Protein AF-A0A973NP19-F1 (afdb_monomer)

Foldseek 3Di:
DDDDDDDDDDDDDDDDPDPDPDDDPQWDFPLQVLLLVCVVCVLFLQLLCLLLVLARLCRTRPPPPPPCPVVNVVVLCVLLVAPDPQFDDCPVVVVVLVVCCVVQNCPHPLSVLLSQQSSLLCQQRNDPDNVPRDRRDRDDQDDDPDPVVVVVSVLSVLLSVLSSCQSNQVLVVSLVSLVVSCVDDDPCNLVSLLVNLLVLLQRGRRDVLTGHHHVCSLVSLVVLCVDPVNLVCNLVSLVSLLCSCVRVVDLSSLLSNVVQLLVLSSDRSVCCVPDVSSVSSPVVSSVSVVVLFDDDPQLCCLVVVVDPPSRSSNVSLSVCLVPRVSSVSSSQDDFPPPDPLVPCDPSNVVVLVVCCVCCVVSSNNLSSVLSCCRNVSPNPPPPCLVVLVVLQVVCVVPNGSNSSSSNSSVLLSQLCCLQVPPDDPPSVVSLVSSLVCLLPPPCLARLSSLLSLLVSLQSCLLQLVLVSSVVSCVRRVVVHDLVNLVNHLLLLQLQSDLAPVSNLVSCLSSVVQQDPLLLQFALVVLQVSLVDPSDDLVSSLLSLLLSQLLCLQQPQWGDLVSQVSNCVSCVVLCVPQDDDRGHGNLDPSVLLSLLQFQQRENGSNACLVVVCVVDDDDDDRRGFDPQRLARRGYYAQDQLVVSVVVVQVSLVSSHVQPCVDVSSVVSSVSSSVSGHSSVSGDPVSSVSSNPGHWPLQPQLVSLLVLLVPAALVCRVCSLVSLLSSQVCQNRYNLVVFWSQVSNVSSLVSSCVRHVPDPSNVPRPAGWTDGDNDDDRPGPPDDDPPPDDPPDDPPDPPPPPDPDDDPDDDDDDDDDDDDDD

Nearest PDB structures (foldseek):
  8fkx-assembly1_SU  TM=1.841E-01  e=1.604E+00  Homo sapiens
  7r5j-assembly1_00  TM=1.614E-01  e=3.877E+00  Homo sapiens

Structure (mmCIF, N/CA/C/O backbone):
data_AF-A0A973NP19-F1
#
_entry.id   AF-A0A973NP19-F1
#
loop_
_atom_site.group_PDB
_atom_site.id
_atom_site.type_symbol
_atom_site.label_atom_id
_atom_site.label_alt_id
_atom_site.label_comp_id
_atom_site.label_asym_id
_atom_site.label_entity_id
_atom_site.label_seq_id
_atom_site.pdbx_PDB_ins_code
_atom_site.Cartn_x
_atom_site.Cartn_y
_atom_site.Cartn_z
_atom_site.occupancy
_atom_site.B_iso_or_equiv
_atom_site.auth_seq_id
_atom_site.auth_comp_id
_atom_site.auth_asym_id
_atom_site.auth_atom_id
_atom_site.pdbx_PDB_model_num
ATOM 1 N N . MET A 1 1 ? 72.124 -34.224 22.308 1.00 33.09 1 MET A N 1
ATOM 2 C CA . MET A 1 1 ? 71.614 -34.360 20.920 1.00 33.09 1 MET A CA 1
ATOM 3 C C . MET A 1 1 ? 70.159 -34.828 21.034 1.00 33.09 1 MET A C 1
ATOM 5 O O . MET A 1 1 ? 69.966 -35.885 21.605 1.00 33.09 1 MET A O 1
ATOM 9 N N . ARG A 1 2 ? 69.139 -33.948 20.934 1.00 32.88 2 ARG A N 1
ATOM 10 C CA . ARG A 1 2 ? 68.341 -33.566 19.725 1.00 32.88 2 ARG A CA 1
ATOM 11 C C . ARG A 1 2 ? 67.760 -34.812 19.021 1.00 32.88 2 ARG A C 1
ATOM 13 O O . ARG A 1 2 ? 68.561 -35.648 18.644 1.00 32.88 2 ARG A O 1
ATOM 20 N N . ARG A 1 3 ? 66.455 -35.022 18.771 1.00 33.00 3 ARG A N 1
ATOM 21 C CA . ARG A 1 3 ? 65.206 -34.225 18.581 1.00 33.00 3 ARG A CA 1
ATOM 22 C C . ARG A 1 3 ? 64.029 -35.134 19.060 1.00 33.00 3 ARG A C 1
ATOM 24 O O . ARG A 1 3 ? 64.181 -36.340 18.949 1.00 33.00 3 ARG A O 1
ATOM 31 N N . GLY A 1 4 ? 62.903 -34.719 19.655 1.00 27.48 4 GLY A N 1
ATOM 32 C CA . GLY A 1 4 ? 61.966 -33.645 19.297 1.00 27.48 4 GLY A CA 1
ATOM 33 C C . GLY A 1 4 ? 61.067 -34.046 18.113 1.00 27.48 4 GLY A C 1
ATOM 34 O O . GLY A 1 4 ? 61.449 -33.774 16.979 1.00 27.48 4 GLY A O 1
ATOM 35 N N . GLY A 1 5 ? 59.912 -34.681 18.365 1.00 27.20 5 GLY A N 1
ATOM 36 C CA . GLY A 1 5 ? 58.880 -35.002 17.366 1.00 27.20 5 GLY A CA 1
ATOM 37 C C . GLY A 1 5 ? 57.498 -34.549 17.851 1.00 27.20 5 GLY A C 1
ATOM 38 O O . GLY A 1 5 ? 57.081 -34.910 18.947 1.00 27.20 5 GLY A O 1
ATOM 39 N N . VAL A 1 6 ? 56.847 -33.702 17.053 1.00 28.09 6 VAL A N 1
ATOM 40 C CA . VAL A 1 6 ? 55.569 -33.022 17.319 1.00 28.09 6 VAL A CA 1
ATOM 41 C C . VAL A 1 6 ? 54.420 -33.843 16.728 1.00 28.09 6 VAL A C 1
ATOM 43 O O . VAL A 1 6 ? 54.491 -34.242 15.568 1.00 28.09 6 VAL A O 1
ATOM 46 N N . ILE A 1 7 ? 53.365 -34.066 17.517 1.00 28.47 7 ILE A N 1
ATOM 47 C CA . ILE A 1 7 ? 52.087 -34.655 17.089 1.00 28.47 7 ILE A CA 1
ATOM 48 C C . ILE A 1 7 ? 51.146 -33.507 16.703 1.00 28.47 7 ILE A C 1
ATOM 50 O O . ILE A 1 7 ? 50.867 -32.634 17.522 1.00 28.47 7 ILE A O 1
ATOM 54 N N . LEU A 1 8 ? 50.671 -33.510 15.457 1.00 27.42 8 LEU A N 1
ATOM 55 C CA . LEU A 1 8 ? 49.658 -32.596 14.924 1.00 27.42 8 LEU A CA 1
ATOM 56 C C . LEU A 1 8 ? 48.331 -33.360 14.821 1.00 27.42 8 LEU A C 1
ATOM 58 O O . LEU A 1 8 ? 48.201 -34.275 14.011 1.00 27.42 8 LEU A O 1
ATOM 62 N N . ALA A 1 9 ? 47.363 -32.994 15.662 1.00 29.48 9 ALA A N 1
ATOM 63 C CA . ALA A 1 9 ? 45.978 -33.438 15.562 1.00 29.48 9 ALA A CA 1
ATOM 64 C C . ALA A 1 9 ? 45.228 -32.509 14.595 1.00 29.48 9 ALA A C 1
ATOM 66 O O . ALA A 1 9 ? 45.135 -31.305 14.830 1.00 29.48 9 ALA A O 1
ATOM 67 N N . GLY A 1 10 ? 44.724 -33.067 13.494 1.00 26.94 10 GLY A N 1
ATOM 68 C CA . GLY A 1 10 ? 43.853 -32.372 12.551 1.00 26.94 10 GLY A CA 1
ATOM 69 C C . GLY A 1 10 ? 42.400 -32.441 13.012 1.00 26.94 10 GLY A C 1
ATOM 70 O O . GLY A 1 10 ? 41.808 -33.517 13.019 1.00 26.94 10 GLY A O 1
ATOM 71 N N . ALA A 1 11 ? 41.830 -31.295 13.383 1.00 29.34 11 ALA A N 1
ATOM 72 C CA . ALA A 1 11 ? 40.392 -31.124 13.548 1.00 29.34 11 ALA A CA 1
ATOM 73 C C . ALA A 1 11 ? 39.795 -30.672 12.207 1.00 29.34 11 ALA A C 1
ATOM 75 O O . ALA A 1 11 ? 40.127 -29.600 11.702 1.00 29.34 11 ALA A O 1
ATOM 76 N N . ALA A 1 12 ? 38.933 -31.504 11.621 1.00 29.94 12 ALA A N 1
ATOM 77 C CA . ALA A 1 12 ? 38.121 -31.139 10.469 1.00 29.94 12 ALA A CA 1
ATOM 78 C C . ALA A 1 12 ? 36.899 -30.346 10.954 1.00 29.94 12 ALA A C 1
ATOM 80 O O . ALA A 1 12 ? 36.053 -30.870 11.677 1.00 29.94 12 ALA A O 1
ATOM 81 N N . LEU A 1 13 ? 36.830 -29.073 10.565 1.00 27.14 13 LEU A N 1
ATOM 82 C CA . LEU A 1 13 ? 35.676 -28.205 10.763 1.00 27.14 13 LEU A CA 1
ATOM 83 C C . LEU A 1 13 ? 34.704 -28.445 9.594 1.00 27.14 13 LEU A C 1
ATOM 85 O O . LEU A 1 13 ? 34.978 -28.034 8.468 1.00 27.14 13 LEU A O 1
ATOM 89 N N . VAL A 1 14 ? 33.589 -29.132 9.840 1.00 30.91 14 VAL A N 1
ATOM 90 C CA . VAL A 1 14 ? 32.467 -29.200 8.892 1.00 30.91 14 VAL A CA 1
ATOM 91 C C . VAL A 1 14 ? 31.561 -28.007 9.185 1.00 30.91 14 VAL A C 1
ATOM 93 O O . VAL A 1 14 ? 30.873 -27.977 10.202 1.00 30.91 14 VAL A O 1
ATOM 96 N N . ALA A 1 15 ? 31.599 -26.999 8.316 1.00 32.47 15 ALA A N 1
ATOM 97 C CA . ALA A 1 15 ? 30.651 -25.893 8.333 1.00 32.47 15 ALA A CA 1
ATOM 98 C C . ALA A 1 15 ? 29.345 -26.350 7.664 1.00 32.47 15 ALA A C 1
ATOM 100 O O . ALA A 1 15 ? 29.292 -26.522 6.449 1.00 32.47 15 ALA A O 1
ATOM 101 N N . LEU A 1 16 ? 28.300 -26.565 8.463 1.00 30.53 16 LEU A N 1
ATOM 102 C CA . LEU A 1 16 ? 26.930 -26.732 7.982 1.00 30.53 16 LEU A CA 1
ATOM 103 C C . LEU A 1 16 ? 26.279 -25.347 7.891 1.00 30.53 16 LEU A C 1
ATOM 105 O O . LEU A 1 16 ? 25.832 -24.798 8.893 1.00 30.53 16 LEU A O 1
ATOM 109 N N . THR A 1 17 ? 26.231 -24.775 6.690 1.00 36.06 17 THR A N 1
ATOM 110 C CA . THR A 1 17 ? 25.339 -23.655 6.362 1.00 36.06 17 THR A CA 1
ATOM 111 C C . THR A 1 17 ? 24.044 -24.230 5.800 1.00 36.06 17 THR A C 1
ATOM 113 O O . THR A 1 17 ? 23.892 -24.379 4.591 1.00 36.06 17 THR A O 1
ATOM 116 N N . GLY A 1 18 ? 23.138 -24.614 6.695 1.00 31.45 18 GLY A N 1
ATOM 117 C CA . GLY A 1 18 ? 21.752 -24.930 6.366 1.00 31.45 18 GLY A CA 1
ATOM 118 C C . GLY A 1 18 ? 20.845 -23.973 7.122 1.00 31.45 18 GLY A C 1
ATOM 119 O O . GLY A 1 18 ? 20.538 -24.210 8.285 1.00 31.45 18 GLY A O 1
ATOM 120 N N . SER A 1 19 ? 20.448 -22.874 6.485 1.00 36.09 19 SER A N 1
ATOM 121 C CA . SER A 1 19 ? 19.389 -21.985 6.963 1.00 36.09 19 SER A CA 1
ATOM 122 C C . SER A 1 19 ? 18.036 -22.644 6.695 1.00 36.09 19 SER A C 1
ATOM 124 O O . SER A 1 19 ? 17.344 -22.310 5.739 1.00 36.09 19 SER A O 1
ATOM 126 N N . ALA A 1 20 ? 17.686 -23.634 7.515 1.00 37.25 20 ALA A N 1
ATOM 127 C CA . ALA A 1 20 ? 16.296 -24.022 7.683 1.00 37.25 20 ALA A CA 1
ATOM 128 C C . ALA A 1 20 ? 15.642 -22.943 8.555 1.00 37.25 20 ALA A C 1
ATOM 130 O O . ALA A 1 20 ? 16.138 -22.668 9.650 1.00 37.25 20 ALA A O 1
ATOM 131 N N . GLY A 1 21 ? 14.581 -22.305 8.056 1.00 41.66 21 GLY A N 1
ATOM 132 C CA . GLY A 1 21 ? 13.744 -21.416 8.856 1.00 41.66 21 GLY A CA 1
ATOM 133 C C . GLY A 1 21 ? 13.152 -22.221 10.004 1.00 41.66 21 GLY A C 1
ATOM 134 O O . GLY A 1 21 ? 12.190 -22.958 9.815 1.00 41.66 21 GLY A O 1
ATOM 135 N N . ALA A 1 22 ? 13.791 -22.164 11.170 1.00 46.06 22 ALA A N 1
ATOM 136 C CA . ALA A 1 22 ? 13.238 -22.736 12.380 1.00 46.06 22 ALA A CA 1
ATOM 137 C C . ALA A 1 22 ? 11.976 -21.937 12.699 1.00 46.06 22 ALA A C 1
ATOM 139 O O . ALA A 1 22 ? 12.072 -20.736 12.951 1.00 46.06 22 ALA A O 1
ATOM 140 N N . GLU A 1 23 ? 10.815 -22.592 12.652 1.00 47.44 23 GLU A N 1
ATOM 141 C CA . GLU A 1 23 ? 9.576 -22.030 13.181 1.00 47.44 23 GLU A CA 1
ATOM 142 C C . GLU A 1 23 ? 9.866 -21.507 14.589 1.00 47.44 23 GLU A C 1
ATOM 144 O O . GLU A 1 23 ? 10.296 -22.250 15.480 1.00 47.44 23 GLU A O 1
ATOM 149 N N . THR A 1 24 ? 9.721 -20.197 14.766 1.00 55.06 24 THR A N 1
ATOM 150 C CA . THR A 1 24 ? 9.901 -19.539 16.053 1.00 55.06 24 THR A CA 1
ATOM 151 C C . THR A 1 24 ? 8.958 -20.220 17.045 1.00 55.06 24 THR A C 1
ATOM 153 O O . THR A 1 24 ? 7.778 -20.381 16.725 1.00 55.06 24 THR A O 1
ATOM 156 N N . PRO A 1 25 ? 9.434 -20.661 18.226 1.00 59.78 25 PRO A N 1
ATOM 157 C CA . PRO A 1 25 ? 8.582 -21.325 19.203 1.00 59.78 25 PRO A CA 1
ATOM 158 C C . PRO A 1 25 ? 7.314 -20.501 19.429 1.00 59.78 25 PRO A C 1
ATOM 160 O O . PRO A 1 25 ? 7.402 -19.324 19.783 1.00 59.78 25 PRO A O 1
ATOM 163 N N . SER A 1 26 ? 6.146 -21.106 19.198 1.00 57.59 26 SER A N 1
ATOM 164 C CA . SER A 1 26 ? 4.850 -20.443 19.345 1.00 57.59 26 SER A CA 1
ATOM 165 C C . SER A 1 26 ? 4.783 -19.752 20.713 1.00 57.59 26 SER A C 1
ATOM 167 O O . SER A 1 26 ? 4.764 -20.429 21.744 1.00 57.59 26 SER A O 1
ATOM 169 N N . GLY A 1 27 ? 4.810 -18.417 20.731 1.00 74.31 27 GLY A N 1
ATOM 170 C CA . GLY A 1 27 ? 4.835 -17.621 21.962 1.00 74.31 27 GLY A CA 1
ATOM 171 C C . GLY A 1 27 ? 6.016 -16.656 22.123 1.00 74.31 27 GLY A C 1
ATOM 172 O O . GLY A 1 27 ? 6.027 -15.903 23.096 1.00 74.31 27 GLY A O 1
ATOM 173 N N . THR A 1 28 ? 6.993 -16.617 21.213 1.00 83.06 28 THR A N 1
ATOM 174 C CA . THR A 1 28 ? 7.987 -15.527 21.200 1.00 83.06 28 THR A CA 1
ATOM 175 C C . THR A 1 28 ? 7.407 -14.275 20.544 1.00 83.06 28 THR A C 1
ATOM 177 O O . THR A 1 28 ? 6.875 -14.357 19.441 1.00 83.06 28 THR A O 1
ATOM 180 N N . ILE A 1 29 ? 7.525 -13.117 21.202 1.00 87.44 29 ILE A N 1
ATOM 181 C CA . ILE A 1 29 ? 7.152 -11.817 20.625 1.00 87.44 29 ILE A CA 1
ATOM 182 C C . ILE A 1 29 ? 8.017 -11.562 19.389 1.00 87.44 29 ILE A C 1
ATOM 184 O O . ILE A 1 29 ? 9.248 -11.554 19.492 1.00 87.44 29 ILE A O 1
ATOM 188 N N . ASP A 1 30 ? 7.387 -11.305 18.243 1.00 92.44 30 ASP A N 1
ATOM 189 C CA . ASP A 1 30 ? 8.097 -10.796 17.073 1.00 92.44 30 ASP A CA 1
ATOM 190 C C . ASP A 1 30 ? 8.408 -9.308 17.267 1.00 92.44 30 ASP A C 1
ATOM 192 O O . ASP A 1 30 ? 7.630 -8.418 16.925 1.00 92.44 30 ASP A O 1
ATOM 196 N N . VAL A 1 31 ? 9.568 -9.036 17.864 1.00 95.00 31 VAL A N 1
ATOM 197 C CA . VAL A 1 31 ? 10.033 -7.671 18.135 1.00 95.00 31 VAL A CA 1
ATOM 198 C C . VAL A 1 31 ? 10.110 -6.834 16.856 1.00 95.00 31 VAL A C 1
ATOM 200 O O . VAL A 1 31 ? 9.803 -5.647 16.914 1.00 95.00 31 VAL A O 1
ATOM 203 N N . ALA A 1 32 ? 10.476 -7.420 15.711 1.00 94.19 32 ALA A N 1
ATOM 204 C CA . ALA A 1 32 ? 10.608 -6.671 14.463 1.00 94.19 32 ALA A CA 1
ATOM 205 C C . ALA A 1 32 ? 9.247 -6.173 13.968 1.00 94.19 32 ALA A C 1
ATOM 207 O O . ALA A 1 32 ? 9.098 -4.983 13.696 1.00 94.19 32 ALA A O 1
ATOM 208 N N . HIS A 1 33 ? 8.239 -7.047 13.963 1.00 92.69 33 HIS A N 1
ATOM 209 C CA . HIS A 1 33 ? 6.867 -6.661 13.635 1.00 92.69 33 HIS A CA 1
ATOM 210 C C . HIS A 1 33 ? 6.335 -5.564 14.574 1.00 92.69 33 HIS A C 1
ATOM 212 O O . HIS A 1 33 ? 5.719 -4.592 14.135 1.00 92.69 33 HIS A O 1
ATOM 218 N N . GLN A 1 34 ? 6.613 -5.673 15.877 1.00 95.25 34 GLN A N 1
ATOM 219 C CA . GLN A 1 34 ? 6.192 -4.664 16.855 1.00 95.25 34 GLN A CA 1
ATOM 220 C C . GLN A 1 34 ? 6.876 -3.309 16.633 1.00 95.25 34 GLN A C 1
ATOM 222 O O . GLN A 1 34 ? 6.231 -2.269 16.755 1.00 95.25 34 GLN A O 1
ATOM 227 N N . MET A 1 35 ? 8.161 -3.307 16.271 1.00 96.00 35 MET A N 1
ATOM 228 C CA . MET A 1 35 ? 8.886 -2.093 15.889 1.00 96.00 35 MET A CA 1
ATOM 229 C C . MET A 1 35 ? 8.258 -1.421 14.668 1.00 96.00 35 MET A C 1
ATOM 231 O O . MET A 1 35 ? 7.994 -0.219 14.707 1.00 96.00 35 MET A O 1
ATOM 235 N N . ASP A 1 36 ? 7.973 -2.195 13.619 1.00 94.38 36 ASP A N 1
ATOM 236 C CA . ASP A 1 36 ? 7.356 -1.683 12.394 1.00 94.38 36 ASP A CA 1
ATOM 237 C C . ASP A 1 36 ? 5.979 -1.070 12.676 1.00 94.38 36 ASP A C 1
ATOM 239 O O . ASP A 1 36 ? 5.659 0.002 12.164 1.00 94.38 36 ASP A O 1
ATOM 243 N N . ARG A 1 37 ? 5.192 -1.692 13.563 1.00 94.25 37 ARG A N 1
ATOM 244 C CA . ARG A 1 37 ? 3.892 -1.171 14.004 1.00 94.25 37 ARG A CA 1
ATOM 245 C C . ARG A 1 37 ? 4.013 0.183 14.705 1.00 94.25 37 ARG A C 1
ATOM 247 O O . ARG A 1 37 ? 3.275 1.104 14.364 1.00 94.25 37 ARG A O 1
ATOM 254 N N . TYR A 1 38 ? 4.944 0.330 15.650 1.00 95.75 38 TYR A N 1
ATOM 255 C CA . TYR A 1 38 ? 5.132 1.601 16.361 1.00 95.75 38 TYR A CA 1
ATOM 256 C C . TYR A 1 38 ? 5.675 2.712 15.459 1.00 95.75 38 TYR A C 1
ATOM 258 O O . TYR A 1 38 ? 5.304 3.864 15.643 1.00 95.75 38 TYR A O 1
ATOM 266 N N . VAL A 1 39 ? 6.511 2.393 14.467 1.00 93.06 39 VAL A N 1
ATOM 267 C CA . VAL A 1 39 ? 6.959 3.381 13.470 1.00 93.06 39 VAL A CA 1
ATOM 268 C C . VAL A 1 39 ? 5.855 3.742 12.483 1.00 93.06 39 VAL A C 1
ATOM 270 O O . VAL A 1 39 ? 5.773 4.894 12.061 1.00 93.06 39 VAL A O 1
ATOM 273 N N . GLY A 1 40 ? 5.033 2.771 12.082 1.00 91.12 40 GLY A N 1
ATOM 274 C CA . GLY A 1 40 ? 3.920 2.988 11.159 1.00 91.12 40 GLY A CA 1
ATOM 275 C C . GLY A 1 40 ? 2.804 3.834 11.771 1.00 91.12 40 GLY A C 1
ATOM 276 O O . GLY A 1 40 ? 2.162 4.606 11.062 1.00 91.12 40 GLY A O 1
ATOM 277 N N . ASP A 1 41 ? 2.614 3.733 13.088 1.00 91.56 41 ASP A N 1
ATOM 278 C CA . ASP A 1 41 ? 1.637 4.517 13.841 1.00 91.56 41 ASP A CA 1
ATOM 279 C C . ASP A 1 41 ? 2.255 5.135 15.114 1.00 91.56 41 ASP A C 1
ATOM 281 O O . ASP A 1 41 ? 1.877 4.798 16.241 1.00 91.56 41 ASP A O 1
ATOM 285 N N . PRO A 1 42 ? 3.208 6.081 14.979 1.00 92.00 42 PRO A N 1
ATOM 286 C CA . PRO A 1 42 ? 3.944 6.637 16.117 1.00 92.00 42 PRO A CA 1
ATOM 287 C C . PRO A 1 42 ? 3.043 7.477 17.023 1.00 92.00 42 PRO A C 1
ATOM 289 O O . PRO A 1 42 ? 3.371 7.730 18.177 1.00 92.00 42 PRO A O 1
ATOM 292 N N . ARG A 1 43 ? 1.875 7.888 16.514 1.00 90.00 43 ARG A N 1
ATOM 293 C CA . ARG A 1 43 ? 0.837 8.615 17.251 1.00 90.00 43 ARG A CA 1
ATOM 294 C C . ARG A 1 43 ? -0.368 7.757 17.582 1.00 90.00 43 ARG A C 1
ATOM 296 O O . ARG A 1 43 ? -1.339 8.285 18.106 1.00 90.00 43 ARG A O 1
ATOM 303 N N . GLY A 1 44 ? -0.285 6.454 17.363 1.00 93.25 44 GLY A N 1
ATOM 304 C CA . GLY A 1 44 ? -1.350 5.516 17.651 1.00 93.25 44 GLY A CA 1
ATOM 305 C C . GLY A 1 44 ? -1.686 5.412 19.133 1.00 93.25 44 GLY A C 1
ATOM 306 O O . GLY A 1 44 ? -0.851 5.693 20.003 1.00 93.25 44 GLY A O 1
ATOM 307 N N . PRO A 1 45 ? -2.902 4.953 19.465 1.00 95.31 45 PRO A N 1
ATOM 308 C CA . PRO A 1 45 ? -3.274 4.695 20.847 1.00 95.31 45 PRO A CA 1
ATOM 309 C C . PRO A 1 45 ? -2.447 3.552 21.452 1.00 95.31 45 PRO A C 1
ATOM 311 O O . PRO A 1 45 ? -2.117 3.614 22.635 1.00 95.31 45 PRO A O 1
ATOM 314 N N . GLY A 1 46 ? -2.053 2.553 20.650 1.00 95.69 46 GLY A N 1
ATOM 315 C CA . GLY A 1 46 ? -1.130 1.492 21.073 1.00 95.69 46 GLY A CA 1
ATOM 316 C C . GLY A 1 46 ? 0.235 2.049 21.482 1.00 95.69 46 GLY A C 1
ATOM 317 O O . GLY A 1 46 ? 0.701 1.787 22.589 1.00 95.69 46 GLY A O 1
ATOM 318 N N . THR A 1 47 ? 0.810 2.925 20.653 1.00 96.44 47 THR A N 1
ATOM 319 C CA . THR A 1 47 ? 2.090 3.600 20.919 1.00 96.44 47 THR A CA 1
ATOM 320 C C . THR A 1 47 ? 2.047 4.450 22.184 1.00 96.44 47 THR A C 1
ATOM 322 O O . THR A 1 47 ? 2.920 4.314 23.042 1.00 96.44 47 THR A O 1
ATOM 325 N N . TYR A 1 48 ? 1.003 5.272 22.366 1.00 96.88 48 TYR A N 1
ATOM 326 C CA . TYR A 1 48 ? 0.833 6.031 23.610 1.00 96.88 48 TYR A CA 1
ATOM 327 C C . TYR A 1 48 ? 0.786 5.105 24.825 1.00 96.88 48 TYR A C 1
ATOM 329 O O . TYR A 1 48 ? 1.467 5.351 25.816 1.00 96.88 48 TYR A O 1
ATOM 337 N N . ARG A 1 49 ? -0.007 4.029 24.758 1.00 97.19 49 ARG A N 1
ATOM 338 C CA . ARG A 1 49 ? -0.163 3.093 25.876 1.00 97.19 49 ARG A CA 1
ATOM 339 C C . ARG A 1 49 ? 1.131 2.377 26.229 1.00 97.19 49 ARG A C 1
ATOM 341 O O . ARG A 1 49 ? 1.403 2.234 27.420 1.00 97.19 49 ARG A O 1
ATOM 348 N N . ALA A 1 50 ? 1.909 1.967 25.231 1.00 97.38 50 ALA A N 1
ATOM 349 C CA . ALA A 1 50 ? 3.228 1.385 25.434 1.00 97.38 50 ALA A CA 1
ATOM 350 C C . ALA A 1 50 ? 4.152 2.379 26.156 1.00 97.38 50 ALA A C 1
ATOM 352 O O . ALA A 1 50 ? 4.684 2.073 27.219 1.00 97.38 50 ALA A O 1
ATOM 353 N N . LEU A 1 51 ? 4.271 3.608 25.644 1.00 97.31 51 LEU A N 1
ATOM 354 C CA . LEU A 1 51 ? 5.145 4.645 26.211 1.00 97.31 51 LEU A CA 1
ATOM 355 C C . LEU A 1 51 ? 4.667 5.203 27.564 1.00 97.31 51 LEU A C 1
ATOM 357 O O . LEU A 1 51 ? 5.461 5.759 28.322 1.00 97.31 51 LEU A O 1
ATOM 361 N N . ALA A 1 52 ? 3.373 5.090 27.866 1.00 96.31 52 ALA A N 1
ATOM 362 C CA . ALA A 1 52 ? 2.769 5.496 29.134 1.00 96.31 52 ALA A CA 1
ATOM 363 C C . ALA A 1 52 ? 2.693 4.356 30.167 1.00 96.31 52 ALA A C 1
ATOM 365 O O . ALA A 1 52 ? 2.075 4.523 31.218 1.00 96.31 52 ALA A O 1
ATOM 366 N N . GLY A 1 53 ? 3.256 3.177 29.867 1.00 95.62 53 GLY A N 1
ATOM 367 C CA . GLY A 1 53 ? 3.228 2.018 30.765 1.00 95.62 53 GLY A CA 1
ATOM 368 C C . GLY A 1 53 ? 1.826 1.444 31.025 1.00 95.62 53 GLY A C 1
ATOM 369 O O . GLY A 1 53 ? 1.623 0.723 32.002 1.00 95.62 53 GLY A O 1
ATOM 370 N N . LEU A 1 54 ? 0.842 1.756 30.174 1.00 95.75 54 LEU A N 1
ATOM 371 C CA . LEU A 1 54 ? -0.533 1.240 30.265 1.00 95.75 54 LEU A CA 1
ATOM 372 C C . LEU A 1 54 ? -0.676 -0.166 29.668 1.00 95.75 54 LEU A C 1
ATOM 374 O O . LEU A 1 54 ? -1.671 -0.854 29.933 1.00 95.75 54 LEU A O 1
ATOM 378 N N . GLY A 1 55 ? 0.305 -0.584 28.868 1.00 96.44 55 GLY A N 1
ATOM 379 C CA . GLY A 1 55 ? 0.323 -1.872 28.199 1.00 96.44 55 GLY A CA 1
ATOM 380 C C . GLY A 1 55 ? -0.404 -1.848 26.853 1.00 96.44 55 GLY A C 1
ATOM 381 O O . GLY A 1 55 ? -1.606 -1.562 26.799 1.00 96.44 55 GLY A O 1
ATOM 382 N N . ASP A 1 56 ? 0.284 -2.195 25.773 1.00 96.06 56 ASP A N 1
ATOM 383 C CA . ASP A 1 56 ? -0.298 -2.384 24.448 1.00 96.06 56 ASP A CA 1
ATOM 384 C C . ASP A 1 56 ? -0.860 -3.812 24.296 1.00 96.06 56 ASP A C 1
ATOM 386 O O . ASP A 1 56 ? -0.103 -4.788 24.315 1.00 96.06 56 ASP A O 1
ATOM 390 N N . PRO A 1 57 ? -2.185 -3.974 24.128 1.00 94.06 57 PRO A N 1
ATOM 391 C CA . PRO A 1 57 ? -2.810 -5.290 23.990 1.00 94.06 57 PRO A CA 1
ATOM 392 C C . PRO A 1 57 ? -2.417 -6.040 22.705 1.00 94.06 57 PRO A C 1
ATOM 394 O O . PRO A 1 57 ? -2.695 -7.235 22.598 1.00 94.06 57 PRO A O 1
ATOM 397 N N . SER A 1 58 ? -1.772 -5.372 21.749 1.00 91.56 58 SER A N 1
ATOM 398 C CA . SER A 1 58 ? -1.310 -5.950 20.479 1.00 91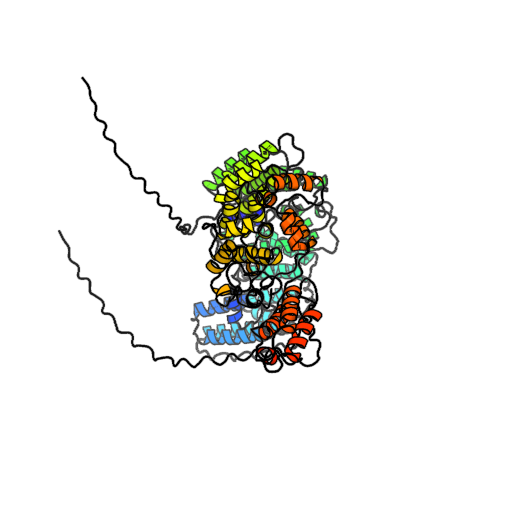.56 58 SER A CA 1
ATOM 399 C C . SER A 1 58 ? 0.171 -6.351 20.504 1.00 91.56 58 SER A C 1
ATOM 401 O O . SER A 1 58 ? 0.679 -6.854 19.507 1.00 91.56 58 SER A O 1
ATOM 403 N N . PHE A 1 59 ? 0.871 -6.154 21.628 1.00 92.69 59 PHE A N 1
ATOM 404 C CA . PHE A 1 59 ? 2.276 -6.553 21.791 1.00 92.69 59 PHE A CA 1
ATOM 405 C C . PHE A 1 59 ? 2.469 -8.057 22.066 1.00 92.69 59 PHE A C 1
ATOM 407 O O . PHE A 1 59 ? 3.591 -8.559 22.111 1.00 92.69 59 PHE A O 1
ATOM 414 N N . GLU A 1 60 ? 1.383 -8.798 22.277 1.00 85.00 60 GLU A N 1
ATOM 415 C CA . GLU A 1 60 ? 1.438 -10.240 22.516 1.00 85.00 60 GLU A CA 1
ATOM 416 C C . GLU A 1 60 ? 1.769 -11.027 21.239 1.00 85.00 60 GLU A C 1
ATOM 418 O O . GLU A 1 60 ? 1.437 -10.561 20.148 1.00 85.00 60 GLU A O 1
ATOM 423 N N . PRO A 1 61 ? 2.409 -12.213 21.357 1.00 78.25 61 PRO A N 1
ATOM 424 C CA . PRO A 1 61 ? 2.666 -13.098 20.221 1.00 78.25 61 PRO A CA 1
ATOM 425 C C . PRO A 1 61 ? 1.349 -13.345 19.495 1.00 78.25 61 PRO A C 1
ATOM 427 O O . PRO A 1 61 ? 0.443 -13.897 20.119 1.00 78.25 61 PRO A O 1
ATOM 430 N N . GLU A 1 62 ? 1.254 -12.844 18.256 1.00 61.38 62 GLU A N 1
ATOM 431 C CA . GLU A 1 62 ? 0.061 -12.782 17.401 1.00 61.38 62 GLU A CA 1
ATOM 432 C C . GLU A 1 62 ? -1.211 -13.221 18.128 1.00 61.38 62 GLU A C 1
ATOM 434 O O . GLU A 1 62 ? -1.618 -14.388 18.079 1.00 61.38 62 GLU A O 1
ATOM 439 N N . SER A 1 63 ? -1.839 -12.295 18.864 1.00 50.03 63 SER A N 1
ATOM 440 C CA . SER A 1 63 ? -3.191 -12.554 19.344 1.00 50.03 63 SER A CA 1
ATOM 441 C C . SER A 1 63 ? -4.031 -12.747 18.090 1.00 50.03 63 SER A C 1
ATOM 443 O O . SER A 1 63 ? -4.300 -11.749 17.425 1.00 50.03 63 SER A O 1
ATOM 445 N N . ARG A 1 64 ? -4.318 -14.017 17.744 1.00 51.03 64 ARG A N 1
ATOM 446 C CA . ARG A 1 64 ? -5.132 -14.470 16.605 1.00 51.03 64 ARG A CA 1
ATOM 447 C C . ARG A 1 64 ? -5.947 -13.315 16.068 1.00 51.03 64 ARG A C 1
ATOM 449 O O . ARG A 1 64 ? -6.877 -12.909 16.764 1.00 51.03 64 ARG A O 1
ATOM 456 N N . ASP A 1 65 ? -5.504 -12.810 14.921 1.00 51.81 65 ASP A N 1
ATOM 457 C CA . ASP A 1 65 ? -6.091 -11.739 14.129 1.00 51.81 65 ASP A CA 1
ATOM 458 C C . ASP A 1 65 ? -7.495 -11.377 14.644 1.00 51.81 65 ASP A C 1
ATOM 460 O O . ASP A 1 65 ? -8.475 -12.087 14.396 1.00 51.81 65 ASP A O 1
ATOM 464 N N . SER A 1 66 ? -7.580 -10.368 15.524 1.00 47.75 66 SER A N 1
ATOM 465 C CA . SER A 1 66 ? -8.886 -9.917 16.023 1.00 47.75 66 SER A CA 1
ATOM 466 C C . SER A 1 66 ? -9.663 -9.216 14.913 1.00 47.75 66 SER A C 1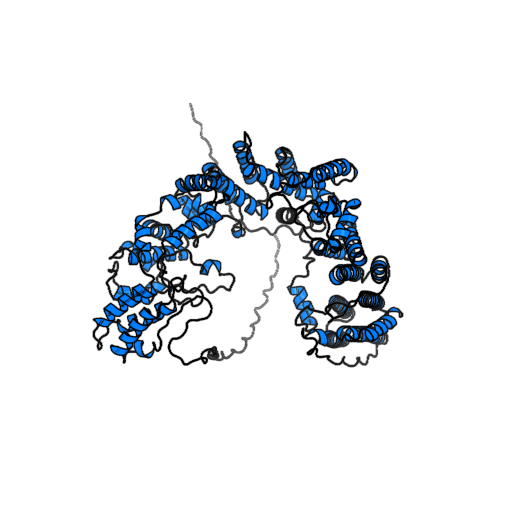
ATOM 468 O O . SER A 1 66 ? -10.895 -9.135 14.979 1.00 47.75 66 SER A O 1
ATOM 470 N N . SER A 1 67 ? -8.960 -8.815 13.846 1.00 53.09 67 SER A N 1
ATOM 471 C CA . SER A 1 67 ? -9.571 -8.640 12.547 1.00 53.09 67 SER A CA 1
ATOM 472 C C . SER A 1 67 ? -10.038 -10.023 12.093 1.00 53.09 67 SER A C 1
ATOM 474 O O . SER A 1 67 ? -9.249 -10.930 11.837 1.00 53.09 67 SER A O 1
ATOM 476 N N . ARG A 1 68 ? -11.360 -10.240 12.073 1.00 59.28 68 ARG A N 1
ATOM 477 C CA . ARG A 1 68 ? -11.906 -11.396 11.356 1.00 59.28 68 ARG A CA 1
ATOM 478 C C . ARG A 1 68 ? -11.259 -11.363 9.988 1.00 59.28 68 ARG A C 1
ATOM 480 O O . ARG A 1 68 ? -11.472 -10.386 9.266 1.00 59.28 68 ARG A O 1
ATOM 487 N N . SER A 1 69 ? -10.496 -12.399 9.652 1.00 61.69 69 SER A N 1
ATOM 488 C CA . SER A 1 69 ? -9.917 -12.479 8.322 1.00 61.69 69 SER A CA 1
ATOM 489 C C . SER A 1 69 ? -11.040 -12.245 7.313 1.00 61.69 69 SER A C 1
ATOM 491 O O . SER A 1 69 ? -12.190 -12.641 7.544 1.00 61.69 69 SER A O 1
ATOM 493 N N . TRP A 1 70 ? -10.745 -11.559 6.213 1.00 60.25 70 TRP A N 1
ATOM 494 C CA . TRP A 1 70 ? -11.734 -11.317 5.160 1.00 60.25 70 TRP A CA 1
ATOM 495 C C . TRP A 1 70 ? -12.476 -12.612 4.785 1.00 60.25 70 TRP A C 1
ATOM 497 O O . TRP A 1 70 ? -13.696 -12.624 4.719 1.00 60.25 70 TRP A O 1
ATOM 507 N N . GLN A 1 71 ? -11.762 -13.741 4.774 1.00 70.38 71 GLN A N 1
ATOM 508 C CA . GLN A 1 71 ? -12.294 -15.099 4.603 1.00 70.38 71 GLN A CA 1
ATOM 509 C C . GLN A 1 71 ? -13.337 -15.510 5.661 1.00 70.38 71 GLN A C 1
ATOM 511 O O . GLN A 1 71 ? -14.330 -16.170 5.348 1.00 70.38 71 GLN A O 1
ATOM 516 N N . GLN A 1 72 ? -13.141 -15.152 6.933 1.00 75.25 72 GLN A N 1
ATOM 517 C CA . GLN A 1 72 ? -14.136 -15.408 7.973 1.00 75.25 72 GLN A CA 1
ATOM 518 C C . GLN A 1 72 ? -15.378 -14.534 7.779 1.00 75.25 72 GLN A C 1
ATOM 520 O O . GLN A 1 72 ? -16.496 -14.999 7.983 1.00 75.25 72 GLN A O 1
ATOM 525 N N . THR A 1 73 ? -15.199 -13.286 7.352 1.00 77.50 73 THR A N 1
ATOM 526 C CA . THR A 1 73 ? -16.322 -12.406 7.016 1.00 77.50 73 THR A CA 1
ATOM 527 C C . THR A 1 73 ? -17.092 -12.927 5.798 1.00 77.50 73 THR A C 1
ATOM 529 O O . THR A 1 73 ? -18.321 -12.954 5.838 1.00 77.50 73 THR A O 1
ATOM 532 N N . ASP A 1 74 ? -16.393 -13.415 4.775 1.00 80.31 74 ASP A N 1
ATOM 533 C CA . ASP A 1 74 ? -16.985 -13.982 3.561 1.00 80.31 74 ASP A CA 1
ATOM 534 C C . ASP A 1 74 ? -17.735 -15.285 3.857 1.00 80.31 74 ASP A C 1
ATOM 536 O O . ASP A 1 74 ? -18.889 -15.435 3.468 1.00 80.31 74 ASP A O 1
ATOM 540 N N . SER A 1 75 ? -17.146 -16.197 4.637 1.00 84.12 75 SER A N 1
ATOM 541 C CA . SER A 1 75 ? -17.829 -17.435 5.050 1.00 84.12 75 SER A CA 1
ATOM 542 C C . SER A 1 75 ? -19.040 -17.171 5.954 1.00 84.12 75 SER A C 1
ATOM 544 O O . SER A 1 75 ? -20.085 -17.812 5.803 1.00 84.12 75 SER A O 1
ATOM 546 N N . ASP A 1 76 ? -18.951 -16.193 6.865 1.00 84.62 76 ASP A N 1
ATOM 547 C CA . ASP A 1 76 ? -20.091 -15.755 7.674 1.00 84.62 76 ASP A CA 1
ATOM 548 C C . ASP A 1 76 ? -21.213 -15.166 6.782 1.00 84.62 76 ASP A C 1
ATOM 550 O O . ASP A 1 76 ? -22.396 -15.354 7.081 1.00 84.62 76 ASP A O 1
ATOM 554 N N . GLN A 1 77 ? -20.874 -14.471 5.688 1.00 85.12 77 GLN A N 1
ATOM 555 C CA . GLN A 1 77 ? -21.836 -13.933 4.714 1.00 85.12 77 GLN A CA 1
ATOM 556 C C . GLN A 1 77 ? -22.460 -15.030 3.843 1.00 85.12 77 GLN A C 1
ATOM 558 O O . GLN A 1 77 ? -23.686 -15.069 3.689 1.00 85.12 77 GLN A O 1
ATOM 563 N N . GLU A 1 78 ? -21.646 -15.959 3.346 1.00 89.06 78 GLU A N 1
ATOM 564 C CA . GLU A 1 78 ? -22.074 -17.104 2.541 1.00 89.06 78 GLU A CA 1
ATOM 565 C C . GLU A 1 78 ? -23.075 -17.976 3.310 1.00 89.06 78 GLU A C 1
ATOM 567 O O . GLU A 1 78 ? -24.115 -18.375 2.773 1.00 89.06 78 GLU A O 1
ATOM 572 N N . LEU A 1 79 ? -22.847 -18.182 4.614 1.00 91.38 79 LEU A N 1
ATOM 573 C CA . LEU A 1 79 ? -23.770 -18.908 5.488 1.00 91.38 79 LEU A CA 1
ATOM 574 C C . LEU A 1 79 ? -25.204 -18.350 5.403 1.00 91.38 79 LEU A C 1
ATOM 576 O O . LEU A 1 79 ? -26.180 -19.115 5.375 1.00 91.38 79 LEU A O 1
ATOM 580 N N . PHE A 1 80 ? -25.347 -17.027 5.309 1.00 90.75 80 PHE A N 1
ATOM 581 C CA . PHE A 1 80 ? -26.631 -16.335 5.205 1.00 90.75 80 PHE A CA 1
ATOM 582 C C . PHE A 1 80 ? -27.058 -16.004 3.765 1.00 90.75 80 PHE A C 1
ATOM 584 O O . PHE A 1 80 ? -28.161 -15.483 3.582 1.00 90.75 80 PHE A O 1
ATOM 591 N N . GLY A 1 81 ? -26.252 -16.353 2.758 1.00 86.75 81 GLY A N 1
ATOM 592 C CA . GLY A 1 81 ? -26.503 -16.022 1.354 1.00 86.75 81 GLY A CA 1
ATOM 593 C C . GLY A 1 81 ? -26.552 -14.512 1.118 1.00 86.75 81 GLY A C 1
ATOM 594 O O . GLY A 1 81 ? -27.511 -14.024 0.517 1.00 86.75 81 GLY A O 1
ATOM 595 N N . LEU A 1 82 ? -25.594 -13.783 1.693 1.00 83.81 82 LEU A N 1
ATOM 596 C CA . LEU A 1 82 ? -25.413 -12.348 1.497 1.00 83.81 82 LEU A CA 1
ATOM 597 C C . LEU A 1 82 ? -24.372 -12.118 0.394 1.00 83.81 82 LEU A C 1
ATOM 599 O O . LEU A 1 82 ? -23.248 -12.584 0.528 1.00 83.81 82 LEU A O 1
ATOM 603 N N . ASP A 1 83 ? -24.743 -11.376 -0.652 1.00 73.81 83 ASP A N 1
ATOM 604 C CA . ASP A 1 83 ? -23.842 -11.041 -1.770 1.00 73.81 83 ASP A CA 1
ATOM 605 C C . ASP A 1 83 ? -22.901 -9.866 -1.431 1.00 73.81 83 ASP A C 1
ATOM 607 O O . ASP A 1 83 ? -21.902 -9.635 -2.109 1.00 73.81 83 ASP A O 1
ATOM 611 N N . TYR A 1 84 ? -23.246 -9.083 -0.401 1.00 64.69 84 TYR A N 1
ATOM 612 C CA . TYR A 1 84 ? -22.500 -7.910 0.047 1.00 64.69 84 TYR A CA 1
ATOM 613 C C . TYR A 1 84 ? -22.853 -7.548 1.502 1.00 64.69 84 TYR A C 1
ATOM 615 O O . TYR A 1 84 ? -23.958 -7.821 1.981 1.00 64.69 84 TYR A O 1
ATOM 623 N N . SER A 1 85 ? -21.941 -6.871 2.205 1.00 56.81 85 SER A N 1
ATOM 624 C CA . SER A 1 85 ? -22.085 -6.465 3.616 1.00 56.81 85 SER A CA 1
ATOM 625 C C . SER A 1 85 ? -22.990 -5.243 3.860 1.00 56.81 85 SER A C 1
ATOM 627 O O . SER A 1 85 ? -23.199 -4.859 5.009 1.00 56.81 85 SER A O 1
ATOM 629 N N . GLY A 1 86 ? -23.543 -4.637 2.805 1.00 59.91 86 GLY A N 1
ATOM 630 C CA . GLY A 1 86 ? -23.911 -3.215 2.773 1.00 59.91 86 GLY A CA 1
ATOM 631 C C . GLY A 1 86 ? -24.878 -2.664 3.826 1.00 59.91 86 GLY A C 1
ATOM 632 O O . GLY A 1 86 ? -24.676 -1.533 4.237 1.00 59.91 86 GLY A O 1
ATOM 633 N N . ASP A 1 87 ? -25.876 -3.408 4.313 1.00 69.56 87 ASP A N 1
ATOM 634 C CA . ASP A 1 87 ? -26.896 -2.836 5.227 1.00 69.56 87 ASP A CA 1
ATOM 635 C C . ASP A 1 87 ? -27.300 -3.744 6.399 1.00 69.56 87 ASP A C 1
ATOM 637 O O . ASP A 1 87 ? -28.070 -3.348 7.283 1.00 69.56 87 ASP A O 1
ATOM 641 N N . CYS A 1 88 ? -26.826 -4.989 6.417 1.00 85.31 88 CYS A N 1
ATOM 642 C CA . CYS A 1 88 ? -27.324 -5.999 7.342 1.00 85.31 88 CYS A CA 1
ATOM 643 C C . CYS A 1 88 ? -26.268 -6.402 8.356 1.00 85.31 88 CYS A C 1
ATOM 645 O O . CYS A 1 88 ? -25.088 -6.508 8.047 1.00 85.31 88 CYS A O 1
ATOM 647 N N . ARG A 1 89 ? -26.707 -6.597 9.604 1.00 86.56 89 ARG A N 1
ATOM 648 C CA . ARG A 1 89 ? -25.838 -6.893 10.747 1.00 86.56 89 ARG A CA 1
ATOM 649 C C . ARG A 1 89 ? -25.925 -8.387 11.078 1.00 86.56 89 ARG A C 1
ATOM 651 O O . ARG A 1 89 ? -26.772 -8.774 11.891 1.00 86.56 89 ARG A O 1
ATOM 658 N N . PRO A 1 90 ? -25.090 -9.256 10.471 1.00 90.88 90 PRO A N 1
ATOM 659 C CA . PRO A 1 90 ? -25.153 -10.695 10.711 1.00 90.88 90 PRO A CA 1
ATOM 660 C C . PRO A 1 90 ? -24.607 -11.097 12.084 1.00 90.88 90 PRO A C 1
ATOM 662 O O . PRO A 1 90 ? -24.877 -12.205 12.528 1.00 90.88 90 PRO A O 1
ATOM 665 N N . VAL A 1 91 ? -23.883 -10.219 12.789 1.00 88.44 91 VAL A N 1
ATOM 666 C CA . VAL A 1 91 ? -23.133 -10.556 14.014 1.00 88.44 91 VAL A CA 1
ATOM 667 C C . VAL A 1 91 ? -23.999 -11.240 15.081 1.00 88.44 91 VAL A C 1
ATOM 669 O O . VAL A 1 91 ? -23.648 -12.322 15.556 1.00 88.44 91 VAL A O 1
ATOM 672 N N . TYR A 1 92 ? -25.161 -10.675 15.426 1.00 93.69 92 TYR A N 1
ATOM 673 C CA . TYR A 1 92 ? -26.043 -11.288 16.428 1.00 93.69 92 TYR A CA 1
ATOM 674 C C . TYR A 1 92 ? -26.729 -12.571 15.927 1.00 93.69 92 TYR A C 1
ATOM 676 O O . TYR A 1 92 ? -26.913 -13.523 16.693 1.00 93.69 92 TYR A O 1
ATOM 684 N N . ALA A 1 93 ? -27.082 -12.622 14.639 1.00 95.25 93 ALA A N 1
ATOM 685 C CA . ALA A 1 93 ? -27.652 -13.816 14.022 1.00 95.25 93 ALA A CA 1
ATOM 686 C C . ALA A 1 93 ? -26.640 -14.970 14.041 1.00 95.25 93 ALA A C 1
ATOM 688 O O . ALA A 1 93 ? -26.966 -16.070 14.472 1.00 95.25 93 ALA A O 1
ATOM 689 N N . LEU A 1 94 ? -25.391 -14.699 13.678 1.00 93.19 94 LEU A N 1
ATOM 690 C CA . LEU A 1 94 ? -24.287 -15.648 13.715 1.00 93.19 94 LEU A CA 1
ATOM 691 C C . LEU A 1 94 ? -24.012 -16.161 15.130 1.00 93.19 94 LEU A C 1
ATOM 693 O O . LEU A 1 94 ? -23.858 -17.365 15.330 1.00 93.19 94 LEU A O 1
ATOM 697 N N . LYS A 1 95 ? -24.007 -15.269 16.127 1.00 93.00 95 LYS A N 1
ATOM 698 C CA . LYS A 1 95 ? -23.905 -15.662 17.538 1.00 93.00 95 LYS A CA 1
ATOM 699 C C . LYS A 1 95 ? -25.031 -16.624 17.923 1.00 93.00 95 LYS A C 1
ATOM 701 O O . LYS A 1 95 ? -24.762 -17.693 18.462 1.00 93.00 95 LYS A O 1
ATOM 706 N N . SER A 1 96 ? -26.274 -16.269 17.595 1.00 96.00 96 SER A N 1
ATOM 707 C CA . SER A 1 96 ? -27.445 -17.104 17.881 1.00 96.00 96 SER A CA 1
ATOM 708 C C . SER A 1 96 ? -27.349 -18.459 17.173 1.00 96.00 96 SER A C 1
ATOM 710 O O . SER A 1 96 ? -27.557 -19.485 17.812 1.00 96.00 96 SER A O 1
ATOM 712 N N . TYR A 1 97 ? -26.958 -18.484 15.893 1.00 96.56 97 TYR A N 1
ATOM 713 C CA . TYR A 1 97 ? -26.731 -19.708 15.120 1.00 96.56 97 TYR A CA 1
ATOM 714 C C . TYR A 1 97 ? -25.718 -20.626 15.803 1.00 96.56 97 TYR A C 1
ATOM 716 O O . TYR A 1 97 ? -26.036 -21.780 16.081 1.00 96.56 97 TYR A O 1
ATOM 724 N N . ARG A 1 98 ? -24.535 -20.100 16.148 1.00 94.75 98 ARG A N 1
ATOM 725 C CA . ARG A 1 98 ? -23.473 -20.858 16.825 1.00 94.75 98 ARG A CA 1
ATOM 726 C C . ARG A 1 98 ? -23.948 -21.407 18.171 1.00 94.75 98 ARG A C 1
ATOM 728 O O . ARG A 1 98 ? -23.702 -22.569 18.468 1.00 94.75 98 ARG A O 1
ATOM 735 N N . GLU A 1 99 ? -24.703 -20.634 18.953 1.00 95.75 99 GLU A N 1
ATOM 736 C CA . GLU A 1 99 ? -25.326 -21.131 20.191 1.00 95.75 99 GLU A CA 1
ATOM 737 C C . GLU A 1 99 ? -26.306 -22.290 19.932 1.00 95.75 99 GLU A C 1
ATOM 739 O O . GLU A 1 99 ? -26.340 -23.249 20.706 1.00 95.75 99 GLU A O 1
ATOM 744 N N . ARG A 1 100 ? -27.108 -22.233 18.855 1.00 97.56 100 ARG A N 1
ATOM 745 C CA . ARG A 1 100 ? -28.027 -23.328 18.493 1.00 97.56 100 ARG A CA 1
ATOM 746 C C . ARG A 1 100 ? -27.275 -24.566 18.003 1.00 97.56 100 ARG A C 1
ATOM 748 O O . ARG A 1 100 ? -27.616 -25.661 18.442 1.00 97.56 100 ARG A O 1
ATOM 755 N N . VAL A 1 101 ? -26.250 -24.395 17.167 1.00 97.19 101 VAL A N 1
ATOM 756 C CA . VAL A 1 101 ? -25.373 -25.477 16.687 1.00 97.19 101 VAL A CA 1
ATOM 757 C C . VAL A 1 101 ? -24.692 -26.171 17.861 1.00 97.19 101 VAL A C 1
ATOM 759 O O . VAL A 1 101 ? -24.794 -27.386 17.982 1.00 97.19 101 VAL A O 1
ATOM 762 N N . THR A 1 102 ? -24.075 -25.420 18.775 1.00 96.81 102 THR A N 1
ATOM 763 C CA . THR A 1 102 ? -23.418 -25.991 19.961 1.00 96.81 102 THR A CA 1
ATOM 764 C C . THR A 1 102 ? -24.397 -26.763 20.843 1.00 96.81 102 THR A C 1
ATOM 766 O O . THR A 1 102 ? -24.045 -27.799 21.399 1.00 96.81 102 THR A O 1
ATOM 769 N N . ARG A 1 103 ? -25.635 -26.275 20.981 1.00 96.94 103 ARG A N 1
ATOM 770 C CA . ARG A 1 103 ? -26.643 -26.905 21.842 1.00 96.94 103 ARG A CA 1
ATOM 771 C C . ARG A 1 103 ? -27.283 -28.152 21.224 1.00 96.94 103 ARG A C 1
ATOM 773 O O . ARG A 1 103 ? -27.622 -29.068 21.965 1.00 96.94 103 ARG A O 1
ATOM 780 N N . LEU A 1 104 ? -27.538 -28.153 19.917 1.00 97.44 104 LEU A N 1
ATOM 781 C CA . LEU A 1 104 ? -28.412 -29.140 19.265 1.00 97.44 104 LEU A CA 1
ATOM 782 C C . LEU A 1 104 ? -27.702 -29.979 18.195 1.00 97.44 104 LEU A C 1
ATOM 784 O O . LEU A 1 104 ? -28.217 -31.026 17.814 1.00 97.44 104 LEU A O 1
ATOM 788 N N . GLY A 1 105 ? -26.538 -29.536 17.720 1.00 97.38 105 GLY A N 1
ATOM 789 C CA . GLY A 1 105 ? -25.845 -30.066 16.548 1.00 97.38 105 GLY A CA 1
ATOM 790 C C . GLY A 1 105 ? -26.242 -29.342 15.258 1.00 97.38 105 GLY A C 1
ATOM 791 O O . GLY A 1 105 ? -27.388 -28.929 15.080 1.00 97.38 105 GLY A O 1
ATOM 792 N N . GLU A 1 106 ? -25.291 -29.200 14.335 1.00 96.25 106 GLU A N 1
ATOM 793 C CA . GLU A 1 106 ? -25.472 -28.477 13.065 1.00 96.25 106 GLU A CA 1
ATOM 794 C C . GLU A 1 106 ? -26.590 -29.062 12.188 1.00 96.25 106 GLU A C 1
ATOM 796 O O . GLU A 1 106 ? -27.387 -28.330 11.601 1.00 96.25 106 GLU A O 1
ATOM 801 N N . HIS A 1 107 ? -26.703 -30.391 12.160 1.00 97.31 107 HIS A N 1
ATOM 802 C CA . HIS A 1 107 ? -27.698 -31.108 11.357 1.00 97.31 107 HIS A CA 1
ATOM 803 C C . HIS A 1 107 ? -29.051 -31.290 12.055 1.00 97.31 107 HIS A C 1
ATOM 805 O O . HIS A 1 107 ? -29.932 -31.975 11.533 1.00 97.31 107 HIS A O 1
ATOM 811 N N . HIS A 1 108 ? -29.245 -30.709 13.241 1.00 97.94 108 HIS A N 1
ATOM 812 C CA . HIS A 1 108 ? -30.520 -30.820 13.934 1.00 97.94 108 HIS A CA 1
ATOM 813 C C . HIS A 1 108 ? -31.631 -30.114 13.128 1.00 97.94 108 HIS A C 1
ATOM 815 O O . HIS A 1 108 ? -31.435 -28.962 12.726 1.00 97.94 108 HIS A O 1
ATOM 821 N N . PRO A 1 109 ? -32.832 -30.711 12.951 1.00 97.75 109 PRO A N 1
ATOM 822 C CA . PRO A 1 109 ? -33.895 -30.132 12.117 1.00 97.75 109 PRO A CA 1
ATOM 823 C C . PRO A 1 109 ? -34.247 -28.681 12.473 1.00 97.75 109 PRO A C 1
ATOM 825 O O . PRO A 1 109 ? -34.474 -27.849 11.595 1.00 97.75 109 PRO A O 1
ATOM 828 N N . TYR A 1 110 ? -34.233 -28.358 13.770 1.00 98.06 110 TYR A N 1
ATOM 829 C CA . TYR A 1 110 ? -34.418 -26.990 14.260 1.00 98.06 110 TYR A CA 1
ATOM 830 C C . TYR A 1 110 ? -33.347 -26.009 13.769 1.00 98.06 110 TYR A C 1
ATOM 832 O O . TYR A 1 110 ? -33.694 -24.909 13.355 1.00 98.06 110 TYR A O 1
ATOM 840 N N . VAL A 1 111 ? -32.065 -26.390 13.791 1.00 97.88 111 VAL A N 1
ATOM 841 C CA . VAL A 1 111 ? -30.953 -25.523 13.368 1.00 97.88 111 VAL A CA 1
ATOM 842 C C . VAL A 1 111 ? -31.043 -25.251 11.869 1.00 97.88 111 VAL A C 1
ATOM 844 O O . VAL A 1 111 ? -30.974 -24.097 11.444 1.00 97.88 111 VAL A O 1
ATOM 847 N N . THR A 1 112 ? -31.321 -26.287 11.072 1.00 97.50 112 THR A N 1
ATOM 848 C CA . THR A 1 112 ? -31.569 -26.142 9.632 1.00 97.50 112 THR A CA 1
ATOM 849 C C . THR A 1 112 ? -32.753 -25.214 9.348 1.00 97.50 112 THR A C 1
ATOM 851 O O . THR A 1 112 ? -32.665 -24.347 8.477 1.00 97.50 112 THR A O 1
ATOM 854 N N . GLN A 1 113 ? -33.862 -25.360 10.083 1.00 97.69 113 GLN A N 1
ATOM 855 C CA . GLN A 1 113 ? -35.013 -24.471 9.924 1.00 97.69 113 GLN A CA 1
ATOM 856 C C . GLN A 1 113 ? -34.688 -23.038 10.350 1.00 97.69 113 GLN A C 1
ATOM 858 O O . GLN A 1 113 ? -35.042 -22.098 9.641 1.00 97.69 113 GLN A O 1
ATOM 863 N N . TRP A 1 114 ? -34.006 -22.861 11.480 1.00 98.06 114 TRP A N 1
ATOM 864 C CA . TRP A 1 114 ? -33.603 -21.555 11.987 1.00 98.06 114 TRP A CA 1
ATOM 865 C C . TRP A 1 114 ? -32.769 -20.803 10.943 1.00 98.06 114 TRP A C 1
ATOM 867 O O . TRP A 1 114 ? -33.064 -19.643 10.657 1.00 98.06 114 TRP A O 1
ATOM 877 N N . LEU A 1 115 ? -31.809 -21.481 10.298 1.00 97.50 115 LEU A N 1
ATOM 878 C CA . LEU A 1 115 ? -30.974 -20.891 9.249 1.00 97.50 115 LEU A CA 1
ATOM 879 C C . LEU A 1 115 ? -31.800 -20.488 8.020 1.00 97.50 115 LEU A C 1
ATOM 881 O O . LEU A 1 115 ? -31.637 -19.380 7.513 1.00 97.50 115 LEU A O 1
ATOM 885 N N . LYS A 1 116 ? -32.743 -21.333 7.575 1.00 97.12 116 LYS A N 1
ATOM 886 C CA . LYS A 1 116 ? -33.677 -20.988 6.484 1.00 97.12 116 LYS A CA 1
ATOM 887 C C . LYS A 1 116 ? -34.493 -19.736 6.807 1.00 97.12 116 LYS A C 1
ATOM 889 O O . LYS A 1 116 ? -34.637 -18.862 5.957 1.00 97.12 116 LYS A O 1
ATOM 894 N N . VAL A 1 117 ? -35.008 -19.627 8.034 1.00 97.88 117 VAL A N 1
ATOM 895 C CA . VAL A 1 117 ? -35.749 -18.435 8.468 1.00 97.88 117 VAL A CA 1
ATOM 896 C C . VAL A 1 117 ? -34.832 -17.214 8.499 1.00 97.88 117 VAL A C 1
ATOM 898 O O . VAL A 1 117 ? -35.229 -16.155 8.022 1.00 97.88 117 VAL A O 1
ATOM 901 N N . GLN A 1 118 ? -33.598 -17.351 8.987 1.00 97.44 118 GLN A N 1
ATOM 902 C CA . GLN A 1 118 ? -32.647 -16.243 9.048 1.00 97.44 118 GLN A CA 1
ATOM 903 C C . GLN A 1 118 ? -32.237 -15.733 7.657 1.00 97.44 118 GLN A C 1
ATOM 905 O O . GLN A 1 118 ? -32.145 -14.524 7.456 1.00 97.44 118 GLN A O 1
ATOM 910 N N . ARG A 1 119 ? -32.074 -16.621 6.669 1.00 95.62 119 ARG A N 1
ATOM 911 C CA . ARG A 1 119 ? -31.870 -16.231 5.262 1.00 95.62 119 ARG A CA 1
ATOM 912 C C . ARG A 1 119 ? -33.050 -15.419 4.725 1.00 95.62 119 ARG A C 1
ATOM 914 O O . ARG A 1 119 ? -32.845 -14.384 4.100 1.00 95.62 119 ARG A O 1
ATOM 921 N N . ALA A 1 120 ? -34.282 -15.809 5.057 1.00 95.81 120 ALA A N 1
ATOM 922 C CA . ALA A 1 120 ? -35.468 -15.037 4.687 1.00 95.81 120 ALA A CA 1
ATOM 923 C C . ALA A 1 120 ? -35.544 -13.671 5.408 1.00 95.81 120 ALA A C 1
ATOM 925 O O . ALA A 1 120 ? -35.993 -12.687 4.813 1.00 95.81 120 ALA A O 1
ATOM 926 N N . VAL A 1 121 ? -35.057 -13.563 6.653 1.00 95.94 121 VAL A N 1
ATOM 927 C CA . VAL A 1 121 ? -34.898 -12.271 7.357 1.00 95.94 121 VAL A CA 1
ATOM 928 C C . VAL A 1 121 ? -33.943 -11.345 6.603 1.00 95.94 121 VAL A C 1
ATOM 930 O O . VAL A 1 121 ? -34.230 -10.154 6.495 1.00 95.94 121 VAL A O 1
ATOM 933 N N . PHE A 1 122 ? -32.848 -11.891 6.067 1.00 94.12 122 PHE A N 1
ATOM 934 C CA . PHE A 1 122 ? -31.830 -11.152 5.318 1.00 94.12 122 PHE A CA 1
ATOM 935 C C . PHE A 1 122 ? -32.098 -11.024 3.812 1.00 94.12 122 PHE A C 1
ATOM 937 O O . PHE A 1 122 ? -31.362 -10.328 3.123 1.00 94.12 122 PHE A O 1
ATOM 944 N N . SER A 1 123 ? -33.166 -11.619 3.279 1.00 92.75 123 SER A N 1
ATOM 945 C CA . SER A 1 123 ? -33.533 -11.460 1.863 1.00 92.75 123 SER A CA 1
ATOM 946 C C . SER A 1 123 ? -33.633 -10.000 1.379 1.00 92.75 123 SER A C 1
ATOM 948 O O . SER A 1 123 ? -33.154 -9.739 0.274 1.00 92.75 123 SER A O 1
ATOM 950 N N . PRO A 1 124 ? -34.097 -9.010 2.183 1.00 90.25 124 PRO A N 1
ATOM 951 C CA . PRO A 1 124 ? -34.092 -7.610 1.754 1.00 90.25 124 PRO A CA 1
ATOM 952 C C . PRO A 1 124 ? -32.686 -7.013 1.586 1.00 90.25 124 PRO A C 1
ATOM 954 O O . PRO A 1 124 ? -32.568 -5.914 1.061 1.00 90.25 124 PRO A O 1
ATOM 957 N N . CYS A 1 125 ? -31.640 -7.692 2.062 1.00 87.56 125 CYS A N 1
ATOM 958 C CA . CYS A 1 125 ? -30.250 -7.235 2.044 1.00 87.56 125 CYS A CA 1
ATOM 959 C C . CYS A 1 125 ? -29.488 -7.661 0.785 1.00 87.56 125 CYS A C 1
ATOM 961 O O . CYS A 1 125 ? -28.410 -7.140 0.531 1.00 87.56 125 CYS A O 1
ATOM 963 N N . LYS A 1 126 ? -30.012 -8.628 0.019 1.00 84.81 126 LYS A N 1
ATOM 964 C CA . LYS A 1 126 ? -29.304 -9.220 -1.130 1.00 84.81 126 LYS A CA 1
ATOM 965 C C . LYS A 1 126 ? -29.140 -8.251 -2.305 1.00 84.81 126 LYS A C 1
ATOM 967 O O . LYS A 1 126 ? -28.303 -8.471 -3.165 1.00 84.81 126 LYS A O 1
ATOM 972 N N . ASN A 1 127 ? -29.943 -7.188 -2.366 1.00 76.25 127 ASN A N 1
ATOM 973 C CA . ASN A 1 127 ? -29.884 -6.213 -3.448 1.00 76.25 127 ASN A CA 1
ATOM 974 C C . ASN A 1 127 ? -29.671 -4.805 -2.888 1.00 76.25 127 ASN A C 1
ATOM 976 O O . ASN A 1 127 ? -30.439 -4.351 -2.037 1.00 76.25 127 ASN A O 1
ATOM 980 N N . TRP A 1 128 ? -28.643 -4.115 -3.389 1.00 71.69 128 TRP A N 1
ATOM 981 C CA . TRP A 1 128 ? -28.324 -2.751 -2.968 1.00 71.69 128 TRP A CA 1
ATOM 982 C C . TRP A 1 128 ? -29.438 -1.770 -3.354 1.00 71.69 128 TRP A C 1
ATOM 984 O O . TRP A 1 128 ? -29.692 -0.813 -2.626 1.00 71.69 128 TRP A O 1
ATOM 994 N N . ASN A 1 129 ? -30.140 -2.030 -4.467 1.00 74.12 129 ASN A N 1
ATOM 995 C CA . ASN A 1 129 ? -31.222 -1.171 -4.923 1.00 74.12 129 ASN A CA 1
ATOM 996 C C . ASN A 1 129 ? -32.473 -1.384 -4.043 1.00 74.12 129 ASN A C 1
ATOM 998 O O . ASN A 1 129 ? -33.058 -2.475 -4.079 1.00 74.12 129 ASN A O 1
ATOM 1002 N N . PRO A 1 130 ? -32.927 -0.354 -3.298 1.00 71.31 130 PRO A N 1
ATOM 1003 C CA . PRO A 1 130 ? -34.141 -0.404 -2.482 1.00 71.31 130 PRO A CA 1
ATOM 1004 C C . PRO A 1 130 ? -35.372 -0.919 -3.233 1.00 71.31 130 PRO A C 1
ATOM 1006 O O . PRO A 1 130 ? -36.164 -1.675 -2.667 1.00 71.31 130 PRO A O 1
ATOM 1009 N N . ASP A 1 131 ? -35.495 -0.559 -4.511 1.00 76.38 131 ASP A N 1
ATOM 1010 C CA . ASP A 1 131 ? -36.649 -0.861 -5.360 1.00 76.38 131 ASP A CA 1
ATOM 1011 C C . ASP A 1 131 ? -36.674 -2.323 -5.838 1.00 76.38 131 ASP A C 1
ATOM 1013 O O . ASP A 1 131 ? -37.687 -2.807 -6.345 1.00 76.38 131 ASP A O 1
ATOM 1017 N N . HIS A 1 132 ? -35.572 -3.054 -5.659 1.00 75.31 132 HIS A N 1
ATOM 1018 C CA . HIS A 1 132 ? -35.422 -4.451 -6.076 1.00 75.31 132 HIS A CA 1
ATOM 1019 C C . HIS A 1 132 ? -35.214 -5.411 -4.900 1.00 75.31 132 HIS A C 1
ATOM 1021 O O . HIS A 1 132 ? -34.807 -6.561 -5.092 1.00 75.31 132 HIS A O 1
ATOM 1027 N N . ARG A 1 133 ? -35.502 -4.968 -3.672 1.00 79.81 133 ARG A N 1
ATOM 1028 C CA . ARG A 1 133 ? -35.410 -5.819 -2.482 1.00 79.81 133 ARG A CA 1
ATOM 1029 C C . ARG A 1 133 ? -36.518 -6.866 -2.500 1.00 79.81 133 ARG A C 1
ATOM 1031 O O . ARG A 1 133 ? -37.680 -6.574 -2.215 1.00 79.81 133 ARG A O 1
ATOM 1038 N N . ASN A 1 134 ? -36.154 -8.106 -2.812 1.00 85.56 134 ASN A N 1
ATOM 1039 C CA . ASN A 1 134 ? -37.068 -9.231 -2.679 1.00 85.56 134 ASN A CA 1
ATOM 1040 C C . ASN A 1 134 ? -37.217 -9.597 -1.196 1.00 85.56 134 ASN A C 1
ATOM 1042 O O . ASN A 1 134 ? -36.229 -9.753 -0.482 1.00 85.56 134 ASN A O 1
ATOM 1046 N N . VAL A 1 135 ? -38.457 -9.731 -0.730 1.00 89.94 135 VAL A N 1
ATOM 1047 C CA . VAL A 1 135 ? -38.753 -10.147 0.643 1.00 89.94 135 VAL A CA 1
ATOM 1048 C C . VAL A 1 135 ? -39.264 -11.575 0.602 1.00 89.94 135 VAL A C 1
ATOM 1050 O O . VAL A 1 135 ? -40.428 -11.825 0.289 1.00 89.94 135 VAL A O 1
ATOM 1053 N N . GLU A 1 136 ? -38.402 -12.514 0.964 1.00 93.94 136 GLU A N 1
ATOM 1054 C CA . GLU A 1 136 ? -38.787 -13.910 1.100 1.00 93.94 136 GLU A CA 1
ATOM 1055 C C . GLU A 1 136 ? -39.734 -14.080 2.310 1.00 93.94 136 GLU A C 1
ATOM 1057 O O . GLU A 1 136 ? -39.475 -13.548 3.402 1.00 93.94 136 GLU A O 1
ATOM 1062 N N . PRO A 1 137 ? -40.856 -14.809 2.158 1.00 95.38 137 PRO A N 1
ATOM 1063 C CA . PRO A 1 137 ? -41.736 -15.100 3.278 1.00 95.38 137 PRO A CA 1
ATOM 1064 C C . PRO A 1 137 ? -41.017 -16.002 4.283 1.00 95.38 137 PRO A C 1
ATOM 1066 O O . PRO A 1 137 ? -40.356 -16.971 3.915 1.00 95.38 137 PRO A O 1
ATOM 1069 N N . LEU A 1 138 ? -41.176 -15.711 5.574 1.00 95.69 138 LEU A N 1
ATOM 1070 C CA . LEU A 1 138 ? -40.554 -16.519 6.616 1.00 95.69 138 LEU A CA 1
ATOM 1071 C C . LEU A 1 138 ? -41.200 -17.924 6.663 1.00 95.69 138 LEU A C 1
ATOM 1073 O O . LEU A 1 138 ? -42.404 -18.007 6.938 1.00 95.69 138 LEU A O 1
ATOM 1077 N N . PRO A 1 139 ? -40.435 -19.025 6.509 1.00 96.94 139 PRO A N 1
ATOM 1078 C CA . PRO A 1 139 ? -40.952 -20.398 6.573 1.00 96.94 139 PRO A CA 1
ATOM 1079 C C . PRO A 1 139 ? -41.791 -20.676 7.834 1.00 96.94 139 PRO A C 1
ATOM 1081 O O . PRO A 1 139 ? -41.517 -20.065 8.872 1.00 96.94 139 PRO A O 1
ATOM 1084 N N . PRO A 1 140 ? -42.794 -21.574 7.806 1.00 96.31 140 PRO A N 1
ATOM 1085 C CA . PRO A 1 140 ? -43.592 -21.888 8.992 1.00 96.31 140 PRO A CA 1
ATOM 1086 C C . PRO A 1 140 ? -42.735 -22.510 10.116 1.00 96.31 140 PRO A C 1
ATOM 1088 O O . PRO A 1 140 ? -41.699 -23.117 9.835 1.00 96.31 140 PRO A O 1
ATOM 1091 N N . PRO A 1 141 ? -43.128 -22.357 11.394 1.00 96.44 141 PRO A N 1
ATOM 1092 C CA . PRO A 1 141 ? -42.444 -23.009 12.513 1.00 96.44 141 PRO A CA 1
ATOM 1093 C C . PRO A 1 141 ? -42.524 -24.540 12.404 1.00 96.44 141 PRO A C 1
ATOM 1095 O O . PRO A 1 141 ? -43.500 -25.071 11.874 1.00 96.44 141 PRO A O 1
ATOM 1098 N N . LEU A 1 142 ? -41.524 -25.255 12.931 1.00 96.94 142 LEU A N 1
ATOM 1099 C CA . LEU A 1 142 ? -41.593 -26.715 13.016 1.00 96.94 142 LEU A CA 1
ATOM 1100 C C . LEU A 1 142 ? -42.615 -27.137 14.081 1.00 96.94 142 LEU A C 1
ATOM 1102 O O . LEU A 1 142 ? -42.685 -26.498 15.137 1.00 96.94 142 LEU A O 1
ATOM 1106 N N . PRO A 1 143 ? -43.366 -28.228 13.859 1.00 96.44 143 PRO A N 1
ATOM 1107 C CA . PRO A 1 143 ? -44.110 -28.877 14.926 1.00 96.44 143 PRO A CA 1
ATOM 1108 C C . PRO A 1 143 ? -43.114 -29.570 15.864 1.00 96.44 143 PRO A C 1
ATOM 1110 O O . PRO A 1 143 ? -42.461 -30.541 15.486 1.00 96.44 143 PRO A O 1
ATOM 1113 N N . LEU A 1 144 ? -42.967 -29.047 17.080 1.00 95.12 144 LEU A N 1
ATOM 1114 C CA . LEU A 1 144 ? -42.019 -29.549 18.072 1.00 95.12 144 LEU A CA 1
ATOM 1115 C C . LEU A 1 144 ? -42.779 -30.146 19.257 1.00 95.12 144 LEU A C 1
ATOM 1117 O O . LEU A 1 144 ? -43.634 -29.488 19.842 1.00 95.12 144 LEU A O 1
ATOM 1121 N N . ALA A 1 145 ? -42.462 -31.394 19.609 1.00 95.25 145 ALA A N 1
ATOM 1122 C CA . ALA A 1 145 ? -43.015 -32.046 20.798 1.00 95.25 145 ALA A CA 1
ATOM 1123 C C . ALA A 1 145 ? -42.320 -31.578 22.092 1.00 95.25 145 ALA A C 1
ATOM 1125 O O . ALA A 1 145 ? -42.937 -31.535 23.155 1.00 95.25 145 ALA A O 1
ATOM 1126 N N . ASP A 1 146 ? -41.040 -31.208 22.001 1.00 97.19 146 ASP A N 1
ATOM 1127 C CA . ASP A 1 146 ? -40.269 -30.659 23.113 1.00 97.19 146 ASP A CA 1
ATOM 1128 C C . ASP A 1 146 ? -40.739 -29.231 23.428 1.00 97.19 146 ASP A C 1
ATOM 1130 O O . ASP A 1 146 ? -40.562 -28.307 22.631 1.00 97.19 146 ASP A O 1
ATOM 1134 N N . THR A 1 147 ? -41.324 -29.049 24.614 1.00 97.44 147 THR A N 1
ATOM 1135 C CA . THR A 1 147 ? -41.871 -27.765 25.076 1.00 97.44 147 THR A CA 1
ATOM 1136 C C . THR A 1 147 ? -40.793 -26.694 25.268 1.00 97.44 147 THR A C 1
ATOM 1138 O O . THR A 1 147 ? -41.060 -25.501 25.089 1.00 97.44 147 THR A O 1
ATOM 1141 N N . GLU A 1 148 ? -39.569 -27.078 25.636 1.00 96.88 148 GLU A N 1
ATOM 1142 C CA . GLU A 1 148 ? -38.474 -26.128 25.801 1.00 96.88 148 GLU A CA 1
ATOM 1143 C C . GLU A 1 148 ? -37.986 -25.625 24.441 1.00 96.88 148 GLU A C 1
ATOM 1145 O O . GLU A 1 148 ? -37.838 -24.412 24.252 1.00 96.88 148 GLU A O 1
ATOM 1150 N N . LEU A 1 149 ? -37.797 -26.541 23.488 1.00 97.25 149 LEU A N 1
ATOM 1151 C CA . LEU A 1 149 ? -37.400 -26.199 22.125 1.00 97.25 149 LEU A CA 1
ATOM 1152 C C . LEU A 1 149 ? -38.499 -25.413 21.398 1.00 97.25 149 LEU A C 1
ATOM 1154 O O . LEU A 1 149 ? -38.207 -24.457 20.688 1.00 97.25 149 LEU A O 1
ATOM 1158 N N . ASP A 1 150 ? -39.766 -25.743 21.633 1.00 97.69 150 ASP A N 1
ATOM 1159 C CA . ASP A 1 150 ? -40.925 -24.995 21.144 1.00 97.69 150 ASP A CA 1
ATOM 1160 C C . ASP A 1 150 ? -40.974 -23.561 21.717 1.00 97.69 150 ASP A C 1
ATOM 1162 O O . ASP A 1 150 ? -41.192 -22.583 20.993 1.00 97.69 150 ASP A O 1
ATOM 1166 N N . ARG A 1 151 ? -40.669 -23.388 23.011 1.00 97.62 151 ARG A N 1
ATOM 1167 C CA . ARG A 1 151 ? -40.508 -22.054 23.616 1.00 97.62 151 ARG A CA 1
ATOM 1168 C C . ARG A 1 151 ? -39.329 -21.290 23.005 1.00 97.62 151 ARG A C 1
ATOM 1170 O O . ARG A 1 151 ? -39.463 -20.089 22.768 1.00 97.62 151 ARG A O 1
ATOM 1177 N N . LEU A 1 152 ? -38.205 -21.960 22.747 1.00 97.38 152 LEU A N 1
ATOM 1178 C CA . LEU A 1 152 ? -37.045 -21.365 22.080 1.00 97.38 152 LEU A CA 1
ATOM 1179 C C . LEU A 1 152 ? -37.392 -20.919 20.654 1.00 97.38 152 LEU A C 1
ATOM 1181 O O . LEU A 1 152 ? -37.126 -19.773 20.307 1.00 97.38 152 LEU A O 1
ATOM 1185 N N . GLN A 1 153 ? -38.086 -21.767 19.887 1.00 98.12 153 GLN A N 1
ATOM 1186 C CA . GLN A 1 153 ? -38.574 -21.463 18.542 1.00 98.12 153 GLN A CA 1
ATOM 1187 C C . GLN A 1 153 ? -39.472 -20.232 18.519 1.00 98.12 153 GLN A C 1
ATOM 1189 O O . GLN A 1 153 ? -39.318 -19.379 17.647 1.00 98.12 153 GLN A O 1
ATOM 1194 N N . ARG A 1 154 ? -40.396 -20.101 19.477 1.00 98.00 154 ARG A N 1
ATOM 1195 C CA . ARG A 1 154 ? -41.229 -18.895 19.591 1.00 98.00 154 ARG A CA 1
ATOM 1196 C C . ARG A 1 154 ? -40.402 -17.639 19.849 1.00 98.00 154 ARG A C 1
ATOM 1198 O O . ARG A 1 154 ? -40.690 -16.604 19.252 1.00 98.00 154 ARG A O 1
ATOM 1205 N N . ALA A 1 155 ? -39.395 -17.726 20.717 1.00 98.25 155 ALA A N 1
ATOM 1206 C CA . ALA A 1 155 ? -38.520 -16.600 21.025 1.00 98.25 155 ALA A CA 1
ATOM 1207 C C . ALA A 1 155 ? -37.663 -16.198 19.809 1.00 98.25 155 ALA A C 1
ATOM 1209 O O . ALA A 1 155 ? -37.665 -15.023 19.439 1.00 98.25 155 ALA A O 1
ATOM 1210 N N . ASP A 1 156 ? -37.009 -17.170 19.159 1.00 98.31 156 ASP A N 1
ATOM 1211 C CA . ASP A 1 156 ? -36.217 -16.968 17.936 1.00 98.31 156 ASP A CA 1
ATOM 1212 C C . ASP A 1 156 ? -37.103 -16.364 16.830 1.00 98.31 156 ASP A C 1
ATOM 1214 O O . ASP A 1 156 ? -36.756 -15.347 16.227 1.00 98.31 156 ASP A O 1
ATOM 1218 N N . ARG A 1 157 ? -38.313 -16.907 16.629 1.00 98.12 157 ARG A N 1
ATOM 1219 C CA . ARG A 1 157 ? -39.258 -16.423 15.617 1.00 98.12 157 ARG A CA 1
ATOM 1220 C C . ARG A 1 157 ? -39.730 -14.995 15.874 1.00 98.12 157 ARG A C 1
ATOM 1222 O O . ARG A 1 157 ? -39.830 -14.222 14.923 1.00 98.12 157 ARG A O 1
ATOM 1229 N N . ALA A 1 158 ? -40.028 -14.636 17.122 1.00 98.50 158 ALA A N 1
ATOM 1230 C CA . ALA A 1 158 ? -40.434 -13.275 17.468 1.00 98.50 158 ALA A CA 1
ATOM 1231 C C . ALA A 1 158 ? -39.332 -12.265 17.113 1.00 98.50 158 ALA A C 1
ATOM 1233 O O . ALA A 1 158 ? -39.613 -11.247 16.479 1.00 98.50 158 ALA A O 1
ATOM 1234 N N . TYR A 1 159 ? -38.076 -12.581 17.452 1.00 98.44 159 TYR A N 1
ATOM 1235 C CA . TYR A 1 159 ? -36.931 -11.739 17.111 1.00 98.44 159 TYR A CA 1
ATOM 1236 C C . TYR A 1 159 ? -36.710 -11.653 15.596 1.00 98.44 159 TYR A C 1
ATOM 1238 O O . TYR A 1 159 ? -36.586 -10.556 15.061 1.00 98.44 159 TYR A O 1
ATOM 1246 N N . GLN A 1 160 ? -36.761 -12.780 14.882 1.00 98.06 160 GLN A N 1
ATOM 1247 C CA . GLN A 1 160 ? -36.622 -12.829 13.422 1.00 98.06 160 GLN A CA 1
ATOM 1248 C C . GLN A 1 160 ? -37.696 -12.007 12.695 1.00 98.06 160 GLN A C 1
ATOM 1250 O O . GLN A 1 160 ? -37.382 -11.286 11.749 1.00 98.06 160 GLN A O 1
ATOM 1255 N N . ILE A 1 161 ? -38.952 -12.053 13.155 1.00 97.94 161 ILE A N 1
ATOM 1256 C CA . ILE A 1 161 ? -40.029 -11.204 12.621 1.00 97.94 161 ILE A CA 1
ATOM 1257 C C . ILE A 1 161 ? -39.704 -9.722 12.843 1.00 97.94 161 ILE A C 1
ATOM 1259 O O . ILE A 1 161 ? -39.804 -8.933 11.904 1.00 97.94 161 ILE A O 1
ATOM 1263 N N . ALA A 1 162 ? -39.286 -9.341 14.053 1.00 98.19 162 ALA A N 1
ATOM 1264 C CA . ALA A 1 162 ? -38.920 -7.960 14.364 1.00 98.19 162 ALA A CA 1
ATOM 1265 C C . ALA A 1 162 ? -37.736 -7.466 13.506 1.00 98.19 162 ALA A C 1
ATOM 1267 O O . ALA A 1 162 ? -37.792 -6.367 12.952 1.00 98.19 162 ALA A O 1
ATOM 1268 N N . SER A 1 163 ? -36.707 -8.296 13.311 1.00 97.06 163 SER A N 1
ATOM 1269 C CA . SER A 1 163 ? -35.571 -8.000 12.428 1.00 97.06 163 SER A CA 1
ATOM 1270 C C . SER A 1 163 ? -35.979 -7.879 10.961 1.00 97.06 163 SER A C 1
ATOM 1272 O O . SER A 1 163 ? -35.527 -6.960 10.285 1.00 97.06 163 SER A O 1
ATOM 1274 N N . GLN A 1 164 ? -36.862 -8.746 10.454 1.00 95.56 164 GLN A N 1
ATOM 1275 C CA . GLN A 1 164 ? -37.338 -8.627 9.073 1.00 95.56 164 GLN A CA 1
ATOM 1276 C C . GLN A 1 164 ? -38.151 -7.339 8.881 1.00 95.56 164 GLN A C 1
ATOM 1278 O O . GLN A 1 164 ? -38.014 -6.678 7.854 1.00 95.56 164 GLN A O 1
ATOM 1283 N N . LEU A 1 165 ? -38.973 -6.941 9.861 1.00 95.88 165 LEU A N 1
ATOM 1284 C CA . LEU A 1 165 ? -39.660 -5.644 9.831 1.00 95.88 165 LEU A CA 1
ATOM 1285 C C . LEU A 1 165 ? -38.653 -4.487 9.762 1.00 95.88 165 LEU A C 1
ATOM 1287 O O . LEU A 1 165 ? -38.834 -3.584 8.947 1.00 95.88 165 LEU A O 1
ATOM 1291 N N . PHE A 1 166 ? -37.575 -4.547 10.551 1.00 95.38 166 PHE A N 1
ATOM 1292 C CA . PHE A 1 166 ? -36.504 -3.552 10.519 1.00 95.38 166 PHE A CA 1
ATOM 1293 C C . PHE A 1 166 ? -35.846 -3.466 9.136 1.00 95.38 166 PHE A C 1
ATOM 1295 O O . PHE A 1 166 ? -35.842 -2.388 8.551 1.00 95.38 166 PHE A O 1
ATOM 1302 N N . TYR A 1 167 ? -35.387 -4.589 8.567 1.00 92.56 167 TYR A N 1
ATOM 1303 C CA . TYR A 1 167 ? -34.728 -4.630 7.249 1.00 92.56 167 TYR A CA 1
ATOM 1304 C C . TYR A 1 167 ? -35.643 -4.268 6.071 1.00 92.56 167 TYR A C 1
ATOM 1306 O O . TYR A 1 167 ? -35.167 -3.891 5.003 1.00 92.56 167 TYR A O 1
ATOM 1314 N N . ARG A 1 168 ? -36.962 -4.322 6.274 1.00 91.62 168 ARG A N 1
ATOM 1315 C CA . ARG A 1 168 ? -37.980 -3.828 5.333 1.00 91.62 168 ARG A CA 1
ATOM 1316 C C . ARG A 1 168 ? -38.328 -2.351 5.535 1.00 91.62 168 ARG A C 1
ATOM 1318 O O . ARG A 1 168 ? -39.331 -1.893 4.992 1.00 91.62 168 ARG A O 1
ATOM 1325 N N . SER A 1 169 ? -37.574 -1.634 6.367 1.00 91.25 169 SER A N 1
ATOM 1326 C CA . SER A 1 169 ? -37.824 -0.235 6.736 1.00 91.25 169 SER A CA 1
ATOM 1327 C C . SER A 1 169 ? -39.194 0.013 7.385 1.00 91.25 169 SER A C 1
ATOM 1329 O O . SER A 1 169 ? -39.680 1.142 7.407 1.00 91.25 169 SER A O 1
ATOM 1331 N N . LYS A 1 170 ? -39.822 -1.016 7.975 1.00 93.75 170 LYS A N 1
ATOM 1332 C CA . LYS A 1 170 ? -41.063 -0.895 8.761 1.00 93.75 170 LYS A CA 1
ATOM 1333 C C . LYS A 1 170 ? -40.739 -0.542 10.209 1.00 93.75 170 LYS A C 1
ATOM 1335 O O . LYS A 1 170 ? -40.940 -1.336 11.127 1.00 93.75 170 LYS A O 1
ATOM 1340 N N . ILE A 1 171 ? -40.130 0.629 10.397 1.00 94.88 171 ILE A N 1
ATOM 1341 C CA . ILE A 1 171 ? -39.449 0.999 11.646 1.00 94.88 171 ILE A CA 1
ATOM 1342 C C . ILE A 1 171 ? -40.415 1.094 12.837 1.00 94.88 171 ILE A C 1
ATOM 1344 O O . ILE A 1 171 ? -40.062 0.677 13.939 1.00 94.88 171 ILE A O 1
ATOM 1348 N N . VAL A 1 172 ? -41.641 1.589 12.638 1.00 95.88 172 VAL A N 1
ATOM 1349 C CA . VAL A 1 172 ? -42.639 1.711 13.718 1.00 95.88 172 VAL A CA 1
ATOM 1350 C C . VAL A 1 172 ? -43.059 0.329 14.223 1.00 95.88 172 VAL A C 1
ATOM 1352 O O . VAL A 1 172 ? -43.061 0.077 15.431 1.00 95.88 172 VAL A O 1
ATOM 1355 N N . GLU A 1 173 ? -43.355 -0.585 13.303 1.00 97.75 173 GLU A N 1
ATOM 1356 C CA . GLU A 1 173 ? -43.744 -1.959 13.604 1.00 97.75 173 GLU A CA 1
ATOM 1357 C C . GLU A 1 173 ? -42.576 -2.756 14.187 1.00 97.75 173 GLU A C 1
ATOM 1359 O O . GLU A 1 173 ? -42.754 -3.460 15.182 1.00 97.75 173 GLU A O 1
ATOM 1364 N N . ALA A 1 174 ? -41.371 -2.602 13.629 1.00 97.56 174 ALA A N 1
ATOM 1365 C CA . ALA A 1 174 ? -40.155 -3.224 14.145 1.00 97.56 174 ALA A CA 1
ATOM 1366 C C . ALA A 1 174 ? -39.887 -2.792 15.590 1.00 97.56 174 ALA A C 1
ATOM 1368 O O . ALA A 1 174 ? -39.684 -3.635 16.462 1.00 97.56 174 ALA A O 1
ATOM 1369 N N . ARG A 1 175 ? -39.964 -1.484 15.874 1.00 97.75 175 ARG A N 1
ATOM 1370 C CA . ARG A 1 175 ? -39.788 -0.948 17.227 1.00 97.75 175 ARG A CA 1
ATOM 1371 C C . ARG A 1 175 ? -40.829 -1.505 18.195 1.00 97.75 175 ARG A C 1
ATOM 1373 O O . ARG A 1 175 ? -40.480 -1.882 19.309 1.00 97.75 175 ARG A O 1
ATOM 1380 N N . SER A 1 176 ? -42.099 -1.568 17.789 1.00 98.12 176 SER A N 1
ATOM 1381 C CA . SER A 1 176 ? -43.165 -2.156 18.612 1.00 98.12 176 SER A CA 1
ATOM 1382 C C . SER A 1 176 ? -42.899 -3.638 18.910 1.00 98.12 176 SER A C 1
ATOM 1384 O O . SER A 1 176 ? -42.992 -4.061 20.064 1.00 98.12 176 SER A O 1
ATOM 1386 N N . ALA A 1 177 ? -42.478 -4.408 17.903 1.00 98.44 177 ALA A N 1
ATOM 1387 C CA . ALA A 1 177 ? -42.138 -5.818 18.060 1.00 98.44 177 ALA A CA 1
ATOM 1388 C C . ALA A 1 177 ? -40.927 -6.026 18.990 1.00 98.44 177 ALA A C 1
ATOM 1390 O O . ALA A 1 177 ? -40.992 -6.848 19.905 1.00 98.44 177 ALA A O 1
ATOM 1391 N N . PHE A 1 178 ? -39.854 -5.241 18.837 1.00 98.50 178 PHE A N 1
ATOM 1392 C CA . PHE A 1 178 ? -38.711 -5.292 19.753 1.00 98.50 178 PHE A CA 1
ATOM 1393 C C . PHE A 1 178 ? -39.084 -4.870 21.178 1.00 98.50 178 PHE A C 1
ATOM 1395 O O . PHE A 1 178 ? -38.613 -5.492 22.126 1.00 98.50 178 PHE A O 1
ATOM 1402 N N . ALA A 1 179 ? -39.979 -3.894 21.360 1.00 98.38 179 ALA A N 1
ATOM 1403 C CA . ALA A 1 179 ? -40.471 -3.506 22.685 1.00 98.38 179 ALA A CA 1
ATOM 1404 C C . ALA A 1 179 ? -41.201 -4.658 23.388 1.00 98.38 179 ALA A C 1
ATOM 1406 O O . ALA A 1 179 ? -40.972 -4.901 24.575 1.00 98.38 179 ALA A O 1
ATOM 1407 N N . ALA A 1 180 ? -42.022 -5.413 22.653 1.00 98.31 180 ALA A N 1
ATOM 1408 C CA . ALA A 1 180 ? -42.693 -6.593 23.190 1.00 98.31 180 ALA A CA 1
ATOM 1409 C C . ALA A 1 180 ? -41.695 -7.681 23.628 1.00 98.31 180 ALA A C 1
ATOM 1411 O O . ALA A 1 180 ? -41.872 -8.282 24.688 1.00 98.31 180 ALA A O 1
ATOM 1412 N N . ILE A 1 181 ? -40.622 -7.898 22.858 1.00 98.44 181 ILE A N 1
ATOM 1413 C CA . ILE A 1 181 ? -39.559 -8.857 23.202 1.00 98.44 181 ILE A CA 1
ATOM 1414 C C . ILE A 1 181 ? -38.752 -8.366 24.413 1.00 98.44 181 ILE A C 1
ATOM 1416 O O . ILE A 1 181 ? -38.486 -9.141 25.327 1.00 98.44 181 ILE A O 1
ATOM 1420 N N . ALA A 1 182 ? -38.398 -7.080 24.459 1.00 97.88 182 ALA A N 1
ATOM 1421 C CA . ALA A 1 182 ? -37.630 -6.473 25.546 1.00 97.88 182 ALA A CA 1
ATOM 1422 C C . ALA A 1 182 ? -38.360 -6.525 26.903 1.00 97.88 182 ALA A C 1
ATOM 1424 O O . ALA A 1 182 ? -37.720 -6.643 27.952 1.00 97.88 182 ALA A O 1
ATOM 1425 N N . ALA A 1 183 ? -39.696 -6.474 26.896 1.00 97.88 183 ALA A N 1
ATOM 1426 C CA . ALA A 1 183 ? -40.522 -6.588 28.098 1.00 97.88 183 ALA A CA 1
ATOM 1427 C C . ALA A 1 183 ? -40.567 -8.014 28.682 1.00 97.88 183 ALA A C 1
ATOM 1429 O O . ALA A 1 183 ? -40.906 -8.195 29.853 1.00 97.88 183 ALA A O 1
ATOM 1430 N N . GLN A 1 184 ? -40.223 -9.033 27.890 1.00 96.81 184 GLN A N 1
ATOM 1431 C CA . GLN A 1 184 ? -40.277 -10.436 28.290 1.00 96.81 184 GLN A CA 1
ATOM 1432 C C . GLN A 1 184 ? -38.880 -10.957 28.642 1.00 96.81 184 GLN A C 1
ATOM 1434 O O . GLN A 1 184 ? -37.891 -10.650 27.981 1.00 96.81 184 GLN A O 1
ATOM 1439 N N . LYS A 1 185 ? -38.779 -11.791 29.683 1.00 96.56 185 LYS A N 1
ATOM 1440 C CA . LYS A 1 185 ? -37.527 -12.505 29.976 1.00 96.56 185 LYS A CA 1
ATOM 1441 C C . LYS A 1 185 ? -37.325 -13.601 28.931 1.00 96.56 185 LYS A C 1
ATOM 1443 O O . LYS A 1 185 ? -38.160 -14.494 28.811 1.00 96.56 185 LYS A O 1
ATOM 1448 N N . GLY A 1 186 ? -36.207 -13.564 28.216 1.00 96.00 186 GLY A N 1
ATOM 1449 C CA . GLY A 1 186 ? -35.890 -14.554 27.190 1.00 96.00 186 GLY A CA 1
ATOM 1450 C C . GLY A 1 186 ? -34.497 -14.359 26.587 1.00 96.00 186 GLY A C 1
ATOM 1451 O O . GLY A 1 186 ? -33.840 -13.360 26.885 1.00 96.00 186 GLY A O 1
ATOM 1452 N N . PRO A 1 187 ? -34.048 -15.288 25.722 1.00 96.81 187 PRO A N 1
ATOM 1453 C CA . PRO A 1 187 ? -32.697 -15.268 25.150 1.00 96.81 187 PRO A CA 1
ATOM 1454 C C . PRO A 1 187 ? -32.415 -14.025 24.288 1.00 96.81 187 PRO A C 1
ATOM 1456 O O . PRO A 1 187 ? -31.270 -13.594 24.187 1.00 96.81 187 PRO A O 1
ATOM 1459 N N . HIS A 1 188 ? -33.454 -13.407 23.716 1.00 97.81 188 HIS A N 1
ATOM 1460 C CA . HIS A 1 188 ? -33.329 -12.214 22.870 1.00 97.81 188 HIS A CA 1
ATOM 1461 C C . HIS A 1 188 ? -33.614 -10.897 23.594 1.00 97.81 188 HIS A C 1
ATOM 1463 O O . HIS A 1 188 ? -33.567 -9.847 22.959 1.00 97.81 188 HIS A O 1
ATOM 1469 N N . GLN A 1 189 ? -33.902 -10.915 24.902 1.00 97.56 189 GLN A N 1
ATOM 1470 C CA . GLN A 1 189 ? -34.231 -9.691 25.638 1.00 97.56 189 GLN A CA 1
ATOM 1471 C C . GLN A 1 189 ? -33.124 -8.622 25.522 1.00 97.56 189 GLN A C 1
ATOM 1473 O O . GLN A 1 189 ? -33.455 -7.493 25.159 1.00 97.56 189 GLN A O 1
ATOM 1478 N N . PRO A 1 190 ? -31.825 -8.930 25.736 1.00 97.50 190 PRO A N 1
ATOM 1479 C CA . PRO A 1 190 ? -30.770 -7.926 25.585 1.00 97.50 190 PRO A CA 1
ATOM 1480 C C . PRO A 1 190 ? -30.656 -7.397 24.149 1.00 97.50 190 PRO A C 1
ATOM 1482 O O . PRO A 1 190 ? -30.499 -6.199 23.944 1.00 97.50 190 PRO A O 1
ATOM 1485 N N . ALA A 1 191 ? -30.793 -8.271 23.149 1.00 97.38 191 ALA A N 1
ATOM 1486 C CA . ALA A 1 191 ? -30.730 -7.888 21.739 1.00 97.38 191 ALA A CA 1
ATOM 1487 C C . ALA A 1 191 ? -31.885 -6.966 21.345 1.00 97.38 191 ALA A C 1
ATOM 1489 O O . ALA A 1 191 ? -31.696 -6.007 20.607 1.00 97.38 191 ALA A O 1
ATOM 1490 N N . ALA A 1 192 ? -33.087 -7.239 21.851 1.00 98.12 192 ALA A N 1
ATOM 1491 C CA . ALA A 1 192 ? -34.253 -6.407 21.608 1.00 98.12 192 ALA A CA 1
ATOM 1492 C C . ALA A 1 192 ? -34.122 -5.031 22.277 1.00 98.12 192 ALA A C 1
ATOM 1494 O O . ALA A 1 192 ? -34.441 -4.030 21.645 1.00 98.12 192 ALA A O 1
ATOM 1495 N N . ILE A 1 193 ? -33.597 -4.964 23.509 1.00 98.25 193 ILE A N 1
ATOM 1496 C CA . ILE A 1 193 ? -33.281 -3.690 24.180 1.00 98.25 193 ILE A CA 1
ATOM 1497 C C . ILE A 1 193 ? -32.264 -2.889 23.356 1.00 98.25 193 ILE A C 1
ATOM 1499 O O . ILE A 1 193 ? -32.459 -1.698 23.132 1.00 98.25 193 ILE A O 1
ATOM 1503 N N . PHE A 1 194 ? -31.213 -3.543 22.854 1.00 97.75 194 PHE A N 1
ATOM 1504 C CA . PHE A 1 194 ? -30.242 -2.905 21.968 1.00 97.75 194 PHE A CA 1
ATOM 1505 C C . PHE A 1 194 ? -30.892 -2.376 20.679 1.00 97.75 194 PHE A C 1
ATOM 1507 O O . PHE A 1 194 ? -30.679 -1.222 20.316 1.00 97.75 194 PHE A O 1
ATOM 1514 N N . MET A 1 195 ? -31.732 -3.176 20.014 1.00 97.88 195 MET A N 1
ATOM 1515 C CA . MET A 1 195 ? -32.408 -2.759 18.780 1.00 97.88 195 MET A CA 1
ATOM 1516 C C . MET A 1 195 ? -33.363 -1.578 18.991 1.00 97.88 195 MET A C 1
ATOM 1518 O O . MET A 1 195 ? -33.502 -0.752 18.091 1.00 97.88 195 MET A O 1
ATOM 1522 N N . LEU A 1 196 ? -33.997 -1.455 20.164 1.00 98.06 196 LEU A N 1
ATOM 1523 C CA . LEU A 1 196 ? -34.783 -0.265 20.513 1.00 98.06 196 LEU A CA 1
ATOM 1524 C C . LEU A 1 196 ? -33.908 0.987 20.561 1.00 98.06 196 LEU A C 1
ATOM 1526 O O . LEU A 1 196 ? -34.239 1.964 19.893 1.00 98.06 196 LEU A O 1
ATOM 1530 N N . ALA A 1 197 ? -32.775 0.924 21.266 1.00 97.81 197 ALA A N 1
ATOM 1531 C CA . ALA A 1 197 ? -31.822 2.028 21.329 1.00 97.81 197 ALA A CA 1
ATOM 1532 C C . ALA A 1 197 ? -31.240 2.360 19.945 1.00 97.81 197 ALA A C 1
ATOM 1534 O O . ALA A 1 197 ? -31.070 3.529 19.616 1.00 97.81 197 ALA A O 1
ATOM 1535 N N . ALA A 1 198 ? -30.981 1.354 19.101 1.00 96.62 198 ALA A N 1
ATOM 1536 C CA . ALA A 1 198 ? -30.493 1.563 17.739 1.00 96.62 198 ALA A CA 1
ATOM 1537 C C . ALA A 1 198 ? -31.524 2.283 16.855 1.00 96.62 198 ALA A C 1
ATOM 1539 O O . ALA A 1 198 ? -31.180 3.246 16.168 1.00 96.62 198 ALA A O 1
ATOM 1540 N N . ILE A 1 199 ? -32.793 1.860 16.905 1.00 96.62 199 ILE A N 1
ATOM 1541 C CA . ILE A 1 199 ? -33.897 2.525 16.198 1.00 96.62 199 ILE A CA 1
ATOM 1542 C C . ILE A 1 199 ? -34.085 3.954 16.720 1.00 96.62 199 ILE A C 1
ATOM 1544 O O . ILE A 1 199 ? -34.215 4.887 15.929 1.00 96.62 199 ILE A O 1
ATOM 1548 N N . ASP A 1 200 ? -34.075 4.145 18.040 1.00 96.88 200 ASP A N 1
ATOM 1549 C CA . ASP A 1 200 ? -34.236 5.464 18.656 1.00 96.88 200 ASP A CA 1
ATOM 1550 C C . ASP A 1 200 ? -33.015 6.368 18.402 1.00 96.88 200 ASP A C 1
ATOM 1552 O O . ASP A 1 200 ? -33.163 7.587 18.309 1.00 96.88 200 ASP A O 1
ATOM 1556 N N . GLY A 1 201 ? -31.837 5.782 18.172 1.00 96.25 201 GLY A N 1
ATOM 1557 C CA . GLY A 1 201 ? -30.630 6.442 17.674 1.00 96.25 201 GLY A CA 1
ATOM 1558 C C . GLY A 1 201 ? -30.655 6.778 16.179 1.00 96.25 201 GLY A C 1
ATOM 1559 O O . GLY A 1 201 ? -29.725 7.420 15.695 1.00 96.25 201 GLY A O 1
ATOM 1560 N N . GLY A 1 202 ? -31.704 6.386 15.449 1.00 94.50 202 GLY A N 1
ATOM 1561 C CA . GLY A 1 202 ? -31.898 6.718 14.037 1.00 94.50 202 GLY A CA 1
ATOM 1562 C C . GLY A 1 202 ? -31.441 5.650 13.042 1.00 94.50 202 GLY A C 1
ATOM 1563 O O . GLY A 1 202 ? -31.429 5.912 11.839 1.00 94.50 202 GLY A O 1
ATOM 1564 N N . SER A 1 203 ? -31.044 4.461 13.510 1.00 93.06 203 SER A N 1
ATOM 1565 C CA . SER A 1 203 ? -30.606 3.373 12.632 1.00 93.06 203 SER A CA 1
ATOM 1566 C C . SER A 1 203 ? -31.758 2.889 11.752 1.00 93.06 203 SER A C 1
ATOM 1568 O O . SER A 1 203 ? -32.828 2.533 12.250 1.00 93.06 203 SER A O 1
ATOM 1570 N N . THR A 1 204 ? -31.532 2.867 10.437 1.00 89.88 204 THR A N 1
ATOM 1571 C CA . THR A 1 204 ? -32.444 2.293 9.439 1.00 89.88 204 THR A CA 1
ATOM 1572 C C . THR A 1 204 ? -31.621 1.645 8.317 1.00 89.88 204 THR A C 1
ATOM 1574 O O . THR A 1 204 ? -30.478 2.053 8.123 1.00 89.88 204 THR A O 1
ATOM 1577 N N . PRO A 1 205 ? -32.159 0.672 7.564 1.00 83.69 205 PRO A N 1
ATOM 1578 C CA . PRO A 1 205 ? -31.383 -0.059 6.561 1.00 83.69 205 PRO A CA 1
ATOM 1579 C C . PRO A 1 205 ? -31.247 0.635 5.198 1.00 83.69 205 PRO A C 1
ATOM 1581 O O . PRO A 1 205 ? -30.644 0.043 4.318 1.00 83.69 205 PRO A O 1
ATOM 1584 N N . VAL A 1 206 ? -31.913 1.773 4.940 1.00 70.44 206 VAL A N 1
ATOM 1585 C CA . VAL A 1 206 ? -32.092 2.270 3.548 1.00 70.44 206 VAL A CA 1
ATOM 1586 C C . VAL A 1 206 ? -32.164 3.791 3.409 1.00 70.44 206 VAL A C 1
ATOM 1588 O O . VAL A 1 206 ? -32.174 4.306 2.295 1.00 70.44 206 VAL A O 1
ATOM 1591 N N . GLN A 1 207 ? -32.266 4.551 4.501 1.00 64.56 207 GLN A N 1
ATOM 1592 C CA . GLN A 1 207 ? -32.412 6.003 4.388 1.00 64.56 207 GLN A CA 1
ATOM 1593 C C . GLN A 1 207 ? -31.059 6.694 4.516 1.00 64.56 207 GLN A C 1
ATOM 1595 O O . GLN A 1 207 ? -30.492 6.770 5.604 1.00 64.56 207 GLN A O 1
ATOM 1600 N N . TYR A 1 208 ? -30.591 7.238 3.391 1.00 72.25 208 TYR A N 1
ATOM 1601 C CA . TYR A 1 208 ? -29.653 8.352 3.364 1.00 72.25 208 TYR A CA 1
ATOM 1602 C C . TYR A 1 208 ? -30.424 9.637 3.021 1.00 72.25 208 TYR A C 1
ATOM 1604 O O . TYR A 1 208 ? -31.062 9.693 1.967 1.00 72.25 208 TYR A O 1
ATOM 1612 N N . PRO A 1 209 ? -30.387 10.673 3.879 1.00 80.88 209 PRO A N 1
ATOM 1613 C CA . PRO A 1 209 ? -29.732 10.709 5.191 1.00 80.88 209 PRO A CA 1
ATOM 1614 C C . PRO A 1 209 ? -30.471 9.859 6.240 1.00 80.88 209 PRO A C 1
ATOM 1616 O O . PRO A 1 209 ? -31.679 9.641 6.134 1.00 80.88 209 PRO A O 1
ATOM 1619 N N . ALA A 1 210 ? -29.751 9.406 7.270 1.00 84.56 210 ALA A N 1
ATOM 1620 C CA . ALA A 1 210 ? -30.336 8.631 8.362 1.00 84.56 210 ALA A CA 1
ATOM 1621 C C . ALA A 1 210 ? -31.408 9.425 9.131 1.00 84.56 210 ALA A C 1
ATOM 1623 O O . ALA A 1 210 ? -31.385 10.659 9.192 1.00 84.56 210 ALA A O 1
ATOM 1624 N N . ALA A 1 211 ? -32.343 8.711 9.763 1.00 89.44 211 ALA A N 1
ATOM 1625 C CA . ALA A 1 211 ? -33.379 9.330 10.582 1.00 89.44 211 ALA A CA 1
ATOM 1626 C C . ALA A 1 211 ? -32.760 10.037 11.797 1.00 89.44 211 ALA A C 1
ATOM 1628 O O . ALA A 1 211 ? -31.881 9.487 12.452 1.00 89.44 211 ALA A O 1
ATOM 1629 N N . LYS A 1 212 ? -33.239 11.239 12.141 1.00 91.69 212 LYS A N 1
ATOM 1630 C CA . LYS A 1 212 ? -32.720 11.978 13.304 1.00 91.69 212 LYS A CA 1
ATOM 1631 C C . LYS A 1 212 ? -32.890 11.162 14.598 1.00 91.69 212 LYS A C 1
ATOM 1633 O O . LYS A 1 212 ? -33.981 10.620 14.807 1.00 91.69 212 LYS A O 1
ATOM 1638 N N . PRO A 1 213 ? -31.884 11.131 15.494 1.00 94.38 213 PRO A N 1
ATOM 1639 C CA . PRO A 1 213 ? -32.019 10.501 16.799 1.00 94.38 213 PRO A CA 1
ATOM 1640 C C . PRO A 1 213 ? -33.151 11.134 17.600 1.00 94.38 213 PRO A C 1
ATOM 1642 O O . PRO A 1 213 ? -33.385 12.345 17.535 1.00 94.38 213 PRO A O 1
ATOM 1645 N N . ARG A 1 214 ? -33.825 10.325 18.412 1.00 95.31 214 ARG A N 1
ATOM 1646 C CA . ARG A 1 214 ? -34.769 10.829 19.407 1.00 95.31 214 ARG A CA 1
ATOM 1647 C C . ARG A 1 214 ? -34.020 11.537 20.542 1.00 95.31 214 ARG A C 1
ATOM 1649 O O . ARG A 1 214 ? -32.902 11.137 20.875 1.00 95.31 214 ARG A O 1
ATOM 1656 N N . PRO A 1 215 ? -34.631 12.551 21.186 1.00 95.50 215 PRO A N 1
ATOM 1657 C CA . PRO A 1 215 ? -34.060 13.154 22.386 1.00 95.50 215 PRO A CA 1
ATOM 1658 C C . PRO A 1 215 ? -33.728 12.087 23.437 1.00 95.50 215 PRO A C 1
ATOM 1660 O O . PRO A 1 215 ? -34.576 11.263 23.770 1.00 95.50 215 PRO A O 1
ATOM 1663 N N . GLY A 1 216 ? -32.494 12.098 23.947 1.00 95.75 216 GLY A N 1
ATOM 1664 C CA . GLY A 1 216 ? -32.021 11.135 24.946 1.00 95.75 216 GLY A CA 1
ATOM 1665 C C . GLY A 1 216 ? -31.472 9.813 24.394 1.00 95.75 216 GLY A C 1
ATOM 1666 O O . GLY A 1 216 ? -30.943 9.032 25.183 1.00 95.75 216 GLY A O 1
ATOM 1667 N N . ALA A 1 217 ? -31.505 9.569 23.077 1.00 96.81 217 ALA A N 1
ATOM 1668 C CA . ALA A 1 217 ? -31.008 8.319 22.485 1.00 96.81 217 ALA A CA 1
ATOM 1669 C C . ALA A 1 217 ? -29.525 8.043 22.805 1.00 96.81 217 ALA A C 1
ATOM 1671 O O . ALA A 1 217 ? -29.136 6.908 23.067 1.00 96.81 217 ALA A O 1
ATOM 1672 N N . VAL A 1 218 ? -28.692 9.088 22.864 1.00 96.62 218 VAL A N 1
ATOM 1673 C CA . VAL A 1 218 ? -27.281 8.967 23.270 1.00 96.62 218 VAL A CA 1
ATOM 1674 C C . VAL A 1 218 ? -27.155 8.494 24.722 1.00 96.62 218 VAL A C 1
ATOM 1676 O O . VAL A 1 218 ? -26.324 7.638 25.028 1.00 96.62 218 VAL A O 1
ATOM 1679 N N . ALA A 1 219 ? -27.971 9.038 25.628 1.00 97.12 219 ALA A N 1
ATOM 1680 C CA . ALA A 1 219 ? -27.975 8.634 27.032 1.00 97.12 219 ALA A CA 1
ATOM 1681 C C . ALA A 1 219 ? -28.468 7.188 27.198 1.00 97.12 219 ALA A C 1
ATOM 1683 O O . ALA A 1 219 ? -27.894 6.436 27.985 1.00 97.12 219 ALA A O 1
ATOM 1684 N N . GLU A 1 220 ? -29.476 6.785 26.421 1.00 97.00 220 GLU A N 1
ATOM 1685 C CA . GLU A 1 220 ? -29.969 5.407 26.376 1.00 97.00 220 GLU A CA 1
ATOM 1686 C C . GLU A 1 220 ? -28.880 4.434 25.904 1.00 97.00 220 GLU A C 1
ATOM 1688 O O . GLU A 1 220 ? -28.589 3.465 26.605 1.00 97.00 220 GLU A O 1
ATOM 1693 N N . ALA A 1 221 ? -28.206 4.728 24.787 1.00 96.88 221 ALA A N 1
ATOM 1694 C CA . ALA A 1 221 ? -27.106 3.906 24.281 1.00 96.88 221 ALA A CA 1
ATOM 1695 C C . ALA A 1 221 ? -25.956 3.790 25.302 1.00 96.88 221 ALA A C 1
ATOM 1697 O O . ALA A 1 221 ? -25.457 2.692 25.559 1.00 96.88 221 ALA A O 1
ATOM 1698 N N . LYS A 1 222 ? -25.585 4.893 25.971 1.00 96.88 222 LYS A N 1
ATOM 1699 C CA . LYS A 1 222 ? -24.588 4.881 27.059 1.00 96.88 222 LYS A CA 1
ATOM 1700 C C . LYS A 1 222 ? -25.022 4.024 28.248 1.00 96.88 222 LYS A C 1
ATOM 1702 O O . LYS A 1 222 ? -24.192 3.318 28.820 1.00 96.88 222 LYS A O 1
ATOM 1707 N N . ALA A 1 223 ? -26.301 4.049 28.620 1.00 96.94 223 ALA A N 1
ATOM 1708 C CA . ALA A 1 223 ? -26.821 3.237 29.718 1.00 96.94 223 ALA A CA 1
ATOM 1709 C C . ALA A 1 223 ? -26.709 1.726 29.439 1.00 96.94 223 ALA A C 1
ATOM 1711 O O . ALA A 1 223 ? -26.594 0.934 30.377 1.00 96.94 223 ALA A O 1
ATOM 1712 N N . LEU A 1 224 ? -26.681 1.307 28.166 1.00 97.00 224 LEU A N 1
ATOM 1713 C CA . LEU A 1 224 ? -26.447 -0.095 27.807 1.00 97.00 224 LEU A CA 1
ATOM 1714 C C . LEU A 1 224 ? -25.030 -0.563 28.171 1.00 97.00 224 LEU A C 1
ATOM 1716 O O . LEU A 1 224 ? -24.863 -1.714 28.567 1.00 97.00 224 LEU A O 1
ATOM 1720 N N . LEU A 1 225 ? -24.022 0.316 28.101 1.00 95.62 225 LEU A N 1
ATOM 1721 C CA . LEU A 1 225 ? -22.632 -0.035 28.420 1.00 95.62 225 LEU A CA 1
ATOM 1722 C C . LEU A 1 225 ? -22.443 -0.397 29.900 1.00 95.62 225 LEU A C 1
ATOM 1724 O O . LEU A 1 225 ? -21.692 -1.321 30.223 1.00 95.62 225 LEU A O 1
ATOM 1728 N N . SER A 1 226 ? -23.134 0.304 30.801 1.00 93.88 226 SER A N 1
ATOM 1729 C CA . SER A 1 226 ? -23.022 0.104 32.251 1.00 93.88 226 SER A CA 1
ATOM 1730 C C . SER A 1 226 ? -23.998 -0.936 32.810 1.00 93.88 226 SER A C 1
ATOM 1732 O O . SER A 1 226 ? -23.782 -1.444 33.909 1.00 93.88 226 SER A O 1
ATOM 1734 N N . ASN A 1 227 ? -25.045 -1.309 32.068 1.00 95.44 227 ASN A N 1
ATOM 1735 C CA . ASN A 1 227 ? -26.051 -2.262 32.530 1.00 95.44 227 ASN A CA 1
ATOM 1736 C C . ASN A 1 227 ? -25.505 -3.711 32.554 1.00 95.44 227 ASN A C 1
ATOM 1738 O O . ASN A 1 227 ? -25.204 -4.271 31.495 1.00 95.44 227 ASN A O 1
ATOM 1742 N N . PRO A 1 228 ? -25.444 -4.391 33.719 1.00 94.56 228 PRO A N 1
ATOM 1743 C CA . PRO A 1 228 ? -24.956 -5.772 33.804 1.00 94.56 228 PRO A CA 1
ATOM 1744 C C . PRO A 1 228 ? -25.768 -6.771 32.968 1.00 94.56 228 PRO A C 1
ATOM 1746 O O . PRO A 1 228 ? -25.211 -7.735 32.450 1.00 94.56 228 PRO A O 1
ATOM 1749 N N . LYS A 1 229 ? -27.073 -6.529 32.776 1.00 94.94 229 LYS A N 1
ATOM 1750 C CA . LYS A 1 229 ? -27.946 -7.389 31.952 1.00 94.94 229 LYS A CA 1
ATOM 1751 C C . LYS A 1 229 ? -27.652 -7.280 30.456 1.00 94.94 229 LYS A C 1
ATOM 1753 O O . LYS A 1 229 ? -28.079 -8.137 29.689 1.00 94.94 229 LYS A O 1
ATOM 1758 N N . MET A 1 230 ? -26.927 -6.240 30.056 1.00 96.31 230 MET A N 1
ATOM 1759 C CA . MET A 1 230 ? -26.535 -5.975 28.676 1.00 96.31 230 MET A CA 1
ATOM 1760 C C . MET A 1 230 ? -25.098 -6.406 28.395 1.00 96.31 230 MET A C 1
ATOM 1762 O O . MET A 1 230 ? -24.585 -6.064 27.336 1.00 96.31 230 MET A O 1
ATOM 1766 N N . ALA A 1 231 ? -24.451 -7.170 29.292 1.00 93.00 231 ALA A N 1
ATOM 1767 C CA . ALA A 1 231 ? -23.078 -7.636 29.098 1.00 93.00 231 ALA A CA 1
ATOM 1768 C C . ALA A 1 231 ? -22.881 -8.188 27.678 1.00 93.00 231 ALA A C 1
ATOM 1770 O O . ALA A 1 231 ? -22.078 -7.666 26.923 1.00 93.00 231 ALA A O 1
ATOM 1771 N N . GLY A 1 232 ? -23.721 -9.122 27.224 1.00 91.06 232 GLY A N 1
ATOM 1772 C CA . GLY A 1 232 ? -23.637 -9.708 25.878 1.00 91.06 232 GLY A CA 1
ATOM 1773 C C . GLY A 1 232 ? -23.840 -8.774 24.670 1.00 91.06 232 GLY A C 1
ATOM 1774 O O . GLY A 1 232 ? -23.777 -9.300 23.564 1.00 91.06 232 GLY A O 1
ATOM 1775 N N . MET A 1 233 ? -24.107 -7.477 24.881 1.00 95.44 233 MET A N 1
ATOM 1776 C CA . MET A 1 233 ? -24.391 -6.433 23.877 1.00 95.44 233 MET A CA 1
ATOM 1777 C C . MET A 1 233 ? -23.522 -5.174 24.057 1.00 95.44 233 MET A C 1
ATOM 1779 O O . MET A 1 233 ? -23.778 -4.145 23.438 1.00 95.44 233 MET A O 1
ATOM 1783 N N . ARG A 1 234 ? -22.520 -5.190 24.949 1.00 95.00 234 ARG A N 1
ATOM 1784 C CA . ARG A 1 234 ? -21.702 -3.993 25.230 1.00 95.00 234 ARG A CA 1
ATOM 1785 C C . ARG A 1 234 ? -20.868 -3.538 24.036 1.00 95.00 234 ARG A C 1
ATOM 1787 O O . ARG A 1 234 ? -20.649 -2.340 23.891 1.00 95.00 234 ARG A O 1
ATOM 1794 N N . VAL A 1 235 ? -20.393 -4.478 23.220 1.00 94.19 235 VAL A N 1
ATOM 1795 C CA . VAL A 1 235 ? -19.645 -4.167 21.993 1.00 94.19 235 VAL A CA 1
ATOM 1796 C C . VAL A 1 235 ? -20.582 -3.494 20.989 1.00 94.19 235 VAL A C 1
ATOM 1798 O O . VAL A 1 235 ? -20.308 -2.373 20.578 1.00 94.19 235 VAL A O 1
ATOM 1801 N N . ASP A 1 236 ? -21.752 -4.084 20.727 1.00 94.25 236 ASP A N 1
ATOM 1802 C CA . ASP A 1 236 ? -22.762 -3.503 19.833 1.00 94.25 236 ASP A CA 1
ATOM 1803 C C . ASP A 1 236 ? -23.224 -2.112 20.306 1.00 94.25 236 ASP A C 1
ATOM 1805 O O . ASP A 1 236 ? -23.387 -1.192 19.508 1.00 94.25 236 ASP A O 1
ATOM 1809 N N . ALA A 1 237 ? -23.403 -1.920 21.618 1.00 96.69 237 ALA A N 1
ATOM 1810 C CA . ALA A 1 237 ? -23.753 -0.621 22.193 1.00 96.69 237 ALA A CA 1
ATOM 1811 C C . ALA A 1 237 ? -22.643 0.429 22.011 1.00 96.69 237 ALA A C 1
ATOM 1813 O O . ALA A 1 237 ? -22.945 1.601 21.790 1.00 96.69 237 ALA A O 1
ATOM 1814 N N . HIS A 1 238 ? -21.373 0.026 22.088 1.00 96.75 238 HIS A N 1
ATOM 1815 C CA . HIS A 1 238 ? -20.239 0.904 21.806 1.00 96.75 238 HIS A CA 1
ATOM 1816 C C . HIS A 1 238 ? -20.225 1.310 20.324 1.00 96.75 238 HIS A C 1
ATOM 1818 O O . HIS A 1 238 ? -20.175 2.500 20.016 1.00 96.75 238 HIS A O 1
ATOM 1824 N N . GLU A 1 239 ? -20.378 0.342 19.417 1.00 94.62 239 GLU A N 1
ATOM 1825 C CA . GLU A 1 239 ? -20.488 0.588 17.974 1.00 94.62 239 GLU A CA 1
ATOM 1826 C C . GLU A 1 239 ? -21.686 1.472 17.617 1.00 94.62 239 GLU A C 1
ATOM 1828 O O . GLU A 1 239 ? -21.583 2.319 16.735 1.00 94.62 239 GLU A O 1
ATOM 1833 N N . LEU A 1 240 ? -22.825 1.323 18.303 1.00 95.81 240 LEU A N 1
ATOM 1834 C CA . LEU A 1 240 ? -23.991 2.182 18.095 1.00 95.81 240 LEU A CA 1
ATOM 1835 C C . LEU A 1 240 ? -23.666 3.648 18.399 1.00 95.81 240 LEU A C 1
ATOM 1837 O O . LEU A 1 240 ? -24.049 4.526 17.629 1.00 95.81 240 LEU A O 1
ATOM 1841 N N . ILE A 1 241 ? -22.943 3.925 19.486 1.00 97.44 241 ILE A N 1
ATOM 1842 C CA . ILE A 1 241 ? -22.527 5.293 19.822 1.00 97.44 241 ILE A CA 1
ATOM 1843 C C . ILE A 1 241 ? -21.557 5.828 18.759 1.00 97.44 241 ILE A C 1
ATOM 1845 O O . ILE A 1 241 ? -21.709 6.974 18.331 1.00 97.44 241 ILE A O 1
ATOM 1849 N N . GLY A 1 242 ? -20.620 4.998 18.286 1.00 95.31 242 GLY A N 1
ATOM 1850 C CA . GLY A 1 242 ? -19.727 5.343 17.177 1.00 95.31 242 GLY A CA 1
ATOM 1851 C C . GLY A 1 242 ? -20.484 5.679 15.891 1.00 95.31 242 GLY A C 1
ATOM 1852 O O . GLY A 1 242 ? -20.299 6.748 15.307 1.00 95.31 242 GLY A O 1
ATOM 1853 N N . TRP A 1 243 ? -21.430 4.822 15.509 1.00 94.62 243 TRP A N 1
ATOM 1854 C CA . TRP A 1 243 ? -22.299 5.017 14.352 1.00 94.62 243 TRP A CA 1
ATOM 1855 C C . TRP A 1 243 ? -23.150 6.289 14.472 1.00 94.62 243 TRP A C 1
ATOM 1857 O O . TRP A 1 243 ? -23.241 7.048 13.509 1.00 94.62 243 TRP A O 1
ATOM 1867 N N . MET A 1 244 ? -23.733 6.571 15.645 1.00 95.62 244 MET A N 1
ATOM 1868 C CA . MET A 1 244 ? -24.488 7.809 15.888 1.00 95.62 244 MET A CA 1
ATOM 1869 C C . MET A 1 244 ? -23.598 9.053 15.776 1.00 95.62 244 MET A C 1
ATOM 1871 O O . MET A 1 244 ? -24.043 10.083 15.267 1.00 95.62 244 MET A O 1
ATOM 1875 N N . GLY A 1 245 ? -22.354 8.970 16.259 1.00 95.19 245 GLY A N 1
ATOM 1876 C CA . GLY A 1 245 ? -21.350 10.022 16.120 1.00 95.19 245 GLY A CA 1
ATOM 1877 C C . GLY A 1 245 ? -21.025 10.305 14.657 1.00 95.19 245 GLY A C 1
ATOM 1878 O O . GLY A 1 245 ? -21.185 11.439 14.216 1.00 95.19 245 GLY A O 1
ATOM 1879 N N . ALA A 1 246 ? -20.661 9.272 13.896 1.00 92.56 246 ALA A N 1
ATOM 1880 C CA . ALA A 1 246 ? -20.303 9.385 12.483 1.00 92.56 246 ALA A CA 1
ATOM 1881 C C . ALA A 1 246 ? -21.471 9.813 11.580 1.00 92.56 246 ALA A C 1
ATOM 1883 O O . ALA A 1 246 ? -21.277 10.604 10.664 1.00 92.56 246 ALA A O 1
ATOM 1884 N N . THR A 1 247 ? -22.678 9.303 11.835 1.00 93.19 247 THR A N 1
ATOM 1885 C CA . THR A 1 247 ? -23.830 9.489 10.938 1.00 93.19 247 THR A CA 1
ATOM 1886 C C . THR A 1 247 ? -24.541 10.819 11.156 1.00 93.19 247 THR A C 1
ATOM 1888 O O . THR A 1 247 ? -24.919 11.481 10.193 1.00 93.19 247 THR A O 1
ATOM 1891 N N . HIS A 1 248 ? -24.765 11.201 12.416 1.00 93.69 248 HIS A N 1
ATOM 1892 C CA . HIS A 1 248 ? -25.535 12.411 12.733 1.00 93.69 248 HIS A CA 1
ATOM 1893 C C . HIS A 1 248 ? -24.663 13.634 12.941 1.00 93.69 248 HIS A C 1
ATOM 1895 O O . HIS A 1 248 ? -25.180 14.744 12.861 1.00 93.69 248 HIS A O 1
ATOM 1901 N N . ASP A 1 249 ? -23.382 13.414 13.251 1.00 93.81 249 ASP A N 1
ATOM 1902 C CA . ASP A 1 249 ? -22.352 14.436 13.409 1.00 93.81 249 ASP A CA 1
ATOM 1903 C C . ASP A 1 249 ? -22.854 15.678 14.156 1.00 93.81 249 ASP A C 1
ATOM 1905 O O . ASP A 1 249 ? -22.897 16.789 13.644 1.00 93.81 249 ASP A O 1
ATOM 1909 N N . THR A 1 250 ? -23.321 15.472 15.386 1.00 94.81 250 THR A N 1
ATOM 1910 C CA . THR A 1 250 ? -23.755 16.557 16.269 1.00 94.81 250 THR A CA 1
ATOM 1911 C C . THR A 1 250 ? -22.780 16.692 17.428 1.00 94.81 250 THR A C 1
ATOM 1913 O O . THR A 1 250 ? -22.087 15.738 17.787 1.00 94.81 250 THR A O 1
ATOM 1916 N N . ARG A 1 251 ? -22.777 17.852 18.097 1.00 95.19 251 ARG A N 1
ATOM 1917 C CA . ARG A 1 251 ? -21.980 18.058 19.319 1.00 95.19 251 ARG A CA 1
ATOM 1918 C C . ARG A 1 251 ? -22.226 16.966 20.368 1.00 95.19 251 ARG A C 1
ATOM 1920 O O . ARG A 1 251 ? -21.273 16.492 20.975 1.00 95.19 251 ARG A O 1
ATOM 1927 N N . GLU A 1 252 ? -23.481 16.569 20.579 1.00 95.88 252 GLU A N 1
ATOM 1928 C CA . GLU A 1 252 ? -23.840 15.544 21.567 1.00 95.88 252 GLU A CA 1
ATOM 1929 C C . GLU A 1 252 ? -23.344 14.151 21.154 1.00 95.88 252 GLU A C 1
ATOM 1931 O O . GLU A 1 252 ? -22.696 13.469 21.953 1.00 95.88 252 GLU A O 1
ATOM 1936 N N . THR A 1 253 ? -23.606 13.734 19.909 1.00 96.44 253 THR A N 1
ATOM 1937 C CA . THR A 1 253 ? -23.229 12.396 19.426 1.00 96.44 253 THR A CA 1
ATOM 1938 C C . THR A 1 253 ? -21.713 12.235 19.307 1.00 96.44 253 THR A C 1
ATOM 1940 O O . THR A 1 253 ? -21.186 11.206 19.727 1.00 96.44 253 THR A O 1
ATOM 1943 N N . ARG A 1 254 ? -20.985 13.259 18.842 1.00 96.56 254 ARG A N 1
ATOM 1944 C CA . ARG A 1 254 ? -19.513 13.239 18.769 1.00 96.56 254 ARG A CA 1
ATOM 1945 C C . ARG A 1 254 ? -18.842 13.274 20.137 1.00 96.56 254 ARG A C 1
ATOM 1947 O O . ARG A 1 254 ? -17.923 12.495 20.374 1.00 96.56 254 ARG A O 1
ATOM 1954 N N . ALA A 1 255 ? -19.335 14.091 21.072 1.00 96.94 255 ALA A N 1
ATOM 1955 C CA . ALA A 1 255 ? -18.829 14.080 22.447 1.00 96.94 255 ALA A CA 1
ATOM 1956 C C . ALA A 1 255 ? -19.051 12.721 23.126 1.00 96.94 255 ALA A C 1
ATOM 1958 O O . ALA A 1 255 ? -18.203 12.246 23.878 1.00 96.94 255 ALA A O 1
ATOM 1959 N N . ALA A 1 256 ? -20.183 12.068 22.852 1.00 97.00 256 ALA A N 1
ATOM 1960 C CA . ALA A 1 256 ? -20.440 10.720 23.330 1.00 97.00 256 ALA A CA 1
ATOM 1961 C C . ALA A 1 256 ? -19.504 9.674 22.724 1.00 97.00 256 ALA A C 1
ATOM 1963 O O . ALA A 1 256 ? -18.973 8.873 23.489 1.00 97.00 256 ALA A O 1
ATOM 1964 N N . GLN A 1 257 ? -19.301 9.706 21.405 1.00 97.38 257 GLN A N 1
ATOM 1965 C CA . GLN A 1 257 ? -18.372 8.828 20.695 1.00 97.38 257 GLN A CA 1
ATOM 1966 C C . GLN A 1 257 ? -16.963 8.939 21.279 1.00 97.38 257 GLN A C 1
ATOM 1968 O O . GLN A 1 257 ? -16.435 7.952 21.775 1.00 97.38 257 GLN A O 1
ATOM 1973 N N . ILE A 1 258 ? -16.408 10.149 21.352 1.00 97.38 258 ILE A N 1
ATOM 1974 C CA . ILE A 1 258 ? -15.057 10.374 21.884 1.00 97.38 258 ILE A CA 1
ATOM 1975 C C . ILE A 1 258 ? -14.936 9.910 23.335 1.00 97.38 258 ILE A C 1
ATOM 1977 O O . ILE A 1 258 ? -13.969 9.240 23.683 1.00 97.38 258 ILE A O 1
ATOM 1981 N N . ALA A 1 259 ? -15.931 10.196 24.179 1.00 97.44 259 ALA A N 1
ATOM 1982 C CA . ALA A 1 259 ? -15.902 9.760 25.571 1.00 97.44 259 ALA A CA 1
ATOM 1983 C C . ALA A 1 259 ? -15.846 8.227 25.711 1.00 97.44 259 ALA A C 1
ATOM 1985 O O . ALA A 1 259 ? -15.082 7.724 26.535 1.00 97.44 259 ALA A O 1
ATOM 1986 N N . VAL A 1 260 ? -16.631 7.475 24.927 1.00 97.19 260 VAL A N 1
ATOM 1987 C CA . VAL A 1 260 ? -16.614 6.002 25.009 1.00 97.19 260 VAL A CA 1
ATOM 1988 C C . VAL A 1 260 ? -15.373 5.402 24.357 1.00 97.19 260 VAL A C 1
ATOM 1990 O O . VAL A 1 260 ? -14.866 4.406 24.872 1.00 97.19 260 VAL A O 1
ATOM 1993 N N . THR A 1 261 ? -14.866 6.021 23.286 1.00 97.25 261 THR A N 1
ATOM 1994 C CA . THR A 1 261 ? -13.594 5.661 22.651 1.00 97.25 261 THR A CA 1
ATOM 1995 C C . THR A 1 261 ? -12.448 5.802 23.648 1.00 97.25 261 THR A C 1
ATOM 1997 O O . THR A 1 261 ? -11.776 4.821 23.955 1.00 97.25 261 THR A O 1
ATOM 2000 N N . LEU A 1 262 ? -12.265 6.985 24.242 1.00 97.56 262 LEU A N 1
ATOM 2001 C CA . LEU A 1 262 ? -11.193 7.229 25.212 1.00 97.56 262 LEU A CA 1
ATOM 2002 C C . LEU A 1 262 ? -11.326 6.330 26.445 1.00 97.56 262 LEU A C 1
ATOM 2004 O O . LEU A 1 262 ? -10.339 5.760 26.900 1.00 97.56 262 LEU A O 1
ATOM 2008 N N . GLN A 1 263 ? -12.546 6.118 26.952 1.00 97.12 263 GLN A N 1
ATOM 2009 C CA . GLN A 1 263 ? -12.772 5.193 28.063 1.00 97.12 263 GLN A CA 1
ATOM 2010 C C . GLN A 1 263 ? -12.287 3.770 27.743 1.00 97.12 263 GLN A C 1
ATOM 2012 O O . GLN A 1 263 ? -11.692 3.128 28.608 1.00 97.12 263 GLN A O 1
ATOM 2017 N N . ALA A 1 264 ? -12.550 3.263 26.535 1.00 96.81 264 ALA A N 1
ATOM 2018 C CA . ALA A 1 264 ? -12.093 1.938 26.123 1.00 96.81 264 ALA A CA 1
ATOM 2019 C C . ALA A 1 264 ? -10.569 1.895 25.926 1.00 96.81 264 ALA A C 1
ATOM 2021 O O . ALA A 1 264 ? -9.924 0.943 26.367 1.00 96.81 264 ALA A O 1
ATOM 2022 N N . LEU A 1 265 ? -9.989 2.950 25.348 1.00 96.81 265 LEU A N 1
ATOM 2023 C CA . LEU A 1 265 ? -8.545 3.087 25.154 1.00 96.81 265 LEU A CA 1
ATOM 2024 C C . LEU A 1 265 ? -7.757 3.277 26.457 1.00 96.81 265 LEU A C 1
ATOM 2026 O O . LEU A 1 265 ? -6.553 3.051 26.452 1.00 96.81 265 LEU A O 1
ATOM 2030 N N . HIS A 1 266 ? -8.402 3.636 27.570 1.00 96.88 266 HIS A N 1
ATOM 2031 C CA . HIS A 1 266 ? -7.784 3.732 28.903 1.00 96.88 266 HIS A CA 1
ATOM 2032 C C . HIS A 1 266 ? -7.911 2.461 29.749 1.00 96.88 266 HIS A C 1
ATOM 2034 O O . HIS A 1 266 ? -7.397 2.410 30.867 1.00 96.88 266 HIS A O 1
ATOM 2040 N N . LEU A 1 267 ? -8.578 1.412 29.257 1.00 96.50 267 LEU A N 1
ATOM 2041 C CA . LEU A 1 267 ? -8.719 0.173 30.026 1.00 96.50 267 LEU A CA 1
ATOM 2042 C C . LEU A 1 267 ? -7.336 -0.431 30.342 1.00 96.50 267 LEU A C 1
ATOM 2044 O O . LEU A 1 267 ? -6.466 -0.468 29.467 1.00 96.50 267 LEU A O 1
ATOM 2048 N N . PRO A 1 268 ? -7.097 -0.914 31.575 1.00 96.06 268 PRO A N 1
ATOM 2049 C CA . PRO A 1 268 ? -5.813 -1.510 31.924 1.00 96.06 268 PRO A CA 1
ATOM 2050 C C . PRO A 1 268 ? -5.595 -2.797 31.124 1.00 96.06 268 PRO A C 1
ATOM 2052 O O . PRO A 1 268 ? -6.547 -3.541 30.870 1.00 96.06 268 PRO A O 1
ATOM 2055 N N . LEU A 1 269 ? -4.343 -3.101 30.770 1.00 95.31 269 LEU A N 1
ATOM 2056 C CA . LEU A 1 269 ? -4.005 -4.291 29.979 1.00 95.31 269 LEU A CA 1
ATOM 2057 C C . LEU A 1 269 ? -4.558 -5.593 30.589 1.00 95.31 269 LEU A C 1
ATOM 2059 O O . LEU A 1 269 ? -5.020 -6.472 29.867 1.00 95.31 269 LEU A O 1
ATOM 2063 N N . SER A 1 270 ? -4.599 -5.707 31.919 1.00 95.38 270 SER A N 1
ATOM 2064 C CA . SER A 1 270 ? -5.195 -6.860 32.609 1.00 95.38 270 SER A CA 1
ATOM 2065 C C . SER A 1 270 ? -6.694 -7.037 32.327 1.00 95.38 270 SER A C 1
ATOM 2067 O O . SER A 1 270 ? -7.157 -8.171 32.199 1.00 95.38 270 SER A O 1
ATOM 2069 N N . ALA A 1 271 ? -7.456 -5.948 32.190 1.00 95.62 271 ALA A N 1
ATOM 2070 C CA . ALA A 1 271 ? -8.868 -6.005 31.815 1.00 95.62 271 ALA A CA 1
ATOM 2071 C C . ALA A 1 271 ? -9.032 -6.405 30.344 1.00 95.62 271 ALA A C 1
ATOM 2073 O O . ALA A 1 271 ? -9.864 -7.251 30.037 1.00 95.62 271 ALA A O 1
ATOM 2074 N N . LEU A 1 272 ? -8.199 -5.862 29.450 1.00 94.50 272 LEU A N 1
ATOM 2075 C CA . LEU A 1 272 ? -8.207 -6.231 28.029 1.00 94.50 272 LEU A CA 1
ATOM 2076 C C . LEU A 1 272 ? -7.859 -7.714 27.820 1.00 94.50 272 LEU A C 1
ATOM 2078 O O . LEU A 1 272 ? -8.435 -8.362 26.956 1.00 94.50 272 LEU A O 1
ATOM 2082 N N . ARG A 1 273 ? -6.968 -8.270 28.648 1.00 91.75 273 ARG A N 1
ATOM 2083 C CA . ARG A 1 273 ? -6.604 -9.697 28.632 1.00 91.75 273 ARG A CA 1
ATOM 2084 C C . ARG A 1 273 ? -7.696 -10.618 29.168 1.00 91.75 273 ARG A C 1
ATOM 2086 O O . ARG A 1 273 ? -7.851 -11.733 28.685 1.00 91.75 273 ARG A O 1
ATOM 2093 N N . SER A 1 274 ? -8.410 -10.188 30.206 1.00 93.44 274 SER A N 1
ATOM 2094 C CA . SER A 1 274 ? -9.364 -11.045 30.927 1.00 93.44 274 SER A CA 1
ATOM 2095 C C . SER A 1 274 ? -10.807 -10.933 30.432 1.00 93.44 274 SER A C 1
ATOM 2097 O O . SER A 1 274 ? -11.596 -11.845 30.673 1.00 93.44 274 SER A O 1
ATOM 2099 N N . ASP A 1 275 ? -11.161 -9.855 29.728 1.00 93.62 275 ASP A N 1
ATOM 2100 C CA . ASP A 1 275 ? -12.504 -9.614 29.201 1.00 93.62 275 ASP A CA 1
ATOM 2101 C C . ASP A 1 275 ? -12.459 -9.375 27.683 1.00 93.62 275 ASP A C 1
ATOM 2103 O O . ASP A 1 275 ? -12.114 -8.294 27.203 1.00 93.62 275 ASP A O 1
ATOM 2107 N N . GLY A 1 276 ? -12.887 -10.376 26.908 1.00 90.62 276 GLY A N 1
ATOM 2108 C CA . GLY A 1 276 ? -12.955 -10.275 25.448 1.00 90.62 276 GLY A CA 1
ATOM 2109 C C . GLY A 1 276 ? -13.847 -9.131 24.941 1.00 90.62 276 GLY A C 1
ATOM 2110 O O . GLY A 1 276 ? -13.612 -8.612 23.854 1.00 90.62 276 GLY A O 1
ATOM 2111 N N . GLN A 1 277 ? -14.834 -8.671 25.719 1.00 91.88 277 GLN A N 1
ATOM 2112 C CA . GLN A 1 277 ? -15.643 -7.501 25.352 1.00 91.88 277 GLN A CA 1
ATOM 2113 C C . GLN A 1 277 ? -14.925 -6.184 25.622 1.00 91.88 277 GLN A C 1
ATOM 2115 O O . GLN A 1 277 ? -15.163 -5.191 24.933 1.00 91.88 277 GLN A O 1
ATOM 2120 N N . ALA A 1 278 ? -14.080 -6.142 26.652 1.00 94.31 278 ALA A N 1
ATOM 2121 C CA . ALA A 1 278 ? -13.179 -5.022 26.872 1.00 94.31 278 ALA A CA 1
ATOM 2122 C C . ALA A 1 278 ? -12.194 -4.912 25.703 1.00 94.31 278 ALA A C 1
ATOM 2124 O O . ALA A 1 278 ? -12.072 -3.827 25.137 1.00 94.31 278 ALA A O 1
ATOM 2125 N N . ARG A 1 279 ? -11.595 -6.039 25.286 1.00 94.12 279 ARG A N 1
ATOM 2126 C CA . ARG A 1 279 ? -10.713 -6.099 24.112 1.00 94.12 279 ARG A CA 1
ATOM 2127 C C . ARG A 1 279 ? -11.406 -5.657 22.825 1.00 94.12 279 ARG A C 1
ATOM 2129 O O . ARG A 1 279 ? -10.911 -4.755 22.170 1.00 94.12 279 ARG A O 1
ATOM 2136 N N . ALA A 1 280 ? -12.578 -6.206 22.508 1.00 91.00 280 ALA A N 1
ATOM 2137 C CA . ALA A 1 280 ? -13.300 -5.839 21.286 1.00 91.00 280 ALA A CA 1
ATOM 2138 C C . ALA A 1 280 ? -13.672 -4.343 21.233 1.00 91.00 280 ALA A C 1
ATOM 2140 O O . ALA A 1 280 ? -13.594 -3.719 20.180 1.00 91.00 280 ALA A O 1
ATOM 2141 N N . ARG A 1 281 ? -14.051 -3.739 22.371 1.00 94.81 281 ARG A N 1
ATOM 2142 C CA . ARG A 1 281 ? -14.297 -2.285 22.435 1.00 94.81 281 ARG A CA 1
ATOM 2143 C C . ARG A 1 281 ? -13.024 -1.465 22.249 1.00 94.81 281 ARG A C 1
ATOM 2145 O O . ARG A 1 281 ? -13.089 -0.416 21.618 1.00 94.81 281 ARG A O 1
ATOM 2152 N N . TYR A 1 282 ? -11.907 -1.910 22.827 1.00 96.00 282 TYR A N 1
ATOM 2153 C CA . TYR A 1 282 ? -10.597 -1.304 22.590 1.00 96.00 282 TYR A CA 1
ATOM 2154 C C . TYR A 1 282 ? -10.217 -1.341 21.106 1.00 96.00 282 TYR A C 1
ATOM 2156 O O . TYR A 1 282 ? -9.939 -0.282 20.553 1.00 96.00 282 TYR A O 1
ATOM 2164 N N . ASP A 1 283 ? -10.264 -2.514 20.467 1.00 92.94 283 ASP A N 1
ATOM 2165 C CA . ASP A 1 283 ? -9.895 -2.690 19.055 1.00 92.94 283 ASP A CA 1
ATOM 2166 C C . ASP A 1 283 ? -10.750 -1.762 18.173 1.00 92.94 283 ASP A C 1
ATOM 2168 O O . ASP A 1 283 ? -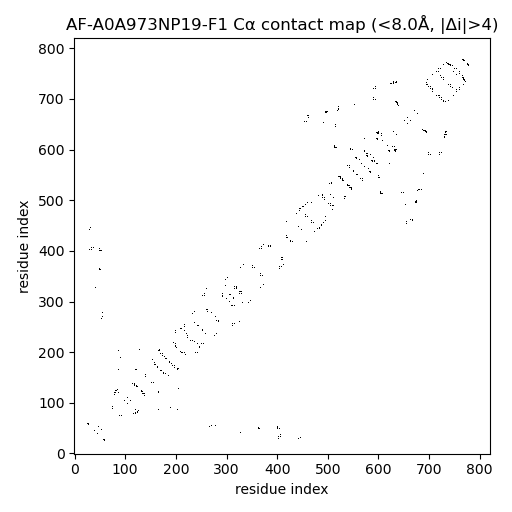10.219 -0.954 17.413 1.00 92.94 283 ASP A O 1
ATOM 2172 N N . ARG A 1 284 ? -12.072 -1.739 18.402 1.00 92.00 284 ARG A N 1
ATOM 2173 C CA . ARG A 1 284 ? -12.988 -0.825 17.704 1.00 92.00 284 ARG A CA 1
ATOM 2174 C C . ARG A 1 284 ? -12.668 0.653 17.938 1.00 92.00 284 ARG A C 1
ATOM 2176 O O . ARG A 1 284 ? -12.782 1.470 17.030 1.00 92.00 284 ARG A O 1
ATOM 2183 N N . SER A 1 285 ? -12.282 1.010 19.159 1.00 95.94 285 SER A N 1
ATOM 2184 C CA . SER A 1 285 ? -11.936 2.390 19.501 1.00 95.94 285 SER A CA 1
ATOM 2185 C C . SER A 1 285 ? -10.624 2.826 18.863 1.00 95.94 285 SER A C 1
ATOM 2187 O O . SER A 1 285 ? -10.501 3.989 18.496 1.00 95.94 285 SER A O 1
ATOM 2189 N N . ALA A 1 286 ? -9.656 1.918 18.732 1.00 94.44 286 ALA A N 1
ATOM 2190 C CA . ALA A 1 286 ? -8.407 2.177 18.029 1.00 94.44 286 ALA A CA 1
ATOM 2191 C C . ALA A 1 286 ? -8.653 2.394 16.526 1.00 94.44 286 ALA A C 1
ATOM 2193 O O . ALA A 1 286 ? -8.101 3.334 15.963 1.00 94.44 286 ALA A O 1
ATOM 2194 N N . GLU A 1 287 ? -9.538 1.602 15.910 1.00 91.12 287 GLU A N 1
ATOM 2195 C CA . GLU A 1 287 ? -9.959 1.771 14.509 1.00 91.12 287 GLU A CA 1
ATOM 2196 C C . GLU A 1 287 ? -10.718 3.081 14.255 1.00 91.12 287 GLU A C 1
ATOM 2198 O O . GLU A 1 287 ? -10.485 3.748 13.249 1.00 91.12 287 GLU A O 1
ATOM 2203 N N . ASP A 1 288 ? -11.645 3.454 15.143 1.00 90.38 288 ASP A N 1
ATOM 2204 C CA . ASP A 1 288 ? -12.476 4.649 14.960 1.00 90.38 288 ASP A CA 1
ATOM 2205 C C . ASP A 1 288 ? -11.671 5.948 15.156 1.00 90.38 288 ASP A C 1
ATOM 2207 O O . ASP A 1 288 ? -12.012 6.980 14.573 1.00 90.38 288 ASP A O 1
ATOM 2211 N N . LEU A 1 289 ? -10.614 5.920 15.978 1.00 92.19 289 LEU A N 1
ATOM 2212 C CA . LEU A 1 289 ? -9.890 7.101 16.457 1.00 92.19 289 LEU A CA 1
ATOM 2213 C C . LEU A 1 289 ? -9.384 8.045 15.347 1.00 92.19 289 LEU A C 1
ATOM 2215 O O . LEU A 1 289 ? -9.635 9.250 15.474 1.00 92.19 289 LEU A O 1
ATOM 2219 N N . PRO A 1 290 ? -8.757 7.571 14.246 1.00 89.06 290 PRO A N 1
ATOM 2220 C CA . PRO A 1 290 ? -8.337 8.437 13.141 1.00 89.06 290 PRO A CA 1
ATOM 2221 C C . PRO A 1 290 ? -9.491 9.171 12.442 1.00 89.06 290 PRO A C 1
ATOM 2223 O O . PRO A 1 290 ? -9.264 10.201 11.814 1.00 89.06 290 PRO A O 1
ATOM 2226 N N . ALA A 1 291 ? -10.727 8.669 12.549 1.00 88.81 291 ALA A N 1
ATOM 2227 C CA . ALA A 1 291 ? -11.919 9.270 11.948 1.00 88.81 291 ALA A CA 1
ATOM 2228 C C . ALA A 1 291 ? -12.674 10.229 12.893 1.00 88.81 291 ALA A C 1
ATOM 2230 O O . ALA A 1 291 ? -13.671 10.837 12.491 1.00 88.81 291 ALA A O 1
ATOM 2231 N N . LEU A 1 292 ? -12.243 10.371 14.155 1.00 90.94 292 LEU A N 1
ATOM 2232 C CA . LEU A 1 292 ? -12.921 11.225 15.145 1.00 90.94 292 LEU A CA 1
ATOM 2233 C C . LEU A 1 292 ? -12.564 12.706 15.032 1.00 90.94 292 LEU A C 1
ATOM 2235 O O . LEU A 1 292 ? -13.251 13.548 15.613 1.00 90.94 292 LEU A O 1
ATOM 2239 N N . TRP A 1 293 ? -11.509 13.034 14.297 1.00 87.56 293 TRP A N 1
ATOM 2240 C CA . TRP A 1 293 ? -11.046 14.398 14.110 1.00 87.56 293 TRP A CA 1
ATOM 2241 C C . TRP A 1 293 ? -10.404 14.558 12.731 1.00 87.56 293 TRP A C 1
ATOM 2243 O O . TRP A 1 293 ? -10.001 13.592 12.089 1.00 87.56 293 TRP A O 1
ATOM 2253 N N . THR A 1 294 ? -10.340 15.796 12.256 1.00 82.31 294 THR A N 1
ATOM 2254 C CA . THR A 1 294 ? -9.771 16.142 10.947 1.00 82.31 294 THR A CA 1
ATOM 2255 C C . THR A 1 294 ? -8.498 16.956 11.132 1.00 82.31 294 THR A C 1
ATOM 2257 O O . THR A 1 294 ? -8.420 17.793 12.032 1.00 82.31 294 THR A O 1
ATOM 2260 N N . LYS A 1 295 ? -7.502 16.732 10.271 1.00 74.00 295 LYS A N 1
ATOM 2261 C CA . LYS A 1 295 ? -6.306 17.576 10.196 1.00 74.00 295 LYS A CA 1
ATOM 2262 C C . LYS A 1 295 ? -6.661 18.893 9.500 1.00 74.00 295 LYS A C 1
ATOM 2264 O O . LYS A 1 295 ? -7.215 18.873 8.405 1.00 74.00 295 LYS A O 1
ATOM 2269 N N . PHE A 1 296 ? -6.336 20.018 10.129 1.00 78.12 296 PHE A N 1
ATOM 2270 C CA . PHE A 1 296 ? -6.465 21.352 9.537 1.00 78.12 296 PHE A CA 1
ATOM 2271 C C . PHE A 1 296 ? -5.090 21.873 9.106 1.00 78.12 296 PHE A C 1
ATOM 2273 O O . PHE A 1 296 ? -4.072 21.395 9.604 1.00 78.12 296 PHE A O 1
ATOM 2280 N N . GLU A 1 297 ? -5.060 22.849 8.191 1.00 74.12 297 GLU A N 1
ATOM 2281 C CA . GLU A 1 297 ? -3.807 23.429 7.674 1.00 74.12 297 GLU A CA 1
ATOM 2282 C C . GLU A 1 297 ? -2.932 24.026 8.783 1.00 74.12 297 GLU A C 1
ATOM 2284 O O . GLU A 1 297 ? -1.722 23.818 8.800 1.00 74.12 297 GLU A O 1
ATOM 2289 N N . ASN A 1 298 ? -3.538 24.734 9.740 1.00 70.56 298 ASN A N 1
ATOM 2290 C CA . ASN A 1 298 ? -2.822 25.196 10.922 1.00 70.56 298 ASN A CA 1
ATOM 2291 C C . ASN A 1 298 ? -2.728 24.053 11.931 1.00 70.56 298 ASN A C 1
ATOM 2293 O O . ASN A 1 298 ? -3.757 23.657 12.458 1.00 70.56 298 ASN A O 1
ATOM 2297 N N . SER A 1 299 ? -1.524 23.571 12.236 1.00 69.38 299 SER A N 1
ATOM 2298 C CA . SER A 1 299 ? -1.268 22.430 13.120 1.00 69.38 299 SER A CA 1
ATOM 2299 C C . SER A 1 299 ? -1.600 22.673 14.603 1.00 69.38 299 SER A C 1
ATOM 2301 O O . SER A 1 299 ? -1.848 21.708 15.326 1.00 69.38 299 SER A O 1
ATOM 2303 N N . ASP A 1 300 ? -1.686 23.931 15.058 1.00 70.06 300 ASP A N 1
ATOM 2304 C CA . ASP A 1 300 ? -2.010 24.288 16.451 1.00 70.06 300 ASP A CA 1
ATOM 2305 C C . ASP A 1 300 ? -3.497 24.608 16.697 1.00 70.06 300 ASP A C 1
ATOM 2307 O O . ASP A 1 300 ? -3.874 25.078 17.774 1.00 70.06 300 ASP A O 1
ATOM 2311 N N . TRP A 1 301 ? -4.351 24.328 15.709 1.00 79.62 301 TRP A N 1
ATOM 2312 C CA . TRP A 1 301 ? -5.783 24.635 15.685 1.00 79.62 301 TRP A CA 1
ATOM 2313 C C . TRP A 1 301 ? -6.536 24.310 16.983 1.00 79.62 301 TRP A C 1
ATOM 2315 O O . TRP A 1 301 ? -7.447 25.035 17.387 1.00 79.62 301 TRP A O 1
ATOM 2325 N N . TRP A 1 302 ? -6.173 23.217 17.653 1.00 78.75 302 TRP A N 1
ATOM 2326 C CA . TRP A 1 302 ? -6.839 22.760 18.870 1.00 78.75 302 TRP A CA 1
ATOM 2327 C C . TRP A 1 302 ? -6.354 23.472 20.132 1.00 78.75 302 TRP A C 1
ATOM 2329 O O . TRP A 1 302 ? -7.122 23.591 21.085 1.00 78.75 302 TRP A O 1
ATOM 2339 N N . LEU A 1 303 ? -5.121 23.987 20.125 1.00 79.19 303 LEU A N 1
ATOM 2340 C CA . LEU A 1 303 ? -4.588 24.837 21.190 1.00 79.19 303 LEU A CA 1
ATOM 2341 C C . LEU A 1 303 ? -5.119 26.265 21.067 1.00 79.19 303 LEU A C 1
ATOM 2343 O O . LEU A 1 303 ? -5.475 26.885 22.067 1.00 79.19 303 LEU A O 1
ATOM 2347 N N . THR A 1 304 ? -5.207 26.778 19.839 1.00 79.25 304 THR A N 1
ATOM 2348 C CA . THR A 1 304 ? -5.686 28.139 19.557 1.00 79.25 304 THR A CA 1
ATOM 2349 C C . THR A 1 304 ? -7.211 28.245 19.537 1.00 79.25 304 THR A C 1
ATOM 2351 O O . THR A 1 304 ? -7.759 29.348 19.555 1.00 79.25 304 THR A O 1
ATOM 2354 N N . GLY A 1 305 ? -7.918 27.110 19.516 1.00 80.25 305 GLY A N 1
ATOM 2355 C CA . GLY A 1 305 ? -9.374 27.059 19.388 1.00 80.25 305 GLY A CA 1
ATOM 2356 C C . GLY A 1 305 ? -9.876 27.438 17.991 1.00 80.25 305 GLY A C 1
ATOM 2357 O O . GLY A 1 305 ? -11.072 27.676 17.821 1.00 80.25 305 GLY A O 1
ATOM 2358 N N . ALA A 1 306 ? -8.992 27.475 16.989 1.00 84.81 306 ALA A N 1
ATOM 2359 C CA . ALA A 1 306 ? -9.284 27.794 15.593 1.00 84.81 306 ALA A CA 1
ATOM 2360 C C . ALA A 1 306 ? -9.968 26.630 14.842 1.00 84.81 306 ALA A C 1
ATOM 2362 O O . ALA A 1 306 ? -9.653 26.338 13.691 1.00 84.81 306 ALA A O 1
ATOM 2363 N N . ILE A 1 307 ? -10.915 25.953 15.497 1.00 87.50 307 ILE A N 1
ATOM 2364 C CA . ILE A 1 307 ? -11.688 24.846 14.928 1.00 87.50 307 ILE A CA 1
ATOM 2365 C C . ILE A 1 307 ? -12.951 25.414 14.284 1.00 87.50 307 ILE A C 1
ATOM 2367 O O . ILE A 1 307 ? -13.711 26.111 14.971 1.00 87.50 307 ILE A O 1
ATOM 2371 N N . PRO A 1 308 ? -13.238 25.110 13.007 1.00 90.06 308 PRO A N 1
ATOM 2372 C CA . PRO A 1 308 ? -14.501 25.511 12.407 1.00 90.06 308 PRO A CA 1
ATOM 2373 C C . PRO A 1 308 ? -15.694 24.929 13.188 1.00 90.06 308 PRO A C 1
ATOM 2375 O O . PRO A 1 308 ? -15.665 23.801 13.684 1.00 90.06 308 PRO A O 1
ATOM 2378 N N . LYS A 1 309 ? -16.749 25.735 13.363 1.00 89.56 309 LYS A N 1
ATOM 2379 C CA . LYS A 1 309 ? -17.839 25.458 14.324 1.00 89.56 309 LYS A CA 1
ATOM 2380 C C . LYS A 1 309 ? -18.675 24.215 13.994 1.00 89.56 309 LYS A C 1
ATOM 2382 O O . LYS A 1 309 ? -19.399 23.738 14.866 1.00 89.56 309 LYS A O 1
ATOM 2387 N N . ASP A 1 310 ? -18.600 23.747 12.760 1.00 90.38 310 ASP A N 1
ATOM 2388 C CA . ASP A 1 310 ? -19.291 22.597 12.183 1.00 90.38 310 ASP A CA 1
ATOM 2389 C C . ASP A 1 310 ? -18.499 21.283 12.291 1.00 90.38 310 ASP A C 1
ATOM 2391 O O . ASP A 1 310 ? -19.068 20.219 12.085 1.00 90.38 310 ASP A O 1
ATOM 2395 N N . TYR A 1 311 ? -17.230 21.315 12.713 1.00 92.94 311 TYR A N 1
ATOM 2396 C CA . TYR A 1 311 ? -16.408 20.111 12.884 1.00 92.94 311 TYR A CA 1
ATOM 2397 C C . TYR A 1 311 ? -16.557 19.561 14.304 1.00 92.94 311 TYR A C 1
ATOM 2399 O O . TYR A 1 311 ? -15.659 19.663 15.145 1.00 92.94 311 TYR A O 1
ATOM 2407 N N . PHE A 1 312 ? -17.729 18.997 14.600 1.00 95.19 312 PHE A N 1
ATOM 2408 C CA . PHE A 1 312 ? -18.088 18.583 15.958 1.00 95.19 312 PHE A CA 1
ATOM 2409 C C . PHE A 1 312 ? -17.175 17.499 16.537 1.00 95.19 312 PHE A C 1
ATOM 2411 O O . PHE A 1 312 ? -16.914 17.533 17.740 1.00 95.19 312 PHE A O 1
ATOM 2418 N N . GLY A 1 313 ? -16.664 16.582 15.707 1.00 94.31 313 GLY A N 1
ATOM 2419 C CA . GLY A 1 313 ? -15.655 15.594 16.107 1.00 94.31 313 GLY A CA 1
ATOM 2420 C C . GLY A 1 313 ? -14.381 16.263 16.625 1.00 94.31 313 GLY A C 1
ATOM 2421 O O . GLY A 1 313 ? -14.032 16.115 17.796 1.00 94.31 313 GLY A O 1
ATOM 2422 N N . SER A 1 314 ? -13.761 17.114 15.802 1.00 93.88 314 SER A N 1
ATOM 2423 C CA . SER A 1 314 ? -12.568 17.883 16.179 1.00 93.88 314 SER A CA 1
ATOM 2424 C C . SER A 1 314 ? -12.793 18.777 17.406 1.00 93.88 314 SER A C 1
ATOM 2426 O O . SER A 1 314 ? -11.931 18.839 18.279 1.00 93.88 314 SER A O 1
ATOM 2428 N N . LEU A 1 315 ? -13.957 19.433 17.519 1.00 94.38 315 LEU A N 1
ATOM 2429 C CA . LEU A 1 315 ? -14.321 20.237 18.696 1.00 94.38 315 LEU A CA 1
ATOM 2430 C C . LEU A 1 315 ? -14.396 19.397 19.974 1.00 94.38 315 LEU A C 1
ATOM 2432 O O . LEU A 1 315 ? -13.895 19.810 21.018 1.00 94.38 315 LEU A O 1
ATOM 2436 N N . ALA A 1 316 ? -15.046 18.236 19.906 1.00 95.62 316 ALA A N 1
ATOM 2437 C CA . ALA A 1 316 ? -15.181 17.350 21.050 1.00 95.62 316 ALA A CA 1
ATOM 2438 C C . ALA A 1 316 ? -13.838 16.696 21.428 1.00 95.62 316 ALA A C 1
ATOM 2440 O O . ALA A 1 316 ? -13.576 16.514 22.616 1.00 95.62 316 ALA A O 1
ATOM 2441 N N . MET A 1 317 ? -12.962 16.426 20.453 1.00 95.75 317 MET A N 1
ATOM 2442 C CA . MET A 1 317 ? -11.610 15.915 20.698 1.00 95.75 317 MET A CA 1
ATOM 2443 C C . MET A 1 317 ? -10.727 16.968 21.371 1.00 95.75 317 MET A C 1
ATOM 2445 O O . MET A 1 317 ? -10.081 16.674 22.373 1.00 95.75 317 MET A O 1
ATOM 2449 N N . ALA A 1 318 ? -10.773 18.216 20.890 1.00 93.25 318 ALA A N 1
ATOM 2450 C CA . ALA A 1 318 ? -10.067 19.344 21.498 1.00 93.25 318 ALA A CA 1
ATOM 2451 C C . ALA A 1 318 ? -10.520 19.605 22.937 1.00 93.25 318 ALA A C 1
ATOM 2453 O O . ALA A 1 318 ? -9.704 19.901 23.807 1.00 93.25 318 ALA A O 1
ATOM 2454 N N . GLU A 1 319 ? -11.822 19.476 23.205 1.00 94.75 319 GLU A N 1
ATOM 2455 C CA . GLU A 1 319 ? -12.348 19.570 24.565 1.00 94.75 319 GLU A CA 1
ATOM 2456 C C . GLU A 1 319 ? -11.838 18.423 25.445 1.00 94.75 319 GLU A C 1
ATOM 2458 O O . GLU A 1 319 ? -11.375 18.669 26.558 1.00 94.75 319 GLU A O 1
ATOM 2463 N N . ALA A 1 320 ? -11.853 17.184 24.941 1.00 96.06 320 ALA A N 1
ATOM 2464 C CA . ALA A 1 320 ? -11.315 16.035 25.664 1.00 96.06 320 ALA A CA 1
ATOM 2465 C C . ALA A 1 320 ? -9.817 16.204 25.976 1.00 96.06 320 ALA A C 1
ATOM 2467 O O . ALA A 1 320 ? -9.406 15.979 27.112 1.00 96.06 320 ALA A O 1
ATOM 2468 N N . ALA A 1 321 ? -9.013 16.693 25.027 1.00 93.69 321 ALA A N 1
ATOM 2469 C CA . ALA A 1 321 ? -7.572 16.923 25.178 1.00 93.69 321 ALA A CA 1
ATOM 2470 C C . ALA A 1 321 ? -7.189 17.905 26.302 1.00 93.69 321 ALA A C 1
ATOM 2472 O O . ALA A 1 321 ? -6.062 17.875 26.806 1.00 93.69 321 ALA A O 1
ATOM 2473 N N . LYS A 1 322 ? -8.115 18.755 26.762 1.00 91.62 322 LYS A N 1
ATOM 2474 C CA . LYS A 1 322 ? -7.875 19.618 27.932 1.00 91.62 322 LYS A CA 1
ATOM 2475 C C . LYS A 1 322 ? -7.683 18.810 29.214 1.00 91.62 322 LYS A C 1
ATOM 2477 O O . LYS A 1 322 ? -6.939 19.235 30.098 1.00 91.62 322 LYS A O 1
ATOM 2482 N N . HIS A 1 323 ? -8.317 17.643 29.308 1.00 94.56 323 HIS A N 1
ATOM 2483 C CA . HIS A 1 323 ? -8.380 16.843 30.532 1.00 94.56 323 HIS A CA 1
ATOM 2484 C C . HIS A 1 323 ? -7.891 15.399 30.357 1.00 94.56 323 HIS A C 1
ATOM 2486 O O . HIS A 1 323 ? -7.551 14.758 31.347 1.00 94.56 323 HIS A O 1
ATOM 2492 N N . ASP A 1 324 ? -7.805 14.905 29.124 1.00 95.88 324 ASP A N 1
ATOM 2493 C CA . ASP A 1 324 ? -7.363 13.557 28.781 1.00 95.88 324 ASP A CA 1
ATOM 2494 C C . ASP A 1 324 ? -6.017 13.599 28.042 1.00 95.88 324 ASP A C 1
ATOM 2496 O O . ASP A 1 324 ? -5.869 14.239 26.998 1.00 95.88 324 ASP A O 1
ATOM 2500 N N . ARG A 1 325 ? -5.010 12.923 28.606 1.00 94.81 325 ARG A N 1
ATOM 2501 C CA . ARG A 1 325 ? -3.629 12.946 28.099 1.00 94.81 325 ARG A CA 1
ATOM 2502 C C . ARG A 1 325 ? -3.457 12.122 26.822 1.00 94.81 325 ARG A C 1
ATOM 2504 O O . ARG A 1 325 ? -2.664 12.523 25.974 1.00 94.81 325 ARG A O 1
ATOM 2511 N N . LEU A 1 326 ? -4.227 11.045 26.646 1.00 95.38 326 LEU A N 1
ATOM 2512 C CA . LEU A 1 326 ? -4.246 10.286 25.396 1.00 95.38 326 LEU A CA 1
ATOM 2513 C C . LEU A 1 326 ? -4.884 11.134 24.296 1.00 95.38 326 LEU A C 1
ATOM 2515 O O . LEU A 1 326 ? -4.294 11.270 23.231 1.00 95.38 326 LEU A O 1
ATOM 2519 N N . ALA A 1 327 ? -6.035 11.763 24.557 1.00 95.44 327 ALA A N 1
ATOM 2520 C CA . ALA A 1 327 ? -6.666 12.653 23.579 1.00 95.44 327 ALA A CA 1
ATOM 2521 C C . ALA A 1 327 ? -5.714 13.783 23.158 1.00 95.44 327 ALA A C 1
ATOM 2523 O O . ALA A 1 327 ? -5.529 14.026 21.971 1.00 95.44 327 ALA A O 1
ATOM 2524 N N . ALA A 1 328 ? -5.038 14.412 24.123 1.00 92.62 328 ALA A N 1
ATOM 2525 C CA . ALA A 1 328 ? -4.023 15.420 23.845 1.00 92.62 328 ALA A CA 1
ATOM 2526 C C . ALA A 1 328 ? -2.862 14.894 22.990 1.00 92.62 328 ALA A C 1
ATOM 2528 O O . ALA A 1 328 ? -2.404 15.602 22.099 1.00 92.62 328 ALA A O 1
ATOM 2529 N N . TYR A 1 329 ? -2.387 13.675 23.257 1.00 92.31 329 TYR A N 1
ATOM 2530 C CA . TYR A 1 329 ? -1.319 13.042 22.487 1.00 92.31 329 TYR A CA 1
ATOM 2531 C C . TYR A 1 329 ? -1.743 12.744 21.041 1.00 92.31 329 TYR A C 1
ATOM 2533 O O . TYR A 1 329 ? -0.971 12.986 20.121 1.00 92.31 329 TYR A O 1
ATOM 2541 N N . GLN A 1 330 ? -2.983 12.295 20.829 1.00 91.44 330 GLN A N 1
ATOM 2542 C CA . GLN A 1 330 ? -3.547 12.031 19.496 1.00 91.44 330 GLN A CA 1
ATOM 2543 C C . GLN A 1 330 ? -3.677 13.292 18.637 1.00 91.44 330 GLN A C 1
ATOM 2545 O O . GLN A 1 330 ? -3.634 13.218 17.414 1.00 91.44 330 GLN A O 1
ATOM 2550 N N . MET A 1 331 ? -3.848 14.453 19.271 1.00 88.38 331 MET A N 1
ATOM 2551 C CA . MET A 1 331 ? -3.966 15.741 18.583 1.00 88.38 331 MET A CA 1
ATOM 2552 C C . MET A 1 331 ? -2.619 16.398 18.288 1.00 88.38 331 MET A C 1
ATOM 2554 O O . MET A 1 331 ? -2.568 17.445 17.635 1.00 88.38 331 MET A O 1
ATOM 2558 N N . VAL A 1 332 ? -1.521 15.808 18.763 1.00 85.31 332 VAL A N 1
ATOM 2559 C CA . VAL A 1 332 ? -0.187 16.242 18.370 1.00 85.31 332 VAL A CA 1
ATOM 2560 C C . VAL A 1 332 ? -0.052 16.077 16.848 1.00 85.31 332 VAL A C 1
ATOM 2562 O O . VAL A 1 332 ? -0.389 15.014 16.322 1.00 85.31 332 VAL A O 1
ATOM 2565 N N . PRO A 1 333 ? 0.412 17.109 16.117 1.00 78.56 333 PRO A N 1
ATOM 2566 C CA . PRO A 1 333 ? 0.636 17.011 14.681 1.00 78.56 333 PRO A CA 1
ATOM 2567 C C . PRO A 1 333 ? 1.523 15.817 14.319 1.00 78.56 333 PRO A C 1
ATOM 2569 O O . PRO A 1 333 ? 2.379 15.401 15.099 1.00 78.56 333 PRO A O 1
ATOM 2572 N N . ALA A 1 334 ? 1.321 15.277 13.117 1.00 70.06 334 ALA A N 1
ATOM 2573 C CA . ALA A 1 334 ? 2.166 14.204 12.602 1.00 70.06 334 ALA A CA 1
ATOM 2574 C C . ALA A 1 334 ? 3.654 14.633 12.583 1.00 70.06 334 ALA A C 1
ATOM 2576 O O . ALA A 1 334 ? 3.925 15.832 12.467 1.00 70.06 334 ALA A O 1
ATOM 2577 N N . PRO A 1 335 ? 4.604 13.679 12.667 1.00 65.38 335 PRO A N 1
ATOM 2578 C CA . PRO A 1 335 ? 6.033 13.980 12.683 1.00 65.38 335 PRO A CA 1
ATOM 2579 C C . PRO A 1 335 ? 6.438 14.889 11.520 1.00 65.38 335 PRO A C 1
ATOM 2581 O O . PRO A 1 335 ? 5.985 14.703 10.387 1.00 65.38 335 PRO A O 1
ATOM 2584 N N . CYS A 1 336 ? 7.353 15.821 11.779 1.00 64.75 336 CYS A N 1
ATOM 2585 C CA . CYS A 1 336 ? 7.792 16.866 10.846 1.00 64.75 336 CYS A CA 1
ATOM 2586 C C . CYS A 1 336 ? 8.644 16.387 9.656 1.00 64.75 336 CYS A C 1
ATOM 2588 O O . CYS A 1 336 ? 9.449 17.139 9.118 1.00 64.75 336 CYS A O 1
ATOM 2590 N N . ARG A 1 337 ? 8.489 15.128 9.235 1.00 57.78 337 ARG A N 1
ATOM 2591 C CA . ARG A 1 337 ? 9.305 14.504 8.183 1.00 57.78 337 ARG A CA 1
ATOM 2592 C C . ARG A 1 337 ? 8.842 14.814 6.765 1.00 57.78 337 ARG A C 1
ATOM 2594 O O . ARG A 1 337 ? 9.637 14.723 5.841 1.00 57.78 337 ARG A O 1
ATOM 2601 N N . SER A 1 338 ? 7.561 15.127 6.583 1.00 49.28 338 SER A N 1
ATOM 2602 C CA . SER A 1 338 ? 6.945 15.276 5.253 1.00 49.28 338 SER A CA 1
ATOM 2603 C C . SER A 1 338 ? 6.332 16.650 4.992 1.00 49.28 338 SER A C 1
ATOM 2605 O O . SER A 1 338 ? 5.995 16.957 3.852 1.00 49.28 338 SER A O 1
ATOM 2607 N N . VAL A 1 339 ? 6.185 17.480 6.026 1.00 48.53 339 VAL A N 1
ATOM 2608 C CA . VAL A 1 339 ? 5.548 18.794 5.935 1.00 48.53 339 VAL A CA 1
ATOM 2609 C C . VAL A 1 339 ? 6.453 19.811 6.608 1.00 48.53 339 VAL A C 1
ATOM 2611 O O . VAL A 1 339 ? 6.998 19.546 7.678 1.00 48.53 339 VAL A O 1
ATOM 2614 N N . ASP A 1 340 ? 6.599 20.964 5.963 1.00 54.81 340 ASP A N 1
ATOM 2615 C CA . ASP A 1 340 ? 7.361 22.119 6.426 1.00 54.81 340 ASP A CA 1
ATOM 2616 C C . ASP A 1 340 ? 6.773 22.627 7.759 1.00 54.81 340 ASP A C 1
ATOM 2618 O O . ASP A 1 340 ? 5.900 23.491 7.808 1.00 54.81 340 ASP A O 1
ATOM 2622 N N . CYS A 1 341 ? 7.201 22.037 8.876 1.00 56.12 341 CYS A N 1
ATOM 2623 C CA . CYS A 1 341 ? 6.716 22.312 10.234 1.00 56.12 341 CYS A CA 1
ATOM 2624 C C . CYS A 1 341 ? 7.112 23.701 10.771 1.00 56.12 341 CYS A C 1
ATOM 2626 O O . CYS A 1 341 ? 7.165 23.916 11.983 1.00 56.12 341 CYS A O 1
ATOM 2628 N N . HIS A 1 342 ? 7.385 24.675 9.905 1.00 50.62 342 HIS A N 1
ATOM 2629 C CA . HIS A 1 342 ? 7.882 26.000 10.275 1.00 50.62 342 HIS A CA 1
ATOM 2630 C C . HIS A 1 342 ? 6.907 26.859 11.106 1.00 50.62 342 HIS A C 1
ATOM 2632 O O . HIS A 1 342 ? 7.209 28.013 11.400 1.00 50.62 342 HIS A O 1
ATOM 2638 N N . THR A 1 343 ? 5.780 26.312 11.566 1.00 54.97 343 THR A N 1
ATOM 2639 C CA . THR A 1 343 ? 4.841 26.998 12.460 1.00 54.97 343 THR A CA 1
ATOM 2640 C C . THR A 1 343 ? 4.415 26.158 13.665 1.00 54.97 343 THR A C 1
ATOM 2642 O O . THR A 1 343 ? 3.262 26.245 14.085 1.00 54.97 343 THR A O 1
ATOM 2645 N N . ALA A 1 344 ? 5.309 25.376 14.283 1.00 58.91 344 ALA A N 1
ATOM 2646 C CA . ALA A 1 344 ? 5.114 25.095 15.708 1.00 58.91 344 ALA A CA 1
ATOM 2647 C C . ALA A 1 344 ? 5.172 26.447 16.442 1.00 58.91 344 ALA A C 1
ATOM 2649 O O . ALA A 1 344 ? 6.239 27.038 16.613 1.00 58.91 344 ALA A O 1
ATOM 2650 N N . THR A 1 345 ? 4.008 27.008 16.766 1.00 69.12 345 THR A N 1
ATOM 2651 C CA . THR A 1 345 ? 3.922 28.315 17.418 1.00 69.12 345 THR A CA 1
ATOM 2652 C C . THR A 1 345 ? 4.550 28.242 18.809 1.00 69.12 345 THR A C 1
ATOM 2654 O O . THR A 1 345 ? 4.629 27.174 19.415 1.00 69.12 345 THR A O 1
ATOM 2657 N N . ALA A 1 346 ? 4.973 29.383 19.362 1.00 77.38 346 ALA A N 1
ATOM 2658 C CA . ALA A 1 346 ? 5.494 29.434 20.732 1.00 77.38 346 ALA A CA 1
ATOM 2659 C C . ALA A 1 346 ? 4.519 28.804 21.752 1.00 77.38 346 ALA A C 1
ATOM 2661 O O . ALA A 1 346 ? 4.956 28.167 22.708 1.00 77.38 346 ALA A O 1
ATOM 2662 N N . ALA A 1 347 ? 3.209 28.915 21.498 1.00 76.50 347 ALA A N 1
ATOM 2663 C CA . ALA A 1 347 ? 2.161 28.286 22.297 1.00 76.50 347 ALA A CA 1
ATOM 2664 C C . ALA A 1 347 ? 2.233 26.751 22.266 1.00 76.50 347 ALA A C 1
ATOM 2666 O O . ALA A 1 347 ? 2.024 26.102 23.289 1.00 76.50 347 ALA A O 1
ATOM 2667 N N . PHE A 1 348 ? 2.562 26.162 21.115 1.00 78.94 348 PHE A N 1
ATOM 2668 C CA . PHE A 1 348 ? 2.721 24.720 20.981 1.00 78.94 348 PHE A CA 1
ATOM 2669 C C . PHE A 1 348 ? 3.945 24.208 21.757 1.00 78.94 348 PHE A C 1
ATOM 2671 O O . PHE A 1 348 ? 3.836 23.252 22.526 1.00 78.94 348 PHE A O 1
ATOM 2678 N N . SER A 1 349 ? 5.092 24.884 21.636 1.00 79.31 349 SER A N 1
ATOM 2679 C CA . SER A 1 349 ? 6.292 24.553 22.420 1.00 79.31 349 SER A CA 1
ATOM 2680 C C . SER A 1 349 ? 6.069 24.719 23.927 1.00 79.31 349 SER A C 1
ATOM 2682 O O . SER A 1 349 ? 6.481 23.863 24.709 1.00 79.31 349 SER A O 1
ATOM 2684 N N . GLU A 1 350 ? 5.386 25.788 24.352 1.00 84.94 350 GLU A N 1
ATOM 2685 C CA . GLU A 1 350 ? 5.015 25.994 25.758 1.00 84.94 350 GLU A CA 1
ATOM 2686 C C . GLU A 1 350 ? 4.109 24.866 26.265 1.00 84.94 350 GLU A C 1
ATOM 2688 O O . GLU A 1 350 ? 4.344 24.319 27.346 1.00 84.94 350 GLU A O 1
ATOM 2693 N N . TYR A 1 351 ? 3.119 24.468 25.463 1.00 86.81 351 TYR A N 1
ATOM 2694 C CA . TYR A 1 351 ? 2.212 23.377 25.792 1.00 86.81 351 TYR A CA 1
ATOM 2695 C C . TYR A 1 351 ? 2.947 22.043 25.981 1.00 86.81 351 TYR A C 1
ATOM 2697 O O . TYR A 1 351 ? 2.767 21.389 27.012 1.00 86.81 351 TYR A O 1
ATOM 2705 N N . ILE A 1 352 ? 3.803 21.647 25.032 1.00 84.44 352 ILE A N 1
ATOM 2706 C CA . ILE A 1 352 ? 4.597 20.413 25.140 1.00 84.44 352 ILE A CA 1
ATOM 2707 C C . ILE A 1 352 ? 5.539 20.482 26.346 1.00 84.44 352 ILE A C 1
ATOM 2709 O O . ILE A 1 352 ? 5.584 19.542 27.142 1.00 84.44 352 ILE A O 1
ATOM 2713 N N . GLY A 1 353 ? 6.205 21.620 26.561 1.00 85.81 353 GLY A N 1
ATOM 2714 C CA . GLY A 1 353 ? 7.058 21.841 27.727 1.00 85.81 353 GLY A CA 1
ATOM 2715 C C . GLY A 1 353 ? 6.307 21.702 29.055 1.00 85.81 353 GLY A C 1
ATOM 2716 O O . GLY A 1 353 ? 6.827 21.111 30.003 1.00 85.81 353 GLY A O 1
ATOM 2717 N N . GLN A 1 354 ? 5.067 22.193 29.138 1.00 87.88 354 GLN A N 1
ATOM 2718 C CA . GLN A 1 354 ? 4.224 22.010 30.319 1.00 87.88 354 GLN A CA 1
ATOM 2719 C C . GLN A 1 354 ? 3.804 20.544 30.490 1.00 87.88 354 GLN A C 1
ATOM 2721 O O . GLN A 1 354 ? 3.925 19.991 31.584 1.00 87.88 354 GLN A O 1
ATOM 2726 N N . ARG A 1 355 ? 3.389 19.869 29.411 1.00 88.19 355 ARG A N 1
ATOM 2727 C CA . ARG A 1 355 ? 3.028 18.444 29.460 1.00 88.19 355 ARG A CA 1
ATOM 2728 C C . ARG A 1 355 ? 4.191 17.562 29.886 1.00 88.19 355 ARG A C 1
ATOM 2730 O O . ARG A 1 355 ? 3.964 16.655 30.686 1.00 88.19 355 ARG A O 1
ATOM 2737 N N . LEU A 1 356 ? 5.406 17.856 29.426 1.00 88.44 356 LEU A N 1
ATOM 2738 C CA . LEU A 1 356 ? 6.637 17.196 29.854 1.00 88.44 356 LEU A CA 1
ATOM 2739 C C . LEU A 1 356 ? 6.896 17.379 31.353 1.00 88.44 356 LEU A C 1
ATOM 2741 O O . LEU A 1 356 ? 7.184 16.395 32.033 1.00 88.44 356 LEU A O 1
ATOM 2745 N N . LYS A 1 357 ? 6.735 18.592 31.897 1.00 90.00 357 LYS A N 1
ATOM 2746 C CA . LYS A 1 357 ? 6.873 18.833 33.348 1.00 90.00 357 LYS A CA 1
ATOM 2747 C C . LYS A 1 357 ? 5.885 17.993 34.157 1.00 90.00 357 LYS A C 1
ATOM 2749 O O . LYS A 1 357 ? 6.272 17.376 35.146 1.00 90.00 357 LYS A O 1
ATOM 2754 N N . ASP A 1 358 ? 4.640 17.917 33.695 1.00 90.38 358 ASP A N 1
ATOM 2755 C CA . ASP A 1 358 ? 3.575 17.191 34.391 1.00 90.38 358 ASP A CA 1
ATOM 2756 C C . ASP A 1 358 ? 3.657 15.667 34.176 1.00 90.38 358 ASP A C 1
ATOM 2758 O O . ASP A 1 358 ? 3.148 14.888 34.983 1.00 90.38 358 ASP A O 1
ATOM 2762 N N . SER A 1 359 ? 4.304 15.222 33.093 1.00 89.81 359 SER A N 1
ATOM 2763 C CA . SER A 1 359 ? 4.336 13.815 32.666 1.00 89.81 359 SER A CA 1
ATOM 2764 C C . SER A 1 359 ? 5.052 12.882 33.635 1.00 89.81 359 SER A C 1
ATOM 2766 O O . SER A 1 359 ? 4.645 11.734 33.806 1.00 89.81 359 SER A O 1
ATOM 2768 N N . ALA A 1 360 ? 6.076 13.377 34.335 1.00 83.88 360 ALA A N 1
ATOM 2769 C CA . ALA A 1 360 ? 6.794 12.586 35.328 1.00 83.88 360 ALA A CA 1
ATOM 2770 C C . ALA A 1 360 ? 5.878 12.165 36.491 1.00 83.88 360 ALA A C 1
ATOM 2772 O O . ALA A 1 360 ? 5.978 11.039 36.968 1.00 83.88 360 ALA A O 1
ATOM 2773 N N . ALA A 1 361 ? 4.962 13.042 36.915 1.00 88.56 361 ALA A N 1
ATOM 2774 C CA . ALA A 1 361 ? 3.984 12.728 37.956 1.00 88.56 361 ALA A CA 1
ATOM 2775 C C . ALA A 1 361 ? 2.853 11.817 37.446 1.00 88.56 361 ALA A C 1
ATOM 2777 O O . ALA A 1 361 ? 2.273 11.068 38.229 1.00 88.56 361 ALA A O 1
ATOM 2778 N N . ALA A 1 362 ? 2.545 11.879 36.147 1.00 87.88 362 ALA A N 1
ATOM 2779 C CA . ALA A 1 362 ? 1.483 11.099 35.512 1.00 87.88 362 ALA A CA 1
ATOM 2780 C C . ALA A 1 362 ? 1.930 9.710 35.016 1.00 87.88 362 ALA A C 1
ATOM 2782 O O . ALA A 1 362 ? 1.077 8.893 34.684 1.00 87.88 362 ALA A O 1
ATOM 2783 N N . GLY A 1 363 ? 3.239 9.436 34.966 1.00 91.12 363 GLY A N 1
ATOM 2784 C CA . GLY A 1 363 ? 3.785 8.163 34.486 1.00 91.12 363 GLY A CA 1
ATOM 2785 C C . GLY A 1 363 ? 3.866 8.029 32.961 1.00 91.12 363 GLY A C 1
ATOM 2786 O O . GLY A 1 363 ? 4.144 6.942 32.478 1.00 91.12 363 GLY A O 1
ATOM 2787 N N . ASP A 1 364 ? 3.671 9.111 32.197 1.00 93.69 364 ASP A N 1
ATOM 2788 C CA . ASP A 1 364 ? 3.680 9.101 30.723 1.00 93.69 364 ASP A CA 1
ATOM 2789 C C . ASP A 1 364 ? 4.802 9.958 30.114 1.00 93.69 364 ASP A C 1
ATOM 2791 O O . ASP A 1 364 ? 4.679 10.511 29.018 1.00 93.69 364 ASP A O 1
ATOM 2795 N N . ARG A 1 365 ? 5.915 10.082 30.846 1.00 94.81 365 ARG A N 1
ATOM 2796 C CA . ARG A 1 365 ? 7.066 10.908 30.456 1.00 94.81 365 ARG A CA 1
ATOM 2797 C C . ARG A 1 365 ? 7.611 10.569 29.079 1.00 94.81 365 ARG A C 1
ATOM 2799 O O . ARG A 1 365 ? 7.881 11.484 28.305 1.00 94.81 365 ARG A O 1
ATOM 2806 N N . ASP A 1 366 ? 7.755 9.288 28.771 1.00 95.38 366 ASP A N 1
ATOM 2807 C CA . ASP A 1 366 ? 8.351 8.871 27.505 1.00 95.38 366 ASP A CA 1
ATOM 2808 C C . ASP A 1 366 ? 7.425 9.132 26.314 1.00 95.38 366 ASP A C 1
ATOM 2810 O O . ASP A 1 366 ? 7.911 9.503 25.249 1.00 95.38 366 ASP A O 1
ATOM 2814 N N . ALA A 1 367 ? 6.101 9.077 26.507 1.00 94.81 367 ALA A N 1
ATOM 2815 C CA . ALA A 1 367 ? 5.142 9.459 25.473 1.00 94.81 367 ALA A CA 1
ATOM 2816 C C . ALA A 1 367 ? 5.335 10.928 25.066 1.00 94.81 367 ALA A C 1
ATOM 2818 O O . ALA A 1 367 ? 5.504 11.242 23.888 1.00 94.81 367 ALA A O 1
ATOM 2819 N N . TRP A 1 368 ? 5.387 11.838 26.043 1.00 93.31 368 TRP A N 1
ATOM 2820 C CA . TRP A 1 368 ? 5.583 13.266 25.768 1.00 93.31 368 TRP A CA 1
ATOM 2821 C C . TRP A 1 368 ? 7.007 13.610 25.334 1.00 93.31 368 TRP A C 1
ATOM 2823 O O . TRP A 1 368 ? 7.184 14.547 24.562 1.00 93.31 368 TRP A O 1
ATOM 2833 N N . ARG A 1 369 ? 8.014 12.845 25.771 1.00 92.12 369 ARG A N 1
ATOM 2834 C CA . ARG A 1 369 ? 9.395 12.987 25.294 1.00 92.12 369 ARG A CA 1
ATOM 2835 C C . ARG A 1 369 ? 9.505 12.643 23.814 1.00 92.12 369 ARG A C 1
ATOM 2837 O O . ARG A 1 369 ? 10.040 13.441 23.057 1.00 92.12 369 ARG A O 1
ATOM 2844 N N . VAL A 1 370 ? 8.977 11.493 23.395 1.00 91.06 370 VAL A N 1
ATOM 2845 C CA . VAL A 1 370 ? 8.923 11.130 21.972 1.00 91.06 370 VAL A CA 1
ATOM 2846 C C . VAL A 1 370 ? 8.123 12.174 21.198 1.00 91.06 370 VAL A C 1
ATOM 2848 O O . VAL A 1 370 ? 8.541 12.590 20.119 1.00 91.06 370 VAL A O 1
ATOM 2851 N N . ALA A 1 371 ? 7.023 12.668 21.782 1.00 88.88 371 ALA A N 1
ATOM 2852 C CA . ALA A 1 371 ? 6.239 13.716 21.155 1.00 88.88 371 ALA A CA 1
ATOM 2853 C C . ALA A 1 371 ? 7.068 14.966 20.848 1.00 88.88 371 ALA A C 1
ATOM 2855 O O . ALA A 1 371 ? 7.067 15.418 19.707 1.00 88.88 371 ALA A O 1
ATOM 2856 N N . ASP A 1 372 ? 7.766 15.488 21.853 1.00 87.19 372 ASP A N 1
ATOM 2857 C CA . ASP A 1 372 ? 8.631 16.662 21.751 1.00 87.19 372 ASP A CA 1
ATOM 2858 C C . ASP A 1 372 ? 9.755 16.464 20.728 1.00 87.19 372 ASP A C 1
ATOM 2860 O O . ASP A 1 372 ? 9.949 17.293 19.840 1.00 87.19 372 ASP A O 1
ATOM 2864 N N . ILE A 1 373 ? 10.427 15.312 20.785 1.00 84.25 373 ILE A N 1
ATOM 2865 C CA . ILE A 1 373 ? 11.511 14.950 19.871 1.00 84.25 373 ILE A CA 1
ATOM 2866 C C . ILE A 1 373 ? 11.051 15.007 18.405 1.00 84.25 373 ILE A C 1
ATOM 2868 O O . ILE A 1 373 ? 11.736 15.611 17.576 1.00 84.25 373 ILE A O 1
ATOM 2872 N N . GLU A 1 374 ? 9.891 14.433 18.081 1.00 81.19 374 GLU A N 1
ATOM 2873 C CA . GLU A 1 374 ? 9.346 14.425 16.715 1.00 81.19 374 GLU A CA 1
ATOM 2874 C C . GLU A 1 374 ? 8.888 15.806 16.220 1.00 81.19 374 GLU A C 1
ATOM 2876 O O . GLU A 1 374 ? 8.919 16.074 15.017 1.00 81.19 374 GLU A O 1
ATOM 2881 N N . LEU A 1 375 ? 8.442 16.670 17.135 1.00 76.50 375 LEU A N 1
ATOM 2882 C CA . LEU A 1 375 ? 7.894 17.996 16.827 1.00 76.50 375 LEU A CA 1
ATOM 2883 C C . LEU A 1 375 ? 8.955 19.085 16.776 1.00 76.50 375 LEU A C 1
ATOM 2885 O O . LEU A 1 375 ? 8.743 20.114 16.140 1.00 76.50 375 LEU A O 1
ATOM 2889 N N . SER A 1 376 ? 10.078 18.878 17.464 1.00 71.25 376 SER A N 1
ATOM 2890 C CA . SER A 1 376 ? 11.090 19.909 17.678 1.00 71.25 376 SER A CA 1
ATOM 2891 C C . SER A 1 376 ? 11.708 20.473 16.394 1.00 71.25 376 SER A C 1
ATOM 2893 O O . SER A 1 376 ? 12.328 21.526 16.487 1.00 71.25 376 SER A O 1
ATOM 2895 N N . GLY A 1 377 ? 11.473 19.882 15.209 1.00 58.28 377 GLY A N 1
ATOM 2896 C CA . GLY A 1 377 ? 11.749 20.434 13.868 1.00 58.28 377 GLY A CA 1
ATOM 2897 C C . GLY A 1 377 ? 13.239 20.645 13.580 1.00 58.28 377 GLY A C 1
ATOM 2898 O O . GLY A 1 377 ? 13.831 19.994 12.725 1.00 58.28 377 GLY A O 1
ATOM 2899 N N . SER A 1 378 ? 13.890 21.494 14.369 1.00 54.19 378 SER A N 1
ATOM 2900 C CA . SER A 1 378 ? 15.269 21.281 14.772 1.00 54.19 378 SER A CA 1
ATOM 2901 C C . SER A 1 378 ? 15.314 20.021 15.623 1.00 54.19 378 SER A C 1
ATOM 2903 O O . SER A 1 378 ? 15.089 20.102 16.825 1.00 54.19 378 SER A O 1
ATOM 2905 N N . TYR A 1 379 ? 15.572 18.870 15.001 1.00 54.16 379 TYR A N 1
ATOM 2906 C CA . TYR A 1 379 ? 16.058 17.674 15.682 1.00 54.16 379 TYR A CA 1
ATOM 2907 C C . TYR A 1 379 ? 16.893 18.078 16.908 1.00 54.16 379 TYR A C 1
ATOM 2909 O O . TYR A 1 379 ? 18.018 18.575 16.759 1.00 54.16 379 TYR A O 1
ATOM 2917 N N . GLY A 1 380 ? 16.295 17.996 18.100 1.00 55.25 380 GLY A N 1
ATOM 2918 C CA . GLY A 1 380 ? 16.945 18.445 19.323 1.00 55.25 380 GLY A CA 1
ATOM 2919 C C . GLY A 1 380 ? 18.299 17.754 19.455 1.00 55.25 380 GLY A C 1
ATOM 2920 O O . GLY A 1 380 ? 18.444 16.596 19.069 1.00 55.25 380 GLY A O 1
ATOM 2921 N N . ARG A 1 381 ? 19.308 18.453 19.989 1.00 60.62 381 ARG A N 1
ATOM 2922 C CA . ARG A 1 381 ? 20.677 17.925 20.185 1.00 60.62 381 ARG A CA 1
ATOM 2923 C C . ARG A 1 381 ? 20.765 16.813 21.238 1.00 60.62 381 ARG A C 1
ATOM 2925 O O . ARG A 1 381 ? 21.845 16.577 21.780 1.00 60.62 381 ARG A O 1
ATOM 2932 N N . ASP A 1 382 ? 19.653 16.177 21.572 1.00 72.44 382 ASP A N 1
ATOM 2933 C CA . ASP A 1 382 ? 19.643 15.085 22.522 1.00 72.44 382 ASP A CA 1
ATOM 2934 C C . ASP A 1 382 ? 20.350 13.905 21.858 1.00 72.44 382 ASP A C 1
ATOM 2936 O O . ASP A 1 382 ? 19.807 13.209 21.003 1.00 72.44 382 ASP A O 1
ATOM 2940 N N . ASP A 1 383 ? 21.619 13.735 22.221 1.00 85.25 383 ASP A N 1
ATOM 2941 C CA . ASP A 1 383 ? 22.419 12.571 21.878 1.00 85.25 383 ASP A CA 1
ATOM 2942 C C . ASP A 1 383 ? 21.817 11.361 22.610 1.00 85.25 383 ASP A C 1
ATOM 2944 O O . ASP A 1 383 ? 22.104 11.101 23.782 1.00 85.25 383 ASP A O 1
ATOM 2948 N N . ASN A 1 384 ? 20.943 10.632 21.913 1.00 92.44 384 ASN A N 1
ATOM 2949 C CA . ASN A 1 384 ? 20.286 9.442 22.442 1.00 92.44 384 ASN A CA 1
ATOM 2950 C C . ASN A 1 384 ? 21.112 8.166 22.200 1.00 92.44 384 ASN A C 1
ATOM 2952 O O . ASN A 1 384 ? 20.638 7.079 22.528 1.00 92.44 384 ASN A O 1
ATOM 2956 N N . TRP A 1 385 ? 22.340 8.244 21.658 1.00 93.88 385 TRP A N 1
ATOM 2957 C CA . TRP A 1 385 ? 23.113 7.058 21.255 1.00 93.88 385 TRP A CA 1
ATOM 2958 C C . TRP A 1 385 ? 23.336 6.084 22.422 1.00 93.88 385 TRP A C 1
ATOM 2960 O O . TRP A 1 385 ? 23.156 4.875 22.270 1.00 93.88 385 TRP A O 1
ATOM 2970 N N . ALA A 1 386 ? 23.689 6.602 23.603 1.00 95.81 386 ALA A N 1
ATOM 2971 C CA . ALA A 1 386 ? 23.929 5.778 24.790 1.00 95.81 386 ALA A CA 1
ATOM 2972 C C . ALA A 1 386 ? 22.647 5.108 25.315 1.00 95.81 386 ALA A C 1
ATOM 2974 O O . ALA A 1 386 ? 22.679 3.973 25.794 1.00 95.81 386 ALA A O 1
ATOM 2975 N N . GLU A 1 387 ? 21.513 5.803 25.225 1.00 96.44 387 GLU A N 1
ATOM 2976 C CA . GLU A 1 387 ? 20.224 5.251 25.629 1.00 96.44 387 GLU A CA 1
ATOM 2977 C C . GLU A 1 387 ? 19.722 4.198 24.643 1.00 96.44 387 GLU A C 1
ATOM 2979 O O . GLU A 1 387 ? 19.259 3.145 25.078 1.00 96.44 387 GLU A O 1
ATOM 2984 N N . ILE A 1 388 ? 19.882 4.434 23.341 1.00 97.12 388 ILE A N 1
ATOM 2985 C CA . ILE A 1 388 ? 19.581 3.455 22.294 1.00 97.12 388 ILE A CA 1
ATOM 2986 C C . ILE A 1 388 ? 20.383 2.172 22.533 1.00 97.12 388 ILE A C 1
ATOM 2988 O O . ILE A 1 388 ? 19.804 1.090 22.542 1.00 97.12 388 ILE A O 1
ATOM 2992 N N . ASP A 1 389 ? 21.683 2.265 22.826 1.00 96.75 389 ASP A N 1
ATOM 2993 C CA . ASP A 1 389 ? 22.510 1.085 23.116 1.00 96.75 389 ASP A CA 1
ATOM 2994 C C . ASP A 1 389 ? 22.038 0.323 24.365 1.00 96.75 389 ASP A C 1
ATOM 2996 O O . ASP A 1 389 ? 21.991 -0.913 24.375 1.00 96.75 389 ASP A O 1
ATOM 3000 N N . ARG A 1 390 ? 21.632 1.049 25.414 1.00 97.94 390 ARG A N 1
ATOM 3001 C CA . ARG A 1 390 ? 21.031 0.455 26.616 1.00 97.94 390 ARG A CA 1
ATOM 3002 C C . ARG A 1 390 ? 19.721 -0.265 26.284 1.00 97.94 390 ARG A C 1
ATOM 3004 O O . ARG A 1 390 ? 19.527 -1.391 26.745 1.00 97.94 390 ARG A O 1
ATOM 3011 N N . LEU A 1 391 ? 18.844 0.371 25.508 1.00 97.75 391 LEU A N 1
ATOM 3012 C CA . LEU A 1 391 ? 17.540 -0.163 25.118 1.00 97.75 391 LEU A CA 1
ATOM 3013 C C . LEU A 1 391 ? 17.674 -1.370 24.187 1.00 97.75 391 LEU A C 1
ATOM 3015 O O . LEU A 1 391 ? 16.991 -2.362 24.410 1.00 97.75 391 LEU A O 1
ATOM 3019 N N . ILE A 1 392 ? 18.610 -1.361 23.232 1.00 97.81 392 ILE A N 1
ATOM 3020 C CA . ILE A 1 392 ? 18.940 -2.533 22.404 1.00 97.81 392 ILE A CA 1
ATOM 3021 C C . ILE A 1 392 ? 19.256 -3.730 23.299 1.00 97.81 392 ILE A C 1
ATOM 3023 O O . ILE A 1 392 ? 18.639 -4.789 23.177 1.00 97.81 392 ILE A O 1
ATOM 3027 N N . ALA A 1 393 ? 20.174 -3.546 24.251 1.00 97.50 393 ALA A N 1
ATOM 3028 C CA . ALA A 1 393 ? 20.571 -4.615 25.156 1.00 97.50 393 ALA A CA 1
ATOM 3029 C C . ALA A 1 393 ? 19.417 -5.065 26.074 1.00 97.50 393 ALA A C 1
ATOM 3031 O O . ALA A 1 393 ? 19.361 -6.230 26.462 1.00 97.50 393 ALA A O 1
ATOM 3032 N N . GLN A 1 394 ? 18.512 -4.158 26.451 1.00 97.69 394 GLN A N 1
ATOM 3033 C CA . GLN A 1 394 ? 17.335 -4.461 27.267 1.00 97.69 394 GLN A CA 1
ATOM 3034 C C . GLN A 1 394 ? 16.285 -5.255 26.484 1.00 97.69 394 GLN A C 1
ATOM 3036 O O . GLN A 1 394 ? 15.892 -6.329 26.938 1.00 97.69 394 GLN A O 1
ATOM 3041 N N . VAL A 1 395 ? 15.908 -4.792 25.293 1.00 97.00 395 VAL A N 1
ATOM 3042 C CA . VAL A 1 395 ? 14.922 -5.442 24.420 1.00 97.00 395 VAL A CA 1
ATOM 3043 C C . VAL A 1 395 ? 15.396 -6.831 23.990 1.00 97.00 395 VAL A C 1
ATOM 3045 O O . VAL A 1 395 ? 14.605 -7.767 23.995 1.00 97.00 395 VAL A O 1
ATOM 3048 N N . GLN A 1 396 ? 16.690 -7.018 23.705 1.00 95.56 396 GLN A N 1
ATOM 3049 C CA . GLN A 1 396 ? 17.240 -8.348 23.409 1.00 95.56 396 GLN A CA 1
ATOM 3050 C C . GLN A 1 396 ? 17.151 -9.325 24.593 1.00 95.56 396 GLN A C 1
ATOM 3052 O O . GLN A 1 396 ? 17.094 -10.534 24.379 1.00 95.56 396 GLN A O 1
ATOM 3057 N N . ARG A 1 397 ? 17.175 -8.828 25.838 1.00 96.56 397 ARG A N 1
ATOM 3058 C CA . ARG A 1 397 ? 17.091 -9.671 27.042 1.00 96.56 397 ARG A CA 1
ATOM 3059 C C . ARG A 1 397 ? 15.654 -9.972 27.454 1.00 96.56 397 ARG A C 1
ATOM 3061 O O . ARG A 1 397 ? 15.376 -11.088 27.874 1.00 96.56 397 ARG A O 1
ATOM 3068 N N . SER A 1 398 ? 14.784 -8.967 27.425 1.00 96.31 398 SER A N 1
ATOM 3069 C CA . SER A 1 398 ? 13.408 -9.054 27.916 1.00 96.31 398 SER A CA 1
ATOM 3070 C C . SER A 1 398 ? 12.568 -7.954 27.263 1.00 96.31 398 SER A C 1
ATOM 3072 O O . SER A 1 398 ? 12.419 -6.883 27.856 1.00 96.31 398 SER A O 1
ATOM 3074 N N . PRO A 1 399 ? 12.046 -8.176 26.045 1.00 96.25 399 PRO A N 1
ATOM 3075 C CA . PRO A 1 399 ? 11.291 -7.154 25.336 1.00 96.25 399 PRO A CA 1
ATOM 3076 C C . PRO A 1 399 ? 9.991 -6.834 26.083 1.00 96.25 399 PRO A C 1
ATOM 3078 O O . PRO A 1 399 ? 9.201 -7.727 26.390 1.00 96.25 399 PRO A O 1
ATOM 3081 N N . THR A 1 400 ? 9.772 -5.550 26.360 1.00 96.75 400 THR A N 1
ATOM 3082 C CA . THR A 1 400 ? 8.482 -5.001 26.796 1.00 96.75 400 THR A CA 1
ATOM 3083 C C . THR A 1 400 ? 7.934 -4.099 25.697 1.00 96.75 400 THR A C 1
ATOM 3085 O O . THR A 1 400 ? 8.689 -3.614 24.854 1.00 96.75 400 THR A O 1
ATOM 3088 N N . ASP A 1 401 ? 6.625 -3.878 25.689 1.00 96.88 401 ASP A N 1
ATOM 3089 C CA . ASP A 1 401 ? 5.970 -2.982 24.740 1.00 96.88 401 ASP A CA 1
ATOM 3090 C C . ASP A 1 401 ? 6.531 -1.562 24.838 1.00 96.88 401 ASP A C 1
ATOM 3092 O O . ASP A 1 401 ? 6.879 -0.976 23.813 1.00 96.88 401 ASP A O 1
ATOM 3096 N N . HIS A 1 402 ? 6.710 -1.063 26.067 1.00 97.69 402 HIS A N 1
ATOM 3097 C CA . HIS A 1 402 ? 7.355 0.220 26.353 1.00 97.69 402 HIS A CA 1
ATOM 3098 C C . HIS A 1 402 ? 8.762 0.277 25.759 1.00 97.69 402 HIS A C 1
ATOM 3100 O O . HIS A 1 402 ? 9.045 1.162 24.952 1.00 97.69 402 HIS A O 1
ATOM 3106 N N . ASP A 1 403 ? 9.645 -0.660 26.116 1.00 97.81 403 ASP A N 1
ATOM 3107 C CA . ASP A 1 403 ? 11.046 -0.612 25.686 1.00 97.81 403 ASP A CA 1
ATOM 3108 C C . ASP A 1 403 ? 11.184 -0.719 24.164 1.00 97.81 403 ASP A C 1
ATOM 3110 O O . ASP A 1 403 ? 12.042 -0.054 23.586 1.00 97.81 403 ASP A O 1
ATOM 3114 N N . VAL A 1 404 ? 10.342 -1.528 23.508 1.00 97.69 404 VAL A N 1
ATOM 3115 C CA . VAL A 1 404 ? 10.337 -1.663 22.045 1.00 97.69 404 VAL A CA 1
ATOM 3116 C C . VAL A 1 404 ? 9.857 -0.375 21.377 1.00 97.69 404 VAL A C 1
ATOM 3118 O O . VAL A 1 404 ? 10.538 0.105 20.471 1.00 97.69 404 VAL A O 1
ATOM 3121 N N . ALA A 1 405 ? 8.745 0.211 21.840 1.00 97.44 405 ALA A N 1
ATOM 3122 C CA . ALA A 1 405 ? 8.225 1.477 21.315 1.00 97.44 405 ALA A CA 1
ATOM 3123 C C . ALA A 1 405 ? 9.234 2.620 21.497 1.00 97.44 405 ALA A C 1
ATOM 3125 O O . ALA A 1 405 ? 9.536 3.351 20.554 1.00 97.44 405 ALA A O 1
ATOM 3126 N N . LEU A 1 406 ? 9.812 2.749 22.694 1.00 97.50 406 LEU A N 1
ATOM 3127 C CA . LEU A 1 406 ? 10.792 3.791 22.985 1.00 97.50 406 LEU A CA 1
ATOM 3128 C C . LEU A 1 406 ? 12.070 3.603 22.163 1.00 97.50 406 LEU A C 1
ATOM 3130 O O . LEU A 1 406 ? 12.572 4.565 21.582 1.00 97.50 406 LEU A O 1
ATOM 3134 N N . LEU A 1 407 ? 12.587 2.372 22.081 1.00 97.44 407 LEU A N 1
ATOM 3135 C CA . LEU A 1 407 ? 13.786 2.066 21.306 1.00 97.44 407 LEU A CA 1
ATOM 3136 C C . LEU A 1 407 ? 13.617 2.456 19.843 1.00 97.44 407 LEU A C 1
ATOM 3138 O O . LEU A 1 407 ? 14.496 3.122 19.290 1.00 97.44 407 LEU A O 1
ATOM 3142 N N . ILE A 1 408 ? 12.523 2.026 19.212 1.00 97.00 408 ILE A N 1
ATOM 3143 C CA . ILE A 1 408 ? 12.361 2.231 17.778 1.00 97.00 408 ILE A CA 1
ATOM 3144 C C . ILE A 1 408 ? 12.144 3.704 17.448 1.00 97.00 408 ILE A C 1
ATOM 3146 O O . ILE A 1 408 ? 12.815 4.206 16.557 1.00 97.00 408 ILE A O 1
ATOM 3150 N N . LEU A 1 409 ? 11.329 4.429 18.218 1.00 94.88 409 LEU A N 1
ATOM 3151 C CA . LEU A 1 409 ? 11.042 5.843 17.956 1.00 94.88 409 LEU A CA 1
ATOM 3152 C C . LEU A 1 409 ? 12.268 6.736 18.211 1.00 94.88 409 LEU A C 1
ATOM 3154 O O . LEU A 1 409 ? 12.558 7.629 17.413 1.00 94.88 409 LEU A O 1
ATOM 3158 N N . LEU A 1 410 ? 13.054 6.456 19.261 1.00 94.44 410 LEU A N 1
ATOM 3159 C CA . LEU A 1 410 ? 14.328 7.152 19.484 1.00 94.44 410 LEU A CA 1
ATOM 3160 C C . LEU A 1 410 ? 15.349 6.831 18.392 1.00 94.44 410 LEU A C 1
ATOM 3162 O O . LEU A 1 410 ? 16.026 7.734 17.905 1.00 94.44 410 LEU A O 1
ATOM 3166 N N . THR A 1 411 ? 15.467 5.561 18.000 1.00 95.38 411 THR A N 1
ATOM 3167 C CA . THR A 1 411 ? 16.411 5.146 16.954 1.00 95.38 411 THR A CA 1
ATOM 3168 C C . THR A 1 411 ? 16.063 5.782 15.618 1.00 95.38 411 THR A C 1
ATOM 3170 O O . THR A 1 411 ? 16.932 6.320 14.937 1.00 95.38 411 THR A O 1
ATOM 3173 N N . ASP A 1 412 ? 14.791 5.729 15.256 1.00 93.19 412 ASP A N 1
ATOM 3174 C CA . ASP A 1 412 ? 14.256 6.260 14.019 1.00 93.19 412 ASP A CA 1
ATOM 3175 C C . ASP A 1 412 ? 14.523 7.763 13.892 1.00 93.19 412 ASP A C 1
ATOM 3177 O O . ASP A 1 412 ? 15.062 8.211 12.877 1.00 93.19 412 ASP A O 1
ATOM 3181 N N . GLN A 1 413 ? 14.285 8.528 14.961 1.00 89.88 413 GLN A N 1
ATOM 3182 C CA . GLN A 1 413 ? 14.654 9.940 14.984 1.00 89.88 413 GLN A CA 1
ATOM 3183 C C . GLN A 1 413 ? 16.172 10.160 14.953 1.00 89.88 413 GLN A C 1
ATOM 3185 O O . GLN A 1 413 ? 16.656 11.015 14.210 1.00 89.88 413 GLN A O 1
ATOM 3190 N N . GLN A 1 414 ? 16.939 9.418 15.755 1.00 91.69 414 GLN A N 1
ATOM 3191 C CA . GLN A 1 414 ? 18.390 9.582 15.846 1.00 91.69 414 GLN A CA 1
ATOM 3192 C C . GLN A 1 414 ? 19.074 9.299 14.501 1.00 91.69 414 GLN A C 1
ATOM 3194 O O . GLN A 1 414 ? 20.033 9.986 14.143 1.00 91.69 414 GLN A O 1
ATOM 3199 N N . LEU A 1 415 ? 18.580 8.313 13.745 1.00 92.69 415 LEU A N 1
ATOM 3200 C CA . LEU A 1 415 ? 19.061 7.995 12.403 1.00 92.69 415 LEU A CA 1
ATOM 3201 C C . LEU A 1 415 ? 18.623 9.039 11.376 1.00 92.69 415 LEU A C 1
ATOM 3203 O O . LEU A 1 415 ? 19.467 9.470 10.592 1.00 92.69 415 LEU A O 1
ATOM 3207 N N . ALA A 1 416 ? 17.364 9.490 11.410 1.00 88.50 416 ALA A N 1
ATOM 3208 C CA . ALA A 1 416 ? 16.913 10.599 10.568 1.00 88.50 416 ALA A CA 1
ATOM 3209 C C . ALA A 1 416 ? 17.820 11.823 10.769 1.00 88.50 416 ALA A C 1
ATOM 3211 O O . ALA A 1 416 ? 18.366 12.363 9.813 1.00 88.50 416 ALA A O 1
ATOM 3212 N N . TRP A 1 417 ? 18.118 12.178 12.020 1.00 86.31 417 TRP A N 1
ATOM 3213 C CA . TRP A 1 417 ? 19.043 13.263 12.332 1.00 86.31 417 TRP A CA 1
ATOM 3214 C C . TRP A 1 417 ? 20.464 13.017 11.821 1.00 86.31 417 TRP A C 1
ATOM 3216 O O . TRP A 1 417 ? 21.053 13.894 11.188 1.00 86.31 417 TRP A O 1
ATOM 3226 N N . ALA A 1 418 ? 21.008 11.822 12.070 1.00 89.94 418 ALA A N 1
ATOM 3227 C CA . ALA A 1 418 ? 22.358 11.459 11.661 1.00 89.94 418 ALA A CA 1
ATOM 3228 C C . ALA A 1 418 ? 22.553 11.551 10.142 1.00 89.94 418 ALA A C 1
ATOM 3230 O O . ALA A 1 418 ? 23.628 11.942 9.690 1.00 89.94 418 ALA A O 1
ATOM 3231 N N . PHE A 1 419 ? 21.538 11.202 9.346 1.00 89.12 419 PHE A N 1
ATOM 3232 C CA . PHE A 1 419 ? 21.631 11.225 7.888 1.00 89.12 419 PHE A CA 1
ATOM 3233 C C . PHE A 1 419 ? 21.178 12.558 7.276 1.00 89.12 419 PHE A C 1
ATOM 3235 O O . PHE A 1 419 ? 21.888 13.091 6.414 1.00 89.12 419 PHE A O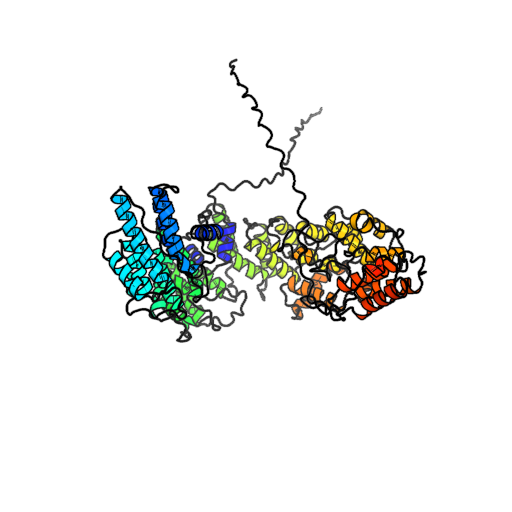 1
ATOM 3242 N N . GLU A 1 420 ? 20.066 13.126 7.738 1.00 83.44 420 GLU A N 1
ATOM 3243 C CA . GLU A 1 420 ? 19.365 14.255 7.108 1.00 83.44 420 GLU A CA 1
ATOM 3244 C C . GLU A 1 420 ? 19.705 15.626 7.720 1.00 83.44 420 GLU A C 1
ATOM 3246 O O . GLU A 1 420 ? 19.478 16.654 7.077 1.00 83.44 420 GLU A O 1
ATOM 3251 N N . GLY A 1 421 ? 20.266 15.676 8.935 1.00 75.25 421 GLY A N 1
ATOM 3252 C CA . GLY A 1 421 ? 20.548 16.920 9.655 1.00 75.25 421 GLY A CA 1
ATOM 3253 C C . GLY A 1 421 ? 21.474 17.870 8.883 1.00 75.25 421 GLY A C 1
ATOM 3254 O O . GLY A 1 421 ? 22.678 17.634 8.772 1.00 75.25 421 GLY A O 1
ATOM 3255 N N . ARG A 1 422 ? 20.927 18.981 8.366 1.00 65.12 422 ARG A N 1
ATOM 3256 C CA . ARG A 1 422 ? 21.693 20.035 7.674 1.00 65.12 422 ARG A CA 1
ATOM 3257 C C . ARG A 1 422 ? 22.328 21.009 8.678 1.00 65.12 422 ARG A C 1
ATOM 3259 O O . ARG A 1 422 ? 21.737 21.320 9.707 1.00 65.12 422 ARG A O 1
ATOM 3266 N N . GLY A 1 423 ? 23.515 21.530 8.353 1.00 63.91 423 GLY A N 1
ATOM 3267 C CA . GLY A 1 423 ? 24.103 22.689 9.046 1.00 63.91 423 GLY A CA 1
ATOM 3268 C C . GLY A 1 423 ? 24.872 22.412 10.344 1.00 63.91 423 GLY A C 1
ATOM 3269 O O . GLY A 1 423 ? 25.038 23.328 11.143 1.00 63.91 423 GLY A O 1
ATOM 3270 N N . GLN A 1 424 ? 25.344 21.184 10.574 1.00 63.38 424 GLN A N 1
ATOM 3271 C CA . GLN A 1 424 ? 26.156 20.855 11.754 1.00 63.38 424 GLN A CA 1
ATOM 3272 C C . GLN A 1 424 ? 27.651 20.797 11.454 1.00 63.38 424 GLN A C 1
ATOM 3274 O O . GLN A 1 424 ? 28.059 20.306 10.405 1.00 63.38 424 GLN A O 1
ATOM 3279 N N . ASP A 1 425 ? 28.471 21.180 12.431 1.00 77.19 425 ASP A N 1
ATOM 3280 C CA . ASP A 1 425 ? 29.935 21.143 12.323 1.00 77.19 425 ASP A CA 1
ATOM 3281 C C . ASP A 1 425 ? 30.508 19.710 12.224 1.00 77.19 425 ASP A C 1
ATOM 3283 O O . ASP A 1 425 ? 31.669 19.541 11.854 1.00 77.19 425 ASP A O 1
ATOM 3287 N N . ASN A 1 426 ? 29.718 18.663 12.530 1.00 83.69 426 ASN A N 1
ATOM 3288 C CA . ASN A 1 426 ? 30.202 17.277 12.616 1.00 83.69 426 ASN A CA 1
ATOM 3289 C C . ASN A 1 426 ? 29.317 16.209 11.939 1.00 83.69 426 ASN A C 1
ATOM 3291 O O . ASN A 1 426 ? 29.415 15.025 12.266 1.00 83.69 426 ASN A O 1
ATOM 3295 N N . TRP A 1 427 ? 28.505 16.591 10.947 1.00 84.25 427 TRP A N 1
ATOM 3296 C CA . TRP A 1 427 ? 27.561 15.677 10.279 1.00 84.25 427 TRP A CA 1
ATOM 3297 C C . TRP A 1 427 ? 28.224 14.385 9.752 1.00 84.25 427 TRP A C 1
ATOM 3299 O O . TRP A 1 427 ? 27.596 13.328 9.710 1.00 84.25 427 TRP A O 1
ATOM 3309 N N . ARG A 1 428 ? 29.517 14.416 9.382 1.00 85.06 428 ARG A N 1
ATOM 3310 C CA . ARG A 1 428 ? 30.244 13.217 8.928 1.00 85.06 428 ARG A CA 1
ATOM 3311 C C . ARG A 1 428 ? 30.373 12.173 10.034 1.00 85.06 428 ARG A C 1
ATOM 3313 O O . ARG A 1 428 ? 30.181 10.987 9.772 1.00 85.06 428 ARG A O 1
ATOM 3320 N N . ALA A 1 429 ? 30.721 12.592 11.250 1.00 88.81 429 ALA A N 1
ATOM 3321 C CA . ALA A 1 429 ? 30.833 11.669 12.371 1.00 88.81 429 ALA A CA 1
ATOM 3322 C C . ALA A 1 429 ? 29.466 11.083 12.734 1.00 88.81 429 ALA A C 1
ATOM 3324 O O . ALA A 1 429 ? 29.387 9.887 13.008 1.00 88.81 429 ALA A O 1
ATOM 3325 N N . ASP A 1 430 ? 28.400 11.883 12.667 1.00 89.06 430 ASP A N 1
ATOM 3326 C CA . ASP A 1 430 ? 27.043 11.413 12.957 1.00 89.06 430 ASP A CA 1
ATOM 3327 C C . ASP A 1 430 ? 26.567 10.387 11.928 1.00 89.06 430 ASP A C 1
ATOM 3329 O O . ASP A 1 430 ? 26.095 9.319 12.312 1.00 89.06 430 ASP A O 1
ATOM 3333 N N . ARG A 1 431 ? 26.818 10.611 10.633 1.00 89.06 431 ARG A N 1
ATOM 3334 C CA . ARG A 1 431 ? 26.547 9.612 9.582 1.00 89.06 431 ARG A CA 1
ATOM 3335 C C . ARG A 1 431 ? 27.302 8.309 9.794 1.00 89.06 431 ARG A C 1
ATOM 3337 O O . ARG A 1 431 ? 26.736 7.234 9.609 1.00 89.06 431 ARG A O 1
ATOM 3344 N N . LEU A 1 432 ? 28.570 8.381 10.204 1.00 88.56 432 LEU A N 1
ATOM 3345 C CA . LEU A 1 432 ? 29.356 7.187 10.524 1.00 88.56 432 LEU A CA 1
ATOM 3346 C C . LEU A 1 432 ? 28.810 6.459 11.762 1.00 88.56 432 LEU A C 1
ATOM 3348 O O . LEU A 1 432 ? 28.780 5.228 11.765 1.00 88.56 432 LEU A O 1
ATOM 3352 N N . ARG A 1 433 ? 28.337 7.188 12.783 1.00 92.12 433 ARG A N 1
ATOM 3353 C CA . ARG A 1 433 ? 27.645 6.600 13.945 1.00 92.12 433 ARG A CA 1
ATOM 3354 C C . ARG A 1 433 ? 26.327 5.940 13.538 1.00 92.12 433 ARG A C 1
ATOM 3356 O O . ARG A 1 433 ? 26.092 4.801 13.929 1.00 92.12 433 ARG A O 1
ATOM 3363 N N . GLY A 1 434 ? 25.522 6.596 12.701 1.00 93.75 434 GLY A N 1
ATOM 3364 C CA . GLY A 1 434 ? 24.279 6.041 12.159 1.00 93.75 434 GLY A CA 1
ATOM 3365 C C . GLY A 1 434 ? 24.515 4.778 11.335 1.00 93.75 434 GLY A C 1
ATOM 3366 O O . GLY A 1 434 ? 23.882 3.752 11.576 1.00 93.75 434 GLY A O 1
ATOM 3367 N N . ALA A 1 435 ? 25.507 4.797 10.442 1.00 91.38 435 ALA A N 1
ATOM 3368 C CA . ALA A 1 435 ? 25.919 3.620 9.681 1.00 91.38 435 ALA A CA 1
ATOM 3369 C C . ALA A 1 435 ? 26.396 2.475 10.594 1.00 91.38 435 ALA A C 1
ATOM 3371 O O . ALA A 1 435 ? 26.047 1.315 10.367 1.00 91.38 435 ALA A O 1
ATOM 3372 N N . ALA A 1 436 ? 27.156 2.787 11.649 1.00 93.44 436 ALA A N 1
ATOM 3373 C CA . ALA A 1 436 ? 27.584 1.800 12.635 1.00 93.44 436 ALA A CA 1
ATOM 3374 C C . ALA A 1 436 ? 26.400 1.212 13.420 1.00 93.44 436 ALA A C 1
ATOM 3376 O O . ALA A 1 436 ? 26.383 0.005 13.665 1.00 93.44 436 ALA A O 1
ATOM 3377 N N . LEU A 1 437 ? 25.396 2.025 13.775 1.00 95.75 437 LEU A N 1
ATOM 3378 C CA . LEU A 1 437 ? 24.169 1.545 14.410 1.00 95.75 437 LEU A CA 1
ATOM 3379 C C . LEU A 1 437 ? 23.392 0.601 13.484 1.00 95.75 437 LEU A C 1
ATOM 3381 O O . LEU A 1 437 ? 23.085 -0.515 13.896 1.00 95.75 437 LEU A O 1
ATOM 3385 N N . MET A 1 438 ? 23.168 0.986 12.225 1.00 95.25 438 MET A N 1
ATOM 3386 C CA . MET A 1 438 ? 22.519 0.129 11.222 1.00 95.25 438 MET A CA 1
ATOM 3387 C C . MET A 1 438 ? 23.265 -1.201 11.039 1.00 95.25 438 MET A C 1
ATOM 3389 O O . MET A 1 438 ? 22.659 -2.272 10.979 1.00 95.25 438 MET A O 1
ATOM 3393 N N . GLN A 1 439 ? 24.601 -1.166 11.033 1.00 94.00 439 GLN A N 1
ATOM 3394 C CA . GLN A 1 439 ? 25.430 -2.367 10.929 1.00 94.00 439 GLN A CA 1
ATOM 3395 C C . GLN A 1 439 ? 25.230 -3.342 12.094 1.00 94.00 439 GLN A C 1
ATOM 3397 O O . GLN A 1 439 ? 25.263 -4.551 11.864 1.00 94.00 439 GLN A O 1
ATOM 3402 N N . ARG A 1 440 ? 25.016 -2.849 13.318 1.00 95.62 440 ARG A N 1
ATOM 3403 C CA . ARG A 1 440 ? 24.828 -3.686 14.516 1.00 95.62 440 ARG A CA 1
ATOM 3404 C C . ARG A 1 440 ? 23.366 -3.883 14.925 1.00 95.62 440 ARG A C 1
ATOM 3406 O O . ARG A 1 440 ? 23.125 -4.553 15.923 1.00 95.62 440 ARG A O 1
ATOM 3413 N N . TRP A 1 441 ? 22.408 -3.318 14.186 1.00 96.88 441 TRP A N 1
ATOM 3414 C CA . TRP A 1 441 ? 20.985 -3.380 14.527 1.00 96.88 441 TRP A CA 1
ATOM 3415 C C . TRP A 1 441 ? 20.501 -4.833 14.635 1.00 96.88 441 TRP A C 1
ATOM 3417 O O . TRP A 1 441 ? 20.662 -5.557 13.655 1.00 96.88 441 TRP A O 1
ATOM 3427 N N . PRO A 1 442 ? 19.937 -5.302 15.761 1.00 96.38 442 PRO A N 1
ATOM 3428 C CA . PRO A 1 442 ? 19.654 -6.730 15.943 1.00 96.38 442 PRO A CA 1
ATOM 3429 C C . PRO A 1 442 ? 18.511 -7.305 15.105 1.00 96.38 442 PRO A C 1
ATOM 3431 O O . PRO A 1 442 ? 18.473 -8.521 14.933 1.00 96.38 442 PRO A O 1
ATOM 3434 N N . TRP A 1 443 ? 17.611 -6.463 14.589 1.00 95.94 443 TRP A N 1
ATOM 3435 C CA . TRP A 1 443 ? 16.381 -6.887 13.909 1.00 95.94 443 TRP A CA 1
ATOM 3436 C C . TRP A 1 443 ? 16.360 -6.437 12.441 1.00 95.94 443 TRP A C 1
ATOM 3438 O O . TRP A 1 443 ? 15.584 -5.552 12.082 1.00 95.94 443 TRP A O 1
ATOM 3448 N N . PRO A 1 444 ? 17.246 -6.971 11.578 1.00 93.88 444 PRO A N 1
ATOM 3449 C CA . PRO A 1 444 ? 17.338 -6.540 10.184 1.00 93.88 444 PRO A CA 1
ATOM 3450 C C . PRO A 1 444 ? 16.138 -6.965 9.318 1.00 93.88 444 PRO A C 1
ATOM 3452 O O . PRO A 1 444 ? 16.027 -6.520 8.181 1.00 93.88 444 PRO A O 1
ATOM 3455 N N . GLN A 1 445 ? 15.259 -7.826 9.837 1.00 91.25 445 GLN A N 1
ATOM 3456 C CA . GLN A 1 445 ? 14.048 -8.285 9.160 1.00 91.25 445 GLN A CA 1
ATOM 3457 C C . GLN A 1 445 ? 12.878 -7.298 9.230 1.00 91.25 445 GLN A C 1
ATOM 3459 O O . GLN A 1 445 ? 11.901 -7.480 8.512 1.00 91.25 445 GLN A O 1
ATOM 3464 N N . SER A 1 446 ? 12.965 -6.273 10.081 1.00 93.00 446 SER A N 1
ATOM 3465 C CA . SER A 1 446 ? 11.914 -5.261 10.196 1.00 93.00 446 SER A CA 1
ATOM 3466 C C . SER A 1 446 ? 11.821 -4.431 8.905 1.00 93.00 446 SER A C 1
ATOM 3468 O O . SER A 1 446 ? 12.842 -4.050 8.323 1.00 93.00 446 SER A O 1
ATOM 3470 N N . GLN A 1 447 ? 10.604 -4.126 8.459 1.00 91.00 447 GLN A N 1
ATOM 3471 C CA . GLN A 1 447 ? 10.347 -3.269 7.297 1.00 91.00 447 GLN A CA 1
ATOM 3472 C C . GLN A 1 447 ? 10.924 -1.868 7.500 1.00 91.00 447 GLN A C 1
ATOM 3474 O O . GLN A 1 447 ? 11.533 -1.308 6.585 1.00 91.00 447 GLN A O 1
ATOM 3479 N N . TRP A 1 448 ? 10.815 -1.327 8.718 1.00 93.62 448 TRP A N 1
ATOM 3480 C CA . TRP A 1 448 ? 11.451 -0.068 9.090 1.00 93.62 448 TRP A CA 1
ATOM 3481 C C . TRP A 1 448 ? 12.957 -0.105 8.846 1.00 93.62 448 TRP A C 1
ATOM 3483 O O . TRP A 1 448 ? 13.502 0.840 8.281 1.00 93.62 448 TRP A O 1
ATOM 3493 N N . PHE A 1 449 ? 13.646 -1.184 9.229 1.00 94.12 449 PHE A N 1
ATOM 3494 C CA . PHE A 1 449 ? 15.090 -1.282 9.033 1.00 94.12 449 PHE A CA 1
ATOM 3495 C C . PHE A 1 449 ? 15.450 -1.227 7.546 1.00 94.12 449 PHE A C 1
ATOM 3497 O O . PHE A 1 449 ? 16.378 -0.513 7.159 1.00 94.12 449 PHE A O 1
ATOM 3504 N N . VAL A 1 450 ? 14.700 -1.946 6.708 1.00 91.31 450 VAL A N 1
ATOM 3505 C CA . VAL A 1 450 ? 14.897 -1.957 5.253 1.00 91.31 450 VAL A CA 1
ATOM 3506 C C . VAL A 1 450 ? 14.653 -0.572 4.655 1.00 91.31 450 VAL A C 1
ATOM 3508 O O . VAL A 1 450 ? 15.498 -0.066 3.908 1.00 91.31 450 VAL A O 1
ATOM 3511 N N . GLN A 1 451 ? 13.552 0.080 5.033 1.00 90.56 451 GLN A N 1
ATOM 3512 C CA . GLN A 1 451 ? 13.241 1.442 4.606 1.00 90.56 451 GLN A CA 1
ATOM 3513 C C . GLN A 1 451 ? 14.328 2.426 5.055 1.00 90.56 451 GLN A C 1
ATOM 3515 O O . GLN A 1 451 ? 14.859 3.188 4.246 1.00 90.56 451 GLN A O 1
ATOM 3520 N N . ARG A 1 452 ? 14.730 2.379 6.326 1.00 92.69 452 ARG A N 1
ATOM 3521 C CA . ARG A 1 452 ? 15.727 3.292 6.886 1.00 92.69 452 ARG A CA 1
ATOM 3522 C C . ARG A 1 452 ? 17.105 3.066 6.271 1.00 92.69 452 ARG A C 1
ATOM 3524 O O . ARG A 1 452 ? 17.829 4.031 6.029 1.00 92.69 452 ARG A O 1
ATOM 3531 N N . TYR A 1 453 ? 17.473 1.825 5.949 1.00 93.44 453 TYR A N 1
ATOM 3532 C CA . TYR A 1 453 ? 18.673 1.516 5.164 1.00 93.44 453 TYR A CA 1
ATOM 3533 C C . TYR A 1 453 ? 18.616 2.153 3.773 1.00 93.44 453 TYR A C 1
ATOM 3535 O O . TYR A 1 453 ? 19.580 2.802 3.362 1.00 93.44 453 TYR A O 1
ATOM 3543 N N . SER A 1 454 ? 17.482 2.016 3.083 1.00 90.94 454 SER A N 1
ATOM 3544 C CA . SER A 1 454 ? 17.237 2.618 1.769 1.00 90.94 454 SER A CA 1
ATOM 3545 C C . SER A 1 454 ? 17.404 4.140 1.806 1.00 90.94 454 SER A C 1
ATOM 3547 O O . SER A 1 454 ? 18.209 4.702 1.061 1.00 90.94 454 SER A O 1
ATOM 3549 N N . GLU A 1 455 ? 16.735 4.813 2.742 1.00 89.94 455 GLU A N 1
ATOM 3550 C CA . GLU A 1 455 ? 16.816 6.267 2.941 1.00 89.94 455 GLU A CA 1
ATOM 3551 C C . GLU A 1 455 ? 18.231 6.737 3.307 1.00 89.94 455 GLU A C 1
ATOM 3553 O O . GLU A 1 455 ? 18.713 7.747 2.783 1.00 89.94 455 GLU A O 1
ATOM 3558 N N . SER A 1 456 ? 18.929 5.976 4.155 1.00 92.06 456 SER A N 1
ATOM 3559 C CA . SER A 1 456 ? 20.313 6.259 4.554 1.00 92.06 456 SER A CA 1
ATOM 3560 C C . SER A 1 456 ? 21.263 6.176 3.361 1.00 92.06 456 SER A C 1
ATOM 3562 O O . SER A 1 456 ? 22.106 7.057 3.177 1.00 92.06 456 SER A O 1
ATOM 3564 N N . LEU A 1 457 ? 21.114 5.149 2.514 1.00 92.75 457 LEU A N 1
ATOM 3565 C CA . LEU A 1 457 ? 21.883 5.023 1.277 1.00 92.75 457 LEU A CA 1
ATOM 3566 C C . LEU A 1 457 ? 21.611 6.190 0.331 1.00 92.75 457 LEU A C 1
ATOM 3568 O O . LEU A 1 457 ? 22.567 6.785 -0.167 1.00 92.75 457 LEU A O 1
ATOM 3572 N N . ARG A 1 458 ? 20.337 6.536 0.103 1.00 89.38 458 ARG A N 1
ATOM 3573 C CA . ARG A 1 458 ? 19.956 7.656 -0.773 1.00 89.38 458 ARG A CA 1
ATOM 3574 C C . ARG A 1 458 ? 20.546 8.969 -0.280 1.00 89.38 458 ARG A C 1
ATOM 3576 O O . ARG A 1 458 ? 21.097 9.724 -1.071 1.00 89.38 458 ARG A O 1
ATOM 3583 N N . THR A 1 459 ? 20.496 9.205 1.027 1.00 87.38 459 THR A N 1
ATOM 3584 C CA . THR A 1 459 ? 21.018 10.424 1.649 1.00 87.38 459 THR A CA 1
ATOM 3585 C C . THR A 1 459 ? 22.541 10.505 1.585 1.00 87.38 459 THR A C 1
ATOM 3587 O O . THR A 1 459 ? 23.090 11.557 1.259 1.00 87.38 459 THR A O 1
ATOM 3590 N N . LEU A 1 460 ? 23.248 9.398 1.842 1.00 89.00 460 LEU A N 1
ATOM 3591 C CA . LEU A 1 460 ? 24.701 9.348 1.677 1.00 89.00 460 LEU A CA 1
ATOM 3592 C C . LEU A 1 460 ? 25.099 9.568 0.213 1.00 89.00 460 LEU A C 1
ATOM 3594 O O . LEU A 1 460 ? 25.952 10.405 -0.067 1.00 89.00 460 LEU A O 1
ATOM 3598 N N . ALA A 1 461 ? 24.463 8.852 -0.715 1.00 90.00 461 ALA A N 1
ATOM 3599 C CA . ALA A 1 461 ? 24.754 8.939 -2.140 1.00 90.00 461 ALA A CA 1
ATOM 3600 C C . ALA A 1 461 ? 24.446 10.331 -2.711 1.00 90.00 461 ALA A C 1
ATOM 3602 O O . ALA A 1 461 ? 25.317 10.940 -3.327 1.00 90.00 461 ALA A O 1
ATOM 3603 N N . GLY A 1 462 ? 23.243 10.851 -2.456 1.00 84.56 462 GLY A N 1
ATOM 3604 C CA . GLY A 1 462 ? 22.788 12.163 -2.921 1.00 84.56 462 GLY A CA 1
ATOM 3605 C C . GLY A 1 462 ? 23.517 13.336 -2.268 1.00 84.56 462 GLY A C 1
ATOM 3606 O O . GLY A 1 462 ? 23.558 14.413 -2.844 1.00 84.56 462 GLY A O 1
ATOM 3607 N N . GLY A 1 463 ? 24.134 13.131 -1.100 1.00 84.38 463 GLY A N 1
ATOM 3608 C CA . GLY A 1 463 ? 25.019 14.112 -0.470 1.00 84.38 463 GLY A CA 1
ATOM 3609 C C . GLY A 1 463 ? 26.480 14.058 -0.939 1.00 84.38 463 GLY A C 1
ATOM 3610 O O . GLY A 1 463 ? 27.292 14.803 -0.401 1.00 84.38 463 GLY A O 1
ATOM 3611 N N . GLY A 1 464 ? 26.843 13.161 -1.865 1.00 85.25 464 GLY A N 1
ATOM 3612 C CA . GLY A 1 464 ? 28.220 13.003 -2.353 1.00 85.25 464 GLY A CA 1
ATOM 3613 C C . GLY A 1 464 ? 29.112 12.056 -1.527 1.00 85.25 464 GLY A C 1
ATOM 3614 O O . GLY A 1 464 ? 30.299 11.908 -1.823 1.00 85.25 464 GLY A O 1
ATOM 3615 N N . PHE A 1 465 ? 28.568 11.348 -0.530 1.00 88.50 465 PHE A N 1
ATOM 3616 C CA . PHE A 1 465 ? 29.280 10.396 0.349 1.00 88.50 465 PHE A CA 1
ATOM 3617 C C . PHE A 1 465 ? 29.274 8.976 -0.211 1.00 88.50 465 PHE A C 1
ATOM 3619 O O . PHE A 1 465 ? 28.873 8.017 0.447 1.00 88.50 465 PHE A O 1
ATOM 3626 N N . VAL A 1 466 ? 29.701 8.837 -1.466 1.00 91.75 466 VAL A N 1
ATOM 3627 C CA . VAL A 1 466 ? 29.615 7.579 -2.226 1.00 91.75 466 VAL A CA 1
ATOM 3628 C C . VAL A 1 466 ? 30.405 6.449 -1.564 1.00 91.75 466 VAL A C 1
ATOM 3630 O O . VAL A 1 466 ? 29.937 5.313 -1.518 1.00 91.75 466 VAL A O 1
ATOM 3633 N N . ALA A 1 467 ? 31.592 6.741 -1.025 1.00 92.44 467 ALA A N 1
ATOM 3634 C CA . ALA A 1 467 ? 32.418 5.742 -0.350 1.00 92.44 467 ALA A CA 1
ATOM 3635 C C . ALA A 1 467 ? 31.738 5.217 0.925 1.00 92.44 467 ALA A C 1
ATOM 3637 O O . ALA A 1 467 ? 31.706 4.010 1.161 1.00 92.44 467 ALA A O 1
ATOM 3638 N N . GLU A 1 468 ? 31.150 6.108 1.723 1.00 91.25 468 GLU A N 1
ATOM 3639 C CA . GLU A 1 468 ? 30.370 5.750 2.903 1.00 91.25 468 GLU A CA 1
ATOM 3640 C C . GLU A 1 468 ? 29.083 4.994 2.530 1.00 91.25 468 GLU A C 1
ATOM 3642 O O . GLU A 1 468 ? 28.760 4.002 3.184 1.00 91.25 468 GLU A O 1
ATOM 3647 N N . ALA A 1 469 ? 28.390 5.389 1.455 1.00 93.19 469 ALA A N 1
ATOM 3648 C CA . ALA A 1 469 ? 27.222 4.673 0.938 1.00 93.19 469 ALA A CA 1
ATOM 3649 C C . ALA A 1 469 ? 27.578 3.238 0.512 1.00 93.19 469 ALA A C 1
ATOM 3651 O O . ALA A 1 469 ? 26.886 2.295 0.888 1.00 93.19 469 ALA A O 1
ATOM 3652 N N . ARG A 1 470 ? 28.694 3.044 -0.203 1.00 95.00 470 ARG A N 1
ATOM 3653 C CA . ARG A 1 470 ? 29.218 1.713 -0.568 1.00 95.00 470 ARG A CA 1
ATOM 3654 C C . ARG A 1 470 ? 29.594 0.887 0.658 1.00 95.00 470 ARG A C 1
ATOM 3656 O O . ARG A 1 470 ? 29.220 -0.277 0.757 1.00 95.00 470 ARG A O 1
ATOM 3663 N N . ALA A 1 471 ? 30.266 1.497 1.633 1.00 93.12 471 ALA A N 1
ATOM 3664 C CA . ALA A 1 471 ? 30.598 0.818 2.880 1.00 93.12 471 ALA A CA 1
ATOM 3665 C C . ALA A 1 471 ? 29.337 0.383 3.646 1.00 93.12 471 ALA A C 1
ATOM 3667 O O . ALA A 1 471 ? 29.305 -0.724 4.186 1.00 93.12 471 ALA A O 1
ATOM 3668 N N . LEU A 1 472 ? 28.291 1.218 3.675 1.00 93.75 472 LEU A N 1
ATOM 3669 C CA . LEU A 1 472 ? 26.998 0.860 4.255 1.00 93.75 472 LEU A CA 1
ATOM 3670 C C . LEU A 1 472 ? 26.340 -0.277 3.461 1.00 93.75 472 LEU A C 1
ATOM 3672 O O . LEU A 1 472 ? 25.916 -1.262 4.068 1.00 93.75 472 LEU A O 1
ATOM 3676 N N . ARG A 1 473 ? 26.325 -0.192 2.121 1.00 94.44 473 ARG A N 1
ATOM 3677 C CA . ARG A 1 473 ? 25.833 -1.250 1.223 1.00 94.44 473 ARG A CA 1
ATOM 3678 C C . ARG A 1 473 ? 26.460 -2.594 1.566 1.00 94.44 473 ARG A C 1
ATOM 3680 O O . ARG A 1 473 ? 25.740 -3.549 1.830 1.00 94.44 473 ARG A O 1
ATOM 3687 N N . ASP A 1 474 ? 27.786 -2.656 1.605 1.00 92.44 474 ASP A N 1
ATOM 3688 C CA . ASP A 1 474 ? 28.512 -3.920 1.728 1.00 92.44 474 ASP A CA 1
ATOM 3689 C C . ASP A 1 474 ? 28.370 -4.566 3.107 1.00 92.44 474 ASP A C 1
ATOM 3691 O O . ASP A 1 474 ? 28.397 -5.795 3.218 1.00 92.44 474 ASP A O 1
ATOM 3695 N N . ARG A 1 475 ? 28.228 -3.749 4.158 1.00 92.19 475 ARG A N 1
ATOM 3696 C CA . ARG A 1 475 ? 28.125 -4.221 5.545 1.00 92.19 475 ARG A CA 1
ATOM 3697 C C . ARG A 1 475 ? 26.697 -4.541 5.969 1.00 92.19 475 ARG A C 1
ATOM 3699 O O . ARG A 1 475 ? 26.505 -5.466 6.753 1.00 92.19 475 ARG A O 1
ATOM 3706 N N . VAL A 1 476 ? 25.719 -3.770 5.494 1.00 92.00 476 VAL A N 1
ATOM 3707 C CA . VAL A 1 476 ? 24.311 -3.904 5.897 1.00 92.00 476 VAL A CA 1
ATOM 3708 C C . VAL A 1 476 ? 23.488 -4.673 4.872 1.00 92.00 476 VAL A C 1
ATOM 3710 O O . VAL A 1 476 ? 22.665 -5.484 5.278 1.00 92.00 476 VAL A O 1
ATOM 3713 N N . GLY A 1 477 ? 23.735 -4.495 3.571 1.00 86.88 477 GLY A N 1
ATOM 3714 C CA . GLY A 1 477 ? 22.901 -5.075 2.510 1.00 86.88 477 GLY A CA 1
ATOM 3715 C C . GLY A 1 477 ? 22.776 -6.595 2.595 1.00 86.88 477 GLY A C 1
ATOM 3716 O O . GLY A 1 477 ? 21.692 -7.132 2.431 1.00 86.88 477 GLY A O 1
ATOM 3717 N N . ARG A 1 478 ? 23.846 -7.291 3.002 1.00 88.25 478 ARG A N 1
ATOM 3718 C CA . ARG A 1 478 ? 23.846 -8.758 3.187 1.00 88.25 478 ARG A CA 1
ATOM 3719 C C . ARG A 1 478 ? 22.965 -9.258 4.337 1.00 88.25 478 ARG A C 1
ATOM 3721 O O . ARG A 1 478 ? 22.853 -10.463 4.528 1.00 88.25 478 ARG A O 1
ATOM 3728 N N . ARG A 1 479 ? 22.445 -8.353 5.170 1.00 89.50 479 ARG A N 1
ATOM 3729 C CA . ARG A 1 479 ? 21.599 -8.672 6.328 1.00 89.50 479 ARG A CA 1
ATOM 3730 C C . ARG A 1 479 ? 20.111 -8.541 6.009 1.00 89.50 479 ARG A C 1
ATOM 3732 O O . ARG A 1 479 ? 19.307 -8.947 6.840 1.00 89.50 479 ARG A O 1
ATOM 3739 N N . ILE A 1 480 ? 19.760 -7.944 4.870 1.00 85.31 480 ILE A N 1
ATOM 3740 C CA . ILE A 1 480 ? 18.371 -7.722 4.471 1.00 85.31 480 ILE A CA 1
ATOM 3741 C C . ILE A 1 480 ? 17.803 -9.044 3.942 1.00 85.31 480 ILE A C 1
ATOM 3743 O O . ILE A 1 480 ? 18.433 -9.652 3.078 1.00 85.31 480 ILE A O 1
ATOM 3747 N N . PRO A 1 481 ? 16.653 -9.514 4.457 1.00 81.75 481 PRO A N 1
ATOM 3748 C CA . PRO A 1 481 ? 16.002 -10.709 3.930 1.00 81.75 481 PRO A CA 1
ATOM 3749 C C . PRO A 1 481 ? 15.585 -10.532 2.466 1.00 81.75 481 PRO A C 1
ATOM 3751 O O . PRO A 1 481 ? 15.056 -9.481 2.098 1.00 81.75 481 PRO A O 1
ATOM 3754 N N . GLU A 1 482 ? 15.751 -11.581 1.652 1.00 76.56 482 GLU A N 1
ATOM 3755 C CA . GLU A 1 482 ? 15.408 -11.550 0.219 1.00 76.56 482 GLU A CA 1
ATOM 3756 C C . GLU A 1 482 ? 13.936 -11.193 -0.048 1.00 76.56 482 GLU A C 1
ATOM 3758 O O . GLU A 1 482 ? 13.615 -10.548 -1.046 1.00 76.56 482 GLU A O 1
ATOM 3763 N N . GLU A 1 483 ? 13.039 -11.589 0.856 1.00 71.00 483 GLU A N 1
ATOM 3764 C CA . GLU A 1 483 ? 11.597 -11.321 0.794 1.00 71.00 483 GLU A CA 1
ATOM 3765 C C . GLU A 1 483 ? 11.238 -9.831 0.934 1.00 71.00 483 GLU A C 1
ATOM 3767 O O . GLU A 1 483 ? 10.219 -9.389 0.406 1.00 71.00 483 GLU A O 1
ATOM 3772 N N . ASN A 1 484 ? 12.117 -9.027 1.544 1.00 65.81 484 ASN A N 1
ATOM 3773 C CA . ASN A 1 484 ? 11.885 -7.604 1.810 1.00 65.81 484 ASN A CA 1
ATOM 3774 C C . ASN A 1 484 ? 12.561 -6.673 0.791 1.00 65.81 484 ASN A C 1
ATOM 3776 O O . ASN A 1 484 ? 12.625 -5.458 0.989 1.00 65.81 484 ASN A O 1
ATOM 3780 N N . HIS A 1 485 ? 13.056 -7.205 -0.330 1.00 64.50 485 HIS A N 1
ATOM 3781 C CA . HIS A 1 485 ? 13.748 -6.408 -1.348 1.00 64.50 485 HIS A CA 1
ATOM 3782 C C . HIS A 1 485 ? 12.866 -5.349 -2.035 1.00 64.50 485 HIS A C 1
ATOM 3784 O O . HIS A 1 485 ? 13.408 -4.426 -2.640 1.00 64.50 485 HIS A O 1
ATOM 3790 N N . TRP A 1 486 ? 11.538 -5.397 -1.878 1.00 59.06 486 TRP A N 1
ATOM 3791 C CA . TRP A 1 486 ? 10.618 -4.366 -2.380 1.00 59.06 486 TRP A CA 1
ATOM 3792 C C . TRP A 1 486 ? 10.859 -2.968 -1.774 1.00 59.06 486 TRP A C 1
ATOM 3794 O O . TRP A 1 486 ? 10.531 -1.970 -2.412 1.00 59.06 486 TRP A O 1
ATOM 3804 N N . GLY A 1 487 ? 11.467 -2.875 -0.582 1.00 60.44 487 GLY A N 1
ATOM 3805 C CA . GLY A 1 487 ? 11.844 -1.601 0.055 1.00 60.44 487 GLY A CA 1
ATOM 3806 C C . GLY A 1 487 ? 13.289 -1.145 -0.209 1.00 60.44 487 GLY A C 1
ATOM 3807 O O . GLY A 1 487 ? 13.654 -0.004 0.097 1.00 60.44 487 GLY A O 1
ATOM 3808 N N . VAL A 1 488 ? 14.131 -2.017 -0.772 1.00 67.25 488 VAL A N 1
ATOM 3809 C CA . VAL A 1 488 ? 15.544 -1.728 -1.058 1.00 67.25 488 VAL A CA 1
ATOM 3810 C C . VAL A 1 488 ? 15.630 -0.888 -2.335 1.00 67.25 488 VAL A C 1
ATOM 3812 O O . VAL A 1 488 ? 14.927 -1.176 -3.304 1.00 67.25 488 VAL A O 1
ATOM 3815 N N . PRO A 1 489 ? 16.494 0.142 -2.409 1.00 76.12 489 PRO A N 1
ATOM 3816 C CA . PRO A 1 489 ? 16.586 0.969 -3.597 1.00 76.12 489 PRO A CA 1
ATOM 3817 C C . PRO A 1 489 ? 17.449 0.230 -4.629 1.00 76.12 489 PRO A C 1
ATOM 3819 O O . PRO A 1 489 ? 18.619 0.557 -4.818 1.00 76.12 489 PRO A O 1
ATOM 3822 N N . GLY A 1 490 ? 16.889 -0.803 -5.265 1.00 82.44 490 GLY A N 1
ATOM 3823 C CA . GLY A 1 490 ? 17.612 -1.693 -6.177 1.00 82.44 490 GLY A CA 1
ATOM 3824 C C . GLY A 1 490 ? 18.381 -0.934 -7.262 1.00 82.44 490 GLY A C 1
ATOM 3825 O O . GLY A 1 490 ? 19.558 -1.205 -7.493 1.00 82.44 490 GLY A O 1
ATOM 3826 N N . GLU A 1 491 ? 17.774 0.103 -7.841 1.00 86.44 491 GLU A N 1
ATOM 3827 C CA . GLU A 1 491 ? 18.443 0.980 -8.809 1.00 86.44 491 GLU A CA 1
ATOM 3828 C C . GLU A 1 491 ? 19.607 1.778 -8.203 1.00 86.44 491 GLU A C 1
ATOM 3830 O O . GLU A 1 491 ? 20.659 1.914 -8.828 1.00 86.44 491 GLU A O 1
ATOM 3835 N N . LEU A 1 492 ? 19.479 2.252 -6.960 1.00 90.25 492 LEU A N 1
ATOM 3836 C CA . LEU A 1 492 ? 20.583 2.920 -6.272 1.00 90.25 492 LEU A CA 1
ATOM 3837 C C . LEU A 1 492 ? 21.751 1.959 -6.036 1.00 90.25 492 LEU A C 1
ATOM 3839 O O . LEU A 1 492 ? 22.903 2.367 -6.152 1.00 90.25 492 LEU A O 1
ATOM 3843 N N . LEU A 1 493 ? 21.487 0.685 -5.735 1.00 92.50 493 LEU A N 1
ATOM 3844 C CA . LEU A 1 493 ? 22.548 -0.312 -5.575 1.00 92.50 493 LEU A CA 1
ATOM 3845 C C . LEU A 1 493 ? 23.315 -0.547 -6.881 1.00 92.50 493 LEU A C 1
ATOM 3847 O O . LEU A 1 493 ? 24.544 -0.651 -6.849 1.00 92.50 493 LEU A O 1
ATOM 3851 N N . LEU A 1 494 ? 22.614 -0.555 -8.020 1.00 92.50 494 LEU A N 1
ATOM 3852 C CA . LEU A 1 494 ? 23.238 -0.586 -9.346 1.00 92.50 494 LEU A CA 1
ATOM 3853 C C . LEU A 1 494 ? 24.067 0.679 -9.611 1.00 92.50 494 LEU A C 1
ATOM 3855 O O . LEU A 1 494 ? 25.190 0.581 -10.104 1.00 92.50 494 LEU A O 1
ATOM 3859 N N . LEU A 1 495 ? 23.557 1.863 -9.252 1.00 92.19 495 LEU A N 1
ATOM 3860 C CA . LEU A 1 495 ? 24.292 3.125 -9.392 1.00 92.19 495 LEU A CA 1
ATOM 3861 C C . LEU A 1 495 ? 25.520 3.194 -8.477 1.00 92.19 495 LEU A C 1
ATOM 3863 O O . LEU A 1 495 ? 26.553 3.730 -8.873 1.00 92.19 495 LEU A O 1
ATOM 3867 N N . LEU A 1 496 ? 25.449 2.632 -7.272 1.00 94.88 496 LEU A N 1
ATOM 3868 C CA . LEU A 1 496 ? 26.568 2.592 -6.335 1.00 94.88 496 LEU A CA 1
ATOM 3869 C C . LEU A 1 496 ? 27.662 1.607 -6.753 1.00 94.88 496 LEU A C 1
ATOM 3871 O O . LEU A 1 496 ? 28.740 1.657 -6.166 1.00 94.88 496 LEU A O 1
ATOM 3875 N N . ALA A 1 497 ? 27.447 0.741 -7.744 1.00 96.12 497 ALA A N 1
ATOM 3876 C CA . ALA A 1 497 ? 28.481 -0.167 -8.225 1.00 96.12 497 ALA A CA 1
ATOM 3877 C C . ALA A 1 497 ? 29.719 0.600 -8.724 1.00 96.12 497 ALA A C 1
ATOM 3879 O O . ALA A 1 497 ? 29.639 1.469 -9.588 1.00 96.12 497 ALA A O 1
ATOM 3880 N N . GLU A 1 498 ? 30.873 0.289 -8.145 1.00 96.38 498 GLU A N 1
ATOM 3881 C CA . GLU A 1 498 ? 32.192 0.824 -8.499 1.00 96.38 498 GLU A CA 1
ATOM 3882 C C . GLU A 1 498 ? 32.827 0.103 -9.692 1.00 96.38 498 GLU A C 1
ATOM 3884 O O . GLU A 1 498 ? 33.707 0.651 -10.351 1.00 96.38 498 GLU A O 1
ATOM 3889 N N . ASP A 1 499 ? 32.372 -1.113 -9.984 1.00 97.00 499 ASP A N 1
ATOM 3890 C CA . ASP A 1 499 ? 32.845 -1.943 -11.083 1.00 97.00 499 ASP A CA 1
ATOM 3891 C C . ASP A 1 499 ? 31.744 -2.907 -11.561 1.00 97.00 499 ASP A C 1
ATOM 3893 O O . ASP A 1 499 ? 30.648 -2.989 -10.990 1.00 97.00 499 ASP A O 1
ATOM 3897 N N . ARG A 1 500 ? 32.048 -3.661 -12.624 1.00 96.12 500 ARG A N 1
ATOM 3898 C CA . ARG A 1 500 ? 31.126 -4.641 -13.209 1.00 96.12 500 ARG A CA 1
ATOM 3899 C C . ARG A 1 500 ? 30.750 -5.754 -12.227 1.00 96.12 500 ARG A C 1
ATOM 3901 O O . ARG A 1 500 ? 29.616 -6.218 -12.258 1.00 96.12 500 ARG A O 1
ATOM 3908 N N . ASP A 1 501 ? 31.664 -6.200 -11.368 1.00 96.44 501 ASP A N 1
ATOM 3909 C CA . ASP A 1 501 ? 31.388 -7.301 -10.439 1.00 96.44 501 ASP A CA 1
ATOM 3910 C C . ASP A 1 501 ? 30.402 -6.886 -9.346 1.00 96.44 501 ASP A C 1
ATOM 3912 O O . ASP A 1 501 ? 29.505 -7.657 -9.000 1.00 96.44 501 ASP A O 1
ATOM 3916 N N . HIS A 1 502 ? 30.525 -5.663 -8.831 1.00 95.44 502 HIS A N 1
ATOM 3917 C CA . HIS A 1 502 ? 29.549 -5.079 -7.913 1.00 95.44 502 HIS A CA 1
ATOM 3918 C C . HIS A 1 502 ? 28.204 -4.840 -8.602 1.00 95.44 502 HIS A C 1
ATOM 3920 O O . HIS A 1 502 ? 27.168 -5.112 -7.999 1.00 95.44 502 HIS A O 1
ATOM 3926 N N . PHE A 1 503 ? 28.207 -4.421 -9.872 1.00 95.69 503 PHE A N 1
ATOM 3927 C CA . PHE A 1 503 ? 26.981 -4.266 -10.654 1.00 95.69 503 PHE A CA 1
ATOM 3928 C C . PHE A 1 503 ? 26.255 -5.603 -10.846 1.00 95.69 503 PHE A C 1
ATOM 3930 O O . PHE A 1 503 ? 25.074 -5.702 -10.530 1.00 95.69 503 PHE A O 1
ATOM 3937 N N . VAL A 1 504 ? 26.952 -6.652 -11.305 1.00 95.38 504 VAL A N 1
ATOM 3938 C CA . VAL A 1 504 ? 26.368 -7.993 -11.502 1.00 95.38 504 VAL A CA 1
ATOM 3939 C C . VAL A 1 504 ? 25.854 -8.565 -10.185 1.00 95.38 504 VAL A C 1
ATOM 3941 O O . VAL A 1 504 ? 24.783 -9.165 -10.154 1.00 95.38 504 VAL A O 1
ATOM 3944 N N . ARG A 1 505 ? 26.581 -8.357 -9.084 1.00 93.00 505 ARG A N 1
ATOM 3945 C CA . ARG A 1 505 ? 26.133 -8.788 -7.759 1.00 93.00 505 ARG A CA 1
ATOM 3946 C C . ARG A 1 505 ? 24.840 -8.088 -7.347 1.00 93.00 505 ARG A C 1
ATOM 3948 O O . ARG A 1 505 ? 23.875 -8.771 -7.031 1.00 93.00 505 ARG A O 1
ATOM 3955 N N . ALA A 1 506 ? 24.798 -6.757 -7.420 1.00 91.75 506 ALA A N 1
ATOM 3956 C CA . ALA A 1 506 ? 23.602 -5.983 -7.094 1.00 91.75 506 ALA A CA 1
ATOM 3957 C C . ALA A 1 506 ? 22.414 -6.365 -7.993 1.00 91.75 506 ALA A C 1
ATOM 3959 O O . ALA A 1 506 ? 21.302 -6.533 -7.495 1.00 91.75 506 ALA A O 1
ATOM 3960 N N . LEU A 1 507 ? 22.664 -6.572 -9.288 1.00 91.25 507 LEU A N 1
ATOM 3961 C CA . LEU A 1 507 ? 21.684 -7.034 -10.265 1.00 91.25 507 LEU A CA 1
ATOM 3962 C C . LEU A 1 507 ? 21.060 -8.377 -9.867 1.00 91.25 507 LEU A C 1
ATOM 3964 O O . LEU A 1 507 ? 19.838 -8.513 -9.909 1.00 91.25 507 LEU A O 1
ATOM 3968 N N . VAL A 1 508 ? 21.892 -9.347 -9.476 1.00 90.75 508 VAL A N 1
ATOM 3969 C CA . VAL A 1 508 ? 21.452 -10.706 -9.141 1.00 90.75 508 VAL A CA 1
ATOM 3970 C C . VAL A 1 508 ? 20.779 -10.773 -7.774 1.00 90.75 508 VAL A C 1
ATOM 3972 O O . VAL A 1 508 ? 19.674 -11.294 -7.670 1.00 90.75 508 VAL A O 1
ATOM 3975 N N . GLU A 1 509 ? 21.405 -10.208 -6.742 1.00 87.69 509 GLU A N 1
ATOM 3976 C CA . GLU A 1 509 ? 20.888 -10.250 -5.367 1.00 87.69 509 GLU A CA 1
ATOM 3977 C C . GLU A 1 509 ? 19.542 -9.514 -5.241 1.00 87.69 509 GLU A C 1
ATOM 3979 O O . GLU A 1 509 ? 18.658 -9.961 -4.517 1.00 87.69 509 GLU A O 1
ATOM 3984 N N . ASN A 1 510 ? 19.342 -8.425 -5.994 1.00 84.31 510 ASN A N 1
ATOM 3985 C CA . ASN A 1 510 ? 18.130 -7.599 -5.906 1.00 84.31 510 ASN A CA 1
ATOM 3986 C C . ASN A 1 510 ? 17.124 -7.863 -7.037 1.00 84.31 510 ASN A C 1
ATOM 3988 O O . ASN A 1 510 ? 16.152 -7.118 -7.166 1.00 84.31 510 ASN A O 1
ATOM 3992 N N . LYS A 1 511 ? 17.369 -8.884 -7.875 1.00 87.00 511 LYS A N 1
ATOM 3993 C CA . LYS A 1 511 ? 16.522 -9.270 -9.020 1.00 87.00 511 LYS A CA 1
ATOM 3994 C C . LYS A 1 511 ? 16.168 -8.092 -9.947 1.00 87.00 511 LYS A C 1
ATOM 3996 O O . LYS A 1 511 ? 15.083 -8.034 -10.515 1.00 87.00 511 LYS A O 1
ATOM 4001 N N . GLN A 1 512 ? 17.090 -7.143 -10.127 1.00 82.62 512 GLN A N 1
ATOM 4002 C CA . GLN A 1 512 ? 16.858 -5.879 -10.849 1.00 82.62 512 GLN A CA 1
ATOM 4003 C C . GLN A 1 512 ? 17.028 -6.007 -12.372 1.00 82.62 512 GLN A C 1
ATOM 4005 O O . GLN A 1 512 ? 17.483 -5.074 -13.031 1.00 82.62 512 GLN A O 1
ATOM 4010 N N . TYR A 1 513 ? 16.690 -7.159 -12.957 1.00 81.31 513 TYR A N 1
ATOM 4011 C CA . TYR A 1 513 ? 16.921 -7.455 -14.381 1.00 81.31 513 TYR A CA 1
ATOM 4012 C C . TYR A 1 513 ? 16.105 -6.584 -15.344 1.00 81.31 513 TYR A C 1
ATOM 4014 O O . TYR A 1 513 ? 16.429 -6.503 -16.532 1.00 81.31 513 TYR A O 1
ATOM 4022 N N . SER A 1 514 ? 15.103 -5.887 -14.807 1.00 78.31 514 SER A N 1
ATOM 4023 C CA . SER A 1 514 ? 14.243 -4.953 -15.531 1.00 78.31 514 SER A CA 1
ATOM 4024 C C . SER A 1 514 ? 14.527 -3.484 -15.210 1.00 78.31 514 SER A C 1
ATOM 4026 O O . SER A 1 514 ? 13.753 -2.626 -15.621 1.00 78.31 514 SER A O 1
ATOM 4028 N N . SER A 1 515 ? 15.627 -3.160 -14.518 1.00 82.88 515 SER A N 1
ATOM 4029 C CA . SER A 1 515 ? 15.973 -1.758 -14.249 1.00 82.88 515 SER A CA 1
ATOM 4030 C C . SER A 1 515 ? 16.264 -0.995 -15.543 1.00 82.88 515 SER A C 1
ATOM 4032 O O . SER A 1 515 ? 17.001 -1.460 -16.423 1.00 82.88 515 SER A O 1
ATOM 4034 N N . ALA A 1 516 ? 15.774 0.244 -15.621 1.00 82.62 516 ALA A N 1
ATOM 4035 C CA . ALA A 1 516 ? 16.071 1.157 -16.723 1.00 82.62 516 ALA A CA 1
ATOM 4036 C C . ALA A 1 516 ? 17.575 1.493 -16.827 1.00 82.62 516 ALA A C 1
ATOM 4038 O O . ALA A 1 516 ? 18.042 1.956 -17.868 1.00 82.62 516 ALA A O 1
ATOM 4039 N N . LEU A 1 517 ? 18.366 1.248 -15.775 1.00 85.38 517 LEU A N 1
ATOM 4040 C CA . LEU A 1 517 ? 19.827 1.371 -15.799 1.00 85.38 517 LEU A CA 1
ATOM 4041 C C . LEU A 1 517 ? 20.495 0.341 -16.708 1.00 85.38 517 LEU A C 1
ATOM 4043 O O . LEU A 1 517 ? 21.527 0.648 -17.294 1.00 85.38 517 LEU A O 1
ATOM 4047 N N . ILE A 1 518 ? 19.910 -0.838 -16.906 1.00 89.44 518 ILE A N 1
ATOM 4048 C CA . ILE A 1 518 ? 20.472 -1.838 -17.825 1.00 89.44 518 ILE A CA 1
ATOM 4049 C C . ILE A 1 518 ? 20.322 -1.378 -19.274 1.00 89.44 518 ILE A C 1
ATOM 4051 O O . ILE A 1 518 ? 21.225 -1.579 -20.086 1.00 89.44 518 ILE A O 1
ATOM 4055 N N . ASP A 1 519 ? 19.233 -0.673 -19.596 1.00 87.25 519 ASP A N 1
ATOM 4056 C CA . ASP A 1 519 ? 19.010 -0.111 -20.932 1.00 87.25 519 ASP A CA 1
ATOM 4057 C C . ASP A 1 519 ? 20.093 0.903 -21.337 1.00 87.25 519 ASP A C 1
ATOM 4059 O O . ASP A 1 519 ? 20.219 1.237 -22.517 1.00 87.25 519 ASP A O 1
ATOM 4063 N N . ARG A 1 520 ? 20.903 1.379 -20.390 1.00 85.75 520 ARG A N 1
ATOM 4064 C CA . ARG A 1 520 ? 22.012 2.305 -20.636 1.00 85.75 520 ARG A CA 1
ATOM 4065 C C . ARG A 1 520 ? 23.278 1.617 -21.128 1.00 85.75 520 ARG A C 1
ATOM 4067 O O . ARG A 1 520 ? 24.104 2.262 -21.771 1.00 85.75 520 ARG A O 1
ATOM 4074 N N . LEU A 1 521 ? 23.428 0.328 -20.846 1.00 93.44 521 LEU A N 1
ATOM 4075 C CA . LEU A 1 521 ? 24.640 -0.404 -21.172 1.00 93.44 521 LEU A CA 1
ATOM 4076 C C . LEU A 1 521 ? 24.797 -0.553 -22.691 1.00 93.44 521 LEU A C 1
ATOM 4078 O O . LEU A 1 521 ? 23.818 -0.872 -23.370 1.00 93.44 521 LEU A O 1
ATOM 4082 N N . PRO A 1 522 ? 25.999 -0.337 -23.247 1.00 95.44 522 PRO A N 1
ATOM 4083 C CA . PRO A 1 522 ? 26.246 -0.521 -24.670 1.00 95.44 522 PRO A CA 1
ATOM 4084 C C . PRO A 1 522 ? 26.166 -2.000 -25.058 1.00 95.44 522 PRO A C 1
ATOM 4086 O O . PRO A 1 522 ? 26.251 -2.890 -24.205 1.00 95.44 522 PRO A O 1
ATOM 4089 N N . ILE A 1 523 ? 26.077 -2.274 -26.361 1.00 96.19 523 ILE A N 1
ATOM 4090 C CA . ILE A 1 523 ? 26.038 -3.631 -26.936 1.00 96.19 523 ILE A CA 1
ATOM 4091 C C . ILE A 1 523 ? 27.122 -4.527 -26.324 1.00 96.19 523 ILE A C 1
ATOM 4093 O O . ILE A 1 523 ? 26.842 -5.671 -25.969 1.00 96.19 523 ILE A O 1
ATOM 4097 N N . GLY A 1 524 ? 28.347 -4.010 -26.177 1.00 96.81 524 GLY A N 1
ATOM 4098 C CA . GLY A 1 524 ? 29.474 -4.769 -25.632 1.00 96.81 524 GLY A CA 1
ATOM 4099 C C . GLY A 1 524 ? 29.277 -5.199 -24.176 1.00 96.81 524 GLY A C 1
ATOM 4100 O O . GLY A 1 524 ? 29.586 -6.336 -23.831 1.00 96.81 524 GLY A O 1
ATOM 4101 N N . GLU A 1 525 ? 28.720 -4.331 -23.331 1.00 97.25 525 GLU A N 1
ATOM 4102 C CA . GLU A 1 525 ? 28.462 -4.655 -21.923 1.00 97.25 525 GLU A CA 1
ATOM 4103 C C . GLU A 1 525 ? 27.266 -5.596 -21.771 1.00 97.25 525 GLU A C 1
ATOM 4105 O O . GLU A 1 525 ? 27.334 -6.557 -21.006 1.00 97.25 525 GLU A O 1
ATOM 4110 N N . LEU A 1 526 ? 26.206 -5.401 -22.560 1.00 96.88 526 LEU A N 1
ATOM 4111 C CA . LEU A 1 526 ? 25.073 -6.329 -22.606 1.00 96.88 526 LEU A CA 1
ATOM 4112 C C . LEU A 1 526 ? 25.495 -7.729 -23.083 1.00 96.88 526 LEU A C 1
ATOM 4114 O O . LEU A 1 526 ? 25.034 -8.732 -22.538 1.00 96.88 526 LEU A O 1
ATOM 4118 N N . GLU A 1 527 ? 26.405 -7.823 -24.060 1.00 97.69 527 GLU A N 1
ATOM 4119 C CA . GLU A 1 527 ? 26.988 -9.103 -24.482 1.00 97.69 527 GLU A CA 1
ATOM 4120 C C . GLU A 1 527 ? 27.768 -9.767 -23.338 1.00 97.69 527 GLU A C 1
ATOM 4122 O O . GLU A 1 527 ? 27.672 -10.981 -23.147 1.00 97.69 527 GLU A O 1
ATOM 4127 N N . ILE A 1 528 ? 28.531 -8.990 -22.564 1.00 97.44 528 ILE A N 1
ATOM 4128 C CA . ILE A 1 528 ? 29.275 -9.508 -21.412 1.00 97.44 528 ILE A CA 1
ATOM 4129 C C . ILE A 1 528 ? 28.313 -10.025 -20.339 1.00 97.44 528 ILE A C 1
ATOM 4131 O O . ILE A 1 528 ? 28.494 -11.153 -19.880 1.00 97.44 528 ILE A O 1
ATOM 4135 N N . LEU A 1 529 ? 27.263 -9.272 -19.996 1.00 96.75 529 LEU A N 1
ATOM 4136 C CA . LEU A 1 529 ? 26.238 -9.722 -19.047 1.00 96.75 529 LEU A CA 1
ATOM 4137 C C . LEU A 1 529 ? 25.531 -10.996 -19.522 1.00 96.75 529 LEU A C 1
ATOM 4139 O O . LEU A 1 529 ? 25.306 -11.908 -18.734 1.00 96.75 529 LEU A O 1
ATOM 4143 N N . ALA A 1 530 ? 25.247 -11.118 -20.821 1.00 97.44 530 ALA A N 1
ATOM 4144 C CA . ALA A 1 530 ? 24.680 -12.337 -21.396 1.00 97.44 530 ALA A CA 1
ATOM 4145 C C . ALA A 1 530 ? 25.616 -13.560 -21.287 1.00 97.44 530 ALA A C 1
ATOM 4147 O O . ALA A 1 530 ? 25.167 -14.713 -21.276 1.00 97.44 530 ALA A O 1
ATOM 4148 N N . ARG A 1 531 ? 26.933 -13.346 -21.203 1.00 98.06 531 ARG A N 1
ATOM 4149 C CA . ARG A 1 531 ? 27.927 -14.416 -21.016 1.00 98.06 531 ARG A CA 1
ATOM 4150 C C . ARG A 1 531 ? 28.181 -14.752 -19.547 1.00 98.06 531 ARG A C 1
ATOM 4152 O O . ARG A 1 531 ? 28.663 -15.852 -19.285 1.00 98.06 531 ARG A O 1
ATOM 4159 N N . ASP A 1 532 ? 27.867 -13.853 -18.621 1.00 97.88 532 ASP A N 1
ATOM 4160 C CA . ASP A 1 532 ? 28.142 -14.029 -17.197 1.00 97.88 532 ASP A CA 1
ATOM 4161 C C . ASP A 1 532 ? 27.231 -15.098 -16.583 1.00 97.88 532 ASP A C 1
ATOM 4163 O O . ASP A 1 532 ? 26.018 -14.933 -16.498 1.00 97.88 532 ASP A O 1
ATOM 4167 N N . SER A 1 533 ? 27.813 -16.214 -16.144 1.00 97.12 533 SER A N 1
ATOM 4168 C CA . SER A 1 533 ? 27.060 -17.346 -15.596 1.00 97.12 533 SER A CA 1
ATOM 4169 C C . SER A 1 533 ? 26.410 -17.072 -14.240 1.00 97.12 533 SER A C 1
ATOM 4171 O O . SER A 1 533 ? 25.617 -17.897 -13.798 1.00 97.12 533 SER A O 1
ATOM 4173 N N . ARG A 1 534 ? 26.746 -15.960 -13.570 1.00 96.62 534 ARG A N 1
ATOM 4174 C CA . ARG A 1 534 ? 26.079 -15.531 -12.331 1.00 96.62 534 ARG A CA 1
ATOM 4175 C C . ARG A 1 534 ? 24.679 -14.978 -12.600 1.00 96.62 534 ARG A C 1
ATOM 4177 O O . ARG A 1 534 ? 23.837 -15.015 -11.712 1.00 96.62 534 ARG A O 1
ATOM 4184 N N . VAL A 1 535 ? 24.431 -14.468 -13.807 1.00 95.88 535 VAL A N 1
ATOM 4185 C CA . VAL A 1 535 ? 23.117 -13.967 -14.228 1.00 95.88 535 VAL A CA 1
ATOM 4186 C C . VAL A 1 535 ? 22.220 -15.162 -14.602 1.00 95.88 535 VAL A C 1
ATOM 4188 O O . VAL A 1 535 ? 22.694 -16.077 -15.286 1.00 95.88 535 VAL A O 1
ATOM 4191 N N . PRO A 1 536 ? 20.934 -15.192 -14.203 1.00 94.62 536 PRO A N 1
ATOM 4192 C CA . PRO A 1 536 ? 20.027 -16.269 -14.585 1.00 94.62 536 PRO A CA 1
ATOM 4193 C C . PRO A 1 536 ? 19.920 -16.432 -16.104 1.00 94.62 536 PRO A C 1
ATOM 4195 O O . PRO A 1 536 ? 20.044 -15.480 -16.874 1.00 94.62 536 PRO A O 1
ATOM 4198 N N . VAL A 1 537 ? 19.683 -17.666 -16.558 1.00 94.94 537 VAL A N 1
ATOM 4199 C CA . VAL A 1 537 ? 19.683 -18.004 -17.994 1.00 94.94 537 VAL A CA 1
ATOM 4200 C C . VAL A 1 537 ? 18.656 -17.182 -18.779 1.00 94.94 537 VAL A C 1
ATOM 4202 O O . VAL A 1 537 ? 18.977 -16.714 -19.871 1.00 94.94 537 VAL A O 1
ATOM 4205 N N . ALA A 1 538 ? 17.464 -16.956 -18.218 1.00 91.44 538 ALA A N 1
ATOM 4206 C CA . ALA A 1 538 ? 16.416 -16.155 -18.852 1.00 91.44 538 ALA A CA 1
ATOM 4207 C C . ALA A 1 538 ? 16.856 -14.695 -19.083 1.00 91.44 538 ALA A C 1
ATOM 4209 O O . ALA A 1 538 ? 16.667 -14.149 -20.174 1.00 91.44 538 ALA A O 1
ATOM 4210 N N . ASP A 1 539 ? 17.521 -14.084 -18.101 1.00 92.94 539 ASP A N 1
ATOM 4211 C CA . ASP A 1 539 ? 18.008 -12.703 -18.189 1.00 92.94 539 ASP A CA 1
ATOM 4212 C C . ASP A 1 539 ? 19.229 -12.586 -19.100 1.00 92.94 539 ASP A C 1
ATOM 4214 O O . ASP A 1 539 ? 19.332 -11.660 -19.902 1.00 92.94 539 ASP A O 1
ATOM 4218 N N . ARG A 1 540 ? 20.117 -13.586 -19.092 1.00 96.50 540 ARG A N 1
ATOM 4219 C CA . ARG A 1 540 ? 21.206 -13.681 -20.076 1.00 96.50 540 ARG A CA 1
ATOM 4220 C C . ARG A 1 540 ? 20.671 -13.742 -21.502 1.00 96.50 540 ARG A C 1
ATOM 4222 O O . ARG A 1 540 ? 21.184 -13.056 -22.389 1.00 96.50 540 ARG A O 1
ATOM 4229 N N . ALA A 1 541 ? 19.638 -14.553 -21.728 1.00 95.62 541 ALA A N 1
ATOM 4230 C CA . ALA A 1 541 ? 18.968 -14.666 -23.016 1.00 95.62 541 ALA A CA 1
ATOM 4231 C C . ALA A 1 541 ? 18.365 -13.321 -23.439 1.00 95.62 541 ALA A C 1
ATOM 4233 O O . ALA A 1 541 ? 18.584 -12.885 -24.572 1.00 95.62 541 ALA A O 1
ATOM 4234 N N . ARG A 1 542 ? 17.707 -12.621 -22.506 1.00 93.75 542 ARG A N 1
ATOM 4235 C CA . ARG A 1 542 ? 17.177 -11.265 -22.688 1.00 93.75 542 ARG A CA 1
ATOM 4236 C C . ARG A 1 542 ? 18.267 -10.261 -23.066 1.00 93.75 542 ARG A C 1
ATOM 4238 O O . ARG A 1 542 ? 18.137 -9.603 -24.095 1.00 93.75 542 ARG A O 1
ATOM 4245 N N . PHE A 1 543 ? 19.362 -10.176 -22.311 1.00 95.81 543 PHE A N 1
ATOM 4246 C CA . PHE A 1 543 ? 20.470 -9.262 -22.614 1.00 95.81 543 PHE A CA 1
ATOM 4247 C C . PHE A 1 543 ? 21.089 -9.547 -23.986 1.00 95.81 543 PHE A C 1
ATOM 4249 O O . PHE A 1 543 ? 21.374 -8.611 -24.734 1.00 95.81 543 PHE A O 1
ATOM 4256 N N . ALA A 1 544 ? 21.202 -10.823 -24.377 1.00 97.31 544 ALA A N 1
ATOM 4257 C CA . ALA A 1 544 ? 21.648 -11.195 -25.717 1.00 97.31 544 ALA A CA 1
ATOM 4258 C C . ALA A 1 544 ? 20.684 -10.707 -26.813 1.00 97.31 544 ALA A C 1
ATOM 4260 O O . ALA A 1 544 ? 21.151 -10.185 -27.825 1.00 97.31 544 ALA A O 1
ATOM 4261 N N . ARG A 1 545 ? 19.357 -10.825 -26.622 1.00 95.94 545 ARG A N 1
ATOM 4262 C CA . ARG A 1 545 ? 18.358 -10.290 -27.571 1.00 95.94 545 ARG A CA 1
ATOM 4263 C C . ARG A 1 545 ? 18.459 -8.774 -27.703 1.00 95.94 545 ARG A C 1
ATOM 4265 O O . ARG A 1 545 ? 18.429 -8.263 -28.821 1.00 95.94 545 ARG A O 1
ATOM 4272 N N . VAL A 1 546 ? 18.622 -8.061 -26.590 1.00 95.12 546 VAL A N 1
ATOM 4273 C CA . VAL A 1 546 ? 18.724 -6.593 -26.582 1.00 95.12 546 VAL A CA 1
ATOM 4274 C C . VAL A 1 546 ? 20.001 -6.125 -27.276 1.00 95.12 546 VAL A C 1
ATOM 4276 O O . VAL A 1 546 ? 19.938 -5.294 -28.184 1.00 95.12 546 VAL A O 1
ATOM 4279 N N . ALA A 1 547 ? 21.152 -6.702 -26.917 1.00 96.94 547 ALA A N 1
ATOM 4280 C CA . ALA A 1 547 ? 22.431 -6.419 -27.566 1.00 96.94 547 ALA A CA 1
ATOM 4281 C C . ALA A 1 547 ? 22.363 -6.687 -29.077 1.00 96.94 547 ALA A C 1
ATOM 4283 O O . ALA A 1 547 ? 22.778 -5.858 -29.888 1.00 96.94 547 ALA A O 1
ATOM 4284 N N . TRP A 1 548 ? 21.788 -7.829 -29.467 1.00 97.69 548 TRP A N 1
ATOM 4285 C CA . TRP A 1 548 ? 21.617 -8.202 -30.868 1.00 97.69 548 TRP A CA 1
ATOM 4286 C C . TRP A 1 548 ? 20.708 -7.221 -31.613 1.00 97.69 548 TRP A C 1
ATOM 4288 O O . TRP A 1 548 ? 21.056 -6.774 -32.704 1.00 97.69 548 TRP A O 1
ATOM 4298 N N . THR A 1 549 ? 19.577 -6.831 -31.019 1.00 96.44 549 THR A N 1
ATOM 4299 C CA . THR A 1 549 ? 18.616 -5.903 -31.642 1.00 96.44 549 THR A CA 1
ATOM 4300 C C . THR A 1 549 ? 19.241 -4.525 -31.843 1.00 96.44 549 THR A C 1
ATOM 4302 O O . THR A 1 549 ? 19.094 -3.923 -32.905 1.00 96.44 549 THR A O 1
ATOM 4305 N N . ARG A 1 550 ? 20.027 -4.039 -30.876 1.00 95.69 550 ARG A N 1
ATOM 4306 C CA . ARG A 1 550 ? 20.792 -2.790 -31.023 1.00 95.69 550 ARG A CA 1
ATOM 4307 C C . ARG A 1 550 ? 21.835 -2.886 -32.133 1.00 95.69 550 ARG A C 1
ATOM 4309 O O . ARG A 1 550 ? 21.925 -1.976 -32.959 1.00 95.69 550 ARG A O 1
ATOM 4316 N N . ALA A 1 551 ? 22.563 -4.002 -32.211 1.00 96.50 551 ALA A N 1
ATOM 4317 C CA . ALA A 1 551 ? 23.514 -4.249 -33.294 1.00 96.50 551 ALA A CA 1
ATOM 4318 C C . ALA A 1 551 ? 22.820 -4.276 -34.668 1.00 96.50 551 ALA A C 1
ATOM 4320 O O . ALA A 1 551 ? 23.333 -3.682 -35.613 1.00 96.50 551 ALA A O 1
ATOM 4321 N N . TYR A 1 552 ? 21.629 -4.877 -34.764 1.00 96.06 552 TYR A N 1
ATOM 4322 C CA . TYR A 1 552 ? 20.792 -4.872 -35.970 1.00 96.06 552 TYR A CA 1
ATOM 4323 C C . TYR A 1 552 ? 20.368 -3.464 -36.403 1.00 96.06 552 TYR A C 1
ATOM 4325 O O . TYR A 1 552 ? 20.273 -3.178 -37.594 1.00 96.06 552 TYR A O 1
ATOM 4333 N N . LEU A 1 553 ? 20.142 -2.551 -35.461 1.00 94.88 553 LEU A N 1
ATOM 4334 C CA . LEU A 1 553 ? 19.771 -1.183 -35.806 1.00 94.88 553 LEU A CA 1
ATOM 4335 C C . LEU A 1 553 ? 20.951 -0.312 -36.228 1.00 94.88 553 LEU A C 1
ATOM 4337 O O . LEU A 1 553 ? 20.793 0.540 -37.105 1.00 94.88 553 LEU A O 1
ATOM 4341 N N . ILE A 1 554 ? 22.112 -0.468 -35.594 1.00 93.75 554 ILE A N 1
ATOM 4342 C CA . ILE A 1 554 ? 23.246 0.444 -35.785 1.00 93.75 554 ILE A CA 1
ATOM 4343 C C . ILE A 1 554 ? 24.186 -0.045 -36.885 1.00 93.75 554 ILE A C 1
ATOM 4345 O O . ILE A 1 554 ? 24.637 0.767 -37.699 1.00 93.75 554 ILE A O 1
ATOM 4349 N N . ASP A 1 555 ? 24.467 -1.346 -36.920 1.00 85.06 555 ASP A N 1
ATOM 4350 C CA . ASP A 1 555 ? 25.438 -1.947 -37.827 1.00 85.06 555 ASP A CA 1
ATOM 4351 C C . ASP A 1 555 ? 24.751 -2.486 -39.090 1.00 85.06 555 ASP A C 1
ATOM 4353 O O . ASP A 1 555 ? 23.613 -2.947 -39.087 1.00 85.06 555 ASP A O 1
ATOM 4357 N N . ARG A 1 556 ? 25.463 -2.443 -40.216 1.00 81.31 556 ARG A N 1
ATOM 4358 C CA . ARG A 1 556 ? 25.043 -3.110 -41.453 1.00 81.31 556 ARG A CA 1
ATOM 4359 C C . ARG A 1 556 ? 25.344 -4.606 -41.434 1.00 81.31 556 ARG A C 1
ATOM 4361 O O . ARG A 1 556 ? 24.910 -5.317 -42.341 1.00 81.31 556 ARG A O 1
ATOM 4368 N N . ARG A 1 557 ? 26.097 -5.095 -40.446 1.00 92.94 557 ARG A N 1
ATOM 4369 C CA . ARG A 1 557 ? 26.420 -6.509 -40.274 1.00 92.94 557 ARG A CA 1
ATOM 4370 C C . ARG A 1 557 ? 26.396 -6.910 -38.805 1.00 92.94 557 ARG A C 1
ATOM 4372 O O . ARG A 1 557 ? 27.133 -6.351 -38.005 1.00 92.94 557 ARG A O 1
ATOM 4379 N N . ILE A 1 558 ? 25.640 -7.955 -38.471 1.00 95.44 558 ILE A N 1
ATOM 4380 C CA . ILE A 1 558 ? 25.614 -8.459 -37.095 1.00 95.44 558 ILE A CA 1
ATOM 4381 C C . ILE A 1 558 ? 26.965 -9.112 -36.748 1.00 95.44 558 ILE A C 1
ATOM 4383 O O . ILE A 1 558 ? 27.454 -9.956 -37.515 1.00 95.44 558 ILE A O 1
ATOM 4387 N N . PRO A 1 559 ? 27.589 -8.788 -35.600 1.00 96.81 559 PRO A N 1
ATOM 4388 C CA . PRO A 1 559 ? 28.790 -9.480 -35.150 1.00 96.81 559 PRO A CA 1
ATOM 4389 C C . PRO A 1 559 ? 28.527 -10.982 -34.967 1.00 96.81 559 PRO A C 1
ATOM 4391 O O . PRO A 1 559 ? 27.674 -11.387 -34.181 1.00 96.81 559 PRO A O 1
ATOM 4394 N N . LYS A 1 560 ? 29.294 -11.840 -35.658 1.00 97.06 560 LYS A N 1
ATOM 4395 C CA . LYS A 1 560 ? 29.080 -13.305 -35.648 1.00 97.06 560 LYS A CA 1
ATOM 4396 C C . LYS A 1 560 ? 29.055 -13.916 -34.242 1.00 97.06 560 LYS A C 1
ATOM 4398 O O . LYS A 1 560 ? 28.284 -14.835 -33.997 1.00 97.06 560 LYS A O 1
ATOM 4403 N N . LYS A 1 561 ? 29.907 -13.423 -33.336 1.00 97.69 561 LYS A N 1
ATOM 4404 C CA . LYS A 1 561 ? 29.994 -13.917 -31.951 1.00 97.69 561 LYS A CA 1
ATOM 4405 C C . LYS A 1 561 ? 28.747 -13.578 -31.131 1.00 97.69 561 LYS A C 1
ATOM 4407 O O . LYS A 1 561 ? 28.328 -14.407 -30.327 1.00 97.69 561 LYS A O 1
ATOM 4412 N N . LEU A 1 562 ? 28.173 -12.396 -31.354 1.00 97.81 562 LEU A N 1
ATOM 4413 C CA . LEU A 1 562 ? 26.931 -11.961 -30.721 1.00 97.81 562 LEU A CA 1
ATOM 4414 C C . LEU A 1 562 ? 25.732 -12.724 -31.295 1.00 97.81 562 LEU A C 1
ATOM 4416 O O . LEU A 1 562 ? 24.902 -13.209 -30.538 1.00 97.81 562 LEU A O 1
ATOM 4420 N N . ASP A 1 563 ? 25.680 -12.911 -32.616 1.00 98.19 563 ASP A N 1
ATOM 4421 C CA . ASP A 1 563 ? 24.630 -13.705 -33.270 1.00 98.19 563 ASP A CA 1
ATOM 4422 C C . ASP A 1 563 ? 24.637 -15.170 -32.803 1.00 98.19 563 ASP A C 1
ATOM 4424 O O . ASP A 1 563 ? 23.601 -15.739 -32.468 1.00 98.19 563 ASP A O 1
ATOM 4428 N N . GLN A 1 564 ? 25.826 -15.768 -32.680 1.00 98.31 564 GLN A N 1
ATOM 4429 C CA . GLN A 1 564 ? 25.976 -17.107 -32.114 1.00 98.31 564 GLN A CA 1
ATOM 4430 C C . GLN A 1 564 ? 25.509 -17.172 -30.652 1.00 98.31 564 GLN A C 1
ATOM 4432 O O . GLN A 1 564 ? 24.854 -18.139 -30.271 1.00 98.31 564 GLN A O 1
ATOM 4437 N N . LEU A 1 565 ? 25.832 -16.159 -29.839 1.00 98.19 565 LEU A N 1
ATOM 4438 C CA . LEU A 1 565 ? 25.400 -16.089 -28.441 1.00 98.19 565 LEU A CA 1
ATOM 4439 C C . LEU A 1 565 ? 23.876 -15.962 -28.327 1.00 98.19 565 LEU A C 1
ATOM 4441 O O . LEU A 1 565 ? 23.267 -16.702 -27.559 1.00 98.19 565 LEU A O 1
ATOM 4445 N N . MET A 1 566 ? 23.268 -15.064 -29.108 1.00 97.56 566 MET A N 1
ATOM 4446 C CA . MET A 1 566 ? 21.819 -14.872 -29.144 1.00 97.56 566 MET A CA 1
ATOM 4447 C C . MET A 1 566 ? 21.120 -16.187 -29.487 1.00 97.56 566 MET A C 1
ATOM 4449 O O . MET A 1 566 ? 20.253 -16.616 -28.728 1.00 97.56 566 MET A O 1
ATOM 4453 N N . ARG A 1 567 ? 21.557 -16.873 -30.551 1.00 97.75 567 ARG A N 1
ATOM 4454 C CA . ARG A 1 567 ? 20.980 -18.158 -30.974 1.00 97.75 567 ARG A CA 1
ATOM 4455 C C . ARG A 1 567 ? 21.135 -19.259 -29.931 1.00 97.75 567 ARG A C 1
ATOM 4457 O O . ARG A 1 567 ? 20.219 -20.051 -29.750 1.00 97.75 567 ARG A O 1
ATOM 4464 N N . ALA A 1 568 ? 22.276 -19.308 -29.245 1.00 97.88 568 ALA A N 1
ATOM 4465 C CA . ALA A 1 568 ? 22.529 -20.308 -28.213 1.00 97.88 568 ALA A CA 1
ATOM 4466 C C . ALA A 1 568 ? 21.658 -20.104 -26.963 1.00 97.88 568 ALA A C 1
ATOM 4468 O O . ALA A 1 568 ? 21.209 -21.081 -26.373 1.00 97.88 568 ALA A O 1
ATOM 4469 N N . LEU A 1 569 ? 21.427 -18.851 -26.558 1.00 97.44 569 LEU A N 1
ATOM 4470 C CA . LEU A 1 569 ? 20.639 -18.529 -25.363 1.00 97.44 569 LEU A CA 1
ATOM 4471 C C . LEU A 1 569 ? 19.133 -18.406 -25.630 1.00 97.44 569 LEU A C 1
ATOM 4473 O O . LEU A 1 569 ? 18.361 -18.443 -24.681 1.00 97.44 569 LEU A O 1
ATOM 4477 N N . ASN A 1 570 ? 18.710 -18.255 -26.888 1.00 97.50 570 ASN A N 1
ATOM 4478 C CA . ASN A 1 570 ? 17.308 -18.053 -27.274 1.00 97.50 570 ASN A CA 1
ATOM 4479 C C . ASN A 1 570 ? 16.833 -19.093 -28.305 1.00 97.50 570 ASN A C 1
ATOM 4481 O O . ASN A 1 570 ? 16.379 -18.706 -29.388 1.00 97.50 570 ASN A O 1
ATOM 4485 N N . PRO A 1 571 ? 16.946 -20.402 -28.016 1.00 96.94 571 PRO A N 1
ATOM 4486 C CA . PRO A 1 571 ? 16.647 -21.452 -28.988 1.00 96.94 571 PRO A CA 1
ATOM 4487 C C . PRO A 1 571 ? 15.211 -21.372 -29.524 1.00 96.94 571 PRO A C 1
ATOM 4489 O O . PRO A 1 571 ? 15.008 -21.572 -30.718 1.00 96.94 571 PRO A O 1
ATOM 4492 N N . GLU A 1 572 ? 14.231 -21.007 -28.691 1.00 94.19 572 GLU A N 1
ATOM 4493 C CA . GLU A 1 572 ? 12.836 -20.821 -29.116 1.00 94.19 572 GLU A CA 1
ATOM 4494 C C . GLU A 1 572 ? 12.655 -19.702 -30.152 1.00 94.19 572 GLU A C 1
ATOM 4496 O O . GLU A 1 572 ? 11.914 -19.867 -31.120 1.00 94.19 572 GLU A O 1
ATOM 4501 N N . VAL A 1 573 ? 13.362 -18.581 -29.989 1.00 93.75 573 VAL A N 1
ATOM 4502 C CA . VAL A 1 573 ? 13.263 -17.419 -30.879 1.00 93.75 573 VAL A CA 1
ATOM 4503 C C . VAL A 1 573 ? 13.874 -17.756 -32.231 1.00 93.75 573 VAL A C 1
ATOM 4505 O O . VAL A 1 573 ? 13.320 -17.402 -33.271 1.00 93.75 573 VAL A O 1
ATOM 4508 N N . VAL A 1 574 ? 15.000 -18.471 -32.219 1.00 95.81 574 VAL A N 1
ATOM 4509 C CA . VAL A 1 574 ? 15.792 -18.730 -33.425 1.00 95.81 574 VAL A CA 1
ATOM 4510 C C . VAL A 1 574 ? 15.463 -20.046 -34.118 1.00 95.81 574 VAL A C 1
ATOM 4512 O O . VAL A 1 574 ? 16.015 -20.311 -35.183 1.00 95.81 574 VAL A O 1
ATOM 4515 N N . ALA A 1 575 ? 14.564 -20.866 -33.567 1.00 95.81 575 ALA A N 1
ATOM 4516 C CA . ALA A 1 575 ? 14.168 -22.144 -34.162 1.00 95.81 575 ALA A CA 1
ATOM 4517 C C . ALA A 1 575 ? 13.652 -21.986 -35.604 1.00 95.81 575 ALA A C 1
ATOM 4519 O O . ALA A 1 575 ? 13.882 -22.847 -36.452 1.00 95.81 575 ALA A O 1
ATOM 4520 N N . ALA A 1 576 ? 12.991 -20.861 -35.894 1.00 91.75 576 ALA A N 1
ATOM 4521 C CA . ALA A 1 576 ? 12.477 -20.531 -37.221 1.00 91.75 576 ALA A CA 1
ATOM 4522 C C . ALA A 1 576 ? 13.446 -19.693 -38.079 1.00 91.75 576 ALA A C 1
ATOM 4524 O O . ALA A 1 576 ? 13.098 -19.354 -39.217 1.00 91.75 576 ALA A O 1
ATOM 4525 N N . TRP A 1 577 ? 14.626 -19.336 -37.554 1.00 96.88 577 TRP A N 1
ATOM 4526 C CA . TRP A 1 577 ? 15.548 -18.426 -38.229 1.00 96.88 577 TRP A CA 1
ATOM 4527 C C . TRP A 1 577 ? 16.276 -19.103 -39.391 1.00 96.88 577 TRP A C 1
ATOM 4529 O O . TRP A 1 577 ? 16.886 -20.162 -39.235 1.00 96.88 577 TRP A O 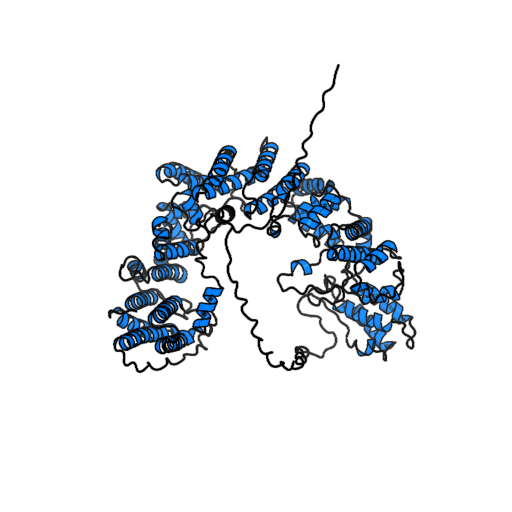1
ATOM 4539 N N . ARG A 1 578 ? 16.255 -18.466 -40.563 1.00 96.75 578 ARG A N 1
ATOM 4540 C CA . ARG A 1 578 ? 16.873 -18.970 -41.805 1.00 96.75 578 ARG A CA 1
ATOM 4541 C C . ARG A 1 578 ? 18.134 -18.211 -42.206 1.00 96.75 578 ARG A C 1
ATOM 4543 O O . ARG A 1 578 ? 18.911 -18.700 -43.028 1.00 96.75 578 ARG A O 1
ATOM 4550 N N . SER A 1 579 ? 18.345 -17.023 -41.653 1.00 96.69 579 SER A N 1
ATOM 4551 C CA . SER A 1 579 ? 19.529 -16.204 -41.908 1.00 96.69 579 SER A CA 1
ATOM 4552 C C . SER A 1 579 ? 20.819 -16.898 -41.461 1.00 96.69 579 SER A C 1
ATOM 4554 O O . SER A 1 579 ? 20.863 -17.637 -40.473 1.00 96.69 579 SER A O 1
ATOM 4556 N N . LYS A 1 580 ? 21.909 -16.640 -42.193 1.00 97.25 580 LYS A N 1
ATOM 4557 C CA . LYS A 1 580 ? 23.251 -17.126 -41.839 1.00 97.25 580 LYS A CA 1
ATOM 4558 C C . LYS A 1 580 ? 23.825 -16.330 -40.665 1.00 97.25 580 LYS A C 1
ATOM 4560 O O . LYS A 1 580 ? 23.517 -15.155 -40.499 1.00 97.25 580 LYS A O 1
ATOM 4565 N N . LEU A 1 581 ? 24.759 -16.941 -39.932 1.00 96.94 581 LEU A N 1
ATOM 4566 C CA . LEU A 1 581 ? 25.470 -16.265 -38.844 1.00 96.94 581 LEU A CA 1
ATOM 4567 C C . LEU A 1 581 ? 26.175 -14.980 -39.307 1.00 96.94 581 LEU A C 1
ATOM 4569 O O . LEU A 1 581 ? 27.019 -15.003 -40.213 1.00 96.94 581 LEU A O 1
ATOM 4573 N N . GLY A 1 582 ? 25.880 -13.874 -38.627 1.00 95.12 582 GLY A N 1
ATOM 4574 C CA . GLY A 1 582 ? 26.416 -12.551 -38.941 1.00 95.12 582 GLY A CA 1
ATOM 4575 C C . GLY A 1 582 ? 25.952 -12.026 -40.299 1.00 95.12 582 GLY A C 1
ATOM 4576 O O . GLY A 1 582 ? 26.762 -11.455 -41.050 1.00 95.12 582 GLY A O 1
ATOM 4577 N N . ALA A 1 583 ? 24.685 -12.298 -40.632 1.00 96.25 583 ALA A N 1
ATOM 4578 C CA . ALA A 1 583 ? 23.994 -11.745 -41.786 1.00 96.25 583 ALA A CA 1
ATOM 4579 C C . ALA A 1 583 ? 24.019 -10.210 -41.769 1.00 96.25 583 ALA A C 1
ATOM 4581 O O . ALA A 1 583 ? 24.246 -9.556 -40.743 1.00 96.25 583 ALA A O 1
ATOM 4582 N N . ARG A 1 584 ? 23.845 -9.634 -42.955 1.00 95.94 584 ARG A N 1
ATOM 4583 C CA . ARG A 1 584 ? 23.732 -8.189 -43.115 1.00 95.94 584 ARG A CA 1
ATOM 4584 C C . ARG A 1 584 ? 22.295 -7.758 -42.870 1.00 95.94 584 ARG A C 1
ATOM 4586 O O . ARG A 1 584 ? 21.378 -8.531 -43.102 1.00 95.94 584 ARG A O 1
ATOM 4593 N N . THR A 1 585 ? 22.091 -6.517 -42.455 1.00 91.88 585 THR A N 1
ATOM 4594 C CA . THR A 1 585 ? 20.743 -5.998 -42.166 1.00 91.88 585 THR A CA 1
ATOM 4595 C C . THR A 1 585 ? 19.909 -5.730 -43.420 1.00 91.88 585 THR A C 1
ATOM 4597 O O . THR A 1 585 ? 18.702 -5.549 -43.324 1.00 91.88 585 THR A O 1
ATOM 4600 N N . ASP A 1 586 ? 20.534 -5.769 -44.602 1.00 92.56 586 ASP A N 1
ATOM 4601 C CA . ASP A 1 586 ? 19.870 -5.795 -45.910 1.00 92.56 586 ASP A CA 1
ATOM 4602 C C . ASP A 1 586 ? 19.549 -7.222 -46.412 1.00 92.56 586 ASP A C 1
ATOM 4604 O O . ASP A 1 586 ? 19.002 -7.377 -47.503 1.00 92.56 586 ASP A O 1
ATOM 4608 N N . ASP A 1 587 ? 19.858 -8.268 -45.634 1.00 97.19 587 ASP A N 1
ATOM 4609 C CA . ASP A 1 587 ? 19.525 -9.660 -45.949 1.00 97.19 587 ASP A CA 1
ATOM 4610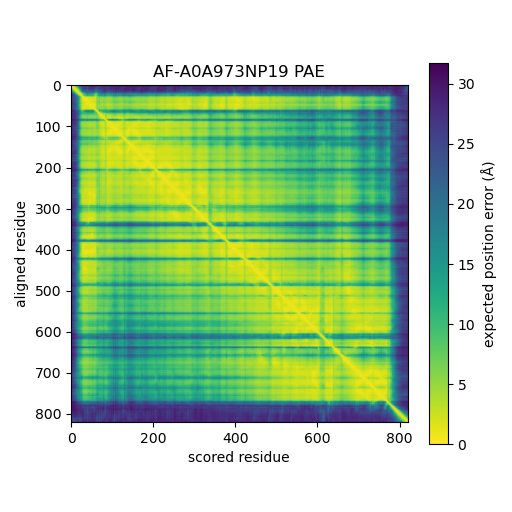 C C . ASP A 1 587 ? 18.032 -9.935 -45.694 1.00 97.19 587 ASP A C 1
ATOM 4612 O O . ASP A 1 587 ? 17.523 -9.765 -44.584 1.00 97.19 587 ASP A O 1
ATOM 4616 N N . HIS A 1 588 ? 17.318 -10.383 -46.728 1.00 97.69 588 HIS A N 1
ATOM 4617 C CA . HIS A 1 588 ? 15.880 -10.639 -46.642 1.00 97.69 588 HIS A CA 1
ATOM 4618 C C . HIS A 1 588 ? 15.517 -11.779 -45.677 1.00 97.69 588 HIS A C 1
ATOM 4620 O O . HIS A 1 588 ? 14.473 -11.713 -45.029 1.00 97.69 588 HIS A O 1
ATOM 4626 N N . ALA A 1 589 ? 16.369 -12.803 -45.539 1.00 97.44 589 ALA A N 1
ATOM 4627 C CA . ALA A 1 589 ? 16.127 -13.875 -44.579 1.00 97.44 589 ALA A CA 1
ATOM 4628 C C . ALA A 1 589 ? 16.240 -13.342 -43.147 1.00 97.44 589 ALA A C 1
ATOM 4630 O O . ALA A 1 589 ? 15.430 -13.703 -42.302 1.00 97.44 589 ALA A O 1
ATOM 4631 N N . LEU A 1 590 ? 17.185 -12.431 -42.890 1.00 97.56 590 LEU A N 1
ATOM 4632 C CA . LEU A 1 590 ? 17.306 -11.778 -41.586 1.00 97.56 590 LEU A CA 1
ATOM 4633 C C . LEU A 1 590 ? 16.096 -10.888 -41.271 1.00 97.56 590 LEU A C 1
ATOM 4635 O O . LEU A 1 590 ? 15.589 -10.924 -40.154 1.00 97.56 590 LEU A O 1
ATOM 4639 N N . LEU A 1 591 ? 15.606 -10.120 -42.249 1.00 97.88 591 LEU A N 1
ATOM 4640 C CA . LEU A 1 591 ? 14.391 -9.317 -42.084 1.00 97.88 591 LEU A CA 1
ATOM 4641 C C . LEU A 1 591 ? 13.184 -10.192 -41.713 1.00 97.88 591 LEU A C 1
ATOM 4643 O O . LEU A 1 591 ? 12.437 -9.854 -40.794 1.00 97.88 591 LEU A O 1
ATOM 4647 N N . LEU A 1 592 ? 12.998 -11.313 -42.416 1.00 97.94 592 LEU A N 1
ATOM 4648 C CA . LEU A 1 592 ? 11.906 -12.244 -42.145 1.00 97.94 592 LEU A CA 1
ATOM 4649 C C . LEU A 1 592 ? 12.042 -12.900 -40.763 1.00 97.94 592 LEU A C 1
ATOM 4651 O O . LEU A 1 592 ? 11.046 -13.044 -40.059 1.00 97.94 592 LEU A O 1
ATOM 4655 N N . ASP A 1 593 ? 13.263 -13.249 -40.358 1.00 97.56 593 ASP A N 1
ATOM 4656 C CA . ASP A 1 593 ? 13.552 -13.791 -39.028 1.00 97.56 593 ASP A CA 1
ATOM 4657 C C . ASP A 1 593 ? 13.144 -12.801 -37.922 1.00 97.56 593 ASP A C 1
ATOM 4659 O O . ASP A 1 593 ? 12.435 -13.180 -36.992 1.00 97.56 593 ASP A O 1
ATOM 4663 N N . VAL A 1 594 ? 13.488 -11.513 -38.057 1.00 97.06 594 VAL A N 1
ATOM 4664 C CA . VAL A 1 594 ? 13.081 -10.465 -37.099 1.00 97.06 594 VAL A CA 1
ATOM 4665 C C . VAL A 1 594 ? 11.562 -10.269 -37.085 1.00 97.06 594 VAL A C 1
ATOM 4667 O O . VAL A 1 594 ? 10.964 -10.147 -36.017 1.00 97.06 594 VAL A O 1
ATOM 4670 N N . LEU A 1 595 ? 10.912 -10.280 -38.251 1.00 97.00 595 LEU A N 1
ATOM 4671 C CA . LEU A 1 595 ? 9.452 -10.174 -38.378 1.00 97.00 595 LEU A CA 1
ATOM 4672 C C . LEU A 1 595 ? 8.688 -11.346 -37.740 1.00 97.00 595 LEU A C 1
ATOM 4674 O O . LEU A 1 595 ? 7.520 -11.191 -37.392 1.00 97.00 595 LEU A O 1
ATOM 4678 N N . ARG A 1 596 ? 9.319 -12.513 -37.584 1.00 96.19 596 ARG A N 1
ATOM 4679 C CA . ARG A 1 596 ? 8.737 -13.676 -36.892 1.00 96.19 596 ARG A CA 1
ATOM 4680 C C . ARG A 1 596 ? 8.966 -13.660 -35.382 1.00 96.19 596 ARG A C 1
ATOM 4682 O O . ARG A 1 596 ? 8.353 -14.456 -34.679 1.00 96.19 596 ARG A O 1
ATOM 4689 N N . SER A 1 597 ? 9.832 -12.780 -34.889 1.00 95.62 597 SER A N 1
ATOM 4690 C CA . SER A 1 597 ? 10.287 -12.757 -33.500 1.00 95.62 597 SER A CA 1
ATOM 4691 C C . SER A 1 597 ? 9.828 -11.472 -32.801 1.00 95.62 597 SER A C 1
ATOM 4693 O O . SER A 1 597 ? 10.586 -10.503 -32.773 1.00 95.62 597 SER A O 1
ATOM 4695 N N . PRO A 1 598 ? 8.602 -11.421 -32.244 1.00 90.94 598 PRO A N 1
ATOM 4696 C CA . PRO A 1 598 ? 8.114 -10.239 -31.547 1.00 90.94 598 PRO A CA 1
ATOM 4697 C C . PRO A 1 598 ? 9.010 -9.815 -30.385 1.00 90.94 598 PRO A C 1
ATOM 4699 O O . PRO A 1 598 ? 9.283 -8.635 -30.309 1.00 90.94 598 PRO A O 1
ATOM 4702 N N . GLY A 1 599 ? 9.610 -10.703 -29.587 1.00 89.88 599 GLY A N 1
ATOM 4703 C CA . GLY A 1 599 ? 10.481 -10.343 -28.448 1.00 89.88 599 GLY A CA 1
ATOM 4704 C C . GLY A 1 599 ? 11.843 -9.684 -28.761 1.00 89.88 599 GLY A C 1
ATOM 4705 O O . GLY A 1 599 ? 12.773 -9.777 -27.951 1.00 89.88 599 GLY A O 1
ATOM 4706 N N . MET A 1 600 ? 12.003 -9.057 -29.932 1.00 94.19 600 MET A N 1
ATOM 4707 C CA . MET A 1 600 ? 13.213 -8.350 -30.367 1.00 94.19 600 MET A CA 1
ATOM 4708 C C . MET A 1 600 ? 13.107 -6.856 -30.030 1.00 94.19 600 MET A C 1
ATOM 4710 O O . MET A 1 600 ? 12.695 -6.035 -30.855 1.00 94.19 600 MET A O 1
ATOM 4714 N N . ASN A 1 601 ? 13.479 -6.501 -28.798 1.00 89.62 601 ASN A N 1
ATOM 4715 C CA . ASN A 1 601 ? 13.387 -5.137 -28.273 1.00 89.62 601 ASN A CA 1
ATOM 4716 C C . ASN A 1 601 ? 14.767 -4.483 -28.056 1.00 89.62 601 ASN A C 1
ATOM 4718 O O . ASN A 1 601 ? 15.795 -5.152 -27.982 1.00 89.62 601 ASN A O 1
ATOM 4722 N N . LEU A 1 602 ? 14.788 -3.152 -27.927 1.00 90.44 602 LEU A N 1
ATOM 4723 C CA . LEU A 1 602 ? 15.978 -2.374 -27.557 1.00 90.44 602 LEU A CA 1
ATOM 4724 C C . LEU A 1 602 ? 16.169 -2.239 -26.047 1.00 90.44 602 LEU A C 1
ATOM 4726 O O . LEU A 1 602 ? 17.189 -1.690 -25.621 1.00 90.44 602 LEU A O 1
ATOM 4730 N N . ARG A 1 603 ? 15.202 -2.707 -25.258 1.00 86.12 603 ARG A N 1
ATOM 4731 C CA . ARG A 1 603 ? 15.154 -2.564 -23.805 1.00 86.12 603 ARG A CA 1
ATOM 4732 C C . ARG A 1 603 ? 15.194 -3.930 -23.129 1.00 86.12 603 ARG A C 1
ATOM 4734 O O . ARG A 1 603 ? 14.518 -4.856 -23.567 1.00 86.12 603 ARG A O 1
ATOM 4741 N N . ALA A 1 604 ? 16.006 -4.040 -22.087 1.00 85.69 604 ALA A N 1
ATOM 4742 C CA . ALA A 1 604 ? 15.976 -5.128 -21.121 1.00 85.69 604 ALA A CA 1
ATOM 4743 C C . ALA A 1 604 ? 14.877 -4.897 -20.072 1.00 85.69 604 ALA A C 1
ATOM 4745 O O . ALA A 1 604 ? 14.263 -5.860 -19.616 1.00 85.69 604 ALA A O 1
ATOM 4746 N N . ALA A 1 605 ? 14.599 -3.629 -19.748 1.00 73.62 605 ALA A N 1
ATOM 4747 C CA . ALA A 1 605 ? 13.476 -3.234 -18.912 1.00 73.62 605 ALA A CA 1
ATOM 4748 C C . ALA A 1 605 ? 12.147 -3.452 -19.653 1.00 73.62 605 ALA A C 1
ATOM 4750 O O . ALA A 1 605 ? 11.756 -2.649 -20.510 1.00 73.62 605 ALA A O 1
ATOM 4751 N N . SER A 1 606 ? 11.453 -4.545 -19.334 1.00 66.50 606 SER A N 1
ATOM 4752 C CA . SER A 1 606 ? 10.077 -4.784 -19.768 1.00 66.50 606 SER A CA 1
ATOM 4753 C C . SER A 1 606 ? 9.133 -4.428 -18.616 1.00 66.50 606 SER A C 1
ATOM 4755 O O . SER A 1 606 ? 9.383 -4.821 -17.479 1.00 66.50 606 SER A O 1
ATOM 4757 N N . ARG A 1 607 ? 8.031 -3.706 -18.880 1.00 57.06 607 ARG A N 1
ATOM 4758 C CA . ARG A 1 607 ? 6.979 -3.539 -17.854 1.00 57.06 607 ARG A CA 1
ATOM 4759 C C . ARG A 1 607 ? 6.270 -4.858 -17.543 1.00 57.06 607 ARG A C 1
ATOM 4761 O O . ARG A 1 607 ? 5.599 -4.931 -16.526 1.00 57.06 607 ARG A O 1
ATOM 4768 N N . ALA A 1 608 ? 6.385 -5.883 -18.392 1.00 52.19 608 ALA A N 1
ATOM 4769 C CA . ALA A 1 608 ? 5.756 -7.178 -18.128 1.00 52.19 608 ALA A CA 1
ATOM 4770 C C . ALA A 1 608 ? 6.245 -7.802 -16.817 1.00 52.19 608 ALA A C 1
ATOM 4772 O O . ALA A 1 608 ? 5.450 -8.419 -16.119 1.00 52.19 608 ALA A O 1
ATOM 4773 N N . ASP A 1 609 ? 7.514 -7.596 -16.455 1.00 55.28 609 ASP A N 1
ATOM 4774 C CA . ASP A 1 609 ? 8.062 -8.162 -15.218 1.00 55.28 609 ASP A CA 1
ATOM 4775 C C . ASP A 1 609 ? 7.529 -7.453 -13.958 1.00 55.28 609 ASP A C 1
ATOM 4777 O O . ASP A 1 609 ? 7.462 -8.063 -12.896 1.00 55.28 609 ASP A O 1
ATOM 4781 N N . GLU A 1 610 ? 7.110 -6.185 -14.073 1.00 53.12 610 GLU A N 1
ATOM 4782 C CA . GLU A 1 610 ? 6.467 -5.437 -12.979 1.00 53.12 610 GLU A CA 1
ATOM 4783 C C . GLU A 1 610 ? 4.978 -5.790 -12.824 1.00 53.12 610 GLU A C 1
ATOM 4785 O O . GLU A 1 610 ? 4.416 -5.664 -11.739 1.00 53.12 610 GLU A O 1
ATOM 4790 N N . VAL A 1 611 ? 4.321 -6.235 -13.901 1.00 50.62 611 VAL A N 1
ATOM 4791 C CA . VAL A 1 611 ? 2.862 -6.457 -13.960 1.00 50.62 611 VAL A CA 1
ATOM 4792 C C . VAL A 1 611 ? 2.483 -7.909 -13.608 1.00 50.62 611 VAL A C 1
ATOM 4794 O O . VAL A 1 611 ? 1.325 -8.299 -13.741 1.00 50.62 611 VAL A O 1
ATOM 4797 N N . SER A 1 612 ? 3.410 -8.691 -13.041 1.00 48.97 612 SER A N 1
ATOM 4798 C CA . SER A 1 612 ? 3.137 -10.023 -12.462 1.00 48.97 612 SER A CA 1
ATOM 4799 C C . SER A 1 612 ? 2.021 -10.033 -11.401 1.00 48.97 612 SER A C 1
ATOM 4801 O O . SER A 1 612 ? 1.519 -11.094 -11.043 1.00 48.97 612 SER A O 1
ATOM 4803 N N . GLN A 1 613 ? 1.545 -8.862 -10.961 1.00 49.94 613 GLN A N 1
ATOM 4804 C CA . GLN A 1 613 ? 0.335 -8.711 -10.148 1.00 49.94 613 GLN A CA 1
ATOM 4805 C C . GLN A 1 613 ? -0.957 -9.245 -10.805 1.00 49.94 613 GLN A C 1
ATOM 4807 O O . GLN A 1 613 ? -1.933 -9.438 -10.085 1.00 49.94 613 GLN A O 1
ATOM 4812 N N . TYR A 1 614 ? -0.994 -9.505 -12.122 1.00 54.53 614 TYR A N 1
ATOM 4813 C CA . TYR A 1 614 ? -2.203 -9.984 -12.823 1.00 54.53 614 TYR A CA 1
ATOM 4814 C C . TYR A 1 614 ? -2.189 -11.465 -13.256 1.00 54.53 614 TYR A C 1
ATOM 4816 O O . TYR A 1 614 ? -3.078 -11.878 -13.998 1.00 54.53 614 TYR A O 1
ATOM 4824 N N . GLY A 1 615 ? -1.259 -12.283 -12.753 1.00 49.03 615 GLY A N 1
ATOM 4825 C CA . GLY A 1 615 ? -1.248 -13.737 -12.976 1.00 49.03 615 GLY A CA 1
ATOM 4826 C C . GLY A 1 615 ? -0.142 -14.218 -13.923 1.00 49.03 615 GLY A C 1
ATOM 4827 O O . GLY A 1 615 ? 0.225 -13.543 -14.880 1.00 49.03 615 GLY A O 1
ATOM 4828 N N . ASP A 1 616 ? 0.390 -15.399 -13.610 1.00 46.56 616 ASP A N 1
ATOM 4829 C CA . ASP A 1 616 ? 1.699 -15.976 -13.972 1.00 46.56 616 ASP A CA 1
ATOM 4830 C C . ASP A 1 616 ? 2.046 -16.217 -15.461 1.00 46.56 616 ASP A C 1
ATOM 4832 O O . ASP A 1 616 ? 3.064 -16.848 -15.755 1.00 46.56 616 ASP A O 1
ATOM 4836 N N . GLU A 1 617 ? 1.291 -15.720 -16.440 1.00 57.38 617 GLU A N 1
ATOM 4837 C CA . GLU A 1 617 ? 1.624 -15.955 -17.855 1.00 57.38 617 GLU A CA 1
ATOM 4838 C C . GLU A 1 617 ? 2.427 -14.797 -18.451 1.00 57.38 617 GLU A C 1
ATOM 4840 O O . GLU A 1 617 ? 1.939 -13.996 -19.248 1.00 57.38 617 GLU A O 1
ATOM 4845 N N . ALA A 1 618 ? 3.709 -14.715 -18.085 1.00 63.16 618 ALA A N 1
ATOM 4846 C CA . ALA A 1 618 ? 4.653 -13.899 -18.840 1.00 63.16 618 ALA A CA 1
ATOM 4847 C C . ALA A 1 618 ? 4.654 -14.362 -20.311 1.00 63.16 618 ALA A C 1
ATOM 4849 O O . ALA A 1 618 ? 5.046 -15.494 -20.610 1.00 63.16 618 ALA A O 1
ATOM 4850 N N . THR A 1 619 ? 4.219 -13.491 -21.228 1.00 69.25 619 THR A N 1
ATOM 4851 C CA . THR A 1 619 ? 4.176 -13.778 -22.670 1.00 69.25 619 THR A CA 1
ATOM 4852 C C . THR A 1 619 ? 5.530 -14.309 -23.146 1.00 69.25 619 THR A C 1
ATOM 4854 O O . THR A 1 619 ? 6.567 -13.668 -22.929 1.00 69.25 619 THR A O 1
ATOM 4857 N N . LYS A 1 620 ? 5.554 -15.470 -23.818 1.00 84.31 620 LYS A N 1
ATOM 4858 C CA . LYS A 1 620 ? 6.819 -16.033 -24.318 1.00 84.31 620 LYS A CA 1
ATOM 4859 C C . LYS A 1 620 ? 7.458 -15.077 -25.336 1.00 84.31 620 LYS A C 1
ATOM 4861 O O . LYS A 1 620 ? 6.734 -14.443 -26.100 1.00 84.31 620 LYS A O 1
ATOM 4866 N N . PRO A 1 621 ? 8.799 -15.025 -25.477 1.00 84.31 621 PRO A N 1
ATOM 4867 C CA . PRO A 1 621 ? 9.462 -14.140 -26.448 1.00 84.31 621 PRO A CA 1
ATOM 4868 C C . PRO A 1 621 ? 9.046 -14.342 -27.921 1.00 84.31 621 PRO A C 1
ATOM 4870 O O . PRO A 1 621 ? 9.329 -13.499 -28.776 1.00 84.31 621 PRO A O 1
ATOM 4873 N N . THR A 1 622 ? 8.428 -15.479 -28.238 1.00 88.69 622 THR A N 1
ATOM 4874 C CA . THR A 1 622 ? 7.906 -15.839 -29.565 1.00 88.69 622 THR A CA 1
ATOM 4875 C C . THR A 1 622 ? 6.423 -15.514 -29.749 1.00 88.69 622 THR A C 1
ATOM 4877 O O . THR A 1 622 ? 5.925 -15.561 -30.875 1.00 88.69 622 THR A O 1
ATOM 4880 N N . GLU A 1 623 ? 5.712 -15.188 -28.675 1.00 90.31 623 GLU A N 1
ATOM 4881 C CA . GLU A 1 623 ? 4.286 -14.882 -28.676 1.00 90.31 623 GLU A CA 1
ATOM 4882 C C . GLU A 1 623 ? 4.068 -13.368 -28.785 1.00 90.31 623 GLU A C 1
ATOM 4884 O O . GLU A 1 623 ? 4.925 -12.559 -28.436 1.00 90.31 623 GLU A O 1
ATOM 4889 N N . ILE A 1 624 ? 2.921 -12.977 -29.343 1.00 90.56 624 ILE A N 1
ATOM 4890 C CA . ILE A 1 624 ? 2.536 -11.567 -29.395 1.00 90.56 624 ILE A CA 1
ATOM 4891 C C . ILE A 1 624 ? 1.902 -11.206 -28.067 1.00 90.56 624 ILE A C 1
ATOM 4893 O O . ILE A 1 624 ? 0.832 -11.716 -27.746 1.00 90.56 624 ILE A O 1
ATOM 4897 N N . ASP A 1 625 ? 2.514 -10.264 -27.364 1.00 87.38 625 ASP A N 1
ATOM 4898 C CA . ASP A 1 625 ? 1.868 -9.617 -26.236 1.00 87.38 625 ASP A CA 1
ATOM 4899 C C . ASP A 1 625 ? 0.820 -8.645 -26.778 1.00 87.38 625 ASP A C 1
ATOM 4901 O O . ASP A 1 625 ? 1.162 -7.733 -27.532 1.00 87.38 625 ASP A O 1
ATOM 4905 N N . VAL A 1 626 ? -0.455 -8.869 -26.460 1.00 85.81 626 VAL A N 1
ATOM 4906 C CA . VAL A 1 626 ? -1.572 -8.026 -26.920 1.00 85.81 626 VAL A CA 1
ATOM 4907 C C . VAL A 1 626 ? -1.897 -6.882 -25.960 1.00 85.81 626 VAL A C 1
ATOM 4909 O O . VAL A 1 626 ? -2.618 -5.965 -26.347 1.00 85.81 626 VAL A O 1
ATOM 4912 N N . TYR A 1 627 ? -1.369 -6.925 -24.735 1.00 81.25 627 TYR A N 1
ATOM 4913 C CA . TYR A 1 627 ? -1.641 -5.949 -23.681 1.00 81.25 627 TYR A CA 1
ATOM 4914 C C . TYR A 1 627 ? -0.515 -4.920 -23.562 1.00 81.25 627 TYR A C 1
ATOM 4916 O O . TYR A 1 627 ? -0.768 -3.737 -23.362 1.00 81.25 627 TYR A O 1
ATOM 4924 N N . GLN A 1 628 ? 0.735 -5.355 -23.709 1.00 81.50 628 GLN A N 1
ATOM 4925 C CA . GLN A 1 628 ? 1.955 -4.559 -23.565 1.00 81.50 628 GLN A CA 1
ATOM 4926 C C . GLN A 1 628 ? 2.818 -4.623 -24.838 1.00 81.50 628 GLN A C 1
ATOM 4928 O O . GLN A 1 628 ? 4.049 -4.541 -24.790 1.00 81.50 628 GLN A O 1
ATOM 4933 N N . HIS A 1 629 ? 2.191 -4.720 -26.015 1.00 85.81 629 HIS A N 1
ATOM 4934 C CA . HIS A 1 629 ? 2.864 -4.855 -27.317 1.00 85.81 629 HIS A CA 1
ATOM 4935 C C . HIS A 1 629 ? 3.943 -3.804 -27.590 1.00 85.81 629 HIS A C 1
ATOM 4937 O O . HIS A 1 629 ? 4.950 -4.110 -28.223 1.00 85.81 629 HIS A O 1
ATOM 4943 N N . SER A 1 630 ? 3.764 -2.568 -27.114 1.00 86.56 630 SER A N 1
ATOM 4944 C CA . SER A 1 630 ? 4.753 -1.493 -27.318 1.00 86.56 630 SER A CA 1
ATOM 4945 C C . SER A 1 630 ? 6.057 -1.703 -26.538 1.00 86.56 630 SER A C 1
ATOM 4947 O O . SER A 1 630 ? 7.049 -1.027 -26.810 1.00 86.56 630 SER A O 1
ATOM 4949 N N . LEU A 1 631 ? 6.053 -2.606 -25.556 1.00 82.38 631 LEU A N 1
ATOM 4950 C CA . LEU A 1 631 ? 7.177 -2.883 -24.667 1.00 82.38 631 LEU A CA 1
ATOM 4951 C C . LEU A 1 631 ? 7.743 -4.291 -24.850 1.00 82.38 631 LEU A C 1
ATOM 4953 O O . LEU A 1 631 ? 8.951 -4.453 -24.720 1.00 82.38 631 LEU A O 1
ATOM 4957 N N . ASN A 1 632 ? 6.901 -5.271 -25.182 1.00 86.44 632 ASN A N 1
ATOM 4958 C CA . ASN A 1 632 ? 7.287 -6.686 -25.145 1.00 86.44 632 ASN A CA 1
ATOM 4959 C C . ASN A 1 632 ? 7.441 -7.323 -26.525 1.00 86.44 632 ASN A C 1
ATOM 4961 O O . ASN A 1 632 ? 8.159 -8.311 -26.660 1.00 86.44 632 ASN A O 1
ATOM 4965 N N . ASN A 1 633 ? 6.825 -6.730 -27.551 1.00 92.19 633 ASN A N 1
ATOM 4966 C CA . ASN A 1 633 ? 7.077 -7.127 -28.926 1.00 92.19 633 ASN A CA 1
ATOM 4967 C C . ASN A 1 633 ? 8.288 -6.326 -29.446 1.00 92.19 633 ASN A C 1
ATOM 4969 O O . ASN A 1 633 ? 9.304 -6.168 -28.757 1.00 92.19 633 ASN A O 1
ATOM 4973 N N . TRP A 1 634 ? 8.221 -5.842 -30.685 1.00 94.12 634 TRP A N 1
ATOM 4974 C CA . TRP A 1 634 ? 9.359 -5.181 -31.310 1.00 94.12 634 TRP A CA 1
ATOM 4975 C C . TRP A 1 634 ? 9.656 -3.806 -30.706 1.00 94.12 634 TRP A C 1
ATOM 4977 O O . TRP A 1 634 ? 8.846 -3.201 -30.004 1.00 94.12 634 TRP A O 1
ATOM 4987 N N . TRP A 1 635 ? 10.821 -3.262 -31.050 1.00 93.69 635 TRP A N 1
ATOM 4988 C CA . TRP A 1 635 ? 11.280 -1.994 -30.504 1.00 93.69 635 TRP A CA 1
ATOM 4989 C C . TRP A 1 635 ? 10.405 -0.785 -30.869 1.00 93.69 635 TRP A C 1
ATOM 4991 O O . TRP A 1 635 ? 10.010 -0.555 -32.021 1.00 93.69 635 TRP A O 1
ATOM 5001 N N . CYS A 1 636 ? 10.223 0.080 -29.875 1.00 89.94 636 CYS A N 1
ATOM 5002 C CA . CYS A 1 636 ? 10.003 1.499 -30.106 1.00 89.94 636 CYS A CA 1
ATOM 5003 C C . CYS A 1 636 ? 11.291 2.162 -30.586 1.00 89.94 636 CYS A C 1
ATOM 5005 O O . CYS A 1 636 ? 12.383 1.824 -30.126 1.00 89.94 636 CYS A O 1
ATOM 5007 N N . GLY A 1 637 ? 11.173 3.116 -31.510 1.00 80.31 637 GLY A N 1
ATOM 5008 C CA . GLY A 1 637 ? 12.299 3.975 -31.851 1.00 80.31 637 GLY A CA 1
ATOM 5009 C C . GLY A 1 637 ? 12.655 4.772 -30.598 1.00 80.31 637 GLY A C 1
ATOM 5010 O O . GLY A 1 637 ? 11.748 5.323 -29.973 1.00 80.31 637 GLY A O 1
ATOM 5011 N N . PRO A 1 638 ? 13.916 4.827 -30.168 1.00 65.75 638 PRO A N 1
ATOM 5012 C CA . PRO A 1 638 ? 14.237 5.586 -28.978 1.00 65.75 638 PRO A CA 1
ATOM 5013 C C . PRO A 1 638 ? 14.094 7.072 -29.290 1.00 65.75 638 PRO A C 1
ATOM 5015 O O . PRO A 1 638 ? 14.802 7.610 -30.139 1.00 65.75 638 PRO A O 1
ATOM 5018 N N . ILE A 1 639 ? 13.183 7.753 -28.603 1.00 60.88 639 ILE A N 1
ATOM 5019 C CA . ILE A 1 639 ? 13.192 9.210 -28.600 1.00 60.88 639 ILE A CA 1
ATOM 5020 C C . ILE A 1 639 ? 14.363 9.582 -27.690 1.00 60.88 639 ILE A C 1
ATOM 5022 O O . ILE A 1 639 ? 14.393 9.178 -26.534 1.00 60.88 639 ILE A O 1
ATOM 5026 N N . ALA A 1 640 ? 15.367 10.309 -28.185 1.00 64.38 640 ALA A N 1
ATOM 5027 C CA . ALA A 1 640 ? 16.481 10.755 -27.338 1.00 64.38 640 ALA A CA 1
ATOM 5028 C C . ALA A 1 640 ? 15.981 11.492 -26.074 1.00 64.38 640 ALA A C 1
ATOM 5030 O O . ALA A 1 640 ? 16.573 11.365 -25.004 1.00 64.38 640 ALA A O 1
ATOM 5031 N N . ALA A 1 641 ? 14.839 12.183 -26.192 1.00 67.94 641 ALA A N 1
ATOM 5032 C CA . ALA A 1 641 ? 14.118 12.774 -25.072 1.00 67.94 641 ALA A CA 1
ATOM 5033 C C . ALA A 1 641 ? 13.626 11.737 -24.044 1.00 67.94 641 ALA A C 1
ATOM 5035 O O . ALA A 1 641 ? 13.710 12.016 -22.856 1.00 67.94 641 ALA A O 1
ATOM 5036 N N . ASP A 1 642 ? 13.197 10.539 -24.458 1.00 72.44 642 ASP A N 1
ATOM 5037 C CA . ASP A 1 642 ? 12.772 9.469 -23.541 1.00 72.44 642 ASP A CA 1
ATOM 5038 C C . ASP A 1 642 ? 13.942 8.942 -22.719 1.00 72.44 642 ASP A C 1
ATOM 5040 O O . ASP A 1 642 ? 13.783 8.670 -21.533 1.00 72.44 642 ASP A O 1
ATOM 5044 N N . PHE A 1 643 ? 15.122 8.781 -23.330 1.00 71.25 643 PHE A N 1
ATOM 5045 C CA . PHE A 1 643 ? 16.290 8.349 -22.569 1.00 71.25 643 PHE A CA 1
ATOM 5046 C C . PHE A 1 643 ? 16.674 9.393 -21.521 1.00 71.25 643 PHE A C 1
ATOM 5048 O O . PHE A 1 643 ? 16.914 9.026 -20.380 1.00 71.25 643 PHE A O 1
ATOM 5055 N N . ASN A 1 644 ? 16.670 10.681 -21.878 1.00 73.25 644 ASN A N 1
ATOM 5056 C CA . ASN A 1 644 ? 16.983 11.749 -20.928 1.00 73.25 644 ASN A CA 1
ATOM 5057 C C . ASN A 1 644 ? 15.904 11.894 -19.843 1.00 73.25 644 ASN A C 1
ATOM 5059 O O . ASN A 1 644 ? 16.239 12.078 -18.682 1.00 73.25 644 ASN A O 1
ATOM 5063 N N . ALA A 1 645 ? 14.620 11.774 -20.189 1.00 76.12 645 ALA A N 1
ATOM 5064 C CA . ALA A 1 645 ? 13.532 11.814 -19.212 1.00 76.12 645 ALA A CA 1
ATOM 5065 C C . ALA A 1 645 ? 13.635 10.655 -18.211 1.00 76.12 645 ALA A C 1
ATOM 5067 O O . ALA A 1 645 ? 13.457 10.862 -17.019 1.00 76.12 645 ALA A O 1
ATOM 5068 N N . ARG A 1 646 ? 13.999 9.457 -18.682 1.00 70.94 646 ARG A N 1
ATOM 5069 C CA . ARG A 1 646 ? 14.259 8.290 -17.826 1.00 70.94 646 ARG A CA 1
ATOM 5070 C C . ARG A 1 646 ? 15.572 8.386 -17.051 1.00 70.94 646 ARG A C 1
ATOM 5072 O O . ARG A 1 646 ? 15.705 7.752 -16.010 1.00 70.94 646 ARG A O 1
ATOM 5079 N N . ASP A 1 647 ? 16.564 9.110 -17.574 1.00 74.81 647 ASP A N 1
ATOM 5080 C CA . ASP A 1 647 ? 17.770 9.509 -16.836 1.00 74.81 647 ASP A CA 1
ATOM 5081 C C . ASP A 1 647 ? 17.354 10.359 -15.639 1.00 74.81 647 ASP A C 1
ATOM 5083 O O . ASP A 1 647 ? 17.598 9.954 -14.509 1.00 74.81 647 ASP A O 1
ATOM 5087 N N . GLU A 1 648 ? 16.621 11.442 -15.865 1.00 77.44 648 GLU A N 1
ATOM 5088 C CA . GLU A 1 648 ? 16.130 12.302 -14.786 1.00 77.44 648 GLU A CA 1
ATOM 5089 C C . GLU A 1 648 ? 15.181 11.552 -13.825 1.00 77.44 648 GLU A C 1
ATOM 5091 O O . GLU A 1 648 ? 15.294 11.719 -12.615 1.00 77.44 648 GLU A O 1
ATOM 5096 N N . GLU A 1 649 ? 14.310 10.661 -14.316 1.00 74.75 649 GLU A N 1
ATOM 5097 C CA . GLU A 1 649 ? 13.421 9.838 -13.479 1.00 74.75 649 GLU A CA 1
ATOM 5098 C C . GLU A 1 649 ? 14.209 8.878 -12.576 1.00 74.75 649 GLU A C 1
ATOM 5100 O O . GLU A 1 649 ? 14.032 8.910 -11.358 1.00 74.75 649 GLU A O 1
ATOM 5105 N N . ALA A 1 650 ? 15.133 8.089 -13.139 1.00 69.31 650 ALA A N 1
ATOM 5106 C CA . ALA A 1 650 ? 15.969 7.167 -12.367 1.00 69.31 650 ALA A CA 1
ATOM 5107 C C . ALA A 1 650 ? 16.832 7.916 -11.338 1.00 69.31 650 ALA A C 1
ATOM 5109 O O . ALA A 1 650 ? 17.015 7.445 -10.219 1.00 69.31 650 ALA A O 1
ATOM 5110 N N . LEU A 1 651 ? 17.327 9.109 -11.686 1.00 74.06 651 LEU A N 1
ATOM 5111 C CA . LEU A 1 651 ? 18.065 9.964 -10.756 1.00 74.06 651 LEU A CA 1
ATOM 5112 C C . LEU A 1 651 ? 17.169 10.505 -9.641 1.00 74.06 651 LEU A C 1
ATOM 5114 O O . LEU A 1 651 ? 17.555 10.432 -8.477 1.00 74.06 651 LEU A O 1
ATOM 5118 N N . SER A 1 652 ? 15.969 10.983 -9.977 1.00 74.56 652 SER A N 1
ATOM 5119 C CA . SER A 1 652 ? 15.002 11.501 -9.003 1.00 74.56 652 SER A CA 1
ATOM 5120 C C . SER A 1 652 ? 14.484 10.424 -8.044 1.00 74.56 652 SER A C 1
ATOM 5122 O O . SER A 1 652 ? 14.244 10.706 -6.876 1.00 74.56 652 SER A O 1
ATOM 5124 N N . GLY A 1 653 ? 14.336 9.180 -8.512 1.00 70.88 653 GLY A N 1
ATOM 5125 C CA . GLY A 1 653 ? 13.905 8.056 -7.681 1.00 70.88 653 GLY A CA 1
ATOM 5126 C C . GLY A 1 653 ? 15.035 7.466 -6.833 1.00 70.88 653 GLY A C 1
ATOM 5127 O O . GLY A 1 653 ? 14.804 7.012 -5.708 1.00 70.88 653 GLY A O 1
ATOM 5128 N N . ALA A 1 654 ? 16.268 7.467 -7.350 1.00 70.81 654 ALA A N 1
ATOM 5129 C CA . ALA A 1 654 ? 17.420 6.897 -6.658 1.00 70.81 654 ALA A CA 1
ATOM 5130 C C . ALA A 1 654 ? 18.078 7.856 -5.658 1.00 70.81 654 ALA A C 1
ATOM 5132 O O . ALA A 1 654 ? 18.786 7.388 -4.766 1.00 70.81 654 ALA A O 1
ATOM 5133 N N . LEU A 1 655 ? 17.876 9.169 -5.778 1.00 76.50 655 LEU A N 1
ATOM 5134 C CA . LEU A 1 655 ? 18.520 10.175 -4.935 1.00 76.50 655 LEU A CA 1
ATOM 5135 C C . LEU A 1 655 ? 17.459 11.027 -4.230 1.00 76.50 655 LEU A C 1
ATOM 5137 O O . LEU A 1 655 ? 16.478 11.435 -4.830 1.00 76.50 655 LEU A O 1
ATOM 5141 N N . THR A 1 656 ? 17.655 11.311 -2.939 1.00 68.44 656 THR A N 1
ATOM 5142 C CA . THR A 1 656 ? 16.737 12.156 -2.144 1.00 68.44 656 THR A CA 1
ATOM 5143 C C . THR A 1 656 ? 16.828 13.643 -2.482 1.00 68.44 656 THR A C 1
ATOM 5145 O O . THR A 1 656 ? 15.992 14.427 -2.038 1.00 68.44 656 THR A O 1
ATOM 5148 N N . ALA A 1 657 ? 17.852 14.055 -3.227 1.00 63.69 657 ALA A N 1
ATOM 5149 C CA . ALA A 1 657 ? 17.986 15.429 -3.672 1.00 63.69 657 ALA A CA 1
ATOM 5150 C C . ALA A 1 657 ? 16.971 15.699 -4.785 1.00 63.69 657 ALA A C 1
ATOM 5152 O O . ALA A 1 657 ? 16.965 14.971 -5.773 1.00 63.69 657 ALA A O 1
ATOM 5153 N N . ASP A 1 658 ? 16.151 16.746 -4.648 1.00 62.75 658 ASP A N 1
ATOM 5154 C CA . ASP A 1 658 ? 15.334 17.220 -5.765 1.00 62.75 658 ASP A CA 1
ATOM 5155 C C . ASP A 1 658 ? 16.291 17.622 -6.902 1.00 62.75 658 ASP A C 1
ATOM 5157 O O . ASP A 1 658 ? 17.031 18.599 -6.748 1.00 62.75 658 ASP A O 1
ATOM 5161 N N . PRO A 1 659 ? 16.333 16.891 -8.032 1.00 57.88 659 PRO A N 1
ATOM 5162 C CA . PRO A 1 659 ? 17.268 17.189 -9.114 1.00 57.88 659 PRO A CA 1
ATOM 5163 C C . PRO A 1 659 ? 16.960 18.531 -9.795 1.00 57.88 659 PRO A C 1
ATOM 5165 O O . PRO A 1 659 ? 17.762 19.016 -10.596 1.00 57.88 659 PRO A O 1
ATOM 5168 N N . ARG A 1 660 ? 15.810 19.149 -9.479 1.00 63.62 660 ARG A N 1
ATOM 5169 C CA . ARG A 1 660 ? 15.459 20.507 -9.909 1.00 63.62 660 ARG A CA 1
ATOM 5170 C C . ARG A 1 660 ? 16.245 21.577 -9.147 1.00 63.62 660 ARG A C 1
ATOM 5172 O O . ARG A 1 660 ? 16.398 22.676 -9.673 1.00 63.62 660 ARG A O 1
ATOM 5179 N N . GLU A 1 661 ? 16.779 21.259 -7.967 1.00 72.12 661 GLU A N 1
ATOM 5180 C CA . GLU A 1 661 ? 17.661 22.151 -7.216 1.00 72.12 661 GLU A CA 1
ATOM 5181 C C . GLU A 1 661 ? 19.112 22.032 -7.731 1.00 72.12 661 GLU A C 1
ATOM 5183 O O . GLU A 1 661 ? 19.665 20.925 -7.769 1.00 72.12 661 GLU A O 1
ATOM 5188 N N . PRO A 1 662 ? 19.781 23.143 -8.105 1.00 76.31 662 PRO A N 1
ATOM 5189 C CA . PRO A 1 662 ? 21.125 23.108 -8.693 1.00 76.31 662 PRO A CA 1
ATOM 5190 C C . PRO A 1 662 ? 22.175 22.382 -7.838 1.00 76.31 662 PRO A C 1
ATOM 5192 O O . PRO A 1 662 ? 23.037 21.685 -8.374 1.00 76.31 662 PRO A O 1
ATOM 5195 N N . GLU A 1 663 ? 22.101 22.528 -6.513 1.00 75.12 663 GLU A N 1
ATOM 5196 C CA . GLU A 1 663 ? 23.023 21.879 -5.571 1.00 75.12 663 GLU A CA 1
ATOM 5197 C C . GLU A 1 663 ? 22.829 20.358 -5.544 1.00 75.12 663 GLU A C 1
ATOM 5199 O O . GLU A 1 663 ? 23.803 19.605 -5.590 1.00 75.12 663 GLU A O 1
ATOM 5204 N N . GLY A 1 664 ? 21.572 19.905 -5.546 1.00 76.19 664 GLY A N 1
ATOM 5205 C CA . GLY A 1 664 ? 21.221 18.487 -5.571 1.00 76.19 664 GLY A CA 1
ATOM 5206 C C . GLY A 1 664 ? 21.702 17.796 -6.842 1.00 76.19 664 GLY A C 1
ATOM 5207 O O . GLY A 1 664 ? 22.297 16.717 -6.788 1.00 76.19 664 GLY A O 1
ATOM 5208 N N . ARG A 1 665 ? 21.528 18.463 -7.988 1.00 78.75 665 ARG A N 1
ATOM 5209 C CA . ARG A 1 665 ? 22.029 17.980 -9.277 1.00 78.75 665 ARG A CA 1
ATOM 5210 C C . ARG A 1 665 ? 23.554 17.852 -9.298 1.00 78.75 665 ARG A C 1
ATOM 5212 O O . ARG A 1 665 ? 24.068 16.846 -9.779 1.00 78.75 665 ARG A O 1
ATOM 5219 N N . ALA A 1 666 ? 24.283 18.831 -8.763 1.00 83.81 666 ALA A N 1
ATOM 5220 C CA . ALA A 1 666 ? 25.745 18.797 -8.751 1.00 83.81 666 ALA A CA 1
ATOM 5221 C C . ALA A 1 666 ? 26.303 17.626 -7.916 1.00 83.81 666 ALA A C 1
ATOM 5223 O O . ALA A 1 666 ? 27.279 16.989 -8.319 1.00 83.81 666 ALA A O 1
ATOM 5224 N N . GLU A 1 667 ? 25.692 17.313 -6.770 1.00 82.19 667 GLU A N 1
ATOM 5225 C CA . GLU A 1 667 ? 26.090 16.152 -5.961 1.00 82.19 667 GLU A CA 1
ATOM 5226 C C . GLU A 1 667 ? 25.707 14.822 -6.622 1.00 82.19 667 GLU A C 1
ATOM 5228 O O . GLU A 1 667 ? 26.518 13.889 -6.644 1.00 82.19 667 GLU A O 1
ATOM 5233 N N . ALA A 1 668 ? 24.528 14.752 -7.249 1.00 82.00 668 ALA A N 1
ATOM 5234 C CA . ALA A 1 668 ? 24.138 13.610 -8.071 1.00 82.00 668 ALA A CA 1
ATOM 5235 C C . ALA A 1 668 ? 25.170 13.346 -9.179 1.00 82.00 668 ALA A C 1
ATOM 5237 O O . ALA A 1 668 ? 25.664 12.230 -9.315 1.00 82.00 668 ALA A O 1
ATOM 5238 N N . GLU A 1 669 ? 25.578 14.375 -9.925 1.00 84.56 669 GLU A N 1
ATOM 5239 C CA . GLU A 1 669 ? 26.580 14.257 -10.990 1.00 84.56 669 GLU A CA 1
ATOM 5240 C C . GLU A 1 669 ? 27.939 13.754 -10.471 1.00 84.56 669 GLU A C 1
ATOM 5242 O O . GLU A 1 669 ? 28.566 12.907 -11.113 1.00 84.56 669 GLU A O 1
ATOM 5247 N N . LYS A 1 670 ? 28.382 14.193 -9.283 1.00 86.19 670 LYS A N 1
ATOM 5248 C CA . LYS A 1 670 ? 29.604 13.668 -8.639 1.00 86.19 670 LYS A CA 1
ATOM 5249 C C . LYS A 1 670 ? 29.489 12.187 -8.289 1.00 86.19 670 LYS A C 1
ATOM 5251 O O . LYS A 1 670 ? 30.474 11.457 -8.422 1.00 86.19 670 LYS A O 1
ATOM 5256 N N . MET A 1 671 ? 28.319 11.745 -7.831 1.00 88.75 671 MET A N 1
ATOM 5257 C CA . MET A 1 671 ? 28.061 10.337 -7.536 1.00 88.75 671 MET A CA 1
ATOM 5258 C C . MET A 1 671 ? 28.055 9.495 -8.813 1.00 88.75 671 MET A C 1
ATOM 5260 O O . MET A 1 671 ? 28.759 8.486 -8.891 1.00 88.75 671 MET A O 1
ATOM 5264 N N . LEU A 1 672 ? 27.355 9.956 -9.847 1.00 89.12 672 LEU A N 1
ATOM 5265 C CA . LEU A 1 672 ? 27.284 9.289 -11.146 1.00 89.12 672 LEU A CA 1
ATOM 5266 C C . LEU A 1 672 ? 28.647 9.200 -11.827 1.00 89.12 672 LEU A C 1
ATOM 5268 O O . LEU A 1 672 ? 28.973 8.174 -12.416 1.00 89.12 672 LEU A O 1
ATOM 5272 N N . ALA A 1 673 ? 29.494 10.219 -11.680 1.00 90.31 673 ALA A N 1
ATOM 5273 C CA . ALA A 1 673 ? 30.868 10.177 -12.168 1.00 90.31 673 ALA A CA 1
ATOM 5274 C C . ALA A 1 673 ? 31.693 9.030 -11.555 1.00 90.31 673 ALA A C 1
ATOM 5276 O O . ALA A 1 673 ? 32.718 8.660 -12.121 1.00 90.31 673 ALA A O 1
ATOM 5277 N N . GLN A 1 674 ? 31.261 8.451 -10.429 1.00 93.31 674 GLN A N 1
ATOM 5278 C CA . GLN A 1 674 ? 31.878 7.289 -9.782 1.00 93.31 674 GLN A CA 1
ATOM 5279 C C . GLN A 1 674 ? 31.115 5.979 -10.028 1.00 93.31 674 GLN A C 1
ATOM 5281 O O . GLN A 1 674 ? 31.571 4.930 -9.572 1.00 93.31 674 GLN A O 1
ATOM 5286 N N . SER A 1 675 ? 29.957 6.032 -10.686 1.00 93.69 675 SER A N 1
ATOM 5287 C CA . SER A 1 675 ? 29.106 4.879 -10.968 1.00 93.69 675 SER A CA 1
ATOM 5288 C C . SER A 1 675 ? 29.597 4.127 -12.201 1.00 93.69 675 SER A C 1
ATOM 5290 O O . SER A 1 675 ? 29.747 4.715 -13.272 1.00 93.69 675 SER A O 1
ATOM 5292 N N . TRP A 1 676 ? 29.792 2.814 -12.086 1.00 95.75 676 TRP A N 1
ATOM 5293 C CA . TRP A 1 676 ? 30.236 1.986 -13.205 1.00 95.75 676 TRP A CA 1
ATOM 5294 C C . TRP A 1 676 ? 29.236 1.999 -14.366 1.00 95.75 676 TRP A C 1
ATOM 5296 O O . TRP A 1 676 ? 29.630 2.223 -15.508 1.00 95.75 676 TRP A O 1
ATOM 5306 N N . VAL A 1 677 ? 27.939 1.815 -14.086 1.00 92.81 677 VAL A N 1
ATOM 5307 C CA . VAL A 1 677 ? 26.902 1.790 -15.135 1.00 92.81 677 VAL A CA 1
ATOM 5308 C C . VAL A 1 677 ? 26.809 3.129 -15.868 1.00 92.81 677 VAL A C 1
ATOM 5310 O O . VAL A 1 677 ? 26.550 3.164 -17.069 1.00 92.81 677 VAL A O 1
ATOM 5313 N N . TRP A 1 678 ? 27.084 4.231 -15.167 1.00 90.62 678 TRP A N 1
ATOM 5314 C CA . TRP A 1 678 ? 27.113 5.560 -15.765 1.00 90.62 678 TRP A CA 1
ATOM 5315 C C . TRP A 1 678 ? 28.373 5.790 -16.605 1.00 90.62 678 TRP A C 1
ATOM 5317 O O . TRP A 1 678 ? 28.296 6.310 -17.713 1.00 90.62 678 TRP A O 1
ATOM 5327 N N . GLN A 1 679 ? 29.537 5.353 -16.123 1.00 93.75 679 GLN A N 1
ATOM 5328 C CA . GLN A 1 679 ? 30.791 5.416 -16.881 1.00 93.75 679 GLN A CA 1
ATOM 5329 C C . GLN A 1 679 ? 30.783 4.507 -18.119 1.00 93.75 679 GLN A C 1
ATOM 5331 O O . GLN A 1 679 ? 31.447 4.813 -19.107 1.00 93.75 679 GLN A O 1
ATOM 5336 N N . ALA A 1 680 ? 30.030 3.405 -18.078 1.00 94.31 680 ALA A N 1
ATOM 5337 C CA . ALA A 1 680 ? 29.893 2.460 -19.181 1.00 94.31 680 ALA A CA 1
ATOM 5338 C C . ALA A 1 680 ? 29.045 2.996 -20.351 1.00 94.31 680 ALA A C 1
ATOM 5340 O O . ALA A 1 680 ? 28.986 2.352 -21.397 1.00 94.31 680 ALA A O 1
ATOM 5341 N N . LEU A 1 681 ? 28.391 4.154 -20.199 1.00 89.75 681 LEU A N 1
ATOM 5342 C CA . LEU A 1 681 ? 27.561 4.771 -21.233 1.00 89.75 681 LEU A CA 1
ATOM 5343 C C . LEU A 1 681 ? 28.339 5.021 -22.536 1.00 89.75 681 LEU A C 1
ATOM 5345 O O . LEU A 1 681 ? 29.309 5.779 -22.568 1.00 89.75 681 LEU A O 1
ATOM 5349 N N . ASP A 1 682 ? 27.832 4.488 -23.652 1.00 92.25 682 ASP A N 1
ATOM 5350 C CA . ASP A 1 682 ? 28.299 4.856 -24.993 1.00 92.25 682 ASP A CA 1
ATOM 5351 C C . ASP A 1 682 ? 27.363 5.899 -25.622 1.00 92.25 682 ASP A C 1
ATOM 5353 O O . ASP A 1 682 ? 26.310 5.594 -26.195 1.00 92.25 682 ASP A O 1
ATOM 5357 N N . GLY A 1 683 ? 27.768 7.168 -25.535 1.00 89.19 683 GLY A N 1
ATOM 5358 C CA . GLY A 1 683 ? 27.029 8.279 -26.132 1.00 89.19 683 GLY A CA 1
ATOM 5359 C C . GLY A 1 683 ? 26.894 8.188 -27.658 1.00 89.19 683 GLY A C 1
ATOM 5360 O O . GLY A 1 683 ? 25.904 8.670 -28.209 1.00 89.19 683 GLY A O 1
ATOM 5361 N N . ARG A 1 684 ? 27.841 7.543 -28.358 1.00 92.50 684 ARG A N 1
ATOM 5362 C CA . ARG A 1 684 ? 27.764 7.355 -29.816 1.00 92.50 684 ARG A CA 1
ATOM 5363 C C . ARG A 1 684 ? 26.740 6.290 -30.165 1.00 92.50 684 ARG A C 1
ATOM 5365 O O . ARG A 1 684 ? 25.957 6.501 -31.088 1.00 92.50 684 ARG A O 1
ATOM 5372 N N . GLU A 1 685 ? 26.721 5.185 -29.422 1.00 92.31 685 GLU A N 1
ATOM 5373 C CA . GLU A 1 685 ? 25.704 4.143 -29.582 1.00 92.31 685 GLU A CA 1
ATOM 5374 C C . GLU A 1 685 ? 24.301 4.713 -29.330 1.00 92.31 685 GLU A C 1
ATOM 5376 O O . GLU A 1 685 ? 23.421 4.574 -30.180 1.00 92.31 685 GLU A O 1
ATOM 5381 N N . ARG A 1 686 ? 24.105 5.446 -28.224 1.00 88.69 686 ARG A N 1
ATOM 5382 C CA . ARG A 1 686 ? 22.823 6.102 -27.903 1.00 88.69 686 ARG A CA 1
ATOM 5383 C C . ARG A 1 686 ? 22.388 7.079 -28.991 1.00 88.69 686 ARG A C 1
ATOM 5385 O O . ARG A 1 686 ? 21.235 7.032 -29.420 1.00 88.69 686 ARG A O 1
ATOM 5392 N N . ALA A 1 687 ? 23.294 7.936 -29.465 1.00 88.69 687 ALA A N 1
ATOM 5393 C CA . ALA A 1 687 ? 22.999 8.859 -30.557 1.00 88.69 687 ALA A CA 1
ATOM 5394 C C . ALA A 1 687 ? 22.621 8.104 -31.841 1.00 88.69 687 ALA A C 1
ATOM 5396 O O . ALA A 1 687 ? 21.645 8.458 -32.501 1.00 88.69 687 ALA A O 1
ATOM 5397 N N . ALA A 1 688 ? 23.342 7.028 -32.170 1.00 91.38 688 ALA A N 1
ATOM 5398 C CA . ALA A 1 688 ? 23.046 6.205 -33.334 1.00 91.38 688 ALA A CA 1
ATOM 5399 C C . ALA A 1 688 ? 21.668 5.539 -33.224 1.00 91.38 688 ALA A C 1
ATOM 5401 O O . ALA A 1 688 ? 20.905 5.596 -34.188 1.00 91.38 688 ALA A O 1
ATOM 5402 N N . LEU A 1 689 ? 21.323 4.969 -32.065 1.00 90.69 689 LEU A N 1
ATOM 5403 C CA . LEU A 1 689 ? 20.007 4.387 -31.795 1.00 90.69 689 LEU A CA 1
ATOM 5404 C C . LEU A 1 689 ? 18.898 5.438 -31.878 1.00 90.69 689 LEU A C 1
ATOM 5406 O O . LEU A 1 689 ? 17.883 5.180 -32.518 1.00 90.69 689 LEU A O 1
ATOM 5410 N N . GLY A 1 690 ? 19.108 6.630 -31.306 1.00 89.00 690 GLY A N 1
ATOM 5411 C CA . GLY A 1 690 ? 18.143 7.741 -31.276 1.00 89.00 690 GLY A CA 1
ATOM 5412 C C . GLY A 1 690 ? 17.680 8.234 -32.651 1.00 89.00 690 GLY A C 1
ATOM 5413 O O . GLY A 1 690 ? 16.635 8.866 -32.768 1.00 89.00 690 GLY A O 1
ATOM 5414 N N . THR A 1 691 ? 18.438 7.934 -33.709 1.00 90.19 691 THR A N 1
ATOM 5415 C CA . THR A 1 691 ? 18.070 8.270 -35.096 1.00 90.19 691 THR A CA 1
ATOM 5416 C C . THR A 1 691 ? 17.261 7.179 -35.799 1.00 90.19 691 THR A C 1
ATOM 5418 O O . THR A 1 691 ? 16.831 7.366 -36.941 1.00 90.19 691 THR A O 1
ATOM 5421 N N . ARG A 1 692 ? 17.072 6.017 -35.162 1.00 92.12 692 ARG A N 1
ATOM 5422 C CA . ARG A 1 692 ? 16.464 4.849 -35.800 1.00 92.12 692 ARG A CA 1
ATOM 5423 C C . ARG A 1 692 ? 14.947 4.870 -35.649 1.00 92.12 692 ARG A C 1
ATOM 5425 O O . ARG A 1 692 ? 14.434 5.119 -34.559 1.00 92.12 692 ARG A O 1
ATOM 5432 N N . PRO A 1 693 ? 14.209 4.596 -36.737 1.00 92.75 693 PRO A N 1
ATOM 5433 C CA . PRO A 1 693 ? 12.764 4.510 -36.667 1.00 92.75 693 PRO A CA 1
ATOM 5434 C C . PRO A 1 693 ? 12.315 3.299 -35.844 1.00 92.75 693 PRO A C 1
ATOM 5436 O O . PRO A 1 693 ? 13.018 2.294 -35.725 1.00 92.75 693 PRO A O 1
ATOM 5439 N N . MET A 1 694 ? 11.097 3.384 -35.321 1.00 93.69 694 MET A N 1
ATOM 5440 C CA . MET A 1 694 ? 10.413 2.262 -34.683 1.00 93.69 694 MET A CA 1
ATOM 5441 C C . MET A 1 694 ? 10.224 1.067 -35.613 1.00 93.69 694 MET A C 1
ATOM 5443 O O . MET A 1 694 ? 10.129 1.226 -36.837 1.00 93.69 694 MET A O 1
ATOM 5447 N N . ALA A 1 695 ? 10.100 -0.116 -35.014 1.00 95.81 695 ALA A N 1
ATOM 5448 C CA . ALA A 1 695 ? 9.956 -1.366 -35.744 1.00 95.81 695 ALA A CA 1
ATOM 5449 C C . ALA A 1 695 ? 8.795 -1.375 -36.754 1.00 95.81 695 ALA A C 1
ATOM 5451 O O . ALA A 1 695 ? 9.067 -1.728 -37.903 1.00 95.81 695 ALA A O 1
ATOM 5452 N N . PRO A 1 696 ? 7.561 -0.914 -36.420 1.00 95.88 696 PRO A N 1
ATOM 5453 C CA . PRO A 1 696 ? 6.459 -0.820 -37.384 1.00 95.88 696 PRO A CA 1
ATOM 5454 C C . PRO A 1 696 ? 6.843 -0.179 -38.716 1.00 95.88 696 PRO A C 1
ATOM 5456 O O . PRO A 1 696 ? 6.505 -0.690 -39.779 1.00 95.88 696 PRO A O 1
ATOM 5459 N N . ARG A 1 697 ? 7.593 0.925 -38.663 1.00 95.56 697 ARG A N 1
ATOM 5460 C CA . ARG A 1 697 ? 8.063 1.635 -39.849 1.00 95.56 697 ARG A CA 1
ATOM 5461 C C . ARG A 1 697 ? 9.180 0.869 -40.545 1.00 95.56 697 ARG A C 1
ATOM 5463 O O . ARG A 1 697 ? 9.086 0.606 -41.738 1.00 95.56 697 ARG A O 1
ATOM 5470 N N . MET A 1 698 ? 10.248 0.560 -39.811 1.00 96.25 698 MET A N 1
ATOM 5471 C CA . MET A 1 698 ? 11.476 0.015 -40.392 1.00 96.25 698 MET A CA 1
ATOM 5472 C C . MET A 1 698 ? 11.238 -1.340 -41.060 1.00 96.25 698 MET A C 1
ATOM 5474 O O . MET A 1 698 ? 11.689 -1.569 -42.181 1.00 96.25 698 MET A O 1
ATOM 5478 N N . LEU A 1 699 ? 10.516 -2.226 -40.370 1.00 97.56 699 LEU A N 1
ATOM 5479 C CA . LEU A 1 699 ? 10.239 -3.574 -40.848 1.00 97.56 699 LEU A CA 1
ATOM 5480 C C . LEU A 1 699 ? 9.272 -3.553 -42.037 1.00 97.56 699 LEU A C 1
ATOM 5482 O O . LEU A 1 699 ? 9.501 -4.262 -43.015 1.00 97.56 699 LEU A O 1
ATOM 5486 N N . ALA A 1 700 ? 8.245 -2.696 -42.004 1.00 98.06 700 ALA A N 1
ATOM 5487 C CA . ALA A 1 700 ? 7.315 -2.553 -43.120 1.00 98.06 700 ALA A CA 1
ATOM 5488 C C . ALA A 1 700 ? 7.962 -1.928 -44.359 1.00 98.06 700 ALA A C 1
ATOM 5490 O O . ALA A 1 700 ? 7.760 -2.432 -45.460 1.00 98.06 700 ALA A O 1
ATOM 5491 N N . GLU A 1 701 ? 8.781 -0.882 -44.209 1.00 97.75 701 GLU A N 1
ATOM 5492 C CA . GLU A 1 701 ? 9.527 -0.294 -45.330 1.00 97.75 701 GLU A CA 1
ATOM 5493 C C . GLU A 1 701 ? 10.472 -1.331 -45.967 1.00 97.75 701 GLU A C 1
ATOM 5495 O O . GLU A 1 701 ? 10.506 -1.460 -47.192 1.00 97.75 701 GLU A O 1
ATOM 5500 N N . GLY A 1 702 ? 11.175 -2.131 -45.153 1.00 97.56 702 GLY A N 1
ATOM 5501 C CA . GLY A 1 702 ? 12.010 -3.235 -45.636 1.00 97.56 702 GLY A CA 1
ATOM 5502 C C . GLY A 1 702 ? 11.213 -4.300 -46.398 1.00 97.56 702 GLY A C 1
ATOM 5503 O O . GLY A 1 702 ? 11.587 -4.672 -47.514 1.00 97.56 702 GLY A O 1
ATOM 5504 N N . ALA A 1 703 ? 10.083 -4.745 -45.836 1.00 98.44 703 ALA A N 1
ATOM 5505 C CA . ALA A 1 703 ? 9.215 -5.742 -46.460 1.00 98.44 703 ALA A CA 1
ATOM 5506 C C . ALA A 1 703 ? 8.611 -5.233 -47.777 1.00 98.44 703 ALA A C 1
ATOM 5508 O O . ALA A 1 703 ? 8.572 -5.970 -48.758 1.00 98.44 703 ALA A O 1
ATOM 5509 N N . VAL A 1 704 ? 8.214 -3.958 -47.842 1.00 98.50 704 VAL A N 1
ATOM 5510 C CA . VAL A 1 704 ? 7.714 -3.303 -49.062 1.00 98.50 704 VAL A CA 1
ATOM 5511 C C . VAL A 1 704 ? 8.793 -3.237 -50.142 1.00 98.50 704 VAL A C 1
ATOM 5513 O O . VAL A 1 704 ? 8.532 -3.594 -51.290 1.00 98.50 704 VAL A O 1
ATOM 5516 N N . VAL A 1 705 ? 10.022 -2.838 -49.798 1.00 97.94 705 VAL A N 1
ATOM 5517 C CA . VAL A 1 705 ? 11.135 -2.782 -50.763 1.00 97.94 705 VAL A CA 1
ATOM 5518 C C . VAL A 1 705 ? 11.467 -4.169 -51.319 1.00 97.94 705 VAL A C 1
ATOM 5520 O O . VAL A 1 705 ? 11.707 -4.301 -52.524 1.00 97.94 705 VAL A O 1
ATOM 5523 N N . TRP A 1 706 ? 11.463 -5.202 -50.474 1.00 98.19 706 TRP A N 1
ATOM 5524 C CA . TRP A 1 706 ? 11.659 -6.584 -50.910 1.00 98.19 706 TRP A CA 1
ATOM 5525 C C . TRP A 1 706 ? 10.492 -7.065 -51.779 1.00 98.19 706 TRP A C 1
ATOM 5527 O O . TRP A 1 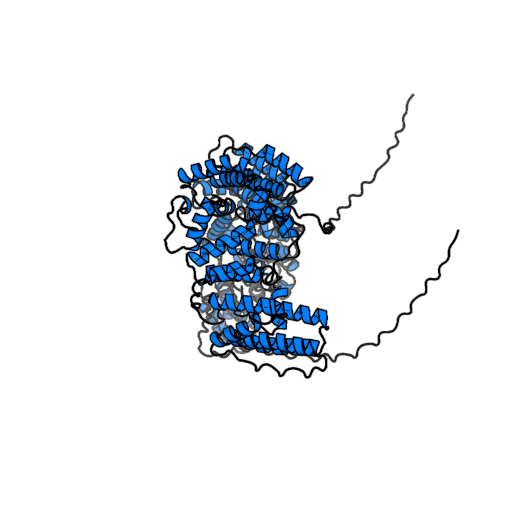706 ? 10.698 -7.497 -52.919 1.00 98.19 706 TRP A O 1
ATOM 5537 N N . GLY A 1 707 ? 9.262 -6.903 -51.293 1.00 98.12 707 GLY A N 1
ATOM 5538 C CA . GLY A 1 707 ? 8.030 -7.262 -51.987 1.00 98.12 707 GLY A CA 1
ATOM 5539 C C . GLY A 1 707 ? 7.892 -6.599 -53.351 1.00 98.12 707 GLY A C 1
ATOM 5540 O O . GLY A 1 707 ? 7.381 -7.225 -54.271 1.00 98.12 707 GLY A O 1
ATOM 5541 N N . ALA A 1 708 ? 8.409 -5.380 -53.536 1.00 98.00 708 ALA A N 1
ATOM 5542 C CA . ALA A 1 708 ? 8.397 -4.655 -54.808 1.00 98.00 708 ALA A CA 1
ATOM 5543 C C . ALA A 1 708 ? 9.394 -5.210 -55.843 1.00 98.00 708 ALA A C 1
ATOM 5545 O O . ALA A 1 708 ? 9.235 -4.981 -57.040 1.00 98.00 708 ALA A O 1
ATOM 5546 N N . LYS A 1 709 ? 10.392 -5.990 -55.414 1.00 97.69 709 LYS A N 1
ATOM 5547 C CA . LYS A 1 709 ? 11.410 -6.600 -56.290 1.00 97.69 709 LYS A CA 1
ATOM 5548 C C . LYS A 1 709 ? 11.232 -8.107 -56.474 1.00 97.69 709 LYS A C 1
ATOM 5550 O O . LYS A 1 709 ? 11.747 -8.657 -57.442 1.00 97.69 709 LYS A O 1
ATOM 5555 N N . ALA A 1 710 ? 10.508 -8.768 -55.573 1.00 97.69 710 ALA A N 1
ATOM 5556 C CA . ALA A 1 710 ? 10.292 -10.210 -55.616 1.00 97.69 710 ALA A CA 1
ATOM 5557 C C . ALA A 1 710 ? 9.468 -10.658 -56.840 1.00 97.69 710 ALA A C 1
ATOM 5559 O O . ALA A 1 710 ? 8.717 -9.879 -57.440 1.00 97.69 710 ALA A O 1
ATOM 5560 N N . ASN A 1 711 ? 9.627 -11.929 -57.220 1.00 96.94 711 ASN A N 1
ATOM 5561 C CA . ASN A 1 711 ? 8.869 -12.557 -58.299 1.00 96.94 711 ASN A CA 1
ATOM 5562 C C . ASN A 1 711 ? 7.497 -13.021 -57.765 1.00 96.94 711 ASN A C 1
ATOM 5564 O O . ASN A 1 711 ? 7.473 -13.883 -56.891 1.00 96.94 711 ASN A O 1
ATOM 5568 N N . PRO A 1 712 ? 6.363 -12.535 -58.301 1.00 95.88 712 PRO A N 1
ATOM 5569 C CA . PRO A 1 712 ? 5.021 -12.942 -57.872 1.00 95.88 712 PRO A CA 1
ATOM 5570 C C . PRO A 1 712 ? 4.774 -14.453 -57.855 1.00 95.88 712 PRO A C 1
ATOM 5572 O O . PRO A 1 712 ? 4.129 -14.964 -56.947 1.00 95.88 712 PRO A O 1
ATOM 5575 N N . SER A 1 713 ? 5.313 -15.188 -58.832 1.00 95.38 713 SER A N 1
ATOM 5576 C CA . SER A 1 713 ? 5.129 -16.642 -58.929 1.00 95.38 713 SER A CA 1
ATOM 5577 C C . SER A 1 713 ? 6.048 -17.435 -57.995 1.00 95.38 713 SER A C 1
ATOM 5579 O O . SER A 1 713 ? 5.862 -18.638 -57.832 1.00 95.38 713 SER A O 1
ATOM 5581 N N . LYS A 1 714 ? 7.076 -16.790 -57.433 1.00 96.19 714 LYS A N 1
ATOM 5582 C CA . LYS A 1 714 ? 8.059 -17.370 -56.507 1.00 96.19 714 LYS A CA 1
ATOM 5583 C C . LYS A 1 714 ? 8.470 -16.286 -55.505 1.00 96.19 714 LYS A C 1
ATOM 5585 O O . LYS A 1 714 ? 9.552 -15.714 -55.653 1.00 96.19 714 LYS A O 1
ATOM 5590 N N . PRO A 1 715 ? 7.599 -15.961 -54.534 1.00 93.25 715 PRO A N 1
ATOM 5591 C CA . PRO A 1 715 ? 7.782 -14.796 -53.670 1.00 93.25 715 PRO A CA 1
ATOM 5592 C C . PRO A 1 715 ? 9.016 -14.892 -52.766 1.00 93.25 715 PRO A C 1
ATOM 5594 O O . PRO A 1 715 ? 9.479 -13.867 -52.277 1.00 93.25 715 PRO A O 1
ATOM 5597 N N . ASP A 1 716 ? 9.559 -16.099 -52.560 1.00 95.44 716 ASP A N 1
ATOM 5598 C CA . ASP A 1 716 ? 10.751 -16.364 -51.738 1.00 95.44 716 ASP A CA 1
ATOM 5599 C C . ASP A 1 716 ? 10.611 -15.871 -50.282 1.00 95.44 716 ASP A C 1
ATOM 5601 O O . ASP A 1 716 ? 11.589 -15.562 -49.615 1.00 95.44 716 ASP A O 1
ATOM 5605 N N . GLY A 1 717 ? 9.372 -15.784 -49.777 1.00 97.31 717 GLY A N 1
ATOM 5606 C CA . GLY A 1 717 ? 9.045 -15.265 -48.444 1.00 97.31 717 GLY A CA 1
ATOM 5607 C C . GLY A 1 717 ? 8.692 -13.775 -48.400 1.00 97.31 717 GLY A C 1
ATOM 5608 O O . GLY A 1 717 ? 8.338 -13.276 -47.334 1.00 97.31 717 GLY A O 1
ATOM 5609 N N . ALA A 1 718 ? 8.741 -13.055 -49.527 1.00 98.31 718 ALA A N 1
ATOM 5610 C CA . ALA A 1 718 ? 8.378 -11.637 -49.573 1.00 98.31 718 ALA A CA 1
ATOM 5611 C C . ALA A 1 718 ? 6.897 -11.384 -49.237 1.00 98.31 718 ALA A C 1
ATOM 5613 O O . ALA A 1 718 ? 6.564 -10.377 -48.618 1.00 98.31 718 ALA A O 1
ATOM 5614 N N . ASP A 1 719 ? 6.008 -12.297 -49.626 1.00 98.44 719 ASP A N 1
ATOM 5615 C CA . ASP A 1 719 ? 4.581 -12.259 -49.309 1.00 98.44 719 ASP A CA 1
ATOM 5616 C C . ASP A 1 719 ? 4.326 -12.455 -47.805 1.00 98.44 719 ASP A C 1
ATOM 5618 O O . ASP A 1 719 ? 3.574 -11.697 -47.192 1.00 98.44 719 ASP A O 1
ATOM 5622 N N . GLU A 1 720 ? 5.019 -13.410 -47.181 1.00 97.88 720 GLU A N 1
ATOM 5623 C CA . GLU A 1 720 ? 4.988 -13.604 -45.730 1.00 97.88 720 GLU A CA 1
ATOM 5624 C C . GLU A 1 720 ? 5.547 -12.388 -44.979 1.00 97.88 720 GLU A C 1
ATOM 5626 O O . GLU A 1 720 ? 4.952 -11.941 -43.998 1.00 97.88 720 GLU A O 1
ATOM 5631 N N . ALA A 1 721 ? 6.655 -11.811 -45.454 1.00 98.44 721 ALA A N 1
ATOM 5632 C CA . ALA A 1 721 ? 7.248 -10.622 -44.849 1.00 98.44 721 ALA A CA 1
ATOM 5633 C C . ALA A 1 721 ? 6.281 -9.428 -44.860 1.00 98.44 721 ALA A C 1
ATOM 5635 O O . ALA A 1 721 ? 6.175 -8.716 -43.863 1.00 98.44 721 ALA A O 1
ATOM 5636 N N . LEU A 1 722 ? 5.537 -9.224 -45.953 1.00 98.62 722 LEU A N 1
ATOM 5637 C CA . LEU A 1 722 ? 4.507 -8.183 -46.029 1.00 98.62 722 LEU A CA 1
ATOM 5638 C C . LEU A 1 722 ? 3.367 -8.436 -45.032 1.00 98.62 722 LEU A C 1
ATOM 5640 O O . LEU A 1 722 ? 2.966 -7.515 -44.321 1.00 98.62 722 LEU A O 1
ATOM 5644 N N . ALA A 1 723 ? 2.884 -9.678 -44.925 1.00 98.19 723 ALA A N 1
ATOM 5645 C CA . ALA A 1 723 ? 1.854 -10.052 -43.953 1.00 98.19 723 ALA A CA 1
ATOM 5646 C C . ALA A 1 723 ? 2.307 -9.824 -42.498 1.00 98.19 723 ALA A C 1
ATOM 5648 O O . ALA A 1 723 ? 1.586 -9.231 -41.691 1.00 98.19 723 ALA A O 1
ATOM 5649 N N . LEU A 1 724 ? 3.529 -10.242 -42.158 1.00 97.62 724 LEU A N 1
ATOM 5650 C CA . LEU A 1 724 ? 4.094 -10.033 -40.825 1.00 97.62 724 LEU A CA 1
ATOM 5651 C C . LEU A 1 724 ? 4.384 -8.557 -40.543 1.00 97.62 724 LEU A C 1
ATOM 5653 O O . LEU A 1 724 ? 4.198 -8.118 -39.413 1.00 97.62 724 LEU A O 1
ATOM 5657 N N . ALA A 1 725 ? 4.770 -7.767 -41.547 1.00 98.06 725 ALA A N 1
ATOM 5658 C CA . ALA A 1 725 ? 4.928 -6.325 -41.390 1.00 98.06 725 ALA A CA 1
ATOM 5659 C C . ALA A 1 725 ? 3.605 -5.644 -41.010 1.00 98.06 725 ALA A C 1
ATOM 5661 O O . ALA A 1 725 ? 3.580 -4.809 -40.106 1.00 98.06 725 ALA A O 1
ATOM 5662 N N . ILE A 1 726 ? 2.488 -6.045 -41.625 1.00 97.00 726 ILE A N 1
ATOM 5663 C CA . ILE A 1 726 ? 1.148 -5.563 -41.254 1.00 97.00 726 ILE A CA 1
ATOM 5664 C C . ILE A 1 726 ? 0.844 -5.929 -39.794 1.00 97.00 726 ILE A C 1
ATOM 5666 O O . ILE A 1 726 ? 0.423 -5.076 -39.010 1.00 97.00 726 ILE A O 1
ATOM 5670 N N . ARG A 1 727 ? 1.156 -7.159 -39.372 1.00 95.62 727 ARG A N 1
ATOM 5671 C CA . ARG A 1 727 ? 1.021 -7.576 -37.967 1.00 95.62 727 ARG A CA 1
ATOM 5672 C C . ARG A 1 727 ? 1.904 -6.751 -37.021 1.00 95.62 727 ARG A C 1
ATOM 5674 O O . ARG A 1 727 ? 1.420 -6.309 -35.981 1.00 95.62 727 ARG A O 1
ATOM 5681 N N . ALA A 1 728 ? 3.156 -6.490 -37.392 1.00 95.81 728 ALA A N 1
ATOM 5682 C CA . ALA A 1 728 ? 4.084 -5.670 -36.616 1.00 95.81 728 ALA A CA 1
ATOM 5683 C C . ALA A 1 728 ? 3.622 -4.210 -36.502 1.00 95.81 728 ALA A C 1
ATOM 5685 O O . ALA A 1 728 ? 3.895 -3.563 -35.499 1.00 95.81 728 ALA A O 1
ATOM 5686 N N . THR A 1 729 ? 2.871 -3.681 -37.475 1.00 94.75 729 THR A N 1
ATOM 5687 C CA . THR A 1 729 ? 2.251 -2.349 -37.337 1.00 94.75 729 THR A CA 1
ATOM 5688 C C . THR A 1 729 ? 1.078 -2.320 -36.358 1.00 94.75 729 THR A C 1
ATOM 5690 O O . THR A 1 729 ? 0.857 -1.296 -35.720 1.00 94.75 729 THR A O 1
ATOM 5693 N N . ARG A 1 730 ? 0.357 -3.434 -36.180 1.00 92.75 730 ARG A N 1
ATOM 5694 C CA . ARG A 1 730 ? -0.721 -3.546 -35.185 1.00 92.75 730 ARG A CA 1
ATOM 5695 C C . ARG A 1 730 ? -0.171 -3.694 -33.771 1.00 92.75 730 ARG A C 1
ATOM 5697 O O . ARG A 1 730 ? -0.570 -2.954 -32.877 1.00 92.75 730 ARG A O 1
ATOM 5704 N N . TYR A 1 731 ? 0.754 -4.634 -33.598 1.00 92.56 731 TYR A N 1
ATOM 5705 C CA . TYR A 1 731 ? 1.284 -5.061 -32.300 1.00 92.56 731 TYR A CA 1
ATOM 5706 C C . TYR A 1 731 ? 2.736 -4.616 -32.068 1.00 92.56 731 TYR A C 1
ATOM 5708 O O . TYR A 1 731 ? 3.470 -5.256 -31.324 1.00 92.56 731 TYR A O 1
ATOM 5716 N N . GLY A 1 732 ? 3.197 -3.567 -32.740 1.00 91.81 732 GLY A N 1
ATOM 5717 C CA . GLY A 1 732 ? 4.496 -2.946 -32.473 1.00 91.81 732 GLY A CA 1
ATOM 5718 C C . GLY A 1 732 ? 4.349 -1.677 -31.638 1.00 91.81 732 GLY A C 1
ATOM 5719 O O . GLY A 1 732 ? 3.339 -1.459 -30.977 1.00 91.81 732 GLY A O 1
ATOM 5720 N N . CYS A 1 733 ? 5.349 -0.802 -31.681 1.00 91.38 733 CYS A N 1
ATOM 5721 C CA . CYS A 1 733 ? 5.376 0.411 -30.865 1.00 91.38 733 CYS A CA 1
ATOM 5722 C C . CYS A 1 733 ? 4.249 1.410 -31.169 1.00 91.38 733 CYS A C 1
ATOM 5724 O O . CYS A 1 733 ? 4.354 2.159 -32.131 1.00 91.38 733 CYS A O 1
ATOM 5726 N N . GLN A 1 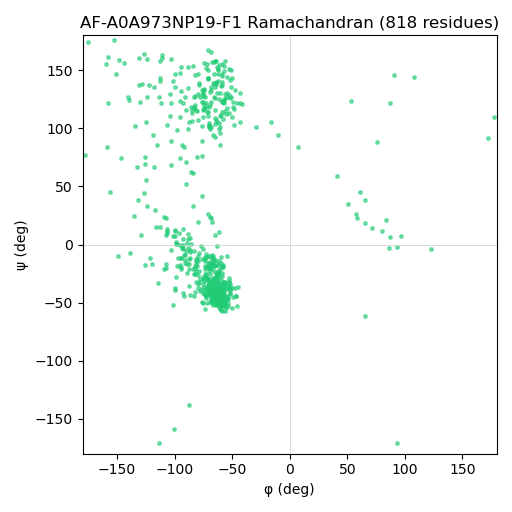734 ? 3.228 1.530 -30.323 1.00 88.12 734 GLN A N 1
ATOM 5727 C CA . GLN A 1 734 ? 2.151 2.523 -30.477 1.00 88.12 734 GLN A CA 1
ATOM 5728 C C . GLN A 1 734 ? 2.414 3.846 -29.742 1.00 88.12 734 GLN A C 1
ATOM 5730 O O . GLN A 1 734 ? 1.716 4.831 -29.977 1.00 88.12 734 GLN A O 1
ATOM 5735 N N . PHE A 1 735 ? 3.453 3.919 -28.903 1.00 84.62 735 PHE A N 1
ATOM 5736 C CA . PHE A 1 735 ? 3.821 5.157 -28.200 1.00 84.62 735 PHE A CA 1
ATOM 5737 C C . PHE A 1 735 ? 4.232 6.304 -29.133 1.00 84.62 735 PHE A C 1
ATOM 5739 O O . PHE A 1 735 ? 4.242 7.458 -28.721 1.00 84.62 735 PHE A O 1
ATOM 5746 N N . GLN A 1 736 ? 4.546 6.005 -30.394 1.00 85.56 736 GLN A N 1
ATOM 5747 C CA . GLN A 1 736 ? 5.013 6.977 -31.385 1.00 85.56 736 GLN A CA 1
ATOM 5748 C C . GLN A 1 736 ? 3.957 7.298 -32.457 1.00 85.56 736 GLN A C 1
ATOM 5750 O O . GLN A 1 736 ? 4.290 7.781 -33.541 1.00 85.56 736 GLN A O 1
ATOM 5755 N N . GLY A 1 737 ? 2.680 7.066 -32.136 1.00 86.12 737 GLY A N 1
ATOM 5756 C CA . GLY A 1 737 ? 1.531 7.419 -32.967 1.00 86.12 737 GLY A CA 1
ATOM 5757 C C . GLY A 1 737 ? 1.063 6.298 -33.897 1.00 86.12 737 GLY A C 1
ATOM 5758 O O . GLY A 1 737 ? 1.493 5.154 -33.784 1.00 86.12 737 GLY A O 1
ATOM 5759 N N . GLY A 1 738 ? 0.146 6.652 -34.804 1.00 86.94 738 GLY A N 1
ATOM 5760 C CA . GLY A 1 738 ? -0.490 5.723 -35.741 1.00 86.94 738 GLY A CA 1
ATOM 5761 C C . GLY A 1 738 ? 0.431 5.218 -36.853 1.00 86.94 738 GLY A C 1
ATOM 5762 O O . GLY A 1 738 ? 1.256 5.963 -37.392 1.00 86.94 738 GLY A O 1
ATOM 5763 N N . HIS A 1 739 ? 0.250 3.946 -37.225 1.00 92.00 739 HIS A N 1
ATOM 5764 C CA . HIS A 1 739 ? 1.074 3.237 -38.216 1.00 92.00 739 HIS A CA 1
ATOM 5765 C C . HIS A 1 739 ? 0.386 2.988 -39.556 1.00 92.00 739 HIS A C 1
ATOM 5767 O O . HIS A 1 739 ? 0.946 2.297 -40.415 1.00 92.00 739 HIS A O 1
ATOM 5773 N N . GLY A 1 740 ? -0.795 3.576 -39.762 1.00 93.19 740 GLY A N 1
ATOM 5774 C CA . GLY A 1 740 ? -1.679 3.293 -40.889 1.00 93.19 740 GLY A CA 1
ATOM 5775 C C . GLY A 1 740 ? -1.000 3.324 -42.248 1.00 93.19 740 GLY A C 1
ATOM 5776 O O . GLY A 1 740 ? -1.146 2.399 -43.040 1.00 93.19 740 GLY A O 1
ATOM 5777 N N . ARG A 1 741 ? -0.175 4.346 -42.507 1.00 95.81 741 ARG A N 1
ATOM 5778 C CA . ARG A 1 741 ? 0.507 4.496 -43.803 1.00 95.81 741 ARG A CA 1
ATOM 5779 C C . ARG A 1 741 ? 1.413 3.314 -44.162 1.00 95.81 741 ARG A C 1
ATOM 5781 O O . ARG A 1 741 ? 1.484 2.947 -45.330 1.00 95.81 741 ARG A O 1
ATOM 5788 N N . TRP A 1 742 ? 2.106 2.732 -43.183 1.00 96.94 742 TRP A N 1
ATOM 5789 C CA . TRP A 1 742 ? 3.035 1.624 -43.418 1.00 96.94 742 TRP A CA 1
ATOM 5790 C C . TRP A 1 742 ? 2.290 0.300 -43.498 1.00 96.94 742 TRP A C 1
ATOM 5792 O O . TRP A 1 742 ? 2.570 -0.501 -44.386 1.00 96.94 742 TRP A O 1
ATOM 5802 N N . SER A 1 743 ? 1.299 0.123 -42.618 1.00 96.75 743 SER A N 1
ATOM 5803 C CA . SER A 1 743 ? 0.396 -1.026 -42.639 1.00 96.75 743 SER A CA 1
ATOM 5804 C C . SER A 1 743 ? -0.295 -1.136 -43.998 1.00 96.75 743 SER A C 1
ATOM 5806 O O . SER A 1 743 ? -0.213 -2.165 -44.666 1.00 96.75 743 SER A O 1
ATOM 5808 N N . LYS A 1 744 ? -0.875 -0.026 -44.471 1.00 96.69 744 LYS A N 1
ATOM 5809 C CA . LYS A 1 744 ? -1.556 0.050 -45.761 1.00 96.69 744 LYS A CA 1
ATOM 5810 C C . LYS A 1 744 ? -0.611 -0.188 -46.935 1.00 96.69 744 LYS A C 1
ATOM 5812 O O . LYS A 1 744 ? -0.961 -0.941 -47.830 1.00 96.69 744 LYS A O 1
ATOM 5817 N N . ALA A 1 745 ? 0.585 0.406 -46.942 1.00 98.00 745 ALA A N 1
ATOM 5818 C CA . ALA A 1 745 ? 1.538 0.205 -48.037 1.00 98.00 745 ALA A CA 1
ATOM 5819 C C . ALA A 1 745 ? 1.960 -1.269 -48.183 1.00 98.00 745 ALA A C 1
ATOM 5821 O O . ALA A 1 745 ? 2.034 -1.781 -49.301 1.00 98.00 745 ALA A O 1
ATOM 5822 N N . ALA A 1 746 ? 2.202 -1.961 -47.065 1.00 98.25 746 ALA A N 1
ATOM 5823 C CA . ALA A 1 746 ? 2.492 -3.393 -47.074 1.00 98.25 746 ALA A CA 1
ATOM 5824 C C . ALA A 1 746 ? 1.276 -4.217 -47.530 1.00 98.25 746 ALA A C 1
ATOM 5826 O O . ALA A 1 746 ? 1.424 -5.130 -48.342 1.00 98.25 746 ALA A O 1
ATOM 5827 N N . TRP A 1 747 ? 0.078 -3.860 -47.059 1.00 98.31 747 TRP A N 1
ATOM 5828 C CA . TRP A 1 747 ? -1.178 -4.525 -47.412 1.00 98.31 747 TRP A CA 1
ATOM 5829 C C . TRP A 1 747 ? -1.535 -4.378 -48.893 1.00 98.31 747 TRP A C 1
ATOM 5831 O O . TRP A 1 747 ? -1.809 -5.385 -49.549 1.00 98.31 747 TRP A O 1
ATOM 5841 N N . ASP A 1 748 ? -1.471 -3.158 -49.431 1.00 98.00 748 ASP A N 1
ATOM 5842 C CA . ASP A 1 748 ? -1.744 -2.860 -50.840 1.00 98.00 748 ASP A CA 1
ATOM 5843 C C . ASP A 1 748 ? -0.810 -3.690 -51.730 1.00 98.00 748 ASP A C 1
ATOM 5845 O O . ASP A 1 748 ? -1.255 -4.352 -52.667 1.00 98.00 748 ASP A O 1
ATOM 5849 N N . LEU A 1 749 ? 0.488 -3.709 -51.407 1.00 98.44 749 LEU A N 1
ATOM 5850 C CA . LEU A 1 749 ? 1.482 -4.437 -52.191 1.00 98.44 749 LEU A CA 1
ATOM 5851 C C . LEU A 1 749 ? 1.297 -5.958 -52.108 1.00 98.44 749 LEU A C 1
ATOM 5853 O O . LEU A 1 749 ? 1.440 -6.638 -53.127 1.00 98.44 749 LEU A O 1
ATOM 5857 N N . LEU A 1 750 ? 0.965 -6.484 -50.922 1.00 98.44 750 LEU A N 1
ATOM 5858 C CA . LEU A 1 750 ? 0.674 -7.903 -50.709 1.00 98.44 750 LEU A CA 1
ATOM 5859 C C . LEU A 1 750 ? -0.466 -8.364 -51.620 1.00 98.44 750 LEU A C 1
ATOM 5861 O O . LEU A 1 750 ? -0.296 -9.310 -52.386 1.00 98.44 750 LEU A O 1
ATOM 5865 N N . HIS A 1 751 ? -1.590 -7.649 -51.602 1.00 97.94 751 HIS A N 1
ATOM 5866 C CA . HIS A 1 751 ? -2.774 -8.017 -52.378 1.00 97.94 751 HIS A CA 1
ATOM 5867 C C . HIS A 1 751 ? -2.625 -7.712 -53.869 1.00 97.94 751 HIS A C 1
ATOM 5869 O O . HIS A 1 751 ? -3.175 -8.430 -54.697 1.00 97.94 751 HIS A O 1
ATOM 5875 N N . GLN A 1 752 ? -1.854 -6.688 -54.242 1.00 97.88 752 GLN A N 1
ATOM 5876 C CA . GLN A 1 752 ? -1.621 -6.365 -55.647 1.00 97.88 752 GLN A CA 1
ATOM 5877 C C . GLN A 1 752 ? -0.689 -7.374 -56.327 1.00 97.88 752 GLN A C 1
ATOM 5879 O O . GLN A 1 752 ? -0.923 -7.752 -57.476 1.00 97.88 752 GLN A O 1
ATOM 5884 N N . ARG A 1 753 ? 0.403 -7.776 -55.664 1.00 98.06 753 ARG A N 1
ATOM 5885 C CA . ARG A 1 753 ? 1.448 -8.605 -56.291 1.00 98.06 753 ARG A CA 1
ATOM 5886 C C . ARG A 1 753 ? 1.343 -10.082 -55.966 1.00 98.06 753 ARG A C 1
ATOM 5888 O O . ARG A 1 753 ? 1.775 -10.889 -56.782 1.00 98.06 753 ARG A O 1
ATOM 5895 N N . PHE A 1 754 ? 0.780 -10.434 -54.818 1.00 98.00 754 PHE A N 1
ATOM 5896 C CA . PHE A 1 754 ? 0.694 -11.812 -54.342 1.00 98.00 754 PHE A CA 1
ATOM 5897 C C . PHE A 1 754 ? -0.751 -12.205 -53.976 1.00 98.00 754 PHE A C 1
ATOM 5899 O O . PHE A 1 754 ? -0.952 -12.846 -52.949 1.00 98.00 754 PHE A O 1
ATOM 5906 N N . PRO A 1 755 ? -1.773 -11.873 -54.797 1.00 97.88 755 PRO A N 1
ATOM 5907 C CA . PRO A 1 755 ? -3.180 -12.045 -54.418 1.00 97.88 755 PRO A CA 1
ATOM 5908 C C . PRO A 1 755 ? -3.565 -13.488 -54.076 1.00 97.88 755 PRO A C 1
ATOM 5910 O O . PRO A 1 755 ? -4.494 -13.696 -53.309 1.00 97.88 755 PRO A O 1
ATOM 5913 N N . ASN A 1 756 ? -2.857 -14.469 -54.644 1.00 96.75 756 ASN A N 1
ATOM 5914 C CA . ASN A 1 756 ? -3.186 -15.891 -54.532 1.00 96.75 756 ASN A CA 1
ATOM 5915 C C . ASN A 1 756 ? -2.350 -16.634 -53.477 1.00 96.75 756 ASN A C 1
ATOM 5917 O O . ASN A 1 756 ? -2.385 -17.864 -53.446 1.00 96.75 756 ASN A O 1
ATOM 5921 N N . THR A 1 757 ? -1.536 -15.940 -52.675 1.00 97.94 757 THR A N 1
ATOM 5922 C CA . THR A 1 757 ? -0.748 -16.602 -51.626 1.00 97.94 757 THR A CA 1
ATOM 5923 C C . THR A 1 757 ? -1.535 -16.699 -50.322 1.00 97.94 757 THR A C 1
ATOM 5925 O O . THR A 1 757 ? -2.381 -15.857 -50.016 1.00 97.94 757 THR A O 1
ATOM 5928 N N . ASP A 1 758 ? -1.223 -17.706 -49.502 1.00 97.50 758 ASP A N 1
ATOM 5929 C CA . ASP A 1 758 ? -1.841 -17.877 -48.178 1.00 97.50 758 ASP A CA 1
ATOM 5930 C C . ASP A 1 758 ? -1.644 -16.645 -47.281 1.00 97.50 758 ASP A C 1
ATOM 5932 O O . ASP A 1 758 ? -2.501 -16.320 -46.456 1.00 97.50 758 ASP A O 1
ATOM 5936 N N . ALA A 1 759 ? -0.518 -15.942 -47.446 1.00 97.06 759 ALA A N 1
ATOM 5937 C CA . ALA A 1 759 ? -0.217 -14.713 -46.723 1.00 97.06 759 ALA A CA 1
ATOM 5938 C C . ALA A 1 759 ? -1.238 -13.605 -47.030 1.00 97.06 759 ALA A C 1
ATOM 5940 O O . ALA A 1 759 ? -1.747 -12.982 -46.095 1.00 97.06 759 ALA A O 1
ATOM 5941 N N . ALA A 1 760 ? -1.583 -13.400 -48.307 1.00 97.38 760 ALA A N 1
ATOM 5942 C CA . ALA A 1 760 ? -2.619 -12.450 -48.710 1.00 97.38 760 ALA A CA 1
ATOM 5943 C C . ALA A 1 760 ? -3.997 -12.879 -48.189 1.00 97.38 760 ALA A C 1
ATOM 5945 O O . ALA A 1 760 ? -4.657 -12.110 -47.495 1.00 97.38 760 ALA A O 1
ATOM 5946 N N . HIS A 1 761 ? -4.390 -14.141 -48.396 1.00 96.75 761 HIS A N 1
ATOM 5947 C CA . HIS A 1 761 ? -5.697 -14.646 -47.954 1.00 96.75 761 HIS A CA 1
ATOM 5948 C C . HIS A 1 761 ? -5.947 -14.499 -46.440 1.00 96.75 761 HIS A C 1
ATOM 5950 O O . HIS A 1 761 ? -7.079 -14.243 -46.015 1.00 96.75 761 HIS A O 1
ATOM 5956 N N . ARG A 1 762 ? -4.905 -14.658 -45.609 1.00 95.94 762 ARG A N 1
ATOM 5957 C CA . ARG A 1 762 ? -5.010 -14.504 -44.146 1.00 95.94 762 ARG A CA 1
ATOM 5958 C C . ARG A 1 762 ? -4.930 -13.053 -43.668 1.00 95.94 762 ARG A C 1
ATOM 5960 O O . ARG A 1 762 ? -5.362 -12.774 -42.552 1.00 95.94 762 ARG A O 1
ATOM 5967 N N . THR A 1 763 ? -4.418 -12.128 -44.476 1.00 95.69 763 THR A N 1
ATOM 5968 C CA . THR A 1 763 ? -4.166 -10.741 -44.053 1.00 95.69 763 THR A CA 1
ATOM 5969 C C . THR A 1 763 ? -5.227 -9.790 -44.593 1.00 95.69 763 THR A C 1
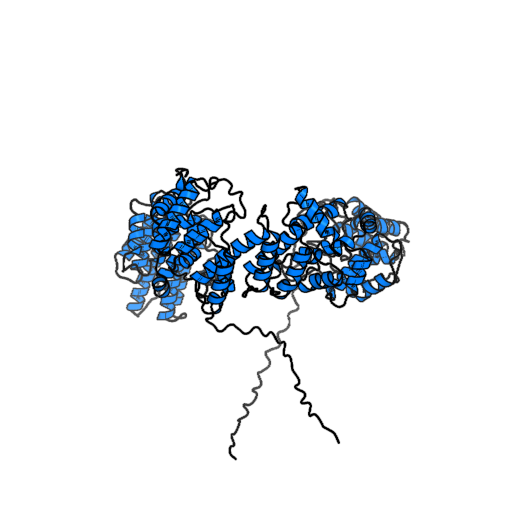ATOM 5971 O O . THR A 1 763 ? -4.965 -8.936 -45.428 1.00 95.69 763 THR A O 1
ATOM 5974 N N . ARG A 1 764 ? -6.459 -9.919 -44.101 1.00 95.38 764 ARG A N 1
ATOM 5975 C CA . ARG A 1 764 ? -7.617 -9.199 -44.663 1.00 95.38 764 ARG A CA 1
ATOM 5976 C C . ARG A 1 764 ? -7.618 -7.689 -44.412 1.00 95.38 764 ARG A C 1
ATOM 5978 O O . ARG A 1 764 ? -8.277 -6.960 -45.141 1.00 95.38 764 ARG A O 1
ATOM 5985 N N . TRP A 1 765 ? -6.870 -7.229 -43.412 1.00 92.75 765 TRP A N 1
ATOM 5986 C CA . TRP A 1 765 ? -6.940 -5.861 -42.899 1.00 92.75 765 TRP A CA 1
ATOM 5987 C C . TRP A 1 765 ? -5.561 -5.217 -42.781 1.00 92.75 765 TRP A C 1
ATOM 5989 O O . TRP A 1 765 ? -4.544 -5.905 -42.681 1.00 92.75 765 TRP A O 1
ATOM 5999 N N . TRP A 1 766 ? -5.557 -3.889 -42.720 1.00 93.50 766 TRP A N 1
ATOM 6000 C CA . TRP A 1 766 ? -4.431 -3.061 -42.293 1.00 93.50 766 TRP A CA 1
ATOM 6001 C C . TRP A 1 766 ? -4.888 -2.162 -41.135 1.00 93.50 766 TRP A C 1
ATOM 6003 O O . TRP A 1 766 ? -6.085 -1.959 -40.948 1.00 93.50 766 TRP A O 1
ATOM 6013 N N . PHE A 1 767 ? -3.951 -1.638 -40.342 1.00 89.44 767 PHE A N 1
ATOM 6014 C CA . PHE A 1 767 ? -4.254 -1.043 -39.034 1.00 89.44 767 PHE A CA 1
ATOM 6015 C C . PHE A 1 767 ? -3.666 0.368 -38.873 1.00 89.44 767 PHE A C 1
ATOM 6017 O O . PHE A 1 767 ? -2.502 0.588 -39.211 1.00 89.44 767 PHE A O 1
ATOM 6024 N N . ASP A 1 768 ? -4.434 1.301 -38.291 1.00 86.44 768 ASP A N 1
ATOM 6025 C CA . ASP A 1 768 ? -3.973 2.631 -37.842 1.00 86.44 768 ASP A CA 1
ATOM 6026 C C . ASP A 1 768 ? -4.316 2.874 -36.360 1.00 86.44 768 ASP A C 1
ATOM 6028 O O . ASP A 1 768 ? -5.257 3.586 -36.012 1.00 86.44 768 ASP A O 1
ATOM 6032 N N . CYS A 1 769 ? -3.569 2.238 -35.458 1.00 78.62 769 CYS A N 1
ATOM 6033 C CA . CYS A 1 769 ? -3.811 2.335 -34.017 1.00 78.62 769 CYS A CA 1
ATOM 6034 C C . CYS A 1 769 ? -3.159 3.590 -33.426 1.00 78.62 769 CYS A C 1
ATOM 6036 O O . CYS A 1 769 ? -1.935 3.704 -33.457 1.00 78.62 769 CYS A O 1
ATOM 6038 N N . LYS A 1 770 ? -3.952 4.521 -32.869 1.00 64.31 770 LYS A N 1
ATOM 6039 C CA . LYS A 1 770 ? -3.420 5.791 -32.338 1.00 64.31 770 LYS A CA 1
ATOM 6040 C C . LYS A 1 770 ? -3.115 5.821 -30.836 1.00 64.31 770 LYS A C 1
ATOM 6042 O O . LYS A 1 770 ? -2.330 6.681 -30.469 1.00 64.31 770 LYS A O 1
ATOM 6047 N N . HIS A 1 771 ? -3.623 4.915 -29.989 1.00 60.88 771 HIS A N 1
ATOM 6048 C CA . HIS A 1 771 ? -3.315 4.884 -28.542 1.00 60.88 771 HIS A CA 1
ATOM 6049 C C . HIS A 1 771 ? -3.541 3.505 -27.886 1.00 60.88 771 HIS A C 1
ATOM 6051 O O . HIS A 1 771 ? -4.281 2.680 -28.412 1.00 60.88 771 HIS A O 1
ATOM 6057 N N . PHE A 1 772 ? -2.924 3.320 -26.707 1.00 57.59 772 PHE A N 1
ATOM 6058 C CA . PHE A 1 772 ? -2.814 2.079 -25.920 1.00 57.59 772 PHE A CA 1
ATOM 6059 C C . PHE A 1 772 ? -4.144 1.486 -25.431 1.00 57.59 772 PHE A C 1
ATOM 6061 O O . PHE A 1 772 ? -4.206 0.283 -25.218 1.00 57.59 772 PHE A O 1
ATOM 6068 N N . THR A 1 773 ? -5.195 2.287 -25.224 1.00 53.28 773 THR A N 1
ATOM 6069 C CA . THR A 1 773 ? -6.300 1.834 -24.367 1.00 53.28 773 THR A CA 1
ATOM 6070 C C . THR A 1 773 ? -7.546 1.324 -25.092 1.00 53.28 773 THR A C 1
ATOM 6072 O O . THR A 1 773 ? -7.928 0.208 -24.790 1.00 53.28 773 THR A O 1
ATOM 6075 N N . TYR A 1 774 ? -8.187 2.019 -26.043 1.00 48.16 774 TYR A N 1
ATOM 6076 C CA . TYR A 1 774 ? -9.493 1.541 -26.567 1.00 48.16 774 TYR A CA 1
ATOM 6077 C C . TYR A 1 774 ? -9.861 2.038 -27.979 1.00 48.16 774 TYR A C 1
ATOM 6079 O O . TYR A 1 774 ? -10.986 2.467 -28.224 1.00 48.16 774 TYR A O 1
ATOM 6087 N N . GLY A 1 775 ? -8.940 2.005 -28.947 1.00 54.28 775 GLY A N 1
ATOM 6088 C CA . GLY A 1 775 ? -9.303 2.451 -30.296 1.00 54.28 775 GLY A CA 1
ATOM 6089 C C . GLY A 1 775 ? -8.211 2.327 -31.344 1.00 54.28 775 GLY A C 1
ATOM 6090 O O . GLY A 1 775 ? -7.637 3.330 -31.768 1.00 54.28 775 GLY A O 1
ATOM 6091 N N . CYS A 1 776 ? -7.970 1.109 -31.829 1.00 57.75 776 CYS A N 1
ATOM 6092 C CA . CYS A 1 776 ? -7.561 0.978 -33.223 1.00 57.75 776 CYS A CA 1
ATOM 6093 C C . CYS A 1 776 ? -8.798 1.326 -34.055 1.00 57.75 776 CYS A C 1
ATOM 6095 O O . CYS A 1 776 ? -9.736 0.540 -34.121 1.00 57.75 776 CYS A O 1
ATOM 6097 N N . THR A 1 777 ? -8.863 2.533 -34.617 1.00 49.78 777 THR A N 1
ATOM 6098 C CA . THR A 1 777 ? -9.909 2.834 -35.595 1.00 49.78 777 THR A CA 1
ATOM 6099 C C . THR A 1 777 ? -9.590 2.036 -36.849 1.00 49.78 777 THR A C 1
ATOM 6101 O O . THR A 1 777 ? -8.682 2.407 -37.593 1.00 49.78 777 THR A O 1
ATOM 6104 N N . ASP A 1 778 ? -10.309 0.937 -37.064 1.00 51.19 778 ASP A N 1
ATOM 6105 C CA . ASP A 1 778 ? -10.289 0.211 -38.328 1.00 51.19 778 ASP A CA 1
ATOM 6106 C C . ASP A 1 778 ? -10.791 1.156 -39.421 1.00 51.19 778 ASP A C 1
ATOM 6108 O O . ASP A 1 778 ? -11.978 1.474 -39.526 1.00 51.19 778 ASP A O 1
ATOM 6112 N N . SER A 1 779 ? -9.879 1.674 -40.239 1.00 45.06 779 SER A N 1
ATOM 6113 C CA . SER A 1 779 ? -10.248 2.503 -41.382 1.00 45.06 779 SER A CA 1
ATOM 6114 C C . SER A 1 779 ? -10.601 1.629 -42.583 1.00 45.06 779 SER A C 1
ATOM 6116 O O . SER A 1 779 ? -9.953 1.709 -43.621 1.00 45.06 779 SER A O 1
ATOM 6118 N N . THR A 1 780 ? -11.644 0.818 -42.404 1.00 42.00 780 THR A N 1
ATOM 6119 C CA . THR A 1 780 ? -12.778 0.619 -43.318 1.00 42.00 780 THR A CA 1
ATOM 6120 C C . THR A 1 780 ? -13.932 0.065 -42.482 1.00 42.00 780 THR A C 1
ATOM 6122 O O . THR A 1 780 ? -13.780 -0.964 -41.835 1.00 42.00 780 THR A O 1
ATOM 6125 N N . LYS A 1 781 ? -15.066 0.778 -42.476 1.00 41.78 781 LYS A N 1
ATOM 6126 C CA . LYS A 1 781 ? -16.309 0.393 -41.793 1.00 41.78 781 LYS A CA 1
ATOM 6127 C C . LYS A 1 781 ? -16.773 -0.995 -42.244 1.00 41.78 781 LYS A C 1
ATOM 6129 O O . LYS A 1 781 ? -17.159 -1.130 -43.398 1.00 41.78 781 LYS A O 1
ATOM 6134 N N . ASP A 1 782 ? -16.720 -1.960 -41.337 1.00 40.62 782 ASP A N 1
ATOM 6135 C CA . ASP A 1 782 ? -17.789 -2.915 -41.008 1.00 40.62 782 ASP A CA 1
ATOM 6136 C C . ASP A 1 782 ? -17.203 -3.959 -40.053 1.00 40.62 782 ASP A C 1
ATOM 6138 O O . ASP A 1 782 ? -16.592 -4.925 -40.492 1.00 40.62 782 ASP A O 1
ATOM 6142 N N . ASP A 1 783 ? -17.308 -3.713 -38.743 1.00 38.16 783 ASP A N 1
ATOM 6143 C CA . ASP A 1 783 ? -17.817 -4.714 -37.798 1.00 38.16 783 ASP A CA 1
ATOM 6144 C C . ASP A 1 783 ? -17.767 -4.202 -36.354 1.00 38.16 783 ASP A C 1
ATOM 6146 O O . ASP A 1 783 ? -16.730 -4.142 -35.701 1.00 38.16 783 ASP A O 1
ATOM 6150 N N . GLN A 1 784 ? -18.954 -3.936 -35.810 1.00 34.34 784 GLN A N 1
ATOM 6151 C CA . GLN A 1 784 ? -19.219 -4.053 -34.375 1.00 34.34 784 GLN A CA 1
ATOM 6152 C C . GLN A 1 784 ? -19.457 -5.526 -33.966 1.00 34.34 784 GLN A C 1
ATOM 6154 O O . GLN A 1 784 ? -20.048 -5.780 -32.922 1.00 34.34 784 GLN A O 1
ATOM 6159 N N . ALA A 1 785 ? -19.035 -6.509 -34.775 1.00 39.56 785 ALA A N 1
ATOM 6160 C CA . ALA A 1 785 ? -19.452 -7.907 -34.636 1.00 39.56 785 ALA A CA 1
ATOM 6161 C C . ALA A 1 785 ? -18.351 -8.900 -34.211 1.00 39.56 785 ALA A C 1
ATOM 6163 O O . ALA A 1 785 ? -18.571 -10.106 -34.298 1.00 39.56 785 ALA A O 1
ATOM 6164 N N . PHE A 1 786 ? -17.192 -8.452 -33.709 1.00 38.09 786 PHE A N 1
ATOM 6165 C CA . PHE A 1 786 ? -16.145 -9.380 -33.252 1.00 38.09 786 PHE A CA 1
ATOM 6166 C C . PHE A 1 786 ? -15.684 -9.142 -31.810 1.00 38.09 786 PHE A C 1
ATOM 6168 O O . PHE A 1 786 ? -14.548 -8.756 -31.553 1.00 38.09 786 PHE A O 1
ATOM 6175 N N . ILE A 1 787 ? -16.586 -9.441 -30.870 1.00 38.94 787 ILE A N 1
ATOM 6176 C CA . ILE A 1 787 ? -16.270 -10.339 -29.751 1.00 38.94 787 ILE A CA 1
ATOM 6177 C C . ILE A 1 787 ? -17.448 -11.314 -29.616 1.00 38.94 787 ILE A C 1
ATOM 6179 O O . ILE A 1 787 ? -18.470 -10.978 -29.022 1.00 38.94 787 ILE A O 1
ATOM 6183 N N . PRO A 1 788 ? -17.302 -12.546 -30.103 1.00 35.56 788 PRO A N 1
ATOM 6184 C CA . PRO A 1 788 ? -17.565 -13.683 -29.258 1.00 35.56 788 PRO A CA 1
ATOM 6185 C C . PRO A 1 788 ? -16.201 -14.232 -28.863 1.00 35.56 788 PRO A C 1
ATOM 6187 O O . PRO A 1 788 ? -15.336 -14.458 -29.713 1.00 35.56 788 PRO A O 1
ATOM 6190 N N . TYR A 1 789 ? -16.002 -14.445 -27.564 1.00 35.25 789 TYR A N 1
ATOM 6191 C CA . TYR A 1 789 ? -15.102 -15.514 -27.157 1.00 35.25 789 TYR A CA 1
ATOM 6192 C C . TYR A 1 789 ? -15.485 -16.733 -28.008 1.00 35.25 789 TYR A C 1
ATOM 6194 O O . TYR A 1 789 ? -16.670 -17.080 -28.019 1.00 35.25 789 TYR A O 1
ATOM 6202 N N . PRO A 1 790 ? -14.576 -17.329 -28.798 1.00 37.03 790 PRO A N 1
ATOM 6203 C CA . PRO A 1 790 ? -14.859 -18.658 -29.293 1.00 37.03 790 PRO A CA 1
ATOM 6204 C C . PRO A 1 790 ? -15.091 -19.502 -28.044 1.00 37.03 790 PRO A C 1
ATOM 6206 O O . PRO A 1 790 ? -14.220 -19.538 -27.173 1.00 37.03 790 PRO A O 1
ATOM 6209 N N . ASP A 1 791 ? -16.273 -20.111 -27.938 1.00 38.72 791 ASP A N 1
ATOM 6210 C CA . ASP A 1 791 ? -16.457 -21.252 -27.055 1.00 38.72 791 ASP A CA 1
ATOM 6211 C C . ASP A 1 791 ? -15.225 -22.136 -27.258 1.00 38.72 791 ASP A C 1
ATOM 6213 O O . ASP A 1 791 ? -14.893 -22.497 -28.398 1.00 38.72 791 ASP A O 1
ATOM 6217 N N . GLU A 1 792 ? -14.494 -22.388 -26.172 1.00 35.06 792 GLU A N 1
ATOM 6218 C CA . GLU A 1 792 ? -13.454 -23.403 -26.168 1.00 35.06 792 GLU A CA 1
ATOM 6219 C C . GLU A 1 792 ? -14.021 -24.630 -26.889 1.00 35.06 792 GLU A C 1
ATOM 6221 O O . GLU A 1 792 ? -15.149 -25.043 -26.585 1.00 35.06 792 GLU A O 1
ATOM 6226 N N . PRO A 1 793 ? -13.312 -25.222 -27.866 1.00 35.25 793 PRO A N 1
ATOM 6227 C CA . PRO A 1 793 ? -13.716 -26.531 -28.339 1.00 35.25 793 PRO A CA 1
ATOM 6228 C C . PRO A 1 793 ? -13.780 -27.419 -27.100 1.00 35.25 793 PRO A C 1
ATOM 6230 O O . PRO A 1 793 ? -12.768 -27.565 -26.412 1.00 35.25 793 PRO A O 1
ATOM 6233 N N . ALA A 1 794 ? -14.981 -27.928 -26.798 1.00 36.06 794 ALA A N 1
ATOM 6234 C CA . ALA A 1 794 ? -15.222 -28.804 -25.665 1.00 36.06 794 ALA A CA 1
ATOM 6235 C C . ALA A 1 794 ? -14.059 -29.791 -25.577 1.00 36.06 794 ALA A C 1
ATOM 6237 O O . ALA A 1 794 ? -13.761 -30.486 -26.559 1.00 36.06 794 ALA A O 1
ATOM 6238 N N . ALA A 1 795 ? -13.359 -29.780 -24.439 1.00 35.22 795 ALA A N 1
ATOM 6239 C CA . ALA A 1 795 ? -12.314 -30.750 -24.172 1.00 35.22 795 ALA A CA 1
ATOM 6240 C C . ALA A 1 795 ? -12.881 -32.135 -24.524 1.00 35.22 795 ALA A C 1
ATOM 6242 O O . ALA A 1 795 ? -14.030 -32.411 -24.160 1.00 35.22 795 ALA A O 1
ATOM 6243 N N . PRO A 1 796 ? -12.151 -32.979 -25.276 1.00 35.44 796 PRO A N 1
ATOM 6244 C CA . PRO A 1 796 ? -12.630 -34.323 -25.552 1.00 35.44 796 PRO A CA 1
ATOM 6245 C C . PRO A 1 796 ? -12.982 -34.960 -24.213 1.00 35.44 796 PRO A C 1
ATOM 6247 O O . PRO A 1 796 ? -12.155 -34.929 -23.301 1.00 35.44 796 PRO A O 1
ATOM 6250 N N . GLU A 1 797 ? -14.214 -35.462 -24.091 1.00 32.69 797 GLU A N 1
ATOM 6251 C CA . GLU A 1 797 ? -14.665 -36.218 -22.928 1.00 32.69 797 GLU A CA 1
ATOM 6252 C C . GLU A 1 797 ? -13.599 -37.272 -22.625 1.00 32.69 797 GLU A C 1
ATOM 6254 O O . GLU A 1 797 ? -13.462 -38.276 -23.325 1.00 32.69 797 GLU A O 1
ATOM 6259 N N . THR A 1 798 ? -12.784 -37.020 -21.603 1.00 35.09 798 THR A N 1
ATOM 6260 C CA . THR A 1 798 ? -11.961 -38.062 -21.022 1.00 35.09 798 THR A CA 1
ATOM 6261 C C . THR A 1 798 ? -12.945 -38.997 -20.351 1.00 35.09 798 THR A C 1
ATOM 6263 O O . THR A 1 798 ? -13.454 -38.679 -19.276 1.00 35.09 798 THR A O 1
ATOM 6266 N N . GLU A 1 799 ? -13.243 -40.115 -21.016 1.00 33.97 799 GLU A N 1
ATOM 6267 C CA . GLU A 1 799 ? -13.805 -41.305 -20.388 1.00 33.97 799 GLU A CA 1
ATOM 6268 C C . GLU A 1 799 ? -13.046 -41.526 -19.078 1.00 33.97 799 GLU A C 1
ATOM 6270 O O . GLU A 1 799 ? -11.871 -41.906 -19.056 1.00 33.97 799 GLU A O 1
ATOM 6275 N N . SER A 1 800 ? -13.705 -41.205 -17.970 1.00 34.97 800 SER A N 1
ATOM 6276 C CA . SER A 1 800 ? -13.217 -41.515 -16.645 1.00 34.97 800 SER A CA 1
ATOM 6277 C C . SER A 1 800 ? -13.199 -43.032 -16.531 1.00 34.97 800 SER A C 1
ATOM 6279 O O . SER A 1 800 ? -14.231 -43.691 -16.395 1.00 34.97 800 SER A O 1
ATOM 6281 N N . ALA A 1 801 ? -11.998 -43.599 -16.633 1.00 40.31 801 ALA A N 1
ATOM 6282 C CA . ALA A 1 801 ? -11.760 -44.986 -16.287 1.00 40.31 801 ALA A CA 1
ATOM 6283 C C . ALA A 1 801 ? -12.332 -45.250 -14.877 1.00 40.31 801 ALA A C 1
ATOM 6285 O O . ALA A 1 801 ? -12.136 -44.425 -13.976 1.00 40.31 801 ALA A O 1
ATOM 6286 N N . PRO A 1 802 ? -13.050 -46.367 -14.663 1.00 42.06 802 PRO A N 1
ATOM 6287 C CA . PRO A 1 802 ? -13.595 -46.691 -13.354 1.00 42.06 802 PRO A CA 1
ATOM 6288 C C . PRO A 1 802 ? -12.459 -46.795 -12.326 1.00 42.06 802 PRO A C 1
ATOM 6290 O O . PRO A 1 802 ? -11.368 -47.260 -12.670 1.00 42.06 802 PRO A O 1
ATOM 6293 N N . PRO A 1 803 ? -12.696 -46.381 -11.068 1.00 36.66 803 PRO A N 1
ATOM 6294 C CA . PRO A 1 803 ? -11.668 -46.394 -10.041 1.00 36.66 803 PRO A CA 1
ATOM 6295 C C . PRO A 1 803 ? -11.103 -47.806 -9.886 1.00 36.66 803 PRO A C 1
ATOM 6297 O O . PRO A 1 803 ? -11.839 -48.772 -9.659 1.00 36.66 803 PRO A O 1
ATOM 6300 N N . ALA A 1 804 ? -9.781 -47.910 -10.027 1.00 35.19 804 ALA A N 1
ATOM 6301 C CA . ALA A 1 804 ? -9.041 -49.112 -9.698 1.00 35.19 804 ALA A CA 1
ATOM 6302 C C . ALA A 1 804 ? -9.362 -49.503 -8.250 1.00 35.19 804 ALA A C 1
ATOM 6304 O O . ALA A 1 804 ? -9.333 -48.668 -7.342 1.00 35.19 804 ALA A O 1
ATOM 6305 N N . LYS A 1 805 ? -9.708 -50.777 -8.053 1.00 36.16 805 LYS A N 1
ATOM 6306 C CA . LYS A 1 805 ? -9.871 -51.369 -6.728 1.00 36.16 805 LYS A CA 1
ATOM 6307 C C . LYS A 1 805 ? -8.585 -51.135 -5.939 1.00 36.16 805 LYS A C 1
ATOM 6309 O O . LYS A 1 805 ? -7.505 -51.465 -6.419 1.00 36.16 805 LYS A O 1
ATOM 6314 N N . ALA A 1 806 ? -8.723 -50.555 -4.752 1.00 34.53 806 ALA A N 1
ATOM 6315 C CA . ALA A 1 806 ? -7.656 -50.514 -3.773 1.00 34.53 806 ALA A CA 1
ATOM 6316 C C . ALA A 1 806 ? -7.350 -51.957 -3.353 1.00 34.53 806 ALA A C 1
ATOM 6318 O O . ALA A 1 806 ? -8.165 -52.591 -2.683 1.00 34.53 806 ALA A O 1
ATOM 6319 N N . ASP A 1 807 ? -6.209 -52.477 -3.800 1.00 34.12 807 ASP A N 1
ATOM 6320 C CA . ASP A 1 807 ? -5.631 -53.691 -3.245 1.00 34.12 807 ASP A CA 1
ATOM 6321 C C . ASP A 1 807 ? -5.133 -53.376 -1.829 1.00 34.12 807 ASP A C 1
ATOM 6323 O O . ASP A 1 807 ? -4.306 -52.486 -1.612 1.00 34.12 807 ASP A O 1
ATOM 6327 N N . GLU A 1 808 ? -5.686 -54.100 -0.857 1.00 39.75 808 GLU A N 1
ATOM 6328 C CA . GLU A 1 808 ? -5.215 -54.150 0.521 1.00 39.75 808 GLU A CA 1
ATOM 6329 C C . GLU A 1 808 ? -3.758 -54.633 0.544 1.00 39.75 808 GLU A C 1
ATOM 6331 O O . GLU A 1 808 ? -3.459 -55.786 0.225 1.00 39.75 808 GLU A O 1
ATOM 6336 N N . ALA A 1 809 ? -2.839 -53.758 0.953 1.00 34.38 809 ALA A N 1
ATOM 6337 C CA . ALA A 1 809 ? -1.507 -54.172 1.369 1.00 34.38 809 ALA A CA 1
ATOM 6338 C C . ALA A 1 809 ? -1.587 -54.781 2.785 1.00 34.38 809 ALA A C 1
ATOM 6340 O O . ALA A 1 809 ? -2.219 -54.192 3.668 1.00 34.38 809 ALA A O 1
ATOM 6341 N N . PRO A 1 810 ? -0.962 -55.944 3.035 1.00 38.06 810 PRO A N 1
ATOM 6342 C CA . PRO A 1 810 ? -1.044 -56.612 4.323 1.00 38.06 810 PRO A CA 1
ATOM 6343 C C . PRO A 1 810 ? -0.189 -55.899 5.376 1.00 38.06 810 PRO A C 1
ATOM 6345 O O . PRO A 1 810 ? 0.979 -55.583 5.153 1.00 38.06 810 PRO A O 1
ATOM 6348 N N . HIS A 1 811 ? -0.782 -55.704 6.554 1.00 34.22 811 HIS A N 1
ATOM 6349 C CA . HIS A 1 811 ? -0.078 -55.336 7.777 1.00 34.22 811 HIS A CA 1
ATOM 6350 C C . HIS A 1 811 ? 0.946 -56.418 8.139 1.00 34.22 811 HIS A C 1
ATOM 6352 O O . HIS A 1 811 ? 0.590 -57.525 8.545 1.00 34.22 811 HIS A O 1
ATOM 6358 N N . GLU A 1 812 ? 2.224 -56.074 8.011 1.00 33.50 812 GLU A N 1
ATOM 6359 C CA . GLU A 1 812 ? 3.331 -56.872 8.516 1.00 33.50 812 GLU A CA 1
ATOM 6360 C C . GLU A 1 812 ? 3.398 -56.729 10.045 1.00 33.50 812 GLU A C 1
ATOM 6362 O O . GLU A 1 812 ? 3.558 -55.641 10.604 1.00 33.50 812 GLU A O 1
ATOM 6367 N N . VAL A 1 813 ? 3.192 -57.855 10.725 1.00 34.88 813 VAL A N 1
ATOM 6368 C CA . VAL A 1 813 ? 3.264 -58.005 12.178 1.00 34.88 813 VAL A CA 1
ATOM 6369 C C . VAL A 1 813 ? 4.734 -58.003 12.588 1.00 34.88 813 VAL A C 1
ATOM 6371 O O . VAL A 1 813 ? 5.451 -58.971 12.344 1.00 34.88 813 VAL A O 1
ATOM 6374 N N . VAL A 1 814 ? 5.183 -56.935 13.249 1.00 35.50 814 VAL A N 1
ATOM 6375 C CA . VAL A 1 814 ? 6.484 -56.915 13.928 1.00 35.50 814 VAL A CA 1
ATOM 6376 C C . VAL A 1 814 ? 6.358 -57.707 15.229 1.00 35.50 814 VAL A C 1
ATOM 6378 O O . VAL A 1 814 ? 5.798 -57.234 16.219 1.00 35.50 814 VAL A O 1
ATOM 6381 N N . ALA A 1 815 ? 6.866 -58.939 15.206 1.00 37.03 815 ALA A N 1
ATOM 6382 C CA . ALA A 1 815 ? 7.137 -59.728 16.397 1.00 37.03 815 ALA A CA 1
ATOM 6383 C C . ALA A 1 815 ? 8.394 -59.187 17.094 1.00 37.03 815 ALA A C 1
ATOM 6385 O O . ALA A 1 815 ? 9.412 -58.924 16.456 1.00 37.03 815 ALA A O 1
ATOM 6386 N N . GLY A 1 816 ? 8.295 -59.002 18.409 1.00 40.34 816 GLY A N 1
ATOM 6387 C CA . GLY A 1 816 ? 9.412 -58.607 19.252 1.00 40.34 816 GLY A CA 1
ATOM 6388 C C . GLY A 1 816 ? 10.320 -59.780 19.604 1.00 40.34 816 GLY A C 1
ATOM 6389 O O . GLY A 1 816 ? 9.847 -60.883 19.858 1.00 40.34 816 GLY A O 1
ATOM 6390 N N . GLU A 1 817 ? 11.608 -59.483 19.729 1.00 37.12 817 GLU A N 1
ATOM 6391 C CA . GLU A 1 817 ? 12.563 -60.256 20.516 1.00 37.12 817 GLU A CA 1
ATOM 6392 C C . GLU A 1 817 ? 13.495 -59.273 21.243 1.00 37.12 817 GLU A C 1
ATOM 6394 O O . GLU A 1 817 ? 14.125 -58.411 20.635 1.00 37.12 817 GLU A O 1
ATOM 6399 N N . GLY A 1 818 ? 13.565 -59.392 22.566 1.00 39.41 818 GLY A N 1
ATOM 6400 C CA . GLY A 1 818 ? 14.813 -59.187 23.308 1.00 39.41 818 GLY A CA 1
ATOM 6401 C C . GLY A 1 818 ? 15.219 -60.537 23.918 1.00 39.41 818 GLY A C 1
ATOM 6402 O O . GLY A 1 818 ? 14.510 -61.518 23.689 1.00 39.41 818 GLY A O 1
ATOM 6403 N N . PRO A 1 819 ? 16.227 -60.630 24.803 1.00 59.44 819 PRO A N 1
ATOM 6404 C CA . PRO A 1 819 ? 17.350 -59.728 25.063 1.00 59.44 819 PRO A CA 1
ATOM 6405 C C . PRO A 1 819 ? 18.723 -60.453 25.003 1.00 59.44 819 PRO A C 1
ATOM 6407 O O . PRO A 1 819 ? 18.795 -61.674 25.142 1.00 59.44 819 PRO A O 1
ATOM 6410 N N . ALA A 1 820 ? 19.815 -59.686 24.902 1.00 37.53 820 ALA A N 1
ATOM 6411 C CA . ALA A 1 820 ? 21.138 -59.982 25.478 1.00 37.53 820 ALA A CA 1
ATOM 6412 C C . ALA A 1 820 ? 21.981 -58.702 25.511 1.00 37.53 820 ALA A C 1
ATOM 6414 O O . ALA A 1 820 ? 22.041 -58.029 24.457 1.00 37.53 820 ALA A O 1
#

Secondary structure (DSSP, 8-state):
----------------------PPPTT---HHHHHHHHHH-TTSHHHHHHHTTS--TT-STT---SS--HHHHHHHHHHHT-S--SS--HHHHHHHHHHHHHHH-TT-HHHHHHHHHHHHHHGGGS-SSGGG---PPPPPPP--S-HHHHHHHHHHHHHHHHHHHHHTT-HHHHHHHHHHHHTS-STTHHHHHHHHHHHHTT--SS-SSPPPPPTTHHHHHHHHHH-GGGGGGHHHHHHHHHHHHHHH--HHHHHHHHHHHHHHHTS-HHHHHH-HHHHHHHHHHHHHGGGSS---SSTTHHHHT---TT-HHHHHHHHHHTT-HHHHHHTSPPPTTSS--TT--HHHHHHHHHHHHHHHHHT-HHHHHHHHHHH-SS------HHHHHHHHHHHHHS--HHHHHHHHHHHHHHHHHHHH--S-TTHHHHHHHHHHHHHH-S-TTSHHHHHHHHHHHHHHHHTT-HHHHHHHHHHHGGGS-GGGGGGS-HHHHHHT-SSHHHHHHHHHHTT-TT-TTGGGS-HHHHHHHHH-TTS-HHHHHHHHHHHHHHHHHH-SB--HHHHHHHHHH-HHHHTT--SPTT-BTT-HHHHHHHHH-TT--S-S--GGGT-GGG-S----TTSPPSSSHHHHSSPPPPPHHHHHHHHHHHHHHH-SS-TTSHHHHHHHHHHHTT-HHHHT--HHHHHHHHTSPPHHHHHHHHHHHHHHHSBTTB-TTHHHHHHHHHHHHHSS--TT---HHHHHHHHHHHHHH-TTSHHHHH------B--TTT-B--SS---S---PPP----------PPPPP---------------

Radius of gyration: 35.99 Å; Cα contacts (8 Å, |Δi|>4): 1106; chains: 1; bounding box: 116×90×97 Å

Sequence (820 aa):
MRRGGVILAGAALVALTGSAGAETPSGTIDVAHQMDRYVGDPRGPGTYRALAGLGDPSFEPESRDSSRSWQQTDSDQELFGLDYSGDCRPVYALKSYRERVTRLGEHHPYVTQWLKVQRAVFSPCKNWNPDHRNVEPLPPPLPLADTELDRLQRADRAYQIASQLFYRSKIVEARSAFAAIAAQKGPHQPAAIFMLAAIDGGSTPVQYPAAKPRPGAVAEAKALLSNPKMAGMRVDAHELIGWMGATHDTRETRAAQIAVTLQALHLPLSALRSDGQARARYDRSAEDLPALWTKFENSDWWLTGAIPKDYFGSLAMAEAAKHDRLAAYQMVPAPCRSVDCHTATAAFSEYIGQRLKDSAAAGDRDAWRVADIELSGSYGRDDNWAEIDRLIAQVQRSPTDHDVALLILLTDQQLAWAFEGRGQDNWRADRLRGAALMQRWPWPQSQWFVQRYSESLRTLAGGGFVAEARALRDRVGRRIPEENHWGVPGELLLLLAEDRDHFVRALVENKQYSSALIDRLPIGELEILARDSRVPVADRARFARVAWTRAYLIDRRIPKKLDQLMRALNPEVVAAWRSKLGARTDDHALLLDVLRSPGMNLRAASRADEVSQYGDEATKPTEIDVYQHSLNNWWCGPIAADFNARDEEALSGALTADPREPEGRAEAEKMLAQSWVWQALDGRERAALGTRPMAPRMLAEGAVVWGAKANPSKPDGADEALALAIRATRYGCQFQGGHGRWSKAAWDLLHQRFPNTDAAHRTRWWFDCKHFTYGCTDSTKDDQAFIPYPDEPAAPETESAPPAKADEAPHEVVAGEGPA

Mean predicted aligned error: 10.34 Å

pLDDT: mean 84.41, std 18.39, range [26.94, 98.62]

Solvent-accessible surface area (backbone atoms only — not comparable to full-atom values): 45330 Å² total; per-residue (Å²): 134,91,81,91,86,88,86,82,84,85,82,83,85,80,83,83,89,72,90,68,85,70,78,72,64,92,73,58,60,59,61,36,62,53,35,34,51,32,67,76,34,67,64,32,71,53,37,43,25,12,33,33,72,44,50,34,86,78,60,49,44,77,66,72,67,79,62,68,50,68,66,55,53,49,52,61,29,52,75,48,65,44,82,57,76,88,62,60,78,57,66,66,57,51,51,51,49,52,55,44,28,76,74,63,38,68,86,29,70,66,44,52,48,50,50,56,34,49,29,25,36,47,29,36,51,53,35,90,50,79,93,64,41,52,72,48,76,65,67,81,81,80,94,58,88,50,67,66,60,41,52,47,51,53,53,54,48,53,51,45,52,21,49,29,30,33,55,68,64,37,53,71,61,15,45,52,44,22,51,59,44,40,74,40,93,57,97,54,19,51,58,21,48,49,49,44,37,40,46,38,39,16,59,67,54,80,54,85,75,61,53,76,54,44,92,62,24,68,60,52,34,55,50,37,59,75,34,78,84,25,57,98,44,32,47,61,31,52,51,48,39,41,47,36,13,72,72,66,56,33,62,68,35,18,38,51,24,52,53,55,31,52,55,35,68,64,52,50,38,70,50,39,73,74,31,70,59,50,32,52,37,25,56,52,27,60,66,47,50,75,76,42,45,76,92,57,94,58,67,53,27,66,81,74,61,69,61,65,91,80,45,26,34,39,53,36,44,40,58,42,28,76,81,33,70,66,49,38,52,58,62,50,66,77,62,50,83,84,49,91,60,86,66,73,43,74,68,52,56,52,49,51,54,51,49,45,68,51,15,66,82,70,52,27,39,56,36,44,48,53,50,47,52,43,62,48,70,62,68,60,89,73,80,51,65,71,55,43,55,51,35,53,59,42,38,76,73,60,67,42,53,33,52,42,45,51,36,43,56,52,46,54,51,54,39,49,42,23,60,68,53,78,94,58,100,54,45,69,60,37,33,52,50,37,49,52,48,62,56,66,49,91,54,45,77,15,64,54,48,37,40,51,50,30,53,45,38,18,41,28,30,24,68,51,36,44,69,60,25,43,56,43,44,71,65,36,53,82,56,50,50,79,89,55,49,89,51,41,52,52,68,36,46,34,46,60,9,71,38,70,69,48,27,54,46,38,34,53,78,56,66,43,72,46,36,70,70,60,50,47,45,33,51,72,55,26,44,48,49,33,65,38,83,84,44,57,66,71,57,16,24,44,28,21,35,18,22,47,39,47,36,52,72,68,38,67,49,37,56,47,72,55,46,50,48,28,44,70,54,30,51,80,58,43,69,78,48,74,46,59,85,37,43,38,63,87,35,65,47,44,51,42,36,53,58,63,24,28,41,43,17,64,50,53,39,37,68,68,76,74,51,55,85,78,56,91,73,75,71,51,55,61,43,79,35,88,86,50,12,44,57,52,7,26,22,51,38,46,50,62,64,55,56,51,52,50,48,53,47,53,48,48,74,41,22,73,34,59,60,87,40,72,68,30,35,54,24,38,51,59,34,43,74,56,9,31,60,60,68,52,47,42,68,66,59,51,55,52,47,37,72,40,71,27,38,28,54,51,49,15,54,50,22,39,59,47,42,76,69,45,45,64,95,58,40,87,57,28,45,49,29,16,41,34,20,27,50,34,28,66,44,15,33,36,92,83,37,58,34,32,74,41,8,39,53,15,45,54,49,27,49,72,56,31,58,88,38,73,38,32,69,72,48,85,70,51,35,34,35,54,52,95,82,88,48,64,54,63,88,66,95,80,75,99,74,82,80,68,79,74,75,70,78,76,73,77,82,73,79,75,73,76,81,76,79,84,76,83,77,80,85,79,81,83,80,86,81,85,87,133